Protein AF-A0A3L6PKH6-F1 (afdb_monomer)

Mean predicted aligned error: 17.04 Å

Sequence (997 aa):
MSFLQVVGNENDEAQIELLKDTGMQIIAKCDCLPLAIKVMGGLLRQKMTSQRDWENVLNDSTWSISQMPEELNNAIYLSYEDLSPSLKPCFLHYSLLPKSRVFFTDDIVGMWISEGFVHGTSRNLEEIGKDYFVKLIHRNLIEPDINYADQVVCNMHDVVRSFAQYLARNEALVAQNKQTDISDKMDSQKFFRLSLEIRASESDELEWYSLQAQTSLRTLLSVGPIKIKPGDSFLAFSNLRTLHVEDANFDALVESLNQLKHLRYLSIEGTNTSRLPENISKMKFLQYISLLGCNSLVNLPNSIVMLQHLRFLNIRDTGISSIPQGFHGLTNLRILYGFPVHMDGDWCSHEELGPLSQLTRLNISSLENVSSSSFARKARIDEKVRLSYLWLECTSRIGHDDGQLVNDEEGIPEKQQREIEEVFNELPRWMVSTTVVALGCLRILTMDDLACCTELPNGLCQLPCLELLQIIHAPAIKRVGPEFLQPNHHWHNHSQVGASFPRLSRLDFIGLVELEEWEWQEQVKAMPILEQLKLEKCNLRRVPPSLAFHARALEKLFIYDVKNISSLENFASVVHLDVFRNTDLERISNLTKLQKLVIVECPKMKVLEGLAALQRLNLEDYDMQTVPRYLQDVKPRLMLLDCSLPLLTSIAAGKHGPEWDKFSHIHQVKAYADDEGIPRKKYMLYTSDPFRFETNISFSAIARARNKRKCLAYMTTCTIEDEWPQKPKLTFMAVVLDVLASYVQNMLTEMVKEEVHMLLGVSGEIDEMCTKLGDLKNSLADADRRNTTDQSVQAWVRELKGAMYEASDILDLCHLKSMERQPVRIMTQGRETSHGDKKILIFAIVGVGGIGKTTLAQNIFNNNIIQQEFTKYGWALTKDLIRLSCYREPSLKLEGITKQLEIQIQRECVLKTPLVNVLARGSRVLVTTRDIRVARGMMAEEPYHHVKKLEPEFFPNLNSSTLGITMSYSIATISFLFFARNRKAGNIHNSLRANRN

Nearest PDB structures (foldseek):
  9cc9-assembly1_L  TM=5.906E-01  e=4.880E-14  Nicotiana benthamiana
  4u06-assembly1_A  TM=5.371E-01  e=6.522E-08  Leptospira interrogans serovar Copenhageni str. Fiocruz L1-130
  7sd1-assembly2_B  TM=4.324E-01  e=2.473E-08  Homo sapiens
  4tzh-assembly2_B  TM=6.177E-01  e=2.270E-04  Leptospira interrogans
  8ben-assembly1_A  TM=5.379E-01  e=2.172E-04  Mus musculus

Organism: Panicum miliaceum (NCBI:txid4540)

Secondary structure (DSSP, 8-state):
-HHHHHHS-TT-HHHHHHHHHHHHHHHHHTTT-HHHHHHHHHHHTTSTT-HHHHHHHHT-GGGG-TT--TT--HHHHHHHHTS-TTHHHHHHHHTTS-SSS---HHHHHHHHHHHT---S-TTSHHHHHHHHHHHHHHTTSSEE-TT-TT---EE--HHHHHHHHHHHTTTEEEEES-TTTTHHHHHH---SEEEEE----TT-PEEGGGGGG-TT-SEEEEES-EE--TT--SGGGTT--EEEEESS-GGGTGGGGGG-TT--EEEEET-------TTGGG-TT--EEE-TT-TT-----TTGGG-TT--EEE-TTS------TTGGG-TT--EEEEEE--EETTEEGGGGTTT-TT-SEEEEE-GGGS-HHHHHHHHT-TT-TT--EEEEE----B-TTTSPBPS-SSPPPHHHHHHHHHHHHHHHHHHS-SSS-TTTT--EEEEE--TT-SSPPTTGGG-TT--EEEEE--TT--EE-GGGTS--S----TT--PPBSTT--EEEEE--TT--EE---TTS-B-TT--EEEEES---S---HHHHHH-TT--EEEEES--S--EEE--TT-SEEEEES-TT--EEE--TT--EEEEES-TT--EEES-TT--EEEEEETT--S--GGGGT---SEEEEEE-HHHHHHHHTGGGSTTGGGTTTSSEEEEEEEETTEEEEEEEEEETTTTEEEE-S-GGGS-----------------------------HHHHHHHHHHHHHHHHHHHHHHTTHHHHHT-HHHHHHHHHHHHHHHHHHHHHTTS-TT-HHHHHHHHHHHHHHHHHHHHHHHHHHHHHHHHHHHHHHHPPPEEETTEEEEEEEEE--TTSSHHHHHHHHHT-HHHHHH-SEEEEEESS-TT-----S---HHHHHHHHHHHHHHHH-SS-SS-GGGTSPTTEEEEEEES-HHHHHHTTPPSSPEE-----GGG-S---S--------------EEEEEE--S--TTSSSSTTS---

Foldseek 3Di:
DVLLPLQDDPPPVVLSVVCVVLLVLCCVLQVVDPLLSLLVSLVCSVVSPDSVSSVCLSPPCLSVPPPDDPLDGSSLVSSLVPDDPLLNVLLLVVLQEDPVDWDFLQRSLLVSVLVPSQDDDLQCSSVSSVVSVVSCCSSVQWHFDPVDPVSRTIHGDPSSSSNSCVVQVLAEDRDEDDAPVPLVSLVVDAHQEYHYEYDDDPPHAAEPVSVLSRLNYAYYHYDDEYHYDQPDACQSPLLYAYDAYAPYQCQSHQQRVLSNQSYAYDHYELYCHQAHHLPPLSNLNHAEYHHHQNQNHQDHRLLPLLNLNHAYDADHNYNHQDDHPNVLSNLNHAEYHPAHWADDPPDIRLLSQQSNLNYQEDEYEQQLRDAAVPRLVSNVQLSNQNHAYYEYYHDDQADPPDRHGDPDPDDDPPSSLVSLQSNQQCVLVSQDPPDDGRNQNHAYYAYEQSQNHQEHRANPQVRQRHAEYHYYANQNHAEHECCNQDPDDPDDDPDDPDAGNNRHQEYEYENNQNHAYYEYDLVRQYDQQHQEYYYYNYAYLEDYPSCLVRPLNHAEYEAYNHENDAEAENNCNYQYYEYEQHQNHAYYEQNQNHAEYEYYNHVNHAEYYNPNNHAEYEYADADDQADHQNLLVDAYQEYEEEYHPNHQVLCLVEPPHPRNNSHVNHQKYKYFYDDPNRGRPWIWIFGNVVTDIDTPDDCPVVDDDDDDDDDDDDDDDDDDDDDDDDDDDDDPVLVVLVVVLVVLVVVLVVCVVVCLCVVQVCVVLSVVLVVLSVVLVVLSVVLVVDDPPDVSNSVSVSSSVSSVSSSVVSVSSSVVSCLLCVVLCCQQPNFFDDDDPATEAEAEAEADPPQCSVVSVVCSVVDPVQVVRFVAKWKDKPVDPPDTPGDDDPDVLVVVLVVVVVVQVVPDVANPDASVVSDHHQKYKYKYFHDVVNCVSNVHDPPHHYGSHDDPPPDPDDDDDDDDDDDDDDDTMMMMMMGDHDPPPVPDPPPVPPDDD

Structure (mmCIF, N/CA/C/O backbone):
data_AF-A0A3L6PKH6-F1
#
_entry.id   AF-A0A3L6PKH6-F1
#
loop_
_atom_site.group_PDB
_atom_site.id
_atom_site.type_symbol
_atom_site.label_atom_id
_atom_site.label_alt_id
_atom_site.label_comp_id
_atom_site.label_asym_id
_atom_site.label_entity_id
_atom_site.label_seq_id
_atom_site.pdbx_PDB_ins_code
_atom_site.Cartn_x
_atom_site.Cartn_y
_atom_site.Cartn_z
_atom_site.occupancy
_atom_site.B_iso_or_equiv
_atom_site.auth_seq_id
_atom_site.auth_comp_id
_atom_site.auth_asym_id
_atom_site.auth_atom_id
_atom_site.pdbx_PDB_model_num
ATOM 1 N N . MET A 1 1 ? -14.139 -10.299 -31.754 1.00 34.84 1 MET A N 1
ATOM 2 C CA . MET A 1 1 ? -12.925 -11.089 -31.451 1.00 34.84 1 MET A CA 1
ATOM 3 C C . MET A 1 1 ? -12.300 -10.620 -30.146 1.00 34.84 1 MET A C 1
ATOM 5 O O . MET A 1 1 ? -12.715 -11.136 -29.122 1.00 34.84 1 MET A O 1
ATOM 9 N N . SER A 1 2 ? -11.441 -9.595 -30.139 1.00 36.56 2 SER A N 1
ATOM 10 C CA . SER A 1 2 ? -10.708 -9.139 -28.940 1.00 36.56 2 SER A CA 1
ATOM 11 C C . SER A 1 2 ? -11.581 -8.869 -27.705 1.00 36.56 2 SER A C 1
ATOM 13 O O . SER A 1 2 ? -11.238 -9.325 -26.624 1.00 36.56 2 SER A O 1
ATOM 15 N N . PHE A 1 3 ? -12.740 -8.215 -27.846 1.00 45.72 3 PHE A N 1
ATOM 16 C CA . PHE A 1 3 ? -13.684 -8.029 -26.730 1.00 45.72 3 PHE A CA 1
ATOM 17 C C . PHE A 1 3 ? -14.149 -9.354 -26.099 1.00 45.72 3 PHE A C 1
ATOM 19 O O . PHE A 1 3 ? -14.180 -9.478 -24.883 1.00 45.72 3 PHE A O 1
ATOM 26 N N . LEU A 1 4 ? -14.463 -10.364 -26.914 1.00 46.62 4 LEU A N 1
ATOM 27 C CA . LEU A 1 4 ? -14.933 -11.664 -26.425 1.00 46.62 4 LEU A CA 1
ATOM 28 C C . LEU A 1 4 ? -13.791 -12.484 -25.799 1.00 46.62 4 LEU A C 1
ATOM 30 O O . LEU A 1 4 ? -14.023 -13.187 -24.822 1.00 46.62 4 LEU A O 1
ATOM 34 N N . GLN A 1 5 ? -12.558 -12.322 -26.294 1.00 45.44 5 GLN A N 1
ATOM 35 C CA . GLN A 1 5 ? -11.340 -12.884 -25.686 1.00 45.44 5 GLN A CA 1
ATOM 36 C C . GLN A 1 5 ? -10.948 -12.192 -24.367 1.00 45.44 5 GLN A C 1
ATOM 38 O O . GLN A 1 5 ? -10.345 -12.818 -23.509 1.00 45.44 5 GLN A O 1
ATOM 43 N N . VAL A 1 6 ? -11.295 -10.913 -24.176 1.00 46.28 6 VAL A N 1
ATOM 44 C CA . VAL A 1 6 ? -11.133 -10.208 -22.886 1.00 46.28 6 VAL A CA 1
ATOM 45 C C . VAL A 1 6 ? -12.173 -10.666 -21.859 1.00 46.28 6 VAL A C 1
ATOM 47 O O . VAL A 1 6 ? -11.940 -10.574 -20.653 1.00 46.28 6 VAL A O 1
ATOM 50 N N . VAL A 1 7 ? -13.326 -11.149 -22.325 1.00 46.75 7 VAL A N 1
ATOM 51 C CA . VAL A 1 7 ? -14.401 -11.620 -21.453 1.00 46.75 7 VAL A CA 1
ATOM 52 C C . VAL A 1 7 ? -14.178 -13.090 -21.059 1.00 46.75 7 VAL A C 1
ATOM 54 O O . VAL A 1 7 ? -14.206 -13.373 -19.864 1.00 46.75 7 VAL A O 1
ATOM 57 N N . GLY A 1 8 ? -13.894 -14.000 -22.003 1.00 43.47 8 GLY A N 1
ATOM 58 C CA . GLY A 1 8 ? -13.780 -15.450 -21.754 1.00 43.47 8 GLY A CA 1
ATOM 59 C C . GLY A 1 8 ? -12.371 -16.023 -21.561 1.00 43.47 8 GLY A C 1
ATOM 60 O O . GLY A 1 8 ? -11.385 -15.473 -22.038 1.00 43.47 8 GLY A O 1
ATOM 61 N N . ASN A 1 9 ? -12.292 -17.188 -20.906 1.00 46.34 9 ASN A N 1
ATOM 62 C CA . ASN A 1 9 ? -11.093 -18.036 -20.915 1.00 46.34 9 ASN A CA 1
ATOM 63 C C . ASN A 1 9 ? -10.941 -18.731 -22.286 1.00 46.34 9 ASN A C 1
ATOM 65 O O . ASN A 1 9 ? -11.938 -19.022 -22.945 1.00 46.34 9 ASN A O 1
ATOM 69 N N . GLU A 1 10 ? -9.712 -19.084 -22.675 1.00 47.88 10 GLU A N 1
ATOM 70 C CA . GLU A 1 10 ? -9.356 -19.597 -24.017 1.00 47.88 10 GLU A CA 1
ATOM 71 C C . GLU A 1 10 ? -10.018 -20.933 -24.444 1.00 47.88 10 GLU A C 1
ATOM 73 O O . GLU A 1 10 ? -9.840 -21.357 -25.580 1.00 47.88 10 GLU A O 1
ATOM 78 N N . ASN A 1 11 ? -10.799 -21.591 -23.578 1.00 46.44 11 ASN A N 1
ATOM 79 C CA . ASN A 1 11 ? -11.346 -22.940 -23.804 1.00 46.44 11 ASN A CA 1
ATOM 80 C C . ASN A 1 11 ? -12.842 -23.000 -24.202 1.00 46.44 11 ASN A C 1
ATOM 82 O O . ASN A 1 11 ? -13.362 -24.100 -24.370 1.00 46.44 11 ASN A O 1
ATOM 86 N N . ASP A 1 12 ? -13.544 -21.869 -24.348 1.00 57.19 12 ASP A N 1
ATOM 87 C CA . ASP A 1 12 ? -15.012 -21.820 -24.549 1.00 57.19 12 ASP A CA 1
ATOM 88 C C . ASP A 1 12 ? -15.442 -21.178 -25.894 1.00 57.19 12 ASP A C 1
ATOM 90 O O . ASP A 1 12 ? -16.390 -20.390 -25.963 1.00 57.19 12 ASP A O 1
ATOM 94 N N . GLU A 1 13 ? -14.770 -21.527 -27.002 1.00 60.31 13 GLU A N 1
ATOM 95 C CA . GLU A 1 13 ? -15.066 -20.991 -28.350 1.00 60.31 13 GLU A CA 1
ATOM 96 C C . GLU A 1 13 ? -16.557 -21.093 -28.736 1.00 60.31 13 GLU A C 1
ATOM 98 O O . GLU A 1 13 ? -17.130 -20.142 -29.268 1.00 60.31 13 GLU A O 1
ATOM 103 N N . ALA A 1 14 ? -17.220 -22.205 -28.399 1.00 62.88 14 ALA A N 1
ATOM 104 C CA . ALA A 1 14 ? -18.636 -22.419 -28.709 1.00 62.88 14 ALA A CA 1
ATOM 105 C C . ALA A 1 14 ? -19.589 -21.471 -27.948 1.00 62.88 14 ALA A C 1
ATOM 107 O O . ALA A 1 14 ? -20.621 -21.077 -28.492 1.00 62.88 14 ALA A O 1
ATOM 108 N N . GLN A 1 15 ? -19.253 -21.072 -26.714 1.00 63.31 15 GLN A N 1
ATOM 109 C CA . GLN A 1 15 ? -20.035 -20.076 -25.965 1.00 63.31 15 GLN A CA 1
ATOM 110 C C . GLN A 1 15 ? -19.744 -18.656 -26.464 1.00 63.31 15 GLN A C 1
ATOM 112 O O . GLN A 1 15 ? -20.650 -17.826 -26.557 1.00 63.31 15 GLN A O 1
ATOM 117 N N . ILE A 1 16 ? -18.487 -18.387 -26.832 1.00 65.19 16 ILE A N 1
ATOM 118 C CA . ILE A 1 16 ? -18.053 -17.115 -27.421 1.00 65.19 16 ILE A CA 1
ATOM 119 C C . ILE A 1 16 ? -18.793 -16.829 -28.736 1.00 65.19 16 ILE A C 1
ATOM 121 O O . ILE A 1 16 ? -19.219 -15.694 -28.951 1.00 65.19 16 ILE A O 1
ATOM 125 N N . GLU A 1 17 ? -18.986 -17.840 -29.588 1.00 69.44 17 GLU A N 1
ATOM 126 C CA . GLU A 1 17 ? -19.759 -17.716 -30.832 1.00 69.44 17 GLU A CA 1
ATOM 127 C C . GLU A 1 17 ? -21.243 -17.399 -30.550 1.00 69.44 17 GLU A C 1
ATOM 129 O O . GLU A 1 17 ? -21.820 -16.537 -31.208 1.00 69.44 17 GLU A O 1
ATOM 134 N N . LEU A 1 18 ? -21.841 -18.022 -29.524 1.00 73.06 18 LEU A N 1
ATOM 135 C CA . LEU A 1 18 ? -23.250 -17.833 -29.143 1.00 73.06 18 LEU A CA 1
ATOM 136 C C . LEU A 1 18 ? -23.544 -16.436 -28.556 1.00 73.06 18 LEU A C 1
ATOM 138 O O . LEU A 1 18 ? -24.614 -15.874 -28.780 1.00 73.06 18 LEU A O 1
ATOM 142 N N . LEU A 1 19 ? -22.598 -15.859 -27.807 1.00 77.06 19 LEU A N 1
ATOM 143 C CA . LEU A 1 19 ? -22.735 -14.539 -27.166 1.00 77.06 19 LEU A CA 1
ATOM 144 C C . LEU A 1 19 ? -22.309 -13.369 -28.073 1.00 77.06 19 LEU A C 1
ATOM 146 O O . LEU A 1 19 ? -22.457 -12.200 -27.704 1.00 77.06 19 LEU A O 1
ATOM 150 N N . LYS A 1 20 ? -21.778 -13.670 -29.261 1.00 81.06 20 LYS A N 1
ATOM 151 C CA . LYS A 1 20 ? -21.162 -12.723 -30.199 1.00 81.06 20 LYS A CA 1
ATOM 152 C C . LYS A 1 20 ? -22.109 -11.608 -30.636 1.00 81.06 20 LYS A C 1
ATOM 154 O O . LYS A 1 20 ? -21.747 -10.437 -30.528 1.00 81.06 20 LYS A O 1
ATOM 159 N N . ASP A 1 21 ? -23.320 -11.952 -31.067 1.00 83.38 21 ASP A N 1
ATOM 160 C CA . ASP A 1 21 ? -24.286 -10.986 -31.606 1.00 83.38 21 ASP A CA 1
ATOM 161 C C . ASP A 1 21 ? -24.847 -10.061 -30.516 1.00 83.38 21 ASP A C 1
ATOM 163 O O . ASP A 1 21 ? -24.955 -8.848 -30.715 1.00 83.38 21 ASP A O 1
ATOM 167 N N . THR A 1 22 ? -25.136 -10.601 -29.329 1.00 84.50 22 THR A N 1
ATOM 168 C CA . THR A 1 22 ? -25.535 -9.814 -28.149 1.00 84.50 22 THR A CA 1
ATOM 169 C C . THR A 1 22 ? -24.392 -8.905 -27.691 1.00 84.50 22 THR A C 1
ATOM 171 O O . THR A 1 22 ? -24.608 -7.727 -27.406 1.00 84.50 22 THR A O 1
ATOM 174 N N . GLY A 1 23 ? -23.151 -9.404 -27.698 1.00 84.06 23 GLY A N 1
ATOM 175 C CA . GLY A 1 23 ? -21.955 -8.619 -27.389 1.00 84.06 23 GLY A CA 1
ATOM 176 C C . GLY A 1 23 ? -21.730 -7.448 -28.345 1.00 84.06 23 GLY A C 1
ATOM 177 O O . GLY A 1 23 ? -21.455 -6.338 -27.893 1.00 84.06 23 GLY A O 1
ATOM 178 N N . MET A 1 24 ? -21.905 -7.655 -29.653 1.00 85.81 24 MET A N 1
ATOM 179 C CA . MET A 1 24 ? -21.798 -6.581 -30.649 1.00 85.81 24 MET A CA 1
ATOM 180 C C . MET A 1 24 ? -22.882 -5.506 -30.467 1.00 85.81 24 MET A C 1
ATOM 182 O O . MET A 1 24 ? -22.590 -4.322 -30.629 1.00 85.81 24 MET A O 1
ATOM 186 N N . GLN A 1 25 ? -24.099 -5.883 -30.062 1.00 87.56 25 GLN A N 1
ATOM 187 C CA . GLN A 1 25 ? -25.162 -4.923 -29.731 1.00 87.56 25 GLN A CA 1
ATOM 188 C C . GLN A 1 25 ? -24.850 -4.112 -28.461 1.00 87.56 25 GLN A C 1
ATOM 190 O O . GLN A 1 25 ? -25.095 -2.906 -28.434 1.00 87.56 25 GLN A O 1
ATOM 195 N N . ILE A 1 26 ? -24.249 -4.726 -27.435 1.00 86.88 26 ILE A N 1
ATOM 196 C CA . ILE A 1 26 ? -23.791 -4.003 -26.233 1.00 86.88 26 ILE A CA 1
ATOM 197 C C . ILE A 1 26 ? -22.643 -3.038 -26.578 1.00 86.88 26 ILE A C 1
ATOM 199 O O . ILE A 1 26 ? -22.650 -1.899 -26.113 1.00 86.88 26 ILE A O 1
ATOM 203 N N . ILE A 1 27 ? -21.693 -3.437 -27.436 1.00 86.12 27 ILE A N 1
ATOM 204 C CA . ILE A 1 27 ? -20.629 -2.543 -27.935 1.00 86.12 27 ILE A CA 1
ATOM 205 C C . ILE A 1 27 ? -21.224 -1.340 -28.681 1.00 86.12 27 ILE A C 1
ATOM 207 O O . ILE A 1 27 ? -20.764 -0.216 -28.477 1.00 86.12 27 ILE A O 1
ATOM 211 N N . ALA A 1 28 ? -22.257 -1.553 -29.504 1.00 85.44 28 ALA A N 1
ATOM 212 C CA . ALA A 1 28 ? -22.942 -0.470 -30.208 1.00 85.44 28 ALA A CA 1
ATOM 213 C C . ALA A 1 28 ? -23.608 0.523 -29.236 1.00 85.44 28 ALA A C 1
ATOM 215 O O . ALA A 1 28 ? -23.485 1.727 -29.434 1.00 85.44 28 ALA A O 1
ATOM 216 N N . LYS A 1 29 ? -24.220 0.043 -28.142 1.00 85.62 29 LYS A N 1
ATOM 217 C CA . LYS A 1 29 ? -24.751 0.900 -27.061 1.00 85.62 29 LYS A CA 1
ATOM 218 C C . LYS A 1 29 ? -23.682 1.645 -26.247 1.00 85.62 29 LYS A C 1
ATOM 220 O O . LYS A 1 29 ? -24.019 2.561 -25.505 1.00 85.62 29 LYS A O 1
ATOM 225 N N . CYS A 1 30 ? -22.409 1.268 -26.365 1.00 83.12 30 CYS A N 1
ATOM 226 C CA . CYS A 1 30 ? -21.285 1.964 -25.733 1.00 83.12 30 CYS A CA 1
ATOM 227 C C . CYS A 1 30 ? -20.689 3.081 -26.614 1.00 83.12 30 CYS A C 1
ATOM 229 O O . CYS A 1 30 ? -19.594 3.552 -26.304 1.00 83.12 30 CYS A O 1
ATOM 231 N N . ASP A 1 31 ? -21.329 3.444 -27.734 1.00 78.50 31 ASP A N 1
ATOM 232 C CA . ASP A 1 31 ? -20.843 4.418 -28.731 1.00 78.50 31 ASP A CA 1
ATOM 233 C C . ASP A 1 31 ? -19.407 4.140 -29.220 1.00 78.50 31 ASP A C 1
ATOM 235 O O . ASP A 1 31 ? -18.641 5.040 -29.566 1.00 78.50 31 ASP A O 1
ATOM 239 N N . CYS A 1 32 ? -19.009 2.863 -29.209 1.00 74.12 32 CYS A N 1
ATOM 240 C CA . CYS A 1 32 ? -17.641 2.402 -29.453 1.00 74.12 32 CYS A CA 1
ATOM 241 C C . CYS A 1 32 ? -16.552 3.014 -28.532 1.00 74.12 32 CYS A C 1
ATOM 243 O O . CYS A 1 32 ? -15.360 2.874 -2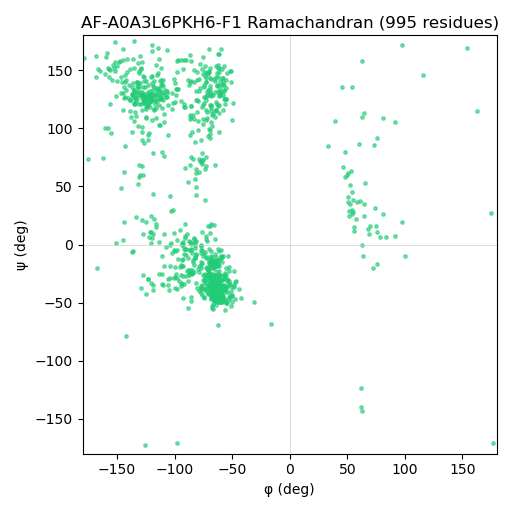8.819 1.00 74.12 32 CYS A O 1
ATOM 245 N N . LEU A 1 33 ? -16.917 3.650 -27.411 1.00 82.06 33 LEU A N 1
ATOM 246 C CA . LEU A 1 33 ? -15.978 4.261 -26.464 1.00 82.06 33 LEU A CA 1
ATOM 247 C C . LEU A 1 33 ? -15.144 3.179 -25.743 1.00 82.06 33 LEU A C 1
ATOM 249 O O . LEU A 1 33 ? -15.717 2.358 -25.020 1.00 82.06 33 LEU A O 1
ATOM 253 N N . PRO A 1 34 ? -13.796 3.176 -25.850 1.00 85.38 34 PRO A N 1
ATOM 254 C CA . PRO A 1 34 ? -12.963 2.094 -25.313 1.00 85.38 34 PRO A CA 1
ATOM 255 C C . PRO A 1 34 ? -13.140 1.837 -23.812 1.00 85.38 34 PRO A C 1
ATOM 257 O O . PRO A 1 34 ? -13.165 0.684 -23.387 1.00 85.38 34 PRO A O 1
ATOM 260 N N . LEU A 1 35 ? -13.310 2.896 -23.012 1.00 86.88 35 LEU A N 1
ATOM 261 C CA . LEU A 1 35 ? -13.548 2.788 -21.570 1.00 86.88 35 LEU A CA 1
ATOM 262 C C . LEU A 1 35 ? -14.910 2.153 -21.257 1.00 86.88 35 LEU A C 1
ATOM 264 O O . LEU A 1 35 ? -14.979 1.248 -20.431 1.00 86.88 35 LEU A O 1
ATOM 268 N N . ALA A 1 36 ? -15.978 2.585 -21.936 1.00 86.25 36 ALA A N 1
ATOM 269 C CA . ALA A 1 36 ? -17.319 2.029 -21.749 1.00 86.25 36 ALA A CA 1
ATOM 270 C C . ALA A 1 36 ? -17.351 0.540 -22.130 1.00 86.25 36 ALA A C 1
ATOM 272 O O . ALA A 1 36 ? -17.840 -0.283 -21.358 1.00 86.25 36 ALA A O 1
ATOM 273 N N . ILE A 1 37 ? -16.721 0.175 -23.254 1.00 88.25 37 ILE A N 1
ATOM 274 C CA . ILE A 1 37 ? -16.526 -1.226 -23.658 1.00 88.25 37 ILE A CA 1
ATOM 275 C C . ILE A 1 37 ? -15.758 -2.004 -22.577 1.00 88.25 37 ILE A C 1
ATOM 277 O O . ILE A 1 37 ? -16.167 -3.106 -22.215 1.00 88.25 37 ILE A O 1
ATOM 281 N N . LYS A 1 38 ? -14.662 -1.454 -22.037 1.00 88.19 38 LYS A N 1
ATOM 282 C CA . LYS A 1 38 ? -13.841 -2.122 -21.012 1.00 88.19 38 LYS A CA 1
ATOM 283 C C . LYS A 1 38 ? -14.623 -2.360 -19.713 1.00 88.19 38 LYS A C 1
ATOM 285 O O . LYS A 1 38 ? -14.578 -3.469 -19.174 1.00 88.19 38 LYS A O 1
ATOM 290 N N . VAL A 1 39 ? -15.382 -1.367 -19.249 1.00 89.44 39 VAL A N 1
ATOM 291 C CA . VAL A 1 39 ? -16.265 -1.478 -18.074 1.00 89.44 39 VAL A CA 1
ATOM 292 C C . VAL A 1 39 ? -17.371 -2.513 -18.317 1.00 89.44 39 VAL A C 1
ATOM 294 O O . VAL A 1 39 ? -17.536 -3.423 -17.505 1.00 89.44 39 VAL A O 1
ATOM 297 N N . MET A 1 40 ? -18.049 -2.488 -19.472 1.00 90.12 40 MET A N 1
ATOM 298 C CA . MET A 1 40 ? -19.045 -3.517 -19.814 1.00 90.12 40 MET A CA 1
ATOM 299 C C . MET A 1 40 ? -18.439 -4.918 -19.926 1.00 90.12 40 MET A C 1
ATOM 301 O O . MET A 1 40 ? -19.064 -5.882 -19.491 1.00 90.12 40 MET A O 1
ATOM 305 N N . GLY A 1 41 ? -17.214 -5.054 -20.440 1.00 87.19 41 GLY A N 1
ATOM 306 C CA . GLY A 1 41 ? -16.484 -6.323 -20.434 1.00 87.19 41 GLY A CA 1
ATOM 307 C C . GLY A 1 41 ? -16.256 -6.847 -19.011 1.00 87.19 41 GLY A C 1
ATOM 308 O O . GLY A 1 41 ? -16.518 -8.016 -18.734 1.00 87.19 41 GLY A O 1
ATOM 309 N N . GLY A 1 42 ? -15.867 -5.967 -18.082 1.00 88.19 42 GLY A N 1
ATOM 310 C CA . GLY A 1 42 ? -15.731 -6.289 -16.656 1.00 88.19 42 GLY A CA 1
ATOM 311 C C . GLY A 1 42 ? -17.063 -6.620 -15.967 1.00 88.19 42 GLY A C 1
ATOM 312 O O . GLY A 1 42 ? -17.107 -7.451 -15.054 1.00 88.19 42 GLY A O 1
ATOM 313 N N . LEU A 1 43 ? -18.175 -6.029 -16.416 1.00 88.50 43 LEU A N 1
ATOM 314 C CA . LEU A 1 43 ? -19.518 -6.418 -15.983 1.00 88.50 43 LEU A CA 1
ATOM 315 C C . LEU A 1 43 ? -19.875 -7.836 -16.462 1.00 88.50 43 LEU A C 1
ATOM 317 O O . LEU A 1 43 ? -20.180 -8.718 -15.650 1.00 88.50 43 LEU A O 1
ATOM 321 N N . LEU A 1 44 ? -19.784 -8.062 -17.773 1.00 87.12 44 LEU A N 1
ATOM 322 C CA . LEU A 1 44 ? -20.203 -9.292 -18.449 1.00 87.12 44 LEU A CA 1
ATOM 323 C C . LEU A 1 44 ? -19.323 -10.502 -18.107 1.00 87.12 44 LEU A C 1
ATOM 325 O O . LEU A 1 44 ? -19.832 -11.622 -18.074 1.00 87.12 44 LEU A O 1
ATOM 329 N N . ARG A 1 45 ? -18.048 -10.295 -17.745 1.00 83.50 45 ARG A N 1
ATOM 330 C CA . ARG A 1 45 ? -17.139 -11.349 -17.253 1.00 83.50 45 ARG A CA 1
ATOM 331 C C . ARG A 1 45 ? -17.663 -12.086 -16.013 1.00 83.50 45 ARG A C 1
ATOM 333 O O . ARG A 1 45 ? -17.340 -13.251 -15.821 1.00 83.50 45 ARG A O 1
ATOM 340 N N . GLN A 1 46 ? -18.509 -11.455 -15.194 1.00 76.94 46 GLN A N 1
ATOM 341 C CA . GLN A 1 46 ? -19.168 -12.130 -14.059 1.00 76.94 46 GLN A CA 1
ATOM 342 C C . GLN A 1 46 ? -20.542 -12.734 -14.415 1.00 76.94 46 GLN A C 1
ATOM 344 O O . GLN A 1 46 ? -21.148 -13.389 -13.575 1.00 76.94 46 GLN A O 1
ATOM 349 N N . LYS A 1 47 ? -21.030 -12.525 -15.646 1.00 75.75 47 LYS A N 1
ATOM 350 C CA . LYS A 1 47 ? -22.341 -12.971 -16.159 1.00 75.75 47 LYS A CA 1
ATOM 351 C C . LYS A 1 47 ? -22.218 -13.974 -17.318 1.00 75.75 47 LYS A C 1
ATOM 353 O O . LYS A 1 47 ? -23.169 -14.204 -18.057 1.00 75.75 47 LYS A O 1
ATOM 358 N N . MET A 1 48 ? -21.036 -14.560 -17.518 1.00 63.25 48 MET A N 1
ATOM 359 C CA . MET A 1 48 ? -20.738 -15.413 -18.680 1.00 63.25 48 MET A CA 1
ATOM 360 C C . MET A 1 48 ? -21.520 -16.726 -18.742 1.00 63.25 48 MET A C 1
ATOM 362 O O . MET A 1 48 ? -21.580 -17.343 -19.795 1.00 63.25 48 MET A O 1
ATOM 366 N N . THR A 1 49 ? -22.128 -17.159 -17.640 1.00 64.69 49 THR A N 1
ATOM 367 C CA . THR A 1 49 ? -22.806 -18.458 -17.538 1.00 64.69 49 THR A CA 1
ATOM 368 C C . THR A 1 49 ? -24.190 -18.505 -18.198 1.00 64.69 49 THR A C 1
ATOM 370 O O . THR A 1 49 ? -24.850 -19.540 -18.130 1.00 64.69 49 THR A O 1
ATOM 373 N N . SER A 1 50 ? -24.680 -17.404 -18.784 1.00 71.25 50 SER A N 1
ATOM 374 C CA . SER A 1 50 ? -26.064 -17.293 -19.263 1.00 71.25 50 SER A CA 1
ATOM 375 C C . SER A 1 50 ? -26.229 -16.246 -20.373 1.00 71.25 50 SER A C 1
ATOM 377 O O . SER A 1 50 ? -26.029 -15.052 -20.152 1.00 71.25 50 SER A O 1
ATOM 379 N N . GLN A 1 51 ? -26.708 -16.673 -21.549 1.00 80.50 51 GLN A N 1
ATOM 380 C CA . GLN A 1 51 ? -27.150 -15.766 -22.623 1.00 80.50 51 GLN A CA 1
ATOM 381 C C . GLN A 1 51 ? -28.231 -14.788 -22.132 1.00 80.50 51 GLN A C 1
ATOM 383 O O . GLN A 1 51 ? -28.194 -13.604 -22.464 1.00 80.50 51 GLN A O 1
ATOM 388 N N . ARG A 1 52 ? -29.149 -15.260 -21.276 1.00 83.19 52 ARG A N 1
ATOM 389 C CA . ARG A 1 52 ? -30.212 -14.431 -20.692 1.00 83.19 52 ARG A CA 1
ATOM 390 C C . ARG A 1 52 ? -29.648 -13.284 -19.852 1.00 83.19 52 ARG A C 1
ATOM 392 O O . ARG A 1 52 ? -30.247 -12.217 -19.815 1.00 83.19 52 ARG A O 1
ATOM 399 N N . ASP A 1 53 ? -28.496 -13.461 -19.210 1.00 83.94 53 ASP A N 1
ATOM 400 C CA . ASP A 1 53 ? -27.908 -12.407 -18.376 1.00 83.94 53 ASP A CA 1
ATOM 401 C C . ASP A 1 53 ? -27.283 -11.298 -19.235 1.00 83.94 53 ASP A C 1
ATOM 403 O O . ASP A 1 53 ? -27.323 -10.128 -18.852 1.00 83.94 53 ASP A O 1
ATOM 407 N N . TRP A 1 54 ? -26.787 -11.639 -20.430 1.00 88.06 54 TRP A N 1
ATOM 408 C CA . TRP A 1 54 ? -26.360 -10.667 -21.441 1.00 88.06 54 TRP A CA 1
ATOM 409 C C . TRP A 1 54 ? -27.555 -9.961 -22.089 1.00 88.06 54 TRP A C 1
ATOM 411 O O . TRP A 1 54 ? -27.511 -8.749 -22.282 1.00 88.06 54 TRP A O 1
ATOM 421 N N . GLU A 1 55 ? -28.641 -10.682 -22.376 1.00 87.62 55 GLU A N 1
ATOM 422 C CA . GLU A 1 55 ? -29.896 -10.097 -22.870 1.00 87.62 55 GLU A CA 1
ATOM 423 C C . GLU A 1 55 ? -30.531 -9.151 -21.842 1.00 87.62 55 GLU A C 1
ATOM 425 O O . GLU A 1 55 ? -31.007 -8.082 -22.215 1.00 87.62 55 GLU A O 1
ATOM 430 N N . ASN A 1 56 ? -30.490 -9.492 -20.550 1.00 86.94 56 ASN A N 1
ATOM 431 C CA . ASN A 1 56 ? -30.930 -8.612 -19.465 1.00 86.94 56 ASN A CA 1
ATOM 432 C C . ASN A 1 56 ? -30.106 -7.315 -19.438 1.00 86.94 56 ASN A C 1
ATOM 434 O O . ASN A 1 56 ? -30.676 -6.235 -19.346 1.00 86.94 56 ASN A O 1
ATOM 438 N N . VAL A 1 57 ? -28.777 -7.410 -19.575 1.00 88.00 57 VAL A N 1
ATOM 439 C CA . VAL A 1 57 ? -27.886 -6.237 -19.647 1.00 88.00 57 VAL A CA 1
ATOM 440 C C . VAL A 1 57 ? -28.136 -5.410 -20.907 1.00 88.00 57 VAL A C 1
ATOM 442 O O . VAL A 1 57 ? -28.146 -4.185 -20.834 1.00 88.00 57 VAL A O 1
ATOM 445 N N . LEU A 1 58 ? -28.356 -6.042 -22.063 1.00 87.81 58 LEU A N 1
ATOM 446 C CA . LEU A 1 58 ? -28.657 -5.345 -23.315 1.00 87.81 58 LEU A CA 1
ATOM 447 C C . LEU A 1 58 ? -30.000 -4.602 -23.248 1.00 87.81 58 LEU A C 1
ATOM 449 O O . LEU A 1 58 ? -30.102 -3.480 -23.747 1.00 87.81 58 LEU A O 1
ATOM 453 N N . ASN A 1 59 ? -31.013 -5.205 -22.627 1.00 88.00 59 ASN A N 1
ATOM 454 C CA . ASN A 1 59 ? -32.372 -4.665 -22.527 1.00 88.00 59 ASN A CA 1
ATOM 455 C C . ASN A 1 59 ? -32.611 -3.808 -21.270 1.00 88.00 59 ASN A C 1
ATOM 457 O O . ASN A 1 59 ? -33.746 -3.406 -21.019 1.00 88.00 59 ASN A O 1
ATOM 461 N N . ASP A 1 60 ? -31.566 -3.520 -20.490 1.00 87.00 60 ASP A N 1
ATOM 462 C CA . ASP A 1 60 ? -31.674 -2.725 -19.269 1.00 87.00 60 ASP A CA 1
ATOM 463 C C . ASP A 1 60 ? -32.174 -1.295 -19.563 1.00 87.00 60 ASP A C 1
ATOM 465 O O . ASP A 1 60 ? -31.744 -0.643 -20.522 1.00 87.00 60 ASP A O 1
ATOM 469 N N . SER A 1 61 ? -33.093 -0.792 -18.735 1.00 78.94 61 SER A N 1
ATOM 470 C CA . SER A 1 61 ? -33.691 0.536 -18.904 1.00 78.94 61 SER A CA 1
ATOM 471 C C . SER A 1 61 ? -32.705 1.685 -18.670 1.00 78.94 61 SER A C 1
ATOM 473 O O . SER A 1 61 ? -32.963 2.797 -19.134 1.00 78.94 61 SER A O 1
ATOM 475 N N . THR A 1 62 ? -31.564 1.435 -18.019 1.00 78.88 62 THR A N 1
ATOM 476 C CA . THR A 1 62 ? -30.484 2.421 -17.838 1.00 78.88 62 THR A CA 1
ATOM 477 C C . THR A 1 62 ? -29.924 2.947 -19.160 1.00 78.88 62 THR A C 1
ATOM 479 O O . THR A 1 62 ? -29.587 4.123 -19.248 1.00 78.88 62 THR A O 1
ATOM 482 N N . TRP A 1 63 ? -29.929 2.142 -20.229 1.00 79.06 63 TRP A N 1
ATOM 483 C CA . TRP A 1 63 ? -29.558 2.593 -21.580 1.00 79.06 63 TRP A CA 1
ATOM 484 C C . TRP A 1 63 ? -30.510 3.636 -22.182 1.00 79.06 63 TRP A C 1
ATOM 486 O O . TRP A 1 63 ? -30.190 4.231 -23.208 1.00 79.06 63 TRP A O 1
ATOM 496 N N . SER A 1 64 ? -31.693 3.817 -21.596 1.00 69.81 64 SER A N 1
ATOM 497 C CA . SER A 1 64 ? -32.755 4.701 -22.087 1.00 69.81 64 SER A CA 1
ATOM 498 C C . SER A 1 64 ? -33.061 5.853 -21.125 1.00 69.81 64 SER A C 1
ATOM 500 O O . SER A 1 64 ? -34.111 6.484 -21.246 1.00 69.81 64 SER A O 1
ATOM 502 N N . ILE A 1 65 ? -32.154 6.152 -20.187 1.00 67.62 65 ILE A N 1
ATOM 503 C CA . ILE A 1 65 ? -32.236 7.349 -19.341 1.00 67.62 65 ILE A CA 1
ATOM 504 C C . ILE A 1 65 ? -31.981 8.583 -20.218 1.00 67.62 65 ILE A C 1
ATOM 506 O O . ILE A 1 65 ? -30.844 8.934 -20.533 1.00 67.62 65 ILE A O 1
ATOM 510 N N . SER A 1 66 ? -33.061 9.243 -20.633 1.00 51.97 66 SER A N 1
ATOM 511 C CA . SER A 1 66 ? -32.995 10.554 -21.271 1.00 51.97 66 SER A CA 1
ATOM 512 C C . SER A 1 66 ? -32.562 11.617 -20.256 1.00 51.97 66 SER A C 1
ATOM 514 O O . SER A 1 66 ? -32.956 11.571 -19.093 1.00 51.97 66 SER A O 1
ATOM 516 N N . GLN A 1 67 ? -31.761 12.590 -20.706 1.00 56.41 67 GLN A N 1
ATOM 517 C CA . GLN A 1 67 ? -31.201 13.667 -19.868 1.00 56.41 67 GLN A CA 1
ATOM 518 C C . GLN A 1 67 ? -30.233 13.193 -18.764 1.00 56.41 67 GLN A C 1
ATOM 520 O O . GLN A 1 67 ? -30.153 13.795 -17.693 1.00 56.41 67 GLN A O 1
ATOM 525 N N . MET A 1 68 ? -29.454 12.141 -19.032 1.00 60.41 68 MET A N 1
ATOM 526 C CA . MET A 1 68 ? -28.254 11.859 -18.244 1.00 60.41 68 MET A CA 1
ATOM 527 C C . MET A 1 68 ? -27.265 13.052 -18.363 1.00 60.41 68 MET A C 1
ATOM 529 O O . MET A 1 68 ? -26.992 13.474 -19.488 1.00 60.41 68 MET A O 1
ATOM 533 N N . PRO A 1 69 ? -26.745 13.613 -17.251 1.00 65.88 69 PRO A N 1
ATOM 534 C CA . PRO A 1 69 ? -25.675 14.619 -17.252 1.00 65.88 69 PRO A CA 1
ATOM 535 C C . PRO A 1 69 ? -24.454 14.195 -18.078 1.00 65.88 69 PRO A C 1
ATOM 537 O O . PRO A 1 69 ? -24.134 13.009 -18.117 1.00 65.88 69 PRO A O 1
ATOM 540 N N . GLU A 1 70 ? -23.731 15.147 -18.679 1.00 64.12 70 GLU A N 1
ATOM 541 C CA . GLU A 1 70 ? -22.555 14.852 -19.522 1.00 64.12 70 GLU A CA 1
ATOM 542 C C . GLU A 1 70 ? -21.428 14.133 -18.754 1.00 64.12 70 GLU A C 1
ATOM 544 O O . GLU A 1 70 ? -20.656 13.370 -19.337 1.00 64.12 70 GLU A O 1
ATOM 549 N N . GLU A 1 71 ? -21.351 14.317 -17.432 1.00 58.59 71 GLU A N 1
ATOM 550 C CA . GLU A 1 71 ? -20.394 13.640 -16.549 1.00 58.59 71 GLU A CA 1
ATOM 551 C C . GLU A 1 71 ? -20.751 12.168 -16.265 1.00 58.59 71 GLU A C 1
ATOM 553 O O . GLU A 1 71 ? -19.957 11.438 -15.662 1.00 58.59 71 GLU A O 1
ATOM 558 N N . LEU A 1 72 ? -21.946 11.722 -16.665 1.00 71.00 72 LEU A N 1
ATOM 559 C CA . LEU A 1 72 ? -22.468 10.388 -16.405 1.00 71.00 72 LEU A CA 1
ATOM 560 C C . LEU A 1 72 ? -22.574 9.565 -17.698 1.00 71.00 72 LEU A C 1
ATOM 562 O O . LEU A 1 72 ? -23.244 9.928 -18.658 1.00 71.00 72 LEU A O 1
ATOM 566 N N . ASN A 1 73 ? -21.949 8.388 -17.702 1.00 81.19 73 ASN A N 1
ATOM 567 C CA . ASN A 1 73 ? -21.976 7.459 -18.830 1.00 81.19 73 ASN A CA 1
ATOM 568 C C . ASN A 1 73 ? -22.868 6.244 -18.521 1.00 81.19 73 ASN A C 1
ATOM 570 O O . ASN A 1 73 ? -22.709 5.625 -17.469 1.00 81.19 73 ASN A O 1
ATOM 574 N N . ASN A 1 74 ? -23.760 5.867 -19.446 1.00 82.94 74 ASN A N 1
ATOM 575 C CA . ASN A 1 74 ? -24.734 4.780 -19.246 1.00 82.94 74 ASN A CA 1
ATOM 576 C C . ASN A 1 74 ? -24.083 3.423 -18.920 1.00 82.94 74 ASN A C 1
ATOM 578 O O . ASN A 1 74 ? -24.565 2.721 -18.035 1.00 82.94 74 ASN A O 1
ATOM 582 N N . ALA A 1 75 ? -22.957 3.077 -19.555 1.00 87.38 75 ALA A N 1
ATOM 583 C CA . ALA A 1 75 ? -22.241 1.832 -19.267 1.00 87.38 75 ALA A CA 1
ATOM 584 C C . ALA A 1 75 ? -21.619 1.827 -17.859 1.00 87.38 75 ALA A C 1
ATOM 586 O O . ALA A 1 75 ? -21.683 0.823 -17.148 1.00 87.38 75 ALA A O 1
ATOM 587 N N . ILE A 1 76 ? -21.052 2.962 -17.430 1.00 88.00 76 ILE A N 1
ATOM 588 C CA . ILE A 1 76 ? -20.512 3.114 -16.070 1.00 88.00 76 ILE A CA 1
ATOM 589 C C . ILE A 1 76 ? -21.655 3.100 -15.044 1.00 88.00 76 ILE A C 1
ATOM 591 O O . ILE A 1 76 ? -21.521 2.460 -14.004 1.00 88.00 76 ILE A O 1
ATOM 595 N N . TYR A 1 77 ? -22.801 3.720 -15.352 1.00 86.88 77 TYR A N 1
ATOM 596 C CA . TYR A 1 77 ? -23.979 3.715 -14.482 1.00 86.88 77 TYR A CA 1
ATOM 597 C C . TYR A 1 77 ? -24.566 2.315 -14.293 1.00 86.88 77 TYR A C 1
ATOM 599 O O . TYR A 1 77 ? -24.738 1.882 -13.156 1.00 86.88 77 TYR A O 1
ATOM 607 N N . LEU A 1 78 ? -24.773 1.569 -15.381 1.00 86.88 78 LEU A N 1
ATOM 608 C CA . LEU A 1 78 ? -25.210 0.172 -15.335 1.00 86.88 78 LEU A CA 1
ATOM 609 C C . LEU A 1 78 ? -24.206 -0.679 -14.536 1.00 86.88 78 LEU A C 1
ATOM 611 O O . LEU A 1 78 ? -24.599 -1.429 -13.641 1.00 86.88 78 LEU A O 1
ATOM 615 N N . SER A 1 79 ? -22.900 -0.505 -14.776 1.00 89.75 79 SER A N 1
ATOM 616 C CA . SER A 1 79 ? -21.869 -1.220 -14.016 1.00 89.75 79 SER A CA 1
ATOM 617 C C . SER A 1 79 ? -21.791 -0.835 -12.542 1.00 89.75 79 SER A C 1
ATOM 619 O O . SER A 1 79 ? -21.369 -1.673 -11.745 1.00 89.75 79 SER A O 1
ATOM 621 N N . TYR A 1 80 ? -22.151 0.394 -12.174 1.00 87.50 80 TYR A N 1
ATOM 622 C CA . TYR A 1 80 ? -22.264 0.824 -10.784 1.00 87.50 80 TYR A CA 1
ATOM 623 C C . TYR A 1 80 ? -23.516 0.239 -10.130 1.00 87.50 80 TYR A C 1
ATOM 625 O O . TYR A 1 80 ? -23.423 -0.281 -9.020 1.00 87.50 80 TYR A O 1
ATOM 633 N N . GLU A 1 81 ? -24.675 0.278 -10.795 1.00 84.19 81 GLU A N 1
ATOM 634 C CA . GLU A 1 81 ? -25.924 -0.207 -10.204 1.00 84.19 81 GLU A CA 1
ATOM 635 C C . GLU A 1 81 ? -25.919 -1.718 -9.945 1.00 84.19 81 GLU A C 1
ATOM 637 O O . GLU A 1 81 ? -26.456 -2.154 -8.924 1.00 84.19 81 GLU A O 1
ATOM 642 N N . ASP A 1 82 ? -25.224 -2.482 -10.792 1.00 86.69 82 ASP A N 1
ATOM 643 C CA . ASP A 1 82 ? -24.966 -3.920 -10.648 1.00 86.69 82 ASP A CA 1
ATOM 644 C C . ASP A 1 82 ? -23.987 -4.278 -9.503 1.00 86.69 82 ASP A C 1
ATOM 646 O O . ASP A 1 82 ? -23.896 -5.443 -9.108 1.00 86.69 82 ASP A O 1
ATOM 650 N N . LEU A 1 83 ? -23.253 -3.309 -8.932 1.00 84.62 83 LEU A N 1
ATOM 651 C CA . LEU A 1 83 ? -22.404 -3.565 -7.762 1.00 84.62 83 LEU A CA 1
ATOM 652 C C . LEU A 1 83 ? -23.245 -3.968 -6.546 1.00 84.62 83 LEU A C 1
ATOM 654 O O . LEU A 1 83 ? -24.309 -3.408 -6.273 1.00 84.62 83 LEU A O 1
ATOM 658 N N . SER A 1 84 ? -22.708 -4.883 -5.735 1.00 80.62 84 SER A N 1
ATOM 659 C CA . SER A 1 84 ? -23.320 -5.216 -4.449 1.00 80.62 84 SER A CA 1
ATOM 660 C C . SER A 1 84 ? -23.419 -3.972 -3.544 1.00 80.62 84 SER A C 1
ATOM 662 O O . SER A 1 84 ? -22.557 -3.088 -3.617 1.00 80.62 84 SER A O 1
ATOM 664 N N . PRO A 1 85 ? -24.417 -3.893 -2.640 1.00 75.38 85 PRO A N 1
ATOM 665 C CA . PRO A 1 85 ? -24.594 -2.734 -1.761 1.00 75.38 85 PRO A CA 1
ATOM 666 C C . PRO A 1 85 ? -23.353 -2.358 -0.940 1.00 75.38 85 PRO A C 1
ATOM 668 O O . PRO A 1 85 ? -23.143 -1.179 -0.682 1.00 75.38 85 PRO A O 1
ATOM 671 N N . SER A 1 86 ? -22.509 -3.330 -0.576 1.00 79.88 86 SER A N 1
ATOM 672 C CA . SER A 1 86 ? -21.251 -3.099 0.153 1.00 79.88 86 SER A CA 1
ATOM 673 C C . SER A 1 86 ? -20.100 -2.600 -0.733 1.00 79.88 86 SER A C 1
ATOM 675 O O . SER A 1 86 ? -19.198 -1.937 -0.232 1.00 79.88 86 SER A O 1
ATOM 677 N N . LEU A 1 87 ? -20.126 -2.861 -2.047 1.00 84.94 87 LEU A N 1
ATOM 678 C CA . LEU A 1 87 ? -19.119 -2.362 -2.995 1.00 84.94 87 LEU A CA 1
ATOM 679 C C . LEU A 1 87 ? -19.373 -0.916 -3.434 1.00 84.94 87 LEU A C 1
ATOM 681 O O . LEU A 1 87 ? -18.411 -0.179 -3.652 1.00 84.94 87 LEU A O 1
ATOM 685 N N . LYS A 1 88 ? -20.642 -0.493 -3.534 1.00 86.31 88 LYS A N 1
ATOM 686 C CA . LYS A 1 88 ? -21.019 0.886 -3.899 1.00 86.31 88 LYS A CA 1
ATOM 687 C C . LYS A 1 88 ? -20.297 1.955 -3.047 1.00 86.31 88 LYS A C 1
ATOM 689 O O . LYS A 1 88 ? -19.637 2.802 -3.647 1.00 86.31 88 LYS A O 1
ATOM 694 N N . PRO A 1 89 ? -20.315 1.932 -1.696 1.00 85.88 89 PRO A N 1
ATOM 695 C CA . PRO A 1 89 ? -19.609 2.935 -0.894 1.00 85.88 89 PRO A CA 1
ATOM 696 C C . PRO A 1 89 ? -18.080 2.840 -1.009 1.00 85.88 89 PRO A C 1
ATOM 698 O O . PRO A 1 89 ? -17.424 3.878 -1.037 1.00 85.88 89 PRO A O 1
ATOM 701 N N . CYS A 1 90 ? -17.507 1.638 -1.149 1.00 93.50 90 CYS A N 1
ATOM 702 C CA . CYS A 1 90 ? -16.070 1.455 -1.385 1.00 93.50 90 CYS A CA 1
ATOM 703 C C . CYS A 1 90 ? -15.610 2.129 -2.689 1.00 93.50 90 CYS A C 1
ATOM 705 O O . CYS A 1 90 ? -14.622 2.865 -2.694 1.00 93.50 90 CYS A O 1
ATOM 707 N N . PHE A 1 91 ? -16.359 1.928 -3.778 1.00 95.06 91 PHE A N 1
ATOM 708 C CA . PHE A 1 91 ? -16.117 2.557 -5.078 1.00 95.06 91 PHE A CA 1
ATOM 709 C C . PHE A 1 91 ? -16.228 4.089 -5.014 1.00 95.06 91 PHE A C 1
ATOM 711 O O . PHE A 1 91 ? -15.325 4.791 -5.470 1.00 95.06 91 PHE A O 1
ATOM 718 N N . LEU A 1 92 ? -17.294 4.611 -4.393 1.00 92.9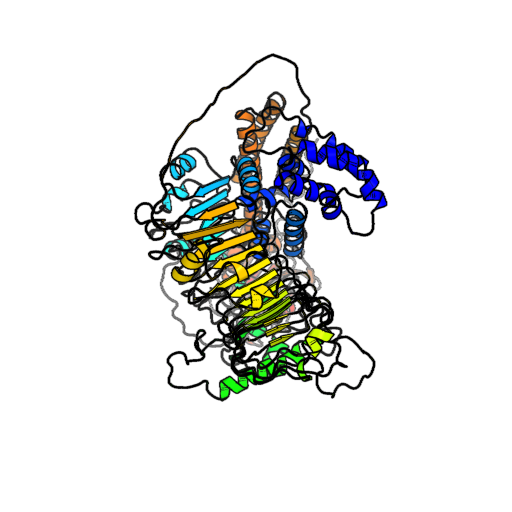4 92 LEU A N 1
ATOM 719 C CA . LEU A 1 92 ? -17.470 6.056 -4.217 1.00 92.94 92 LEU A CA 1
ATOM 720 C C . LEU A 1 92 ? -16.337 6.662 -3.376 1.00 92.94 92 LEU A C 1
ATOM 722 O O . LEU A 1 92 ? -15.785 7.690 -3.759 1.00 92.94 92 LEU A O 1
ATOM 726 N N . HIS A 1 93 ? -15.941 6.009 -2.281 1.00 95.00 93 HIS A N 1
ATOM 727 C CA . HIS A 1 93 ? -14.842 6.463 -1.426 1.00 95.00 93 HIS A CA 1
ATOM 728 C C . HIS A 1 93 ? -13.490 6.458 -2.155 1.00 95.00 93 HIS A C 1
ATOM 730 O O . HIS A 1 93 ? -12.737 7.417 -2.023 1.00 95.00 93 HIS A O 1
ATOM 736 N N . TYR A 1 94 ? -13.204 5.443 -2.983 1.00 96.19 94 TYR A N 1
ATOM 737 C CA . TYR A 1 94 ? -11.983 5.397 -3.802 1.00 96.19 94 TYR A CA 1
ATOM 738 C C . TYR A 1 94 ? -11.839 6.646 -4.683 1.00 96.19 94 TYR A C 1
ATOM 740 O O . TYR A 1 94 ? -10.751 7.203 -4.815 1.00 96.19 94 TYR A O 1
ATOM 748 N N . SER A 1 95 ? -12.944 7.130 -5.258 1.00 94.88 95 SER A N 1
ATOM 749 C CA . SER A 1 95 ? -12.927 8.318 -6.121 1.00 94.88 95 SER A CA 1
ATOM 750 C C . SER A 1 95 ? -12.495 9.607 -5.409 1.00 94.88 95 SER A C 1
ATOM 752 O O . SER A 1 95 ? -12.092 10.566 -6.074 1.00 94.88 95 SER A O 1
ATOM 754 N N . LEU A 1 96 ? -12.549 9.626 -4.072 1.00 95.31 96 LEU A N 1
ATOM 755 C CA . LEU A 1 96 ? -12.157 10.760 -3.240 1.00 95.31 96 LEU A CA 1
ATOM 756 C C . LEU A 1 96 ? -10.644 10.812 -2.976 1.00 95.31 96 LEU A C 1
ATOM 758 O O . LEU A 1 96 ? -10.163 11.865 -2.578 1.00 95.31 96 LEU A O 1
ATOM 762 N N . LEU A 1 97 ? -9.891 9.726 -3.184 1.00 94.50 97 LEU A N 1
ATOM 763 C CA . LEU A 1 97 ? -8.449 9.683 -2.897 1.00 94.50 97 LEU A CA 1
ATOM 764 C C . LEU A 1 97 ? -7.685 10.714 -3.762 1.00 94.50 97 LEU A C 1
ATOM 766 O O . LEU A 1 97 ? -7.866 10.690 -4.984 1.00 94.50 97 LEU A O 1
ATOM 770 N N . PRO A 1 98 ? -6.846 11.605 -3.195 1.00 90.81 98 PRO A N 1
ATOM 771 C CA . PRO A 1 98 ? -6.029 12.561 -3.958 1.00 90.81 98 PRO A CA 1
ATOM 772 C C . PRO A 1 98 ? -5.211 11.911 -5.085 1.00 90.81 98 PRO A C 1
ATOM 774 O O . PRO A 1 98 ? -4.823 10.749 -4.982 1.00 90.81 98 PRO A O 1
ATOM 777 N N . LYS A 1 99 ? -4.957 12.638 -6.184 1.00 87.19 99 LYS A N 1
ATOM 778 C CA . LYS A 1 99 ? -4.214 12.084 -7.340 1.00 87.19 99 LYS A CA 1
ATOM 779 C C . LYS A 1 99 ? -2.697 12.204 -7.213 1.00 87.19 99 LYS A C 1
ATOM 781 O O . LYS A 1 99 ? -1.985 11.462 -7.879 1.00 87.19 99 LYS A O 1
ATOM 786 N N . SER A 1 100 ? -2.212 13.153 -6.418 1.00 83.81 100 SER A N 1
ATOM 787 C CA . SER A 1 100 ? -0.782 13.411 -6.219 1.00 83.81 100 SER A CA 1
ATOM 788 C C . SER A 1 100 ? -0.070 12.353 -5.371 1.00 83.81 100 SER A C 1
ATOM 790 O O . SER A 1 100 ? 1.152 12.261 -5.444 1.00 83.81 100 SER A O 1
ATOM 792 N N . ARG A 1 101 ? -0.814 11.571 -4.579 1.00 86.38 101 ARG A N 1
ATOM 793 C CA . ARG A 1 101 ? -0.291 10.588 -3.621 1.00 86.38 101 ARG A CA 1
ATOM 794 C C . ARG A 1 101 ? -0.623 9.161 -4.052 1.00 86.38 101 ARG A C 1
ATOM 796 O O . ARG A 1 101 ? -1.730 8.872 -4.505 1.00 86.38 101 ARG A O 1
ATOM 803 N N . VAL A 1 102 ? 0.337 8.258 -3.862 1.00 89.19 102 VAL A N 1
ATOM 804 C CA . VAL A 1 102 ? 0.135 6.810 -3.980 1.00 89.19 102 VAL A CA 1
ATOM 805 C C . VAL A 1 102 ? -0.500 6.289 -2.691 1.00 89.19 102 VAL A C 1
ATOM 807 O O . VAL A 1 102 ? 0.059 6.466 -1.613 1.00 89.19 102 VAL A O 1
ATOM 810 N N . PHE A 1 103 ? -1.643 5.615 -2.816 1.00 91.25 103 PHE A N 1
ATOM 811 C CA . PHE A 1 103 ? -2.298 4.889 -1.725 1.00 91.25 103 PHE A CA 1
ATOM 812 C C . PHE A 1 103 ? -2.190 3.385 -1.981 1.00 91.25 103 PHE A C 1
ATOM 814 O O . PHE A 1 103 ? -2.529 2.915 -3.072 1.00 91.25 103 PHE A O 1
ATOM 821 N N . PHE A 1 104 ? -1.748 2.624 -0.982 1.00 91.75 104 PHE A N 1
ATOM 822 C CA . PHE A 1 104 ? -1.645 1.172 -1.076 1.00 91.75 104 PHE A CA 1
ATOM 823 C C . PHE A 1 104 ? -2.980 0.507 -0.709 1.00 91.75 104 PHE A C 1
ATOM 825 O O . PHE A 1 104 ? -3.810 1.058 0.020 1.00 91.75 104 PHE A O 1
ATOM 832 N N . THR A 1 105 ? -3.194 -0.728 -1.170 1.00 92.75 105 THR A N 1
ATOM 833 C CA . THR A 1 105 ? -4.411 -1.502 -0.869 1.00 92.75 105 THR A CA 1
ATOM 834 C C . THR A 1 105 ? -4.690 -1.609 0.633 1.00 92.75 105 THR A C 1
ATOM 836 O O . THR A 1 105 ? -5.855 -1.601 1.022 1.00 92.75 105 THR A O 1
ATOM 839 N N . ASP A 1 106 ? -3.660 -1.709 1.481 1.00 92.69 106 ASP A N 1
ATOM 840 C CA . ASP A 1 106 ? -3.841 -1.792 2.938 1.00 92.69 106 ASP A CA 1
ATOM 841 C C . ASP A 1 106 ? -4.414 -0.490 3.532 1.00 92.69 106 ASP A C 1
ATOM 843 O O . ASP A 1 106 ? -5.279 -0.566 4.407 1.00 92.69 106 ASP A O 1
ATOM 847 N N . ASP A 1 107 ? -4.015 0.677 3.012 1.00 94.31 107 ASP A N 1
ATOM 848 C CA . ASP A 1 107 ? -4.524 1.992 3.431 1.00 94.31 107 ASP A CA 1
ATOM 849 C C . ASP A 1 107 ? -6.003 2.125 3.052 1.00 94.31 107 ASP A C 1
ATOM 851 O O . ASP A 1 107 ? -6.864 2.393 3.891 1.00 94.31 107 ASP A O 1
ATOM 855 N N . ILE A 1 108 ? -6.313 1.836 1.784 1.00 96.31 108 ILE A N 1
ATOM 856 C CA . ILE A 1 108 ? -7.656 1.941 1.196 1.00 96.31 108 ILE A CA 1
ATOM 857 C C . ILE A 1 108 ? -8.632 0.988 1.901 1.00 96.31 108 ILE A C 1
ATOM 859 O O . ILE A 1 108 ? -9.739 1.379 2.280 1.00 96.31 108 ILE A O 1
ATOM 863 N N . VAL A 1 109 ? -8.210 -0.258 2.142 1.00 96.44 109 VAL A N 1
ATOM 864 C CA . VAL A 1 109 ? -8.990 -1.238 2.910 1.00 96.44 109 VAL A CA 1
ATOM 865 C C . VAL A 1 109 ? -9.136 -0.803 4.371 1.00 96.44 109 VAL A C 1
ATOM 867 O O . VAL A 1 109 ? -10.220 -0.958 4.938 1.00 96.44 109 VAL A O 1
ATOM 870 N N . GLY A 1 110 ? -8.103 -0.207 4.970 1.00 96.19 110 GLY A N 1
ATOM 871 C CA . GLY A 1 110 ? -8.161 0.360 6.316 1.00 96.19 110 GLY A CA 1
ATOM 872 C C . GLY A 1 110 ? -9.186 1.484 6.455 1.00 96.19 110 GLY A C 1
ATOM 873 O O . GLY A 1 110 ? -9.972 1.480 7.409 1.00 96.19 110 GLY A O 1
ATOM 874 N N . MET A 1 111 ? -9.256 2.392 5.477 1.00 97.38 111 MET A N 1
ATOM 875 C CA . MET A 1 111 ? -10.282 3.438 5.416 1.00 97.38 111 MET A CA 1
ATOM 876 C C . MET A 1 111 ? -11.686 2.835 5.246 1.00 97.38 111 MET A C 1
ATOM 878 O O . MET A 1 111 ? -12.595 3.180 6.001 1.00 97.38 111 MET A O 1
ATOM 882 N N . TRP A 1 112 ? -11.880 1.868 4.338 1.00 95.38 112 TRP A N 1
ATOM 883 C CA . TRP A 1 112 ? -13.184 1.209 4.145 1.00 95.38 112 TRP A CA 1
ATOM 884 C C . TRP A 1 112 ? -13.681 0.457 5.390 1.00 95.38 112 TRP A C 1
ATOM 886 O O . TRP A 1 112 ? -14.880 0.469 5.685 1.00 95.38 112 TRP A O 1
ATOM 896 N N . ILE A 1 113 ? -12.781 -0.191 6.134 1.00 94.00 113 ILE A N 1
ATOM 897 C CA . ILE A 1 113 ? -13.097 -0.852 7.411 1.00 94.00 113 ILE A CA 1
ATOM 898 C C . ILE A 1 113 ? -13.468 0.191 8.475 1.00 94.00 113 ILE A C 1
ATOM 900 O O . ILE A 1 113 ? -14.453 0.016 9.194 1.00 94.00 113 ILE A O 1
ATOM 904 N N . SER A 1 114 ? -12.729 1.298 8.527 1.00 94.44 114 SER A N 1
ATOM 905 C CA . SER A 1 114 ? -12.908 2.382 9.501 1.00 94.44 114 SER A CA 1
ATOM 906 C C . SER A 1 114 ? -14.219 3.151 9.307 1.00 94.44 114 SER A C 1
ATOM 908 O O . SER A 1 114 ? -14.946 3.396 10.276 1.00 94.44 114 SER A O 1
ATOM 910 N N . GLU A 1 115 ? -14.591 3.434 8.057 1.00 89.00 115 GLU A N 1
ATOM 911 C CA . GLU A 1 115 ? -15.907 3.973 7.691 1.00 89.00 115 GLU A CA 1
ATOM 912 C C . GLU A 1 115 ? -17.050 2.975 7.973 1.00 89.00 115 GLU A C 1
ATOM 914 O O . GLU A 1 115 ? -18.164 3.387 8.309 1.00 89.00 115 GLU A O 1
ATOM 919 N N . GLY A 1 116 ? -16.766 1.667 7.910 1.00 85.62 116 GLY A N 1
ATOM 920 C CA . GLY A 1 116 ? -17.720 0.578 8.161 1.00 85.62 116 GLY A CA 1
ATOM 921 C C . GLY A 1 116 ? -18.348 -0.032 6.902 1.00 85.62 116 GLY A C 1
ATOM 922 O O . GLY A 1 116 ? -19.394 -0.674 6.998 1.00 85.62 116 GLY A O 1
ATOM 923 N N . PHE A 1 117 ? -17.740 0.154 5.727 1.00 85.00 117 PHE A N 1
ATOM 924 C CA . PHE A 1 117 ? -18.233 -0.377 4.446 1.00 85.00 117 PHE A CA 1
ATOM 925 C C . PHE A 1 117 ? -17.987 -1.884 4.283 1.00 85.00 117 PHE A C 1
ATOM 927 O O . PHE A 1 117 ? -18.722 -2.569 3.572 1.00 85.00 117 PHE A O 1
ATOM 934 N N . VAL A 1 118 ? -16.962 -2.414 4.955 1.00 86.06 118 VAL A N 1
ATOM 935 C CA . VAL A 1 118 ? -16.644 -3.846 4.948 1.00 86.06 118 VAL A CA 1
ATOM 936 C C . VAL A 1 118 ? -17.467 -4.559 6.019 1.00 86.06 118 VAL A C 1
ATOM 938 O O . VAL A 1 118 ? -17.338 -4.275 7.210 1.00 86.06 118 VAL A O 1
ATOM 941 N N . HIS A 1 119 ? -18.305 -5.510 5.607 1.00 76.50 119 HIS A N 1
ATOM 942 C CA . HIS A 1 119 ? -19.136 -6.302 6.515 1.00 76.50 119 HIS A CA 1
ATOM 943 C C . HIS A 1 119 ? -18.597 -7.730 6.625 1.00 76.50 119 HIS A C 1
ATOM 945 O O . HIS A 1 119 ? -18.416 -8.418 5.622 1.00 76.50 119 HIS A O 1
ATOM 951 N N . GLY A 1 120 ? -18.361 -8.198 7.849 1.00 71.94 120 GLY A N 1
ATOM 952 C CA . GLY A 1 120 ? -17.815 -9.527 8.099 1.00 71.94 120 GLY A CA 1
ATOM 953 C C . GLY A 1 120 ? -17.560 -9.786 9.576 1.00 71.94 120 GLY A C 1
ATOM 954 O O . GLY A 1 120 ? -17.943 -8.995 10.439 1.00 71.94 120 GLY A O 1
ATOM 955 N N . THR A 1 121 ? -16.886 -10.894 9.884 1.00 69.31 121 THR A N 1
ATOM 956 C CA . THR A 1 121 ? -16.425 -11.130 11.257 1.00 69.31 121 THR A CA 1
ATOM 957 C C . THR A 1 121 ? -15.201 -10.266 11.542 1.00 69.31 121 THR A C 1
ATOM 959 O O . THR A 1 121 ? -14.382 -10.020 10.657 1.00 69.31 121 THR A O 1
ATOM 962 N N . SER A 1 122 ? -14.989 -9.880 12.800 1.00 68.56 122 SER A N 1
ATOM 963 C CA . SER A 1 122 ? -13.809 -9.096 13.199 1.00 68.56 122 SER A CA 1
ATOM 964 C C . SER A 1 122 ? -12.463 -9.779 12.908 1.00 68.56 122 SER A C 1
ATOM 966 O O . SER A 1 122 ? -11.417 -9.137 13.020 1.00 68.56 122 SER A O 1
ATOM 968 N N . ARG A 1 123 ? -12.446 -11.066 12.532 1.00 72.81 123 ARG A N 1
ATOM 969 C CA . ARG A 1 123 ? -11.218 -11.819 12.253 1.00 72.81 123 ARG A CA 1
ATOM 970 C C . ARG A 1 123 ? -10.682 -11.652 10.831 1.00 72.81 123 ARG A C 1
ATOM 972 O O . ARG A 1 123 ? -9.479 -11.838 10.677 1.00 72.81 123 ARG A O 1
ATOM 979 N N . ASN A 1 124 ? -11.527 -11.314 9.852 1.00 83.56 124 ASN A N 1
ATOM 980 C CA . ASN A 1 124 ? -11.208 -11.393 8.418 1.00 83.56 124 ASN A CA 1
ATOM 981 C C . ASN A 1 124 ? -11.596 -10.144 7.598 1.00 83.56 124 ASN A C 1
ATOM 983 O O . ASN A 1 124 ? -11.785 -10.237 6.388 1.00 83.56 124 ASN A O 1
ATOM 987 N N . LEU A 1 125 ? -11.722 -8.975 8.234 1.00 90.75 125 LEU A N 1
ATOM 988 C CA . LEU A 1 125 ? -12.128 -7.738 7.552 1.00 90.75 125 LEU A CA 1
ATOM 989 C C . LEU A 1 125 ? -11.142 -7.323 6.447 1.00 90.75 125 LEU A C 1
ATOM 991 O O . LEU A 1 125 ? -11.570 -6.915 5.375 1.00 90.75 125 LEU A O 1
ATOM 995 N N . GLU A 1 126 ? -9.837 -7.488 6.660 1.00 93.50 126 GLU A N 1
ATOM 996 C CA . GLU A 1 126 ? -8.797 -7.176 5.671 1.00 93.50 126 GLU A CA 1
ATOM 997 C C . GLU A 1 126 ? -8.880 -8.090 4.443 1.00 93.50 126 GLU A C 1
ATOM 999 O O . GLU A 1 126 ? -8.688 -7.636 3.321 1.00 93.50 126 GLU A O 1
ATOM 1004 N N . GLU A 1 127 ? -9.190 -9.373 4.648 1.00 91.19 127 GLU A N 1
ATOM 1005 C CA . GLU A 1 127 ? -9.358 -10.357 3.571 1.00 91.19 127 GLU A CA 1
ATOM 1006 C C . GLU A 1 127 ? -10.599 -10.021 2.724 1.00 91.19 127 GLU A C 1
ATOM 1008 O O . GLU A 1 127 ? -10.524 -10.012 1.497 1.00 91.19 127 GLU A O 1
ATOM 1013 N N . ILE A 1 128 ? -11.717 -9.657 3.369 1.00 91.12 128 ILE A N 1
ATOM 1014 C CA . ILE A 1 128 ? -12.953 -9.230 2.685 1.00 91.12 128 ILE A CA 1
ATOM 1015 C C . ILE A 1 128 ? -12.744 -7.891 1.960 1.00 91.12 128 ILE A C 1
ATOM 1017 O O . ILE A 1 128 ? -13.172 -7.736 0.819 1.00 91.12 128 ILE A O 1
ATOM 1021 N N . GLY A 1 129 ? -12.055 -6.929 2.580 1.00 94.25 129 GLY A N 1
ATOM 1022 C CA . GLY A 1 129 ? -11.728 -5.651 1.946 1.00 94.25 129 GLY A CA 1
ATOM 1023 C C . GLY A 1 129 ? -10.834 -5.816 0.713 1.00 94.25 129 GLY A C 1
ATOM 1024 O O . GLY A 1 129 ? -11.063 -5.161 -0.302 1.00 94.25 129 GLY A O 1
ATOM 1025 N N . LYS A 1 130 ? -9.871 -6.746 0.753 1.00 93.19 130 LYS A N 1
ATOM 1026 C CA . LYS A 1 130 ? -9.029 -7.092 -0.405 1.00 93.19 130 LYS A CA 1
ATOM 1027 C C . LYS A 1 130 ? -9.819 -7.793 -1.512 1.00 93.19 130 LYS A C 1
ATOM 1029 O O . LYS A 1 130 ? -9.644 -7.451 -2.677 1.00 93.19 130 LYS A O 1
ATOM 1034 N N . ASP A 1 131 ? -10.748 -8.687 -1.176 1.00 93.00 131 ASP A N 1
ATOM 1035 C CA . ASP A 1 131 ? -11.706 -9.246 -2.145 1.00 93.00 131 ASP A CA 1
ATOM 1036 C C . ASP A 1 131 ? -12.583 -8.150 -2.787 1.00 93.00 131 ASP A C 1
ATOM 1038 O O . ASP A 1 131 ? -12.799 -8.161 -4.000 1.00 93.00 131 ASP A O 1
ATOM 1042 N N . TYR A 1 132 ? -13.026 -7.151 -2.018 1.00 93.56 132 TYR A N 1
ATOM 1043 C CA . TYR A 1 132 ? -13.772 -6.010 -2.557 1.00 93.56 132 TYR A CA 1
ATOM 1044 C C . TYR A 1 132 ? -12.920 -5.171 -3.524 1.00 93.56 132 TYR A C 1
ATOM 1046 O O . TYR A 1 132 ? -13.394 -4.808 -4.601 1.00 93.56 132 TYR A O 1
ATOM 1054 N N . PHE A 1 133 ? -11.654 -4.921 -3.184 1.00 94.50 133 PHE A N 1
ATOM 1055 C CA . PHE A 1 133 ? -10.688 -4.224 -4.039 1.00 94.50 133 PHE A CA 1
ATOM 1056 C C . PHE A 1 133 ? -10.475 -4.970 -5.370 1.00 94.50 133 PHE A C 1
ATOM 1058 O O . PHE A 1 133 ? -10.649 -4.395 -6.446 1.00 94.50 133 PHE A O 1
ATOM 1065 N N . VAL A 1 134 ? -10.230 -6.284 -5.310 1.00 92.19 134 VAL A N 1
ATOM 1066 C CA . VAL A 1 134 ? -10.088 -7.152 -6.494 1.00 92.19 134 VAL A CA 1
ATOM 1067 C C . VAL A 1 134 ? -11.370 -7.197 -7.338 1.00 92.19 134 VAL A C 1
ATOM 1069 O O . VAL A 1 134 ? -11.301 -7.213 -8.566 1.00 92.19 134 VAL A O 1
ATOM 1072 N N . LYS A 1 135 ? -12.559 -7.137 -6.727 1.00 92.56 135 LYS A N 1
ATOM 1073 C CA . LYS A 1 135 ? -13.830 -7.050 -7.470 1.00 92.56 135 LYS A CA 1
ATOM 1074 C C . LYS A 1 135 ? -13.983 -5.745 -8.257 1.00 92.56 135 LYS A C 1
ATOM 1076 O O . LYS A 1 135 ? -14.549 -5.790 -9.351 1.00 92.56 135 LYS A O 1
ATOM 1081 N N . LEU A 1 136 ? -13.455 -4.620 -7.765 1.00 94.19 136 LEU A N 1
ATOM 1082 C CA . LEU A 1 136 ? -13.417 -3.362 -8.526 1.00 94.19 136 LEU A CA 1
ATOM 1083 C C . LEU A 1 136 ? -12.422 -3.432 -9.700 1.00 94.19 136 LEU A C 1
ATOM 1085 O O . LEU A 1 136 ? -12.750 -2.942 -10.784 1.00 94.19 136 LEU A O 1
ATOM 1089 N N . ILE A 1 137 ? -11.278 -4.110 -9.524 1.00 91.75 137 ILE A N 1
ATOM 1090 C CA . ILE A 1 137 ? -10.338 -4.426 -10.619 1.00 91.75 137 ILE A CA 1
ATOM 1091 C C . ILE A 1 137 ? -11.031 -5.287 -11.684 1.00 91.75 137 ILE A C 1
ATOM 1093 O O . ILE A 1 137 ? -11.022 -4.954 -12.865 1.00 91.75 137 ILE A O 1
ATOM 1097 N N . HIS A 1 138 ? -11.706 -6.368 -11.284 1.00 90.06 138 HIS A N 1
ATOM 1098 C CA . HIS A 1 138 ? -12.412 -7.262 -12.212 1.00 90.06 138 HIS A CA 1
ATOM 1099 C C . HIS A 1 138 ? -13.572 -6.589 -12.964 1.00 90.06 138 HIS A C 1
ATOM 1101 O O . HIS A 1 138 ? -13.938 -7.048 -14.045 1.00 90.06 138 HIS A O 1
ATOM 1107 N N . ARG A 1 139 ? -14.142 -5.509 -12.415 1.00 89.38 139 ARG A N 1
ATOM 1108 C CA . ARG A 1 139 ? -15.134 -4.648 -13.081 1.00 89.38 139 ARG A CA 1
ATOM 1109 C C . ARG A 1 139 ? -14.506 -3.592 -14.008 1.00 89.38 139 ARG A C 1
ATOM 1111 O O . ARG A 1 139 ? -15.249 -2.877 -14.670 1.00 89.38 139 ARG A O 1
ATOM 1118 N N . ASN A 1 140 ? -13.175 -3.498 -14.078 1.00 90.88 140 ASN A N 1
ATOM 1119 C CA . ASN A 1 140 ? -12.424 -2.439 -14.767 1.00 90.88 140 ASN A CA 1
ATOM 1120 C C . ASN A 1 140 ? -12.811 -1.013 -14.314 1.00 90.88 140 ASN A C 1
ATOM 1122 O O . ASN A 1 140 ? -12.734 -0.065 -15.092 1.00 90.88 140 ASN A O 1
ATOM 1126 N N . LEU A 1 141 ? -13.248 -0.863 -13.057 1.00 92.81 141 LEU A N 1
ATOM 1127 C CA . LEU A 1 141 ? -13.553 0.439 -12.446 1.00 92.81 141 LEU A CA 1
ATOM 1128 C C . LEU A 1 141 ? -12.306 1.078 -11.812 1.00 92.81 141 LEU A C 1
ATOM 1130 O O . LEU A 1 141 ? -12.222 2.300 -11.699 1.00 92.81 141 LEU A O 1
ATOM 1134 N N . ILE A 1 142 ? -11.337 0.244 -11.433 1.00 93.75 142 ILE A N 1
ATOM 1135 C CA . ILE A 1 142 ? -9.958 0.613 -11.098 1.00 93.75 142 ILE A CA 1
ATOM 1136 C C . ILE A 1 142 ? -9.012 -0.339 -11.840 1.00 93.75 142 ILE A C 1
ATOM 1138 O O . ILE A 1 142 ? -9.412 -1.444 -12.212 1.00 93.75 142 ILE A O 1
ATOM 1142 N N . GLU A 1 143 ? -7.774 0.082 -12.070 1.00 89.81 143 GLU A N 1
ATOM 1143 C CA . GLU A 1 143 ? -6.795 -0.650 -12.878 1.00 89.81 143 GLU A CA 1
ATOM 1144 C C . GLU A 1 143 ? -5.460 -0.777 -12.128 1.00 89.81 143 GLU A C 1
ATOM 1146 O O . GLU A 1 143 ? -4.972 0.244 -11.641 1.00 89.81 143 GLU A O 1
ATOM 1151 N N . PRO A 1 144 ? -4.846 -1.973 -12.037 1.00 87.44 144 PRO A N 1
ATOM 1152 C CA . PRO A 1 144 ? -3.534 -2.150 -11.418 1.00 87.44 144 PRO A CA 1
ATOM 1153 C C . PRO A 1 144 ? -2.468 -1.251 -12.035 1.00 87.44 144 PRO A C 1
ATOM 1155 O O . PRO A 1 144 ? -2.352 -1.152 -13.259 1.00 87.44 144 PRO A O 1
ATOM 1158 N N . ASP A 1 145 ? -1.664 -0.621 -11.184 1.00 80.94 145 ASP A N 1
ATOM 1159 C CA . ASP A 1 145 ? -0.505 0.131 -11.636 1.00 80.94 145 ASP A CA 1
ATOM 1160 C C . ASP A 1 145 ? 0.616 -0.839 -12.041 1.00 80.94 145 ASP A C 1
ATOM 1162 O O . ASP A 1 145 ? 1.101 -1.641 -11.243 1.00 80.94 145 ASP A O 1
ATOM 1166 N N . ILE A 1 146 ? 1.025 -0.767 -13.309 1.00 70.69 146 ILE A N 1
ATOM 1167 C CA . ILE A 1 146 ? 1.984 -1.697 -13.920 1.00 70.69 146 ILE A CA 1
ATOM 1168 C C . ILE A 1 146 ? 3.391 -1.642 -13.307 1.00 70.69 146 ILE A C 1
ATOM 1170 O O . ILE A 1 146 ? 4.190 -2.543 -13.570 1.00 70.69 146 ILE A O 1
ATOM 1174 N N . ASN A 1 147 ? 3.700 -0.620 -12.503 1.00 67.12 147 ASN A N 1
ATOM 1175 C CA . ASN A 1 147 ? 4.982 -0.491 -11.812 1.00 67.12 147 ASN A CA 1
ATOM 1176 C C . ASN A 1 147 ? 5.063 -1.385 -10.550 1.00 67.12 147 ASN A C 1
ATOM 1178 O O . ASN A 1 147 ? 6.162 -1.713 -10.097 1.00 67.12 147 ASN A O 1
ATOM 1182 N N . TYR A 1 148 ? 3.920 -1.843 -10.020 1.00 64.62 148 TYR A N 1
ATOM 1183 C CA . TYR A 1 148 ? 3.810 -2.632 -8.786 1.00 64.62 148 TYR A CA 1
ATOM 1184 C C . TYR A 1 148 ? 3.321 -4.057 -9.105 1.00 64.62 148 TYR A C 1
ATOM 1186 O O . TYR A 1 148 ? 2.141 -4.282 -9.369 1.00 64.62 148 TYR A O 1
ATOM 1194 N N . ALA A 1 149 ? 4.221 -5.050 -9.110 1.00 50.19 149 ALA A N 1
ATOM 1195 C CA . ALA A 1 149 ? 3.881 -6.399 -9.602 1.00 50.19 149 ALA A CA 1
ATOM 1196 C C . ALA A 1 149 ? 2.923 -7.192 -8.695 1.00 50.19 149 ALA A C 1
ATOM 1198 O O . ALA A 1 149 ? 2.222 -8.075 -9.181 1.00 50.19 149 ALA A O 1
ATOM 1199 N N . ASP A 1 150 ? 2.862 -6.867 -7.405 1.00 64.25 150 ASP A N 1
ATOM 1200 C CA . ASP A 1 150 ? 1.887 -7.404 -6.451 1.00 64.25 150 ASP A CA 1
ATOM 1201 C C . ASP A 1 150 ? 0.518 -6.692 -6.525 1.00 64.25 150 ASP A C 1
ATOM 1203 O O . ASP A 1 150 ? -0.393 -7.029 -5.769 1.00 64.25 150 ASP A O 1
ATOM 1207 N N . GLN A 1 151 ? 0.354 -5.740 -7.456 1.00 70.44 151 GLN A N 1
ATOM 1208 C CA . GLN A 1 151 ? -0.892 -5.020 -7.764 1.00 70.44 151 GLN A CA 1
ATOM 1209 C C . GLN A 1 151 ? -1.503 -4.271 -6.563 1.00 70.44 151 GLN A C 1
ATOM 1211 O O . GLN A 1 151 ? -2.693 -3.951 -6.559 1.00 70.44 151 GLN A O 1
ATOM 1216 N N . VAL A 1 152 ? -0.687 -3.950 -5.549 1.00 78.56 152 VAL A N 1
ATOM 1217 C CA . VAL A 1 152 ? -1.124 -3.232 -4.335 1.00 78.56 152 VAL A CA 1
ATOM 1218 C C . VAL A 1 152 ? -1.409 -1.745 -4.559 1.00 78.56 152 VAL A C 1
ATOM 1220 O O . VAL A 1 152 ? -1.901 -1.075 -3.655 1.00 78.56 152 VAL A O 1
ATOM 1223 N N . VAL A 1 153 ? -1.111 -1.225 -5.748 1.00 86.56 153 VAL A N 1
ATOM 1224 C CA . VAL A 1 153 ? -1.462 0.128 -6.189 1.00 86.56 153 VAL A CA 1
ATOM 1225 C C . VAL A 1 153 ? -2.367 0.009 -7.409 1.00 86.56 153 VAL A C 1
ATOM 1227 O O . VAL A 1 153 ? -2.124 -0.801 -8.306 1.00 86.56 153 VAL A O 1
ATOM 1230 N N . CYS A 1 154 ? -3.428 0.810 -7.443 1.00 89.06 154 CYS A N 1
ATOM 1231 C CA . CYS A 1 154 ? -4.357 0.888 -8.564 1.00 89.06 154 CYS A CA 1
ATOM 1232 C C . CYS A 1 154 ? -4.677 2.348 -8.901 1.00 89.06 154 CYS A C 1
ATOM 1234 O O . CYS A 1 154 ? -4.727 3.221 -8.033 1.00 89.06 154 CYS A O 1
ATOM 1236 N N . ASN A 1 155 ? -4.991 2.600 -10.165 1.00 89.88 155 ASN A N 1
ATOM 1237 C CA . ASN A 1 155 ? -5.426 3.891 -10.672 1.00 89.88 155 ASN A CA 1
ATOM 1238 C C . ASN A 1 155 ? -6.912 3.839 -11.056 1.00 89.88 155 ASN A C 1
ATOM 1240 O O . ASN A 1 155 ? -7.395 2.849 -11.600 1.00 89.88 155 ASN A O 1
ATOM 1244 N N . MET A 1 156 ? -7.650 4.919 -10.793 1.00 92.56 156 MET A N 1
ATOM 1245 C CA . MET A 1 156 ? -9.033 5.088 -11.258 1.00 92.56 156 MET A CA 1
ATOM 1246 C C . MET A 1 156 ? -9.056 6.096 -12.405 1.00 92.56 156 MET A C 1
ATOM 1248 O O . MET A 1 156 ? -8.670 7.250 -12.204 1.00 92.56 156 MET A O 1
ATOM 1252 N N . HIS A 1 157 ? -9.530 5.664 -13.577 1.00 90.88 157 HIS A N 1
ATOM 1253 C CA . HIS A 1 157 ? -9.624 6.497 -14.777 1.00 90.88 157 HIS A CA 1
ATOM 1254 C C . HIS A 1 157 ? -10.494 7.739 -14.530 1.00 90.88 157 HIS A C 1
ATOM 1256 O O . HIS A 1 157 ? -11.570 7.642 -13.943 1.00 90.88 157 HIS A O 1
ATOM 1262 N N . ASP A 1 158 ? -10.070 8.896 -15.039 1.00 88.50 158 ASP A N 1
ATOM 1263 C CA . ASP A 1 158 ? -10.665 10.203 -14.733 1.00 88.50 158 ASP A CA 1
ATOM 1264 C C . ASP A 1 158 ? -12.182 10.274 -14.949 1.00 88.50 158 ASP A C 1
ATOM 1266 O O . ASP A 1 158 ? -12.896 10.711 -14.058 1.00 88.50 158 ASP A O 1
ATOM 1270 N N . VAL A 1 159 ? -12.698 9.760 -16.068 1.00 88.12 159 VAL A N 1
ATOM 1271 C CA . VAL A 1 159 ? -14.153 9.675 -16.318 1.00 88.12 159 VAL A CA 1
ATOM 1272 C C . VAL A 1 159 ? -14.891 8.827 -15.265 1.00 88.12 159 VAL A C 1
ATOM 1274 O O . VAL A 1 159 ? -15.953 9.227 -14.799 1.00 88.12 159 VAL A O 1
ATOM 1277 N N . VAL A 1 160 ? -14.327 7.687 -14.838 1.00 91.38 160 VAL A N 1
ATOM 1278 C CA . VAL A 1 160 ? -14.915 6.833 -13.781 1.00 91.38 160 VAL A CA 1
ATOM 1279 C C . VAL A 1 160 ? -14.890 7.556 -12.431 1.00 91.38 160 VAL A C 1
ATOM 1281 O O . VAL A 1 160 ? -15.846 7.483 -11.658 1.00 91.38 160 VAL A O 1
ATOM 1284 N N . ARG A 1 161 ? -13.810 8.300 -12.168 1.00 91.62 161 ARG A N 1
ATOM 1285 C CA . ARG A 1 161 ? -13.643 9.113 -10.964 1.00 91.62 161 ARG A CA 1
ATOM 1286 C C . ARG A 1 161 ? -14.644 10.268 -10.918 1.00 91.62 161 ARG A C 1
ATOM 1288 O O . ARG A 1 161 ? -15.318 10.412 -9.906 1.00 91.62 161 ARG A O 1
ATOM 1295 N N . SER A 1 162 ? -14.794 11.038 -11.997 1.00 87.88 162 SER A N 1
ATOM 1296 C CA . SER A 1 162 ? -15.772 12.132 -12.091 1.00 87.88 162 SER A CA 1
ATOM 1297 C C . SER A 1 162 ? -17.207 11.623 -11.946 1.00 87.88 162 SER A C 1
ATOM 1299 O O . SER A 1 162 ? -17.985 12.209 -11.198 1.00 87.88 162 SER A O 1
ATOM 1301 N N . PHE A 1 163 ? -17.534 10.484 -12.567 1.00 87.75 163 PHE A N 1
ATOM 1302 C CA . PHE A 1 163 ? -18.807 9.785 -12.378 1.00 87.75 163 PHE A CA 1
ATOM 1303 C C . PHE A 1 163 ? -19.070 9.466 -10.890 1.00 87.75 163 PHE A C 1
ATOM 1305 O O . PHE A 1 163 ? -20.130 9.786 -10.348 1.00 87.75 163 PHE A O 1
ATOM 1312 N N . ALA A 1 164 ? -18.092 8.875 -10.198 1.00 89.00 164 ALA A N 1
ATOM 1313 C CA . ALA A 1 164 ? -18.220 8.506 -8.790 1.00 89.00 164 ALA A CA 1
ATOM 1314 C C . ALA A 1 164 ? -18.300 9.734 -7.863 1.00 89.00 164 ALA A C 1
ATOM 1316 O O . ALA A 1 164 ? -19.141 9.778 -6.963 1.00 89.00 164 ALA A O 1
ATOM 1317 N N . GLN A 1 165 ? -17.497 10.769 -8.121 1.00 89.25 165 GLN A N 1
ATOM 1318 C CA . GLN A 1 165 ? -17.550 12.043 -7.402 1.00 89.25 165 GLN A CA 1
ATOM 1319 C C . GLN A 1 165 ? -18.897 12.752 -7.610 1.00 89.25 165 GLN A C 1
ATOM 1321 O O . GLN A 1 165 ? -19.468 13.264 -6.646 1.00 89.25 165 GLN A O 1
ATOM 1326 N N . TYR A 1 166 ? -19.468 12.708 -8.820 1.00 83.75 166 TYR A N 1
ATOM 1327 C CA . TYR A 1 166 ? -20.813 13.218 -9.089 1.00 83.75 166 TYR A CA 1
ATOM 1328 C C . TYR A 1 166 ? -21.860 12.498 -8.232 1.00 83.75 166 TYR A C 1
ATOM 1330 O O . TYR A 1 166 ? -22.680 13.162 -7.595 1.00 83.75 166 TYR A O 1
ATOM 1338 N N . LEU A 1 167 ? -21.826 11.164 -8.147 1.00 81.25 167 LEU A N 1
ATOM 1339 C CA . LEU A 1 167 ? -22.728 10.405 -7.267 1.00 81.25 167 LEU A CA 1
ATOM 1340 C C . LEU A 1 167 ? -22.511 10.726 -5.774 1.00 81.25 167 LEU A C 1
ATOM 1342 O O . LEU A 1 167 ? -23.471 10.735 -5.004 1.00 81.25 167 LEU A O 1
ATOM 1346 N N . ALA A 1 168 ? -21.276 11.033 -5.367 1.00 84.31 168 ALA A N 1
ATOM 1347 C CA . ALA A 1 168 ? -20.921 11.355 -3.986 1.00 84.31 168 ALA A CA 1
ATOM 1348 C C . ALA A 1 168 ? -21.154 12.830 -3.581 1.00 84.31 168 ALA A C 1
ATOM 1350 O O . ALA A 1 168 ? -21.160 13.118 -2.384 1.00 84.31 168 ALA A O 1
ATOM 1351 N N . ARG A 1 169 ? -21.395 13.756 -4.525 1.00 82.88 169 ARG A N 1
ATOM 1352 C CA . ARG A 1 169 ? -21.419 15.230 -4.319 1.00 82.88 169 ARG A CA 1
ATOM 1353 C C . ARG A 1 169 ? -22.330 15.759 -3.201 1.00 82.88 169 ARG A C 1
ATOM 1355 O O . ARG A 1 169 ? -22.145 16.864 -2.702 1.00 82.88 169 ARG A O 1
ATOM 1362 N N . ASN A 1 170 ? -23.345 14.984 -2.818 1.00 76.94 170 ASN A N 1
ATOM 1363 C CA . ASN A 1 170 ? -24.277 15.332 -1.742 1.00 76.94 170 ASN A CA 1
ATOM 1364 C C . ASN A 1 170 ? -23.754 15.001 -0.336 1.00 76.94 170 ASN A C 1
ATOM 1366 O O . ASN A 1 170 ? -24.366 15.423 0.640 1.00 76.94 170 ASN A O 1
ATOM 1370 N N . GLU A 1 171 ? -22.656 14.252 -0.232 1.00 83.12 171 GLU A N 1
ATOM 1371 C CA . GLU A 1 171 ? -22.015 13.839 1.023 1.00 83.12 171 GLU A CA 1
ATOM 1372 C C . GLU A 1 171 ? -20.521 14.168 1.065 1.00 83.12 171 GLU A C 1
ATOM 1374 O O . GLU A 1 171 ? -19.963 14.298 2.155 1.00 83.12 171 GLU A O 1
ATOM 1379 N N . ALA A 1 172 ? -19.873 14.261 -0.098 1.00 90.62 172 ALA A N 1
ATOM 1380 C CA . ALA A 1 172 ? -18.437 14.417 -0.238 1.00 90.62 172 ALA A CA 1
ATOM 1381 C C . ALA A 1 172 ? -18.067 15.651 -1.070 1.00 90.62 172 ALA A C 1
ATOM 1383 O O . ALA A 1 172 ? -18.695 15.922 -2.095 1.00 90.62 172 ALA A O 1
ATOM 1384 N N . LEU A 1 173 ? -17.010 16.345 -0.651 1.00 91.38 173 LEU A N 1
ATOM 1385 C CA . LEU A 1 173 ? -16.341 17.391 -1.420 1.00 91.38 173 LEU A CA 1
ATOM 1386 C C . LEU A 1 173 ? -14.907 16.944 -1.723 1.00 91.38 173 LEU A C 1
ATOM 1388 O O . LEU A 1 173 ? -14.175 16.543 -0.818 1.00 91.38 173 LEU A O 1
ATOM 1392 N N . VAL A 1 174 ? -14.513 17.026 -2.993 1.00 90.12 174 VAL A N 1
ATOM 1393 C CA . VAL A 1 174 ? -13.120 16.885 -3.437 1.00 90.12 174 VAL A CA 1
ATOM 1394 C C . VAL A 1 174 ? -12.677 18.245 -3.963 1.00 90.12 174 VAL A C 1
ATOM 1396 O O . VAL A 1 174 ? -13.348 18.808 -4.830 1.00 90.12 174 VAL A O 1
ATOM 1399 N N . ALA A 1 175 ? -11.583 18.782 -3.430 1.00 84.88 175 ALA A N 1
ATOM 1400 C CA . ALA A 1 175 ? -11.084 20.109 -3.767 1.00 84.88 175 ALA A CA 1
ATOM 1401 C C . ALA A 1 175 ? -9.590 20.081 -4.122 1.00 84.88 175 ALA A C 1
ATOM 1403 O O . ALA A 1 175 ? -8.786 19.416 -3.473 1.00 84.88 175 ALA A O 1
ATOM 1404 N N . GLN A 1 176 ? -9.234 20.841 -5.157 1.00 79.31 176 GLN A N 1
ATOM 1405 C CA . GLN A 1 176 ? -7.870 21.044 -5.650 1.00 79.31 176 GLN A CA 1
ATOM 1406 C C . GLN A 1 176 ? -7.594 22.552 -5.723 1.00 79.31 176 GLN A C 1
ATOM 1408 O O . GLN A 1 176 ? -8.505 23.319 -6.039 1.00 79.31 176 GLN A O 1
ATOM 1413 N N . ASN A 1 177 ? -6.361 22.975 -5.419 1.00 66.00 177 ASN A N 1
ATOM 1414 C CA . ASN A 1 177 ? -5.993 24.387 -5.212 1.00 66.00 177 ASN A CA 1
ATOM 1415 C C . ASN A 1 177 ? -6.460 25.350 -6.340 1.00 66.00 177 ASN A C 1
ATOM 1417 O O . ASN A 1 177 ? -5.876 25.360 -7.427 1.00 66.00 177 ASN A O 1
ATOM 1421 N N . LYS A 1 178 ? -7.483 26.172 -6.026 1.00 55.66 178 LYS A N 1
ATOM 1422 C CA . LYS A 1 178 ? -7.854 27.482 -6.615 1.00 55.66 178 LYS A CA 1
ATOM 1423 C C . LYS A 1 178 ? -8.652 28.286 -5.563 1.00 55.66 178 LYS A C 1
ATOM 1425 O O . LYS A 1 178 ? -9.857 28.085 -5.415 1.00 55.66 178 LYS A O 1
ATOM 1430 N N . GLN A 1 179 ? -7.979 29.163 -4.817 1.00 55.78 179 GLN A N 1
ATOM 1431 C CA . GLN A 1 179 ? -8.360 29.637 -3.467 1.00 55.78 179 GLN A CA 1
ATOM 1432 C C . GLN A 1 179 ? -9.552 30.627 -3.325 1.00 55.78 179 GLN A C 1
ATOM 1434 O O . GLN A 1 179 ? -9.528 31.514 -2.478 1.00 55.78 179 GLN A O 1
ATOM 1439 N N . THR A 1 180 ? -10.630 30.481 -4.094 1.00 53.06 180 THR A N 1
ATOM 1440 C CA . THR A 1 180 ? -11.919 31.154 -3.792 1.00 53.06 180 THR A CA 1
ATOM 1441 C C . THR A 1 180 ? -13.066 30.154 -3.698 1.00 53.06 180 THR A C 1
ATOM 1443 O O . THR A 1 180 ? -13.846 30.164 -2.754 1.00 53.06 180 THR A O 1
ATOM 1446 N N . ASP A 1 181 ? -13.093 29.197 -4.621 1.00 61.38 181 ASP A N 1
ATOM 1447 C CA . ASP A 1 181 ? -14.213 28.279 -4.848 1.00 61.38 181 ASP A CA 1
ATOM 1448 C C . ASP A 1 181 ? -14.326 27.139 -3.802 1.00 61.38 181 ASP A C 1
ATOM 1450 O O . ASP A 1 181 ? -15.252 26.330 -3.859 1.00 61.38 181 ASP A O 1
ATOM 1454 N N . ILE A 1 182 ? -13.373 27.032 -2.863 1.00 73.06 182 ILE A N 1
ATOM 1455 C CA . ILE A 1 182 ? -13.340 25.996 -1.809 1.00 73.06 182 ILE A CA 1
ATOM 1456 C C . ILE A 1 182 ? -14.116 26.459 -0.570 1.00 73.06 182 ILE A C 1
ATOM 1458 O O . ILE A 1 182 ? -15.049 25.775 -0.144 1.00 73.06 182 ILE A O 1
ATOM 1462 N N . SER A 1 183 ? -13.763 27.626 -0.020 1.00 73.38 183 SER A N 1
ATOM 1463 C CA . SER A 1 183 ? -14.413 28.195 1.168 1.00 73.38 183 SER A CA 1
ATOM 1464 C C . SER A 1 183 ? -15.901 28.440 0.918 1.00 73.38 183 SER A C 1
ATOM 1466 O O . SER A 1 183 ? -16.726 27.961 1.689 1.00 73.38 183 SER A O 1
ATOM 1468 N N . ASP A 1 184 ? -16.258 29.031 -0.228 1.00 74.94 184 ASP A N 1
ATOM 1469 C CA . ASP A 1 184 ? -17.654 29.280 -0.619 1.00 74.94 184 ASP A CA 1
ATOM 1470 C C . ASP A 1 184 ? -18.500 27.983 -0.656 1.00 74.94 184 ASP A C 1
ATOM 1472 O O . ASP A 1 184 ? -19.666 27.953 -0.241 1.00 74.94 184 ASP A O 1
ATOM 1476 N N . LYS A 1 185 ? -17.914 26.860 -1.098 1.00 78.69 185 LYS A N 1
ATOM 1477 C CA . LYS A 1 185 ? -18.585 25.543 -1.095 1.00 78.69 185 LYS A CA 1
ATOM 1478 C C . LYS A 1 185 ? -18.719 24.958 0.308 1.00 78.69 185 LYS A C 1
ATOM 1480 O O . LYS A 1 185 ? -19.735 24.340 0.619 1.00 78.69 185 LYS A O 1
ATOM 1485 N N . MET A 1 186 ? -17.721 25.156 1.162 1.00 81.31 186 MET A N 1
ATOM 1486 C CA . MET A 1 186 ? -17.750 24.702 2.554 1.00 81.31 186 MET A CA 1
ATOM 1487 C C . MET A 1 186 ? -18.686 25.537 3.442 1.00 81.31 186 MET A C 1
ATOM 1489 O O . MET A 1 186 ? -19.286 24.999 4.377 1.00 81.31 186 MET A O 1
ATOM 1493 N N . ASP A 1 187 ? -18.860 26.820 3.144 1.00 79.25 187 ASP A N 1
ATOM 1494 C CA . ASP A 1 187 ? -19.813 27.680 3.846 1.00 79.25 187 ASP A CA 1
ATOM 1495 C C . ASP A 1 187 ? -21.254 27.411 3.389 1.00 79.25 187 ASP A C 1
ATOM 1497 O O . ASP A 1 187 ? -22.169 27.393 4.215 1.00 79.25 187 ASP A O 1
ATOM 1501 N N . SER A 1 188 ? -21.464 27.104 2.103 1.00 80.31 188 SER A N 1
ATOM 1502 C CA . SER A 1 188 ? -22.794 26.770 1.565 1.00 80.31 188 SER A CA 1
ATOM 1503 C C . SER A 1 188 ? -23.318 25.380 1.951 1.00 80.31 188 SER A C 1
ATOM 1505 O O . SER A 1 188 ? -24.536 25.188 1.987 1.00 80.31 188 SER A O 1
ATOM 1507 N N . GLN A 1 189 ? -22.453 24.402 2.251 1.00 83.44 189 GLN A N 1
ATOM 1508 C CA . GLN A 1 189 ? -22.876 23.027 2.541 1.00 83.44 189 GLN A CA 1
ATOM 1509 C C . GLN A 1 189 ? -21.986 22.311 3.573 1.00 83.44 189 GLN A C 1
ATOM 1511 O O . GLN A 1 189 ? -20.763 22.447 3.595 1.00 83.44 189 GLN A O 1
ATOM 1516 N N . LYS A 1 190 ? -22.613 21.469 4.411 1.00 85.94 190 LYS A N 1
ATOM 1517 C CA . LYS A 1 190 ? -21.912 20.495 5.262 1.00 85.94 190 LYS A CA 1
ATOM 1518 C C . LYS A 1 190 ? -21.686 19.174 4.529 1.00 85.94 190 LYS A C 1
ATOM 1520 O O . LYS A 1 190 ? -22.592 18.665 3.867 1.00 85.94 190 LYS A O 1
ATOM 1525 N N . PHE A 1 191 ? -20.490 18.619 4.681 1.00 89.94 191 PHE A N 1
ATOM 1526 C CA . PHE A 1 191 ? -20.059 17.368 4.068 1.00 89.94 191 PHE A CA 1
ATOM 1527 C C . PHE A 1 191 ? -19.686 16.342 5.141 1.00 89.94 191 PHE A C 1
ATOM 1529 O O . PHE A 1 191 ? -19.130 16.674 6.187 1.00 89.94 191 PHE A O 1
ATOM 1536 N N . PHE A 1 192 ? -19.967 15.071 4.861 1.00 90.75 192 PHE A N 1
ATOM 1537 C CA . PHE A 1 192 ? -19.515 13.947 5.682 1.00 90.75 192 PHE A CA 1
ATOM 1538 C C . PHE A 1 192 ? -18.101 13.504 5.297 1.00 90.75 192 PHE A C 1
ATOM 1540 O O . PHE A 1 192 ? -17.418 12.875 6.105 1.00 90.75 192 PHE A O 1
ATOM 1547 N N . ARG A 1 193 ? -17.644 13.816 4.077 1.00 93.94 193 ARG A N 1
ATOM 1548 C CA . ARG A 1 193 ? -16.301 13.475 3.588 1.00 93.94 193 ARG A CA 1
ATOM 1549 C C . ARG A 1 193 ? -15.673 14.667 2.877 1.00 93.94 193 ARG A C 1
ATOM 1551 O O . ARG A 1 193 ? -16.313 15.291 2.036 1.00 93.94 193 ARG A O 1
ATOM 1558 N N . LEU A 1 194 ? -14.424 14.962 3.197 1.00 94.19 194 LEU A N 1
ATOM 1559 C CA . LEU A 1 194 ? -13.662 16.043 2.592 1.00 94.19 194 LEU A CA 1
ATOM 1560 C C . LEU A 1 194 ? -12.319 15.483 2.135 1.00 94.19 194 LEU A C 1
ATOM 1562 O O . LEU A 1 194 ? -11.632 14.818 2.911 1.00 94.19 194 LEU A O 1
ATOM 1566 N N . SER A 1 195 ? -11.978 15.733 0.876 1.00 94.06 195 SER A N 1
ATOM 1567 C CA . SER A 1 195 ? -10.681 15.400 0.302 1.00 94.06 195 SER A CA 1
ATOM 1568 C C . SER A 1 195 ? -10.053 16.646 -0.303 1.00 94.06 195 SER A C 1
ATOM 1570 O O . SER A 1 195 ? -10.671 17.315 -1.135 1.00 94.06 195 SER A O 1
ATOM 1572 N N . LEU A 1 196 ? -8.849 16.969 0.155 1.00 90.06 196 LEU A N 1
ATOM 1573 C CA . LEU A 1 196 ? -8.115 18.182 -0.173 1.00 90.06 196 LEU A CA 1
ATOM 1574 C C . LEU A 1 196 ? -6.768 17.798 -0.788 1.00 90.06 196 LEU A C 1
ATOM 1576 O O . LEU A 1 196 ? -6.008 17.029 -0.203 1.00 90.06 196 LEU A O 1
ATOM 1580 N N . GLU A 1 197 ? -6.470 18.350 -1.959 1.00 88.00 197 GLU A N 1
ATOM 1581 C CA . GLU A 1 197 ? -5.177 18.213 -2.633 1.00 88.00 197 GLU A CA 1
ATOM 1582 C C . GLU A 1 197 ? -4.612 19.626 -2.867 1.00 88.00 197 GLU A C 1
ATOM 1584 O O . GLU A 1 197 ? -4.981 20.337 -3.814 1.00 88.00 197 GLU A O 1
ATOM 1589 N N . ILE A 1 198 ? -3.755 20.059 -1.940 1.00 79.81 198 ILE A N 1
ATOM 1590 C CA . ILE A 1 198 ? -3.184 21.407 -1.881 1.00 79.81 198 ILE A CA 1
ATOM 1591 C C . ILE A 1 198 ? -1.779 21.360 -2.479 1.00 79.81 198 ILE A C 1
ATOM 1593 O O . ILE A 1 198 ? -0.912 20.620 -2.029 1.00 79.81 198 ILE A O 1
ATOM 1597 N N . ARG A 1 199 ? -1.536 22.177 -3.505 1.00 75.44 199 ARG A N 1
ATOM 1598 C CA . ARG A 1 199 ? -0.205 22.327 -4.107 1.00 75.44 199 ARG A CA 1
ATOM 1599 C C . ARG A 1 199 ? 0.478 23.547 -3.518 1.00 75.44 199 ARG A C 1
ATOM 1601 O O . ARG A 1 199 ? -0.150 24.603 -3.469 1.00 75.44 199 ARG A O 1
ATOM 1608 N N . ALA A 1 200 ? 1.741 23.400 -3.127 1.00 61.97 200 ALA A N 1
ATOM 1609 C CA . ALA A 1 200 ? 2.556 24.498 -2.628 1.00 61.97 200 ALA A CA 1
ATOM 1610 C C . ALA A 1 200 ? 2.729 25.581 -3.710 1.00 61.97 200 ALA A C 1
ATOM 1612 O O . ALA A 1 200 ? 3.361 25.362 -4.743 1.00 61.97 200 ALA A O 1
AT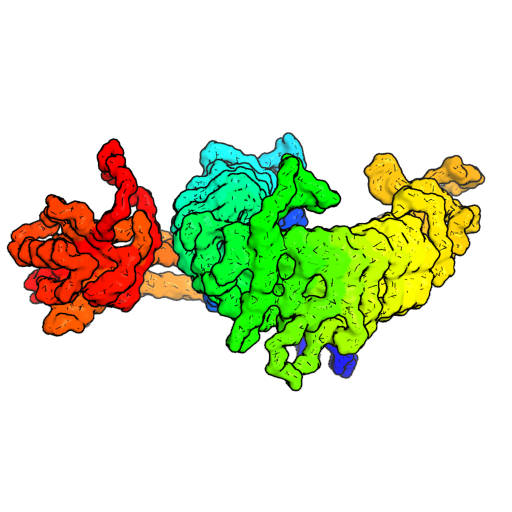OM 1613 N N . SER A 1 201 ? 2.143 26.750 -3.462 1.00 59.31 201 SER A N 1
ATOM 1614 C CA . SER A 1 201 ? 2.314 27.975 -4.245 1.00 59.31 201 SER A CA 1
ATOM 1615 C C . SER A 1 201 ? 2.232 29.163 -3.291 1.00 59.31 201 SER A C 1
ATOM 1617 O O . SER A 1 201 ? 1.291 29.238 -2.505 1.00 59.31 201 SER A O 1
ATOM 1619 N N . GLU A 1 202 ? 3.200 30.076 -3.369 1.00 51.88 202 GLU A N 1
ATOM 1620 C CA . GLU A 1 202 ? 3.604 31.005 -2.295 1.00 51.88 202 GLU A CA 1
ATOM 1621 C C . GLU A 1 202 ? 2.568 32.066 -1.841 1.00 51.88 202 GLU A C 1
ATOM 1623 O O . GLU A 1 202 ? 2.905 32.913 -1.015 1.00 51.88 202 GLU A O 1
ATOM 1628 N N . SER A 1 203 ? 1.329 32.062 -2.349 1.00 52.25 203 SER A N 1
ATOM 1629 C CA . SER A 1 203 ? 0.311 33.086 -2.048 1.00 52.25 203 SER A CA 1
ATOM 1630 C C . SER A 1 203 ? -0.913 32.619 -1.252 1.00 52.25 203 SER A C 1
ATOM 1632 O O . SER A 1 203 ? -1.518 33.449 -0.579 1.00 52.25 203 SER A O 1
ATOM 1634 N N . ASP A 1 204 ? -1.292 31.336 -1.303 1.00 57.69 204 ASP A N 1
ATOM 1635 C CA . ASP A 1 204 ? -2.655 30.899 -0.947 1.00 57.69 204 ASP A CA 1
ATOM 1636 C C . ASP A 1 204 ? -2.706 29.529 -0.231 1.00 57.69 204 ASP A C 1
ATOM 1638 O O . ASP A 1 204 ? -3.292 28.561 -0.714 1.00 57.69 204 ASP A O 1
ATOM 1642 N N . GLU A 1 205 ? -2.099 29.426 0.953 1.00 66.50 205 GLU A N 1
ATOM 1643 C CA . GLU A 1 205 ? -2.263 28.249 1.823 1.00 66.50 205 GLU A CA 1
ATOM 1644 C C . GLU A 1 205 ? -3.654 28.220 2.480 1.00 66.50 205 GLU A C 1
ATOM 1646 O O . GLU A 1 205 ? -4.170 29.246 2.933 1.00 66.50 205 GLU A O 1
ATOM 1651 N N . LEU A 1 206 ? -4.271 27.036 2.573 1.00 78.56 206 LEU A N 1
ATOM 1652 C CA . LEU A 1 206 ? -5.537 26.864 3.294 1.00 78.56 206 LEU A CA 1
ATOM 1653 C C . LEU A 1 206 ? -5.282 26.897 4.808 1.00 78.56 206 LEU A C 1
ATOM 1655 O O . LEU A 1 206 ? -4.455 26.142 5.318 1.00 78.56 206 LEU A O 1
ATOM 1659 N N . GLU A 1 207 ? -5.998 27.753 5.540 1.00 83.88 207 GLU A N 1
ATOM 1660 C CA . GLU A 1 207 ? -5.901 27.810 7.003 1.00 83.88 207 GLU A CA 1
ATOM 1661 C C . GLU A 1 207 ? -6.852 26.809 7.684 1.00 83.88 207 GLU A C 1
ATOM 1663 O O . GLU A 1 207 ? -8.006 26.649 7.280 1.00 83.88 207 GLU A O 1
ATOM 1668 N N . TRP A 1 208 ? -6.382 26.163 8.759 1.00 86.38 208 TRP A N 1
ATOM 1669 C CA . TRP A 1 208 ? -7.118 25.104 9.471 1.00 86.38 208 TRP A CA 1
ATOM 1670 C C . TRP A 1 208 ? -8.513 25.527 9.963 1.00 86.38 208 TRP A C 1
ATOM 1672 O O . TRP A 1 208 ? -9.452 24.729 9.921 1.00 86.38 208 TRP A O 1
ATOM 1682 N N . TYR A 1 209 ? -8.683 26.783 10.393 1.00 82.81 209 TYR A N 1
ATOM 1683 C CA . TYR A 1 209 ? -9.964 27.279 10.912 1.00 82.81 209 TYR A CA 1
ATOM 1684 C C . TYR A 1 209 ? -11.106 27.180 9.882 1.00 82.81 209 TYR A C 1
ATOM 1686 O O . TYR A 1 209 ? -12.248 26.933 10.267 1.00 82.81 209 TYR A O 1
ATOM 1694 N N . SER A 1 210 ? -10.809 27.288 8.581 1.00 82.56 210 SER A N 1
ATOM 1695 C CA . SER A 1 210 ? -11.791 27.139 7.496 1.00 82.56 210 SER A CA 1
ATOM 1696 C C . SER A 1 210 ? -12.430 25.746 7.489 1.00 82.56 210 SER A C 1
ATOM 1698 O O . SER A 1 210 ? -13.596 25.582 7.133 1.00 82.56 210 SER A O 1
ATOM 1700 N N . LEU A 1 211 ? -11.686 24.728 7.936 1.00 86.25 211 LEU A N 1
ATOM 1701 C CA . LEU A 1 211 ? -12.182 23.359 8.061 1.00 86.25 211 LEU A CA 1
ATOM 1702 C C . LEU A 1 211 ? -13.145 23.201 9.247 1.00 86.25 211 LEU A C 1
ATOM 1704 O O . LEU A 1 211 ? -14.063 22.387 9.173 1.00 86.25 211 LEU A O 1
ATOM 1708 N N . GLN A 1 212 ? -12.984 23.983 10.322 1.00 84.00 212 GLN A N 1
ATOM 1709 C CA . GLN A 1 212 ? -13.748 23.833 11.575 1.00 84.00 212 GLN A CA 1
ATOM 1710 C C . GLN A 1 212 ? -15.257 24.081 11.407 1.00 84.00 212 GLN A C 1
ATOM 1712 O O . GLN A 1 212 ? -16.053 23.650 12.238 1.00 84.00 212 GLN A O 1
ATOM 1717 N N . ALA A 1 213 ? -15.683 24.708 10.307 1.00 82.56 213 ALA A N 1
ATOM 1718 C CA . ALA A 1 213 ? -17.094 24.812 9.951 1.00 82.56 213 ALA A CA 1
ATOM 1719 C C . ALA A 1 213 ? -17.747 23.447 9.624 1.00 82.56 213 ALA A C 1
ATOM 1721 O O . ALA A 1 213 ? -18.978 23.346 9.638 1.00 82.56 213 ALA A O 1
ATOM 1722 N N . GLN A 1 214 ? -16.972 22.404 9.306 1.00 88.50 214 GLN A N 1
ATOM 1723 C CA . GLN A 1 214 ? -17.453 21.085 8.871 1.00 88.50 214 GLN A CA 1
ATOM 1724 C C . GLN A 1 214 ? -17.652 20.118 10.052 1.00 88.50 214 GLN A C 1
ATOM 1726 O O . GLN A 1 214 ? -16.987 19.094 10.171 1.00 88.50 214 GLN A O 1
ATOM 1731 N N . THR A 1 215 ? -18.602 20.419 10.939 1.00 88.38 215 THR A N 1
ATOM 1732 C CA . THR A 1 215 ? -18.840 19.631 12.168 1.00 88.38 215 THR A CA 1
ATOM 1733 C C . THR A 1 215 ? -19.440 18.234 11.938 1.00 88.38 215 THR A C 1
ATOM 1735 O O . THR A 1 215 ? -19.338 17.346 12.786 1.00 88.38 215 THR A O 1
ATOM 1738 N N . SER A 1 216 ? -20.043 17.999 10.770 1.00 87.31 216 SER A N 1
ATOM 1739 C CA . SER A 1 216 ? -20.582 16.692 10.358 1.00 87.31 216 SER A CA 1
ATOM 1740 C C . SER A 1 216 ? -19.523 15.739 9.781 1.00 87.31 216 SER A C 1
ATOM 1742 O O . SER A 1 216 ? -19.870 14.644 9.337 1.00 87.31 216 SER A O 1
ATOM 1744 N N . LEU A 1 217 ? -18.250 16.143 9.739 1.00 92.69 217 LEU A N 1
ATOM 1745 C CA . LEU A 1 217 ? -17.208 15.428 9.008 1.00 92.69 217 LEU A CA 1
ATOM 1746 C C . LEU A 1 217 ? -16.853 14.074 9.644 1.00 92.69 217 LEU A C 1
ATOM 1748 O O . LEU A 1 217 ? -16.685 13.956 10.857 1.00 92.69 217 LEU A O 1
ATOM 1752 N N . ARG A 1 218 ? -16.705 13.056 8.790 1.00 93.81 218 ARG A N 1
ATOM 1753 C CA . ARG A 1 218 ? -16.367 11.665 9.139 1.00 93.81 218 ARG A CA 1
ATOM 1754 C C . ARG A 1 218 ? -15.061 11.206 8.508 1.00 93.81 218 ARG A C 1
ATOM 1756 O O . ARG A 1 218 ? -14.272 10.543 9.176 1.00 93.81 218 ARG A O 1
ATOM 1763 N N . THR A 1 219 ? -14.822 11.611 7.262 1.00 96.56 219 THR A N 1
ATOM 1764 C CA . THR A 1 219 ? -13.554 11.417 6.550 1.00 96.56 219 THR A CA 1
ATOM 1765 C C . THR A 1 219 ? -12.916 12.775 6.263 1.00 96.56 219 THR A C 1
ATOM 1767 O O . THR A 1 219 ? -13.535 13.595 5.586 1.00 96.56 219 THR A O 1
ATOM 1770 N N . LEU A 1 220 ? -11.679 12.988 6.708 1.00 95.38 220 LEU A N 1
ATOM 1771 C CA . LEU A 1 220 ? -10.806 14.062 6.236 1.00 95.38 220 LEU A CA 1
ATOM 1772 C C . LEU A 1 220 ? -9.567 13.432 5.598 1.00 95.38 220 LEU A C 1
ATOM 1774 O O . LEU A 1 220 ? -8.796 12.765 6.288 1.00 95.38 220 LEU A O 1
ATOM 1778 N N . LEU A 1 221 ? -9.396 13.644 4.295 1.00 94.88 221 LEU A N 1
ATOM 1779 C CA . LEU A 1 221 ? -8.166 13.355 3.563 1.00 94.88 221 LEU A CA 1
ATOM 1780 C C . LEU A 1 221 ? -7.540 14.697 3.172 1.00 94.88 221 LEU A C 1
ATOM 1782 O O . LEU A 1 221 ? -8.201 15.511 2.528 1.00 94.88 221 LEU A O 1
ATOM 1786 N N . SER A 1 222 ? -6.290 14.937 3.548 1.00 91.38 222 SER A N 1
ATOM 1787 C CA . SER A 1 222 ? -5.537 16.115 3.122 1.00 91.38 222 SER A CA 1
ATOM 1788 C C . SER A 1 222 ? -4.146 15.719 2.672 1.00 91.38 222 SER A C 1
ATOM 1790 O O . SER A 1 222 ? -3.386 15.164 3.459 1.00 91.38 222 SER A O 1
ATOM 1792 N N . VAL A 1 223 ? -3.814 16.064 1.433 1.00 89.00 223 VAL A N 1
ATOM 1793 C CA . VAL A 1 223 ? -2.471 15.926 0.874 1.00 89.00 223 VAL A CA 1
ATOM 1794 C C . VAL A 1 223 ? -1.942 17.312 0.530 1.00 89.00 223 VAL A C 1
ATOM 1796 O O . VAL A 1 223 ? -2.573 18.049 -0.236 1.00 89.00 223 VAL A O 1
ATOM 1799 N N . GLY A 1 224 ? -0.790 17.651 1.107 1.00 81.94 224 GLY A N 1
ATOM 1800 C CA . GLY A 1 224 ? -0.143 18.952 0.975 1.00 81.94 224 GLY A CA 1
ATOM 1801 C C . GLY A 1 224 ? -0.418 19.907 2.147 1.00 81.94 224 GLY A C 1
ATOM 1802 O O . GLY A 1 224 ? -1.251 19.631 3.017 1.00 81.94 224 GLY A O 1
ATOM 1803 N N . PRO A 1 225 ? 0.284 21.054 2.175 1.00 77.81 225 PRO A N 1
ATOM 1804 C CA . PRO A 1 225 ? 0.405 21.883 3.367 1.00 77.81 225 PRO A CA 1
ATOM 1805 C C . PRO A 1 225 ? -0.915 22.560 3.758 1.00 77.81 225 PRO A C 1
ATOM 1807 O O . PRO A 1 225 ? -1.451 23.395 3.027 1.00 77.81 225 PRO A O 1
ATOM 1810 N N . ILE A 1 226 ? -1.397 22.254 4.967 1.00 81.12 226 ILE A N 1
ATOM 1811 C CA . ILE A 1 226 ? -2.390 23.072 5.678 1.00 81.12 226 ILE A CA 1
ATOM 1812 C C . ILE A 1 226 ? -1.666 23.944 6.700 1.00 81.12 226 ILE A C 1
ATOM 1814 O O . ILE A 1 226 ? -0.865 23.463 7.508 1.00 81.12 226 ILE A O 1
ATOM 1818 N N . LYS A 1 227 ? -2.022 25.228 6.728 1.00 84.44 227 LYS A N 1
ATOM 1819 C CA . LYS A 1 227 ? -1.510 26.181 7.705 1.00 84.44 227 LYS A CA 1
ATOM 1820 C C . LYS A 1 227 ? -2.239 26.025 9.039 1.00 84.44 227 LYS A C 1
ATOM 1822 O O . LYS A 1 227 ? -3.346 26.536 9.235 1.00 84.44 227 LYS A O 1
ATOM 1827 N N . ILE A 1 228 ? -1.588 25.306 9.947 1.00 85.56 228 ILE A N 1
ATOM 1828 C CA . ILE A 1 228 ? -2.029 25.040 11.321 1.00 85.56 228 ILE A CA 1
ATOM 1829 C C . ILE A 1 228 ? -1.323 26.021 12.272 1.00 85.56 228 ILE A C 1
ATOM 1831 O O . ILE A 1 228 ? -0.108 26.226 12.182 1.00 85.56 228 ILE A O 1
ATOM 1835 N N . LYS A 1 229 ? -2.073 26.630 13.193 1.00 86.44 229 LYS A N 1
ATOM 1836 C CA . LYS A 1 229 ? -1.592 27.609 14.179 1.00 86.44 229 LYS A CA 1
ATOM 1837 C C . LYS A 1 229 ? -1.648 27.038 15.606 1.00 86.44 229 LYS A C 1
ATOM 1839 O O . LYS A 1 229 ? -2.506 26.211 15.913 1.00 86.44 229 LYS A O 1
ATOM 1844 N N . PRO A 1 230 ? -0.781 27.493 16.530 1.00 82.25 230 PRO A N 1
ATOM 1845 C CA . PRO A 1 230 ? -0.899 27.136 17.942 1.00 82.25 230 PRO A CA 1
ATOM 1846 C C . PRO A 1 230 ? -2.273 27.530 18.504 1.00 82.25 230 PRO A C 1
ATOM 1848 O O . PRO A 1 230 ? -2.668 28.691 18.416 1.00 82.25 230 PRO A O 1
ATOM 1851 N N . GLY A 1 231 ? -2.983 26.565 19.092 1.00 80.88 231 GLY A N 1
ATOM 1852 C CA . GLY A 1 231 ? -4.355 26.737 19.587 1.00 80.88 231 GLY A CA 1
ATOM 1853 C C . GLY A 1 231 ? -5.443 26.186 18.659 1.00 80.88 231 GLY A C 1
ATOM 1854 O O . GLY A 1 231 ? -6.584 26.061 19.102 1.00 80.88 231 GLY A O 1
ATOM 1855 N N . ASP A 1 232 ? -5.105 25.798 17.423 1.00 89.06 232 ASP A N 1
ATOM 1856 C CA . ASP A 1 232 ? -6.001 25.000 16.586 1.00 89.06 232 ASP A CA 1
ATOM 1857 C C . ASP A 1 232 ? -6.316 23.643 17.232 1.00 89.06 232 ASP A C 1
ATOM 1859 O O . ASP A 1 232 ? -5.553 23.107 18.041 1.00 89.06 232 ASP A O 1
ATOM 1863 N N . SER A 1 233 ? -7.488 23.094 16.910 1.00 88.94 233 SER A N 1
ATOM 1864 C CA . SER A 1 233 ? -8.028 21.938 17.621 1.00 88.94 233 SER A CA 1
ATOM 1865 C C . SER A 1 233 ? -8.942 21.071 16.759 1.00 88.94 233 SER A C 1
ATOM 1867 O O . SER A 1 233 ? -9.554 21.545 15.797 1.00 88.94 233 SER A O 1
ATOM 1869 N N . PHE A 1 234 ? -9.077 19.806 17.159 1.00 89.00 234 PHE A N 1
ATOM 1870 C CA . PHE A 1 234 ? -10.039 18.846 16.620 1.00 89.00 234 PHE A CA 1
ATOM 1871 C C . PHE A 1 234 ? -11.461 18.952 17.207 1.00 89.00 234 PHE A C 1
ATOM 1873 O O . PHE A 1 234 ? -12.337 18.217 16.757 1.00 89.00 234 PHE A O 1
ATOM 1880 N N . LEU A 1 235 ? -11.728 19.868 18.152 1.00 84.12 235 LEU A N 1
ATOM 1881 C CA . LEU A 1 235 ? -13.035 20.024 18.825 1.00 84.12 235 LEU A CA 1
ATOM 1882 C C . LEU A 1 235 ? -14.252 20.067 17.881 1.00 84.12 235 LEU A C 1
ATOM 1884 O O . LEU A 1 235 ? -15.316 19.570 18.243 1.00 84.12 235 LEU A O 1
ATOM 1888 N N . ALA A 1 236 ? -14.105 20.649 16.687 1.00 85.62 236 ALA A N 1
ATOM 1889 C CA . ALA A 1 236 ? -15.176 20.730 15.694 1.00 85.62 236 ALA A CA 1
ATOM 1890 C C . ALA A 1 236 ? -15.548 19.370 15.070 1.00 85.62 236 ALA A C 1
ATOM 1892 O O . ALA A 1 236 ? -16.677 19.187 14.626 1.00 85.62 236 ALA A O 1
ATOM 1893 N N . PHE A 1 237 ? -14.621 18.412 15.040 1.00 90.12 237 PHE A N 1
ATOM 1894 C CA . PHE A 1 237 ? -14.720 17.170 14.270 1.00 90.12 237 PHE A CA 1
ATOM 1895 C C . PHE A 1 237 ? -15.057 15.960 15.152 1.00 90.12 237 PHE A C 1
ATOM 1897 O O . PHE A 1 237 ? -14.489 14.882 14.990 1.00 90.12 237 PHE A O 1
ATOM 1904 N N . SER A 1 238 ? -15.980 16.111 16.106 1.00 85.94 238 SER A N 1
ATOM 1905 C CA . SER A 1 238 ? -16.304 15.056 17.083 1.00 85.94 238 SER A CA 1
ATOM 1906 C C . SER A 1 238 ? -16.689 13.711 16.451 1.00 85.94 238 SER A C 1
ATOM 1908 O O . SER A 1 238 ? -16.418 12.669 17.043 1.00 85.94 238 SER A O 1
ATOM 1910 N N . ASN A 1 239 ? -17.275 13.734 15.249 1.00 88.06 239 ASN A N 1
ATOM 1911 C CA . ASN A 1 239 ? -17.775 12.565 14.514 1.00 88.06 239 ASN A CA 1
ATOM 1912 C C . ASN A 1 239 ? -16.735 11.926 13.565 1.00 88.06 239 ASN A C 1
ATOM 1914 O O . ASN A 1 239 ? -17.074 11.016 12.800 1.00 88.06 239 ASN A O 1
ATOM 1918 N N . LEU A 1 240 ? -15.480 12.394 13.583 1.00 94.81 240 LEU A N 1
ATOM 1919 C CA . LEU A 1 240 ? -14.443 11.940 12.656 1.00 94.81 240 LEU A CA 1
ATOM 1920 C C . LEU A 1 240 ? -14.049 10.479 12.921 1.00 94.81 240 LEU A C 1
ATOM 1922 O O . LEU A 1 240 ? -13.723 10.098 14.045 1.00 94.81 240 LEU A O 1
ATOM 1926 N N . ARG A 1 241 ? -14.048 9.670 11.858 1.00 95.56 241 ARG A N 1
ATOM 1927 C CA . ARG A 1 241 ? -13.668 8.246 11.856 1.00 95.56 241 ARG A CA 1
ATOM 1928 C C . ARG A 1 241 ? -12.364 7.999 11.113 1.00 95.56 241 ARG A C 1
ATOM 1930 O O . ARG A 1 241 ? -11.592 7.134 11.527 1.00 95.56 241 ARG A O 1
ATOM 1937 N N . THR A 1 242 ? -12.119 8.776 10.063 1.00 97.62 242 THR A N 1
ATOM 1938 C CA . THR A 1 242 ? -10.972 8.634 9.171 1.00 97.62 242 THR A CA 1
ATOM 1939 C C . THR A 1 242 ? -10.264 9.975 9.038 1.00 97.62 242 THR A C 1
ATOM 1941 O O . THR A 1 242 ? -10.838 10.927 8.512 1.00 97.62 242 THR A O 1
ATOM 1944 N N . LEU A 1 243 ? -9.021 10.041 9.513 1.00 96.81 243 LEU A N 1
ATOM 1945 C CA . LEU A 1 243 ? -8.131 11.189 9.374 1.00 96.81 243 LEU A CA 1
ATOM 1946 C C . LEU A 1 243 ? -6.859 10.748 8.646 1.00 96.81 243 LEU A C 1
ATOM 1948 O O . LEU A 1 243 ? -6.125 9.898 9.149 1.00 96.81 243 LEU A O 1
ATOM 1952 N N . HIS A 1 244 ? -6.603 11.339 7.485 1.00 95.12 244 HIS A N 1
ATOM 1953 C CA . HIS A 1 244 ? -5.340 11.245 6.761 1.00 95.12 244 HIS A CA 1
ATOM 1954 C C . HIS A 1 244 ? -4.849 12.662 6.467 1.00 95.12 244 HIS A C 1
ATOM 1956 O O . HIS A 1 244 ? -5.577 13.456 5.867 1.00 95.12 244 HIS A O 1
ATOM 1962 N N . VAL A 1 245 ? -3.638 12.973 6.915 1.00 91.44 245 VAL A N 1
ATOM 1963 C CA . VAL A 1 245 ? -2.953 14.243 6.672 1.00 91.44 245 VAL A CA 1
ATOM 1964 C C . VAL A 1 245 ? -1.528 13.931 6.231 1.00 91.44 245 VAL A C 1
ATOM 1966 O O . VAL A 1 245 ? -0.844 13.159 6.895 1.00 91.44 245 VAL A O 1
ATOM 1969 N N . GLU A 1 246 ? -1.091 14.543 5.139 1.00 88.50 246 GLU A N 1
ATOM 1970 C CA . GLU A 1 246 ? 0.274 14.461 4.617 1.00 88.50 246 GLU A CA 1
ATOM 1971 C C . GLU A 1 246 ? 0.899 15.866 4.552 1.00 88.50 246 GLU A C 1
ATOM 1973 O O . GLU A 1 246 ? 0.195 16.837 4.267 1.00 88.50 246 GLU A O 1
ATOM 1978 N N . ASP A 1 247 ? 2.203 15.978 4.825 1.00 73.50 247 ASP A N 1
ATOM 1979 C CA . ASP A 1 247 ? 3.011 17.204 4.674 1.00 73.50 247 ASP A CA 1
ATOM 1980 C C . ASP A 1 247 ? 2.488 18.454 5.425 1.00 73.50 247 ASP A C 1
ATOM 1982 O O . ASP A 1 247 ? 2.576 19.589 4.947 1.00 73.50 247 ASP A O 1
ATOM 1986 N N . ALA A 1 248 ? 1.959 18.269 6.639 1.00 73.69 248 ALA A N 1
ATOM 1987 C CA . ALA A 1 248 ? 1.469 19.355 7.497 1.00 73.69 248 ALA A CA 1
ATOM 1988 C C . ALA A 1 248 ? 2.255 19.496 8.815 1.00 73.69 248 ALA A C 1
ATOM 1990 O O . ALA A 1 248 ? 2.783 18.523 9.355 1.00 73.69 248 ALA A O 1
ATOM 1991 N N . ASN A 1 249 ? 2.257 20.709 9.389 1.00 76.38 249 ASN A N 1
ATOM 1992 C CA . ASN A 1 249 ? 2.818 20.983 10.720 1.00 76.38 249 ASN A CA 1
ATOM 1993 C C . ASN A 1 249 ? 1.877 20.486 11.834 1.00 76.38 249 ASN A C 1
ATOM 1995 O O . ASN A 1 249 ? 1.171 21.265 12.482 1.00 76.38 249 ASN A O 1
ATOM 1999 N N . PHE A 1 250 ? 1.811 19.168 12.004 1.00 83.31 250 PHE A N 1
ATOM 2000 C CA . PHE A 1 250 ? 0.758 18.508 12.776 1.00 83.31 250 PHE A CA 1
ATOM 2001 C C . PHE A 1 250 ? 0.941 18.626 14.305 1.00 83.31 250 PHE A C 1
ATOM 2003 O O . PHE A 1 250 ? -0.029 18.478 15.054 1.00 83.31 250 PHE A O 1
ATOM 2010 N N . ASP A 1 251 ? 2.136 18.990 14.787 1.00 84.06 251 ASP A N 1
ATOM 2011 C CA . ASP A 1 251 ? 2.482 19.068 16.219 1.00 84.06 251 ASP A CA 1
ATOM 2012 C C . ASP A 1 251 ? 1.540 19.952 17.059 1.00 84.06 251 ASP A C 1
ATOM 2014 O O . ASP A 1 251 ? 1.279 19.649 18.226 1.00 84.06 251 ASP A O 1
ATOM 2018 N N . ALA A 1 252 ? 0.963 21.004 16.469 1.00 85.75 252 ALA A N 1
ATOM 2019 C CA . ALA A 1 252 ? -0.009 21.865 17.147 1.00 85.75 252 ALA A CA 1
ATOM 2020 C C . ALA A 1 252 ? -1.358 21.169 17.439 1.00 85.75 252 ALA A C 1
ATOM 2022 O O . ALA A 1 252 ? -2.038 21.544 18.394 1.00 85.75 252 ALA A O 1
ATOM 2023 N N . LEU A 1 253 ? -1.733 20.141 16.666 1.00 88.75 253 LEU A N 1
ATOM 2024 C CA . LEU A 1 253 ? -2.994 19.405 16.822 1.00 88.75 253 LEU A CA 1
ATOM 2025 C C . LEU A 1 253 ? -2.870 18.145 17.693 1.00 88.75 253 LEU A C 1
ATOM 2027 O O . LEU A 1 253 ? -3.893 17.657 18.186 1.00 88.75 253 LEU A O 1
ATOM 2031 N N . VAL A 1 254 ? -1.651 17.632 17.908 1.00 88.31 254 VAL A N 1
ATOM 2032 C CA . VAL A 1 254 ? -1.344 16.352 18.586 1.00 88.31 254 VAL A CA 1
ATOM 2033 C C . VAL A 1 254 ? -2.095 16.169 19.906 1.00 88.31 254 VAL A C 1
ATOM 2035 O O . VAL A 1 254 ? -2.689 15.115 20.132 1.00 88.31 254 VAL A O 1
ATOM 2038 N N . GLU A 1 255 ? -2.119 17.182 20.775 1.00 85.69 255 GLU A N 1
ATOM 2039 C CA . GLU A 1 255 ? -2.804 17.076 22.074 1.00 85.69 255 GLU A CA 1
ATOM 2040 C C . GLU A 1 255 ? -4.332 17.025 21.935 1.00 85.69 255 GLU A C 1
ATOM 2042 O O . GLU A 1 255 ? -5.011 16.430 22.770 1.00 85.69 255 GLU A O 1
ATOM 2047 N N . SER A 1 256 ? -4.889 17.596 20.864 1.00 89.69 256 SER A N 1
ATOM 2048 C CA . SER A 1 256 ? -6.333 17.589 20.607 1.00 89.69 256 SER A CA 1
ATOM 2049 C C . SER A 1 256 ? -6.837 16.314 19.922 1.00 89.69 256 SER A C 1
ATOM 2051 O O . SER A 1 256 ? -8.030 16.032 20.007 1.00 89.69 256 SER A O 1
ATOM 2053 N N . LEU A 1 257 ? -5.959 15.474 19.347 1.00 90.00 257 LEU A N 1
ATOM 2054 C CA . LEU A 1 257 ? -6.336 14.163 18.781 1.00 90.00 257 LEU A CA 1
ATOM 2055 C C . LEU A 1 257 ? -7.167 13.319 19.756 1.00 90.00 257 LEU A C 1
ATOM 2057 O O . LEU A 1 257 ? -8.093 12.621 19.354 1.00 90.00 257 LEU A O 1
ATOM 2061 N N . ASN A 1 258 ? -6.862 13.399 21.055 1.00 83.88 258 ASN A N 1
ATOM 2062 C CA . ASN A 1 258 ? -7.529 12.604 22.085 1.00 83.88 258 ASN A CA 1
ATOM 2063 C C . ASN A 1 258 ? -9.038 12.917 22.252 1.00 83.88 258 ASN A C 1
ATOM 2065 O O . ASN A 1 258 ? -9.748 12.155 22.911 1.00 83.88 258 ASN A O 1
ATOM 2069 N N . GLN A 1 259 ? -9.526 13.997 21.631 1.00 86.12 259 GLN A N 1
ATOM 2070 C CA . GLN A 1 259 ? -10.932 14.403 21.595 1.00 86.12 259 GLN A CA 1
ATOM 2071 C C . GLN A 1 259 ? -11.752 13.607 20.562 1.00 86.12 259 GLN A C 1
ATOM 2073 O O . GLN A 1 259 ? -12.975 13.516 20.698 1.00 86.12 259 GLN A O 1
ATOM 2078 N N . LEU A 1 260 ? -11.100 13.005 19.559 1.00 91.69 260 LEU A N 1
ATOM 2079 C CA . LEU A 1 260 ? -11.730 12.282 18.450 1.00 91.69 260 LEU A CA 1
ATOM 2080 C C . LEU A 1 260 ? -12.186 10.875 18.878 1.00 91.69 260 LEU A C 1
ATOM 2082 O O . LEU A 1 260 ? -11.606 9.852 18.515 1.00 91.69 260 LEU A O 1
ATOM 2086 N N . LYS A 1 261 ? -13.247 10.814 19.688 1.00 85.31 261 LYS A N 1
ATOM 2087 C CA . LYS A 1 261 ? -13.736 9.571 20.318 1.00 85.31 261 LYS A CA 1
ATOM 2088 C C . LYS A 1 261 ? -14.162 8.488 19.322 1.00 85.31 261 LYS A C 1
ATOM 2090 O O . LYS A 1 261 ? -14.082 7.313 19.670 1.00 85.31 261 LYS A O 1
ATOM 2095 N N . HIS A 1 262 ? -14.571 8.875 18.113 1.00 90.12 262 HIS A N 1
ATOM 2096 C CA . HIS A 1 262 ? -15.007 7.974 17.040 1.00 90.12 262 HIS A CA 1
ATOM 2097 C C . HIS A 1 262 ? -13.890 7.573 16.063 1.00 90.12 262 HIS A C 1
ATOM 2099 O O . HIS A 1 262 ? -14.150 6.786 15.152 1.00 90.12 262 HIS A O 1
ATOM 2105 N N . LEU A 1 263 ? -12.655 8.060 16.250 1.00 95.56 263 LEU A N 1
ATOM 2106 C CA . LEU A 1 263 ? -11.568 7.829 15.300 1.00 95.56 263 LEU A CA 1
ATOM 2107 C C . LEU A 1 263 ? -11.189 6.346 15.221 1.00 95.56 263 LEU A C 1
ATOM 2109 O O . LEU A 1 263 ? -10.965 5.686 16.240 1.00 95.56 263 LEU A O 1
ATOM 2113 N N . ARG A 1 264 ? -11.094 5.840 13.989 1.00 96.38 264 ARG A N 1
ATOM 2114 C CA . ARG A 1 264 ? -10.741 4.451 13.663 1.00 96.38 264 ARG A CA 1
ATOM 2115 C C . ARG A 1 264 ? -9.517 4.357 12.753 1.00 96.38 264 ARG A C 1
ATOM 2117 O O . ARG A 1 264 ? -8.745 3.413 12.904 1.00 96.38 264 ARG A O 1
ATOM 2124 N N . TYR A 1 265 ? -9.292 5.358 11.904 1.00 98.31 265 TYR A N 1
ATOM 2125 C CA . TYR A 1 265 ? -8.113 5.491 11.049 1.00 98.31 265 TYR A CA 1
ATOM 2126 C C . TYR A 1 265 ? -7.403 6.820 11.314 1.00 98.31 265 TYR A C 1
ATOM 2128 O O . TYR A 1 265 ? -8.023 7.881 11.214 1.00 98.31 265 TYR A O 1
ATOM 2136 N N . LEU A 1 266 ? -6.109 6.749 11.625 1.00 97.25 266 LEU A N 1
ATOM 2137 C CA . LEU A 1 266 ? -5.203 7.885 11.776 1.00 97.25 266 LEU A CA 1
ATOM 2138 C C . LEU A 1 266 ? -3.980 7.676 10.876 1.00 97.25 266 LEU A C 1
ATOM 2140 O O . LEU A 1 266 ? -3.252 6.700 11.039 1.00 97.25 266 LEU A O 1
ATOM 2144 N N . SER A 1 267 ? -3.729 8.606 9.965 1.00 95.88 267 SER A N 1
ATOM 2145 C CA . SER A 1 267 ? -2.517 8.675 9.150 1.00 95.88 267 SER A CA 1
ATOM 2146 C C . SER A 1 267 ? -2.016 10.122 9.158 1.00 95.88 267 SER A C 1
ATOM 2148 O O . SER A 1 267 ? -2.800 11.038 8.906 1.00 95.88 267 SER A O 1
ATOM 2150 N N . ILE A 1 268 ? -0.752 10.325 9.535 1.00 93.00 268 ILE A N 1
ATOM 2151 C CA . ILE A 1 268 ? -0.102 11.647 9.647 1.00 93.00 268 ILE A CA 1
ATOM 2152 C C . ILE A 1 268 ? 1.264 11.637 8.939 1.00 93.00 268 ILE A C 1
ATOM 2154 O O . ILE A 1 268 ? 2.297 11.934 9.530 1.00 93.00 268 ILE A O 1
ATOM 2158 N N . GLU A 1 269 ? 1.277 11.206 7.683 1.00 89.56 269 GLU A N 1
ATOM 2159 C CA . GLU A 1 269 ? 2.484 10.810 6.946 1.00 89.56 269 GLU A CA 1
ATOM 2160 C C . GLU A 1 269 ? 3.330 12.005 6.487 1.00 89.56 269 GLU A C 1
ATOM 2162 O O . GLU A 1 269 ? 2.806 13.084 6.224 1.00 89.56 269 GLU A O 1
ATOM 2167 N N . GLY A 1 270 ? 4.656 11.844 6.447 1.00 82.44 270 GLY A N 1
ATOM 2168 C CA . GLY A 1 270 ? 5.598 12.919 6.086 1.00 82.44 270 GLY A CA 1
ATOM 2169 C C . GLY A 1 270 ? 5.601 14.130 7.035 1.00 82.44 270 GLY A C 1
ATOM 2170 O O . GLY A 1 270 ? 6.358 15.078 6.838 1.00 82.44 270 GLY A O 1
ATOM 2171 N N . THR A 1 271 ? 4.772 14.123 8.085 1.00 82.75 271 THR A N 1
ATOM 2172 C CA . THR A 1 271 ? 4.663 15.246 9.019 1.00 82.75 271 THR A CA 1
ATOM 2173 C C . THR A 1 271 ? 5.918 15.381 9.878 1.00 82.75 271 THR A C 1
ATOM 2175 O O . THR A 1 271 ? 6.543 14.401 10.289 1.00 82.75 271 THR A O 1
ATOM 2178 N N . ASN A 1 272 ? 6.242 16.620 10.243 1.00 77.94 272 ASN A N 1
ATOM 2179 C CA . ASN A 1 272 ? 7.324 16.959 11.173 1.00 77.94 272 ASN A CA 1
ATOM 2180 C C . ASN A 1 272 ? 7.025 16.573 12.639 1.00 77.94 272 ASN A C 1
ATOM 2182 O O . ASN A 1 272 ? 7.658 17.111 13.550 1.00 77.94 272 ASN A O 1
ATOM 2186 N N . THR A 1 273 ? 6.034 15.710 12.893 1.00 83.50 273 THR A N 1
ATOM 2187 C CA . THR A 1 273 ? 5.528 15.495 14.245 1.00 83.50 273 THR A CA 1
ATOM 2188 C C . THR A 1 273 ? 6.545 14.787 15.134 1.00 83.50 273 THR A C 1
ATOM 2190 O O . THR A 1 273 ? 7.080 13.728 14.807 1.00 83.50 273 THR A O 1
ATOM 2193 N N . SER A 1 274 ? 6.783 15.384 16.300 1.00 86.81 274 SER A N 1
ATOM 2194 C CA . SER A 1 274 ? 7.787 14.940 17.269 1.00 86.81 274 SER A CA 1
ATOM 2195 C C . SER A 1 274 ? 7.252 13.906 18.267 1.00 86.81 274 SER A C 1
ATOM 2197 O O . SER A 1 274 ? 8.022 13.158 18.876 1.00 86.81 274 SER A O 1
ATOM 2199 N N . ARG A 1 275 ? 5.926 13.858 18.467 1.00 89.69 275 ARG A N 1
ATOM 2200 C CA . ARG A 1 275 ? 5.266 13.012 19.476 1.00 89.69 275 ARG A CA 1
ATOM 2201 C C . ARG A 1 275 ? 3.797 12.728 19.159 1.00 89.69 275 ARG A C 1
ATOM 2203 O O . ARG A 1 275 ? 3.098 13.550 18.585 1.00 89.69 275 ARG A O 1
ATOM 2210 N N . LEU A 1 276 ? 3.300 11.590 19.635 1.00 92.12 276 LEU A N 1
ATOM 2211 C CA . LEU A 1 276 ? 1.865 11.286 19.726 1.00 92.12 276 LEU A CA 1
ATOM 2212 C C . LEU A 1 276 ? 1.324 11.645 21.126 1.00 92.12 276 LEU A C 1
ATOM 2214 O O . LEU A 1 276 ? 2.105 11.685 22.080 1.00 92.12 276 LEU A O 1
ATOM 2218 N N . PRO A 1 277 ? 0.003 11.857 21.309 1.00 89.81 277 PRO A N 1
ATOM 2219 C CA . PRO A 1 277 ? -0.549 12.170 22.626 1.00 89.81 277 PRO A CA 1
ATOM 2220 C C . PRO A 1 277 ? -0.321 11.016 23.617 1.00 89.81 277 PRO A C 1
ATOM 2222 O O . PRO A 1 277 ? -0.677 9.866 23.345 1.00 89.81 277 PRO A O 1
ATOM 2225 N N . GLU A 1 278 ? 0.173 11.315 24.825 1.00 84.12 278 GLU A N 1
ATOM 2226 C CA . GLU A 1 278 ? 0.422 10.306 25.877 1.00 84.12 278 GLU A CA 1
ATOM 2227 C C . GLU A 1 278 ? -0.827 9.482 26.240 1.00 84.12 278 GLU A C 1
ATOM 2229 O O . GLU A 1 278 ? -0.746 8.347 26.728 1.00 84.12 278 GLU A O 1
ATOM 2234 N N . ASN A 1 279 ? -2.003 10.063 25.999 1.00 79.62 279 ASN A N 1
ATOM 2235 C CA . ASN A 1 279 ? -3.311 9.466 26.216 1.00 79.62 279 ASN A CA 1
ATOM 2236 C C . ASN A 1 279 ? -3.959 8.947 24.920 1.00 79.62 279 ASN A C 1
ATOM 2238 O O . ASN A 1 279 ? -5.183 8.895 24.864 1.00 79.62 279 ASN A O 1
ATOM 2242 N N . ILE A 1 280 ? -3.195 8.503 23.908 1.00 87.94 280 ILE A N 1
ATOM 2243 C CA . ILE A 1 280 ? -3.749 7.879 22.683 1.00 87.94 280 ILE A CA 1
ATOM 2244 C C . ILE A 1 280 ? -4.817 6.807 22.990 1.00 87.94 280 ILE A C 1
ATOM 2246 O O . ILE A 1 280 ? -5.818 6.701 22.287 1.00 87.94 280 ILE A O 1
ATOM 2250 N N . SER A 1 281 ? -4.687 6.117 24.133 1.00 82.06 281 SER A N 1
ATOM 2251 C CA . SER A 1 281 ? -5.686 5.209 24.714 1.00 82.06 281 SER A CA 1
ATOM 2252 C C . SER A 1 281 ? -7.103 5.770 24.925 1.00 82.06 281 SER A C 1
ATOM 2254 O O . SER A 1 281 ? -7.975 4.988 25.303 1.00 82.06 281 SER A O 1
ATOM 2256 N N . LYS A 1 282 ? -7.348 7.080 24.772 1.00 82.88 282 LYS A N 1
ATOM 2257 C CA . LYS A 1 282 ? -8.696 7.683 24.776 1.00 82.88 282 LYS A CA 1
ATOM 2258 C C . LYS A 1 282 ? -9.534 7.188 23.594 1.00 82.88 282 LYS A C 1
ATOM 2260 O O . LYS A 1 282 ? -10.706 6.854 23.753 1.00 82.88 282 LYS A O 1
ATOM 2265 N N . MET A 1 283 ? -8.909 7.086 22.419 1.00 89.25 283 MET A N 1
ATOM 2266 C CA . MET A 1 283 ? -9.542 6.717 21.151 1.00 89.25 283 MET A CA 1
ATOM 2267 C C . MET A 1 283 ? -9.757 5.196 21.086 1.00 89.25 283 MET A C 1
ATOM 2269 O O . MET A 1 283 ? -9.029 4.473 20.409 1.00 89.25 283 MET A O 1
ATOM 2273 N N . LYS A 1 284 ? -10.730 4.669 21.848 1.00 83.19 284 LYS A N 1
ATOM 2274 C CA . LYS A 1 284 ? -10.916 3.209 22.013 1.00 83.19 284 LYS A CA 1
ATOM 2275 C C . LYS A 1 284 ? -11.200 2.472 20.699 1.00 83.19 284 LYS A C 1
ATOM 2277 O O . LYS A 1 284 ? -10.899 1.283 20.620 1.00 83.19 284 LYS A O 1
ATOM 2282 N N . PHE A 1 285 ? -11.770 3.148 19.699 1.00 89.56 285 PHE A N 1
ATOM 2283 C CA . PHE A 1 285 ? -12.108 2.561 18.398 1.00 89.56 285 PHE A CA 1
ATOM 2284 C C . PHE A 1 285 ? -10.977 2.607 17.365 1.00 89.56 285 PHE A C 1
ATOM 2286 O O . PHE A 1 285 ? -11.191 2.145 16.245 1.00 89.56 285 PHE A O 1
ATOM 2293 N N . LEU A 1 286 ? -9.789 3.104 17.727 1.00 95.19 286 LEU A N 1
ATOM 2294 C CA . LEU A 1 286 ? -8.658 3.218 16.810 1.00 95.19 286 LEU A CA 1
ATOM 2295 C C . LEU A 1 286 ? -8.198 1.825 16.335 1.00 95.19 286 LEU A C 1
ATOM 2297 O O . LEU A 1 286 ? -7.894 0.941 17.140 1.00 95.19 286 LEU A O 1
ATOM 2301 N N . GLN A 1 287 ? -8.202 1.633 15.015 1.00 95.81 287 GLN A N 1
ATOM 2302 C CA . GLN A 1 287 ? -7.955 0.369 14.312 1.00 95.81 287 GLN A CA 1
ATOM 2303 C C . GLN A 1 287 ? -6.732 0.449 13.390 1.00 95.81 287 GLN A C 1
ATOM 2305 O O . GLN A 1 287 ? -6.001 -0.534 13.274 1.00 95.81 287 GLN A O 1
ATOM 2310 N N . TYR A 1 288 ? -6.491 1.604 12.769 1.00 98.06 288 TYR A N 1
ATOM 2311 C CA . TYR A 1 288 ? -5.398 1.841 11.827 1.00 98.06 288 TYR A CA 1
ATOM 2312 C C . TYR A 1 288 ? -4.596 3.069 12.260 1.00 98.06 288 TYR A C 1
ATOM 2314 O O . TYR A 1 288 ? -5.175 4.133 12.491 1.00 98.06 288 TYR A O 1
ATOM 2322 N N . ILE A 1 289 ? -3.276 2.910 12.375 1.00 97.62 289 ILE A N 1
ATOM 2323 C CA . ILE A 1 289 ? -2.320 3.996 12.623 1.00 97.62 289 ILE A CA 1
ATOM 2324 C C . ILE A 1 289 ? -1.193 3.909 11.584 1.00 97.62 289 ILE A C 1
ATOM 2326 O O . ILE A 1 289 ? -0.491 2.898 11.536 1.00 97.62 289 ILE A O 1
ATOM 2330 N N . SER A 1 290 ? -0.997 4.964 10.793 1.00 96.50 290 SER A N 1
ATOM 2331 C CA . SER A 1 290 ? 0.149 5.130 9.889 1.00 96.50 290 SER A CA 1
ATOM 2332 C C . SER A 1 290 ? 0.933 6.393 10.242 1.00 96.50 290 SER A C 1
ATOM 2334 O O . SER A 1 290 ? 0.374 7.488 10.290 1.00 96.50 290 SER A O 1
ATOM 2336 N N . LEU A 1 291 ? 2.225 6.225 10.513 1.00 94.94 291 LEU A N 1
ATOM 2337 C CA . LEU A 1 291 ? 3.180 7.281 10.873 1.00 94.94 291 LEU A CA 1
ATOM 2338 C C . LEU A 1 291 ? 4.341 7.322 9.861 1.00 94.94 291 LEU A C 1
ATOM 2340 O O . LEU A 1 291 ? 5.450 7.711 10.209 1.00 94.94 291 LEU A O 1
ATOM 2344 N N . LEU A 1 292 ? 4.101 6.848 8.632 1.00 92.06 292 LEU A N 1
ATOM 2345 C CA . LEU A 1 292 ? 5.116 6.710 7.586 1.00 92.06 292 LEU A CA 1
ATOM 2346 C C . LEU A 1 292 ? 5.816 8.048 7.320 1.00 92.06 292 LEU A C 1
ATOM 2348 O O . LEU A 1 292 ? 5.157 9.043 7.015 1.00 92.06 292 LEU A O 1
ATOM 2352 N N . GLY A 1 293 ? 7.142 8.077 7.413 1.00 88.62 293 GLY A N 1
ATOM 2353 C CA . GLY A 1 293 ? 7.939 9.278 7.150 1.00 88.62 293 GLY A CA 1
ATOM 2354 C C . GLY A 1 293 ? 7.960 10.301 8.291 1.00 88.62 293 GLY A C 1
ATOM 2355 O O . GLY A 1 293 ? 8.517 11.385 8.111 1.00 88.62 293 GLY A O 1
ATOM 2356 N N . CYS A 1 294 ? 7.389 9.998 9.465 1.00 90.56 294 CYS A N 1
ATOM 2357 C CA . CYS A 1 294 ? 7.516 10.833 10.667 1.00 90.56 294 CYS A CA 1
ATOM 2358 C C . CYS A 1 294 ? 8.923 10.711 11.285 1.00 90.56 294 CYS A C 1
ATOM 2360 O O . CYS A 1 294 ? 9.092 10.233 12.410 1.00 90.56 294 CYS A O 1
ATOM 2362 N N . ASN A 1 295 ? 9.946 11.171 10.562 1.00 89.38 295 ASN A N 1
ATOM 2363 C CA . ASN A 1 295 ? 11.360 11.054 10.937 1.00 89.38 295 ASN A CA 1
ATOM 2364 C C . ASN A 1 295 ? 11.684 11.652 12.323 1.00 89.38 295 ASN A C 1
ATOM 2366 O O . ASN A 1 295 ? 12.590 11.185 13.007 1.00 89.38 295 ASN A O 1
ATOM 2370 N N . SER A 1 296 ? 10.936 12.670 12.765 1.00 89.81 296 SER A N 1
ATOM 2371 C CA . SER A 1 296 ? 11.112 13.316 14.077 1.00 89.81 296 SER A CA 1
ATOM 2372 C C . SER A 1 296 ? 10.453 12.574 15.250 1.00 89.81 296 SER A C 1
ATOM 2374 O O . SER A 1 296 ? 10.690 12.939 16.403 1.00 89.81 296 SER A O 1
ATOM 2376 N N . LEU A 1 297 ? 9.642 11.543 14.994 1.00 91.31 297 LEU A N 1
ATOM 2377 C CA . LEU A 1 297 ? 8.956 10.776 16.030 1.00 91.31 297 LEU A CA 1
ATOM 2378 C C . LEU A 1 297 ? 9.864 9.658 16.556 1.00 91.31 297 LEU A C 1
ATOM 2380 O O . LEU A 1 297 ? 10.104 8.675 15.866 1.00 91.31 297 LEU A O 1
ATOM 2384 N N . VAL A 1 298 ? 10.339 9.790 17.798 1.00 90.94 298 VAL A N 1
ATOM 2385 C CA . VAL A 1 298 ? 11.341 8.868 18.384 1.00 90.94 298 VAL A CA 1
ATOM 2386 C C . VAL A 1 298 ? 10.732 7.797 19.303 1.00 90.94 298 VAL A C 1
ATOM 2388 O O . VAL A 1 298 ? 11.357 6.778 19.581 1.00 90.94 298 VAL A O 1
ATOM 2391 N N . ASN A 1 299 ? 9.509 7.995 19.807 1.00 90.50 299 ASN A N 1
ATOM 2392 C CA . ASN A 1 299 ? 8.891 7.083 20.778 1.00 90.50 299 ASN A CA 1
ATOM 2393 C C . ASN A 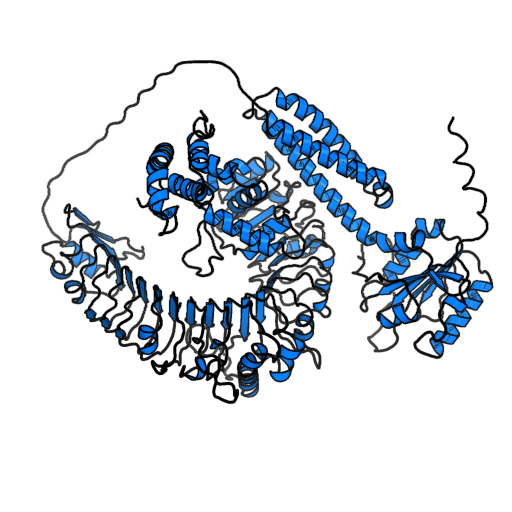1 299 ? 7.384 6.913 20.551 1.00 90.50 299 ASN A C 1
ATOM 2395 O O . ASN A 1 299 ? 6.660 7.890 20.347 1.00 90.50 299 ASN A O 1
ATOM 2399 N N . LEU A 1 300 ? 6.889 5.681 20.711 1.00 92.75 300 LEU A N 1
ATOM 2400 C CA . LEU A 1 300 ? 5.456 5.422 20.860 1.00 92.75 300 LEU A CA 1
ATOM 2401 C C . LEU A 1 300 ? 4.991 5.723 22.296 1.00 92.75 300 LEU A C 1
ATOM 2403 O O . LEU A 1 300 ? 5.685 5.392 23.259 1.00 92.75 300 LEU A O 1
ATOM 2407 N N . PRO A 1 301 ? 3.785 6.286 22.490 1.00 91.25 301 PRO A N 1
ATOM 2408 C CA . PRO A 1 301 ? 3.260 6.545 23.821 1.00 91.25 301 PRO A CA 1
ATOM 2409 C C . PRO A 1 301 ? 2.921 5.222 24.519 1.00 91.25 301 PRO A C 1
ATOM 2411 O O . PRO A 1 301 ? 2.213 4.380 23.967 1.00 91.25 301 PRO A O 1
ATOM 2414 N N . ASN A 1 302 ? 3.323 5.073 25.786 1.00 84.81 302 ASN A N 1
ATOM 2415 C CA . ASN A 1 302 ? 3.079 3.870 26.603 1.00 84.81 302 ASN A CA 1
ATOM 2416 C C . ASN A 1 302 ? 1.605 3.416 26.666 1.00 84.81 302 ASN A C 1
ATOM 2418 O O . ASN A 1 302 ? 1.323 2.274 27.017 1.00 84.81 302 ASN A O 1
ATOM 2422 N N . SER A 1 303 ? 0.644 4.290 26.347 1.00 84.50 303 SER A N 1
ATOM 2423 C CA . SER A 1 303 ? -0.777 3.935 26.306 1.00 84.50 303 SER A CA 1
ATOM 2424 C C . SER A 1 303 ? -1.253 3.324 24.973 1.00 84.50 303 SER A C 1
ATOM 2426 O O . SER A 1 303 ? -2.413 2.927 24.876 1.00 84.50 303 SER A O 1
ATOM 2428 N N . ILE A 1 304 ? -0.381 3.154 23.971 1.00 88.31 304 ILE A N 1
ATOM 2429 C CA . ILE A 1 304 ? -0.729 2.490 22.701 1.00 88.31 304 ILE A CA 1
ATOM 2430 C C . ILE A 1 304 ? -1.098 1.009 22.890 1.00 88.31 304 ILE A C 1
ATOM 2432 O O . ILE A 1 304 ? -2.035 0.528 22.259 1.00 88.31 304 ILE A O 1
ATOM 2436 N N . VAL A 1 305 ? -0.473 0.316 23.855 1.00 83.62 305 VAL A N 1
ATOM 2437 C CA . VAL A 1 305 ? -0.739 -1.102 24.207 1.00 83.62 305 VAL A CA 1
ATOM 2438 C C . VAL A 1 305 ? -2.177 -1.359 24.693 1.00 83.62 305 VAL A C 1
ATOM 2440 O O . VAL A 1 305 ? -2.591 -2.488 24.952 1.00 83.62 305 VAL A O 1
ATOM 2443 N N . MET A 1 306 ? -2.953 -0.289 24.848 1.00 80.62 306 MET A N 1
ATOM 2444 C CA . MET A 1 306 ? -4.327 -0.282 25.335 1.00 80.62 306 MET A CA 1
ATOM 2445 C C . MET A 1 306 ? -5.362 -0.252 24.206 1.00 80.62 306 MET A C 1
ATOM 2447 O O . MET A 1 306 ? -6.547 -0.483 24.466 1.00 80.62 306 MET A O 1
ATOM 2451 N N . LEU A 1 307 ? -4.927 0.020 22.972 1.00 86.94 307 LEU A N 1
ATOM 2452 C CA . LEU A 1 307 ? -5.755 0.080 21.770 1.00 86.94 307 LEU A CA 1
ATOM 2453 C C . LEU A 1 307 ? -6.100 -1.333 21.291 1.00 86.94 307 LEU A C 1
ATOM 2455 O O . LEU A 1 307 ? -5.617 -1.814 20.275 1.00 86.94 307 LEU A O 1
ATOM 2459 N N . GLN A 1 308 ? -6.952 -2.033 22.036 1.00 80.94 308 GLN A N 1
ATOM 2460 C CA . GLN A 1 308 ? -7.264 -3.439 21.753 1.00 80.94 308 GLN A CA 1
ATOM 2461 C C . GLN A 1 308 ? -7.956 -3.691 20.411 1.00 80.94 308 GLN A C 1
ATOM 2463 O O . GLN A 1 308 ? -8.036 -4.840 19.983 1.00 80.94 308 GLN A O 1
ATOM 2468 N N . HIS A 1 309 ? -8.474 -2.648 19.765 1.00 88.12 309 HIS A N 1
ATOM 2469 C CA . HIS A 1 309 ? -9.051 -2.732 18.431 1.00 88.12 309 HIS A CA 1
ATOM 2470 C C . HIS A 1 309 ? -8.026 -2.486 17.315 1.00 88.12 309 HIS A C 1
ATOM 2472 O O . HIS A 1 309 ? -8.391 -2.672 16.159 1.00 88.12 309 HIS A O 1
ATOM 2478 N N . LEU A 1 310 ? -6.767 -2.152 17.635 1.00 95.00 310 LEU A N 1
ATOM 2479 C CA . LEU A 1 310 ? -5.706 -1.914 16.657 1.00 95.00 310 LEU A CA 1
ATOM 2480 C C . LEU A 1 310 ? -5.451 -3.165 15.801 1.00 95.00 310 LEU A C 1
ATOM 2482 O O . LEU A 1 310 ? -5.275 -4.271 16.318 1.00 95.00 310 LEU A O 1
ATOM 2486 N N . ARG A 1 311 ? -5.456 -2.960 14.484 1.00 95.12 311 ARG A N 1
ATOM 2487 C CA . ARG A 1 311 ? -5.338 -3.964 13.414 1.00 95.12 311 ARG A CA 1
ATOM 2488 C C . ARG A 1 311 ? -4.120 -3.704 12.532 1.00 95.12 311 ARG A C 1
ATOM 2490 O O . ARG A 1 311 ? -3.489 -4.650 12.066 1.00 95.12 311 ARG A O 1
ATOM 2497 N N . PHE A 1 312 ? -3.779 -2.433 12.348 1.00 97.50 312 PHE A N 1
ATOM 2498 C CA . PHE A 1 312 ? -2.672 -1.966 11.525 1.00 97.50 312 PHE A CA 1
ATOM 2499 C C . PHE A 1 312 ? -1.851 -0.933 12.294 1.00 97.50 312 PHE A C 1
ATOM 2501 O O . PHE A 1 312 ? -2.411 0.018 12.849 1.00 97.50 312 PHE A O 1
ATOM 2508 N N . LEU A 1 313 ? -0.533 -1.112 12.288 1.00 97.44 313 LEU A N 1
ATOM 2509 C CA . LEU A 1 313 ? 0.434 -0.118 12.739 1.00 97.44 313 LEU A CA 1
ATOM 2510 C C . LEU A 1 313 ? 1.576 -0.045 11.721 1.00 97.44 313 LEU A C 1
ATOM 2512 O O . LEU A 1 313 ? 2.244 -1.050 11.486 1.00 97.44 313 LEU A O 1
ATOM 2516 N N . ASN A 1 314 ? 1.801 1.132 11.143 1.00 96.12 314 ASN A N 1
ATOM 2517 C CA . ASN A 1 314 ? 2.939 1.418 10.273 1.00 96.12 314 ASN A CA 1
ATOM 2518 C C . ASN A 1 314 ? 3.791 2.524 10.900 1.00 96.12 314 ASN A C 1
ATOM 2520 O O . ASN A 1 314 ? 3.309 3.641 11.091 1.00 96.12 314 ASN A O 1
ATOM 2524 N N . ILE A 1 315 ? 5.033 2.180 11.231 1.00 94.38 315 ILE A N 1
ATOM 2525 C CA . ILE A 1 315 ? 6.046 3.057 11.830 1.00 94.38 315 ILE A CA 1
ATOM 2526 C C . ILE A 1 315 ? 7.370 3.027 11.045 1.00 94.38 315 ILE A C 1
ATOM 2528 O O . ILE A 1 315 ? 8.418 3.369 11.588 1.00 94.38 315 ILE A O 1
ATOM 2532 N N . ARG A 1 316 ? 7.332 2.618 9.768 1.00 90.38 316 ARG A N 1
ATOM 2533 C CA . ARG A 1 316 ? 8.484 2.755 8.859 1.00 90.38 316 ARG A CA 1
ATOM 2534 C C . ARG A 1 316 ? 8.839 4.223 8.657 1.00 90.38 316 ARG A C 1
ATOM 2536 O O . ARG A 1 316 ? 7.960 5.083 8.733 1.00 90.38 316 ARG A O 1
ATOM 2543 N N . ASP A 1 317 ? 10.111 4.482 8.378 1.00 87.69 317 ASP A N 1
ATOM 2544 C CA . ASP A 1 317 ? 10.645 5.828 8.154 1.00 87.69 317 ASP A CA 1
ATOM 2545 C C . ASP A 1 317 ? 10.318 6.770 9.338 1.00 87.69 317 ASP A C 1
ATOM 2547 O O . ASP A 1 317 ? 9.830 7.889 9.180 1.00 87.69 317 ASP A O 1
ATOM 2551 N N . THR A 1 318 ? 10.528 6.268 10.562 1.00 90.81 318 THR A N 1
ATOM 2552 C CA . THR A 1 318 ? 10.419 7.030 11.816 1.00 90.81 318 THR A CA 1
ATOM 2553 C C . THR A 1 318 ? 11.663 6.831 12.676 1.00 90.81 318 THR A C 1
ATOM 2555 O O . THR A 1 318 ? 12.392 5.854 12.517 1.00 90.81 318 THR A O 1
ATOM 2558 N N . GLY A 1 319 ? 11.884 7.716 13.649 1.00 87.00 319 GLY A N 1
ATOM 2559 C CA . GLY A 1 319 ? 12.943 7.557 14.651 1.00 87.00 319 GLY A CA 1
ATOM 2560 C C . GLY A 1 319 ? 12.630 6.535 15.756 1.00 87.00 319 GLY A C 1
ATOM 2561 O O . GLY A 1 319 ? 13.327 6.523 16.773 1.00 87.00 319 GLY A O 1
ATOM 2562 N N . ILE A 1 320 ? 11.567 5.728 15.630 1.00 89.62 320 ILE A N 1
ATOM 2563 C CA . ILE A 1 320 ? 11.087 4.840 16.698 1.00 89.62 320 ILE A CA 1
ATOM 2564 C C . ILE A 1 320 ? 12.006 3.625 16.836 1.00 89.62 320 ILE A C 1
ATOM 2566 O O . ILE A 1 320 ? 11.924 2.663 16.080 1.00 89.62 320 ILE A O 1
ATOM 2570 N N . SER A 1 321 ? 12.842 3.647 17.872 1.00 84.75 321 SER A N 1
ATOM 2571 C CA . SER A 1 321 ? 13.822 2.594 18.169 1.00 84.75 321 SER A CA 1
ATOM 2572 C C . SER A 1 321 ? 13.370 1.585 19.230 1.00 84.75 321 SER A C 1
ATOM 2574 O O . SER A 1 321 ? 14.081 0.619 19.493 1.00 84.75 321 SER A O 1
ATOM 2576 N N . SER A 1 322 ? 12.203 1.770 19.859 1.00 86.00 322 SER A N 1
ATOM 2577 C CA . SER A 1 322 ? 11.694 0.853 20.889 1.00 86.00 322 SER A CA 1
ATOM 2578 C C . SER A 1 322 ? 10.164 0.753 20.918 1.00 86.00 322 SER A C 1
ATOM 2580 O O . SER A 1 322 ? 9.440 1.648 20.478 1.00 86.00 322 SER A O 1
ATOM 2582 N N . ILE A 1 323 ? 9.666 -0.366 21.455 1.00 88.81 323 ILE A N 1
ATOM 2583 C CA . ILE A 1 323 ? 8.238 -0.678 21.600 1.00 88.81 323 ILE A CA 1
ATOM 2584 C C . ILE A 1 323 ? 7.882 -0.756 23.094 1.00 88.81 323 ILE A C 1
ATOM 2586 O O . ILE A 1 323 ? 8.609 -1.401 23.850 1.00 88.81 323 ILE A O 1
ATOM 2590 N N . PRO A 1 324 ? 6.768 -0.150 23.550 1.00 85.69 324 PRO A N 1
ATOM 2591 C CA . PRO A 1 324 ? 6.384 -0.167 24.961 1.00 85.69 324 PRO A CA 1
ATOM 2592 C C . PRO A 1 324 ? 5.972 -1.562 25.460 1.00 85.69 324 PRO A C 1
ATOM 2594 O O . PRO A 1 324 ? 5.277 -2.309 24.770 1.00 85.69 324 PRO A O 1
ATOM 2597 N N . GLN A 1 325 ? 6.337 -1.882 26.705 1.00 81.50 325 GLN A N 1
ATOM 2598 C CA . GLN A 1 325 ? 6.028 -3.169 27.344 1.00 81.50 325 GLN A CA 1
ATOM 2599 C C . GLN A 1 325 ? 4.519 -3.471 27.384 1.00 81.50 325 GLN A C 1
ATOM 2601 O O . GLN A 1 325 ? 3.698 -2.621 27.748 1.00 81.50 325 GLN A O 1
ATOM 2606 N N . GLY A 1 326 ? 4.153 -4.720 27.085 1.00 78.69 326 GLY A N 1
ATOM 2607 C CA . GLY A 1 326 ? 2.761 -5.178 27.014 1.00 78.69 326 GLY A CA 1
ATOM 2608 C C . GLY A 1 326 ? 2.121 -5.071 25.625 1.00 78.69 326 GLY A C 1
ATOM 2609 O O . GLY A 1 326 ? 0.920 -5.324 25.490 1.00 78.69 326 GLY A O 1
ATOM 2610 N N . PHE A 1 327 ? 2.896 -4.722 24.596 1.00 85.94 327 PHE A N 1
ATOM 2611 C CA . PHE A 1 327 ? 2.470 -4.679 23.194 1.00 85.94 327 PHE A CA 1
ATOM 2612 C C . PHE A 1 327 ? 1.918 -6.027 22.682 1.00 85.94 327 PHE A C 1
ATOM 2614 O O . PHE A 1 327 ? 0.994 -6.033 21.867 1.00 85.94 327 PHE A O 1
ATOM 2621 N N . HIS A 1 328 ? 2.335 -7.165 23.255 1.00 82.25 328 HIS A N 1
ATOM 2622 C CA . HIS A 1 328 ? 1.726 -8.486 23.021 1.00 82.25 328 HIS A CA 1
ATOM 2623 C C . HIS A 1 328 ? 0.214 -8.545 23.296 1.00 82.25 328 HIS A C 1
ATOM 2625 O O . HIS A 1 328 ? -0.475 -9.448 22.818 1.00 82.25 328 HIS A O 1
ATOM 2631 N N . GLY A 1 329 ? -0.324 -7.601 24.077 1.00 81.00 329 GLY A N 1
ATOM 2632 C CA . GLY A 1 329 ? -1.757 -7.471 24.334 1.00 81.00 329 GLY A CA 1
ATOM 2633 C C . GLY A 1 329 ? -2.584 -7.079 23.101 1.00 81.00 329 GLY A C 1
ATOM 2634 O O . GLY A 1 329 ? -3.806 -7.254 23.117 1.00 81.00 329 GLY A O 1
ATOM 2635 N N . LEU A 1 330 ? -1.948 -6.592 22.029 1.00 87.50 330 LEU A N 1
ATOM 2636 C CA . LEU A 1 330 ? -2.578 -6.142 20.782 1.00 87.50 330 LEU A CA 1
ATOM 2637 C C . LEU A 1 330 ? -2.912 -7.314 19.837 1.00 87.50 330 LEU A C 1
ATOM 2639 O O . LEU A 1 330 ? -2.621 -7.297 18.647 1.00 87.50 330 LEU A O 1
ATOM 2643 N N . THR A 1 331 ? -3.572 -8.355 20.348 1.00 86.31 331 THR A N 1
ATOM 2644 C CA . THR A 1 331 ? -3.856 -9.614 19.619 1.00 86.31 331 THR A CA 1
ATOM 2645 C C . THR A 1 331 ? -4.790 -9.479 18.400 1.00 86.31 331 THR A C 1
ATOM 2647 O O . THR A 1 331 ? -4.947 -10.423 17.617 1.00 86.31 331 THR A O 1
ATOM 2650 N N . ASN A 1 332 ? -5.398 -8.306 18.197 1.00 88.50 332 ASN A N 1
ATOM 2651 C CA . ASN A 1 332 ? -6.159 -7.971 16.990 1.00 88.50 332 ASN A CA 1
ATOM 2652 C C . ASN A 1 332 ? -5.300 -7.416 15.842 1.00 88.50 332 ASN A C 1
ATOM 2654 O O . ASN A 1 332 ? -5.829 -7.268 14.741 1.00 88.50 332 ASN A O 1
ATOM 2658 N N . LEU A 1 333 ? -3.998 -7.202 16.052 1.00 94.06 333 LEU A N 1
ATOM 2659 C CA . LEU A 1 333 ? -3.075 -6.765 15.009 1.00 94.06 333 LEU A CA 1
ATOM 2660 C C . LEU A 1 333 ? -3.015 -7.801 13.867 1.00 94.06 333 LEU A C 1
ATOM 2662 O O . LEU A 1 333 ? -3.094 -9.017 14.083 1.00 94.06 333 LEU A O 1
ATOM 2666 N N . ARG A 1 334 ? -2.947 -7.303 12.634 1.00 94.38 334 ARG A N 1
ATOM 2667 C CA . ARG A 1 334 ? -2.915 -8.061 11.372 1.00 94.38 334 ARG A CA 1
ATOM 2668 C C . ARG A 1 334 ? -1.761 -7.611 10.492 1.00 94.38 334 ARG A C 1
ATOM 2670 O O . ARG A 1 334 ? -1.133 -8.449 9.854 1.00 94.38 334 ARG A O 1
ATOM 2677 N N . ILE A 1 335 ? -1.474 -6.315 10.486 1.00 95.62 335 ILE A N 1
ATOM 2678 C CA . ILE A 1 335 ? -0.396 -5.709 9.712 1.00 95.62 335 ILE A CA 1
ATOM 2679 C C . ILE A 1 335 ? 0.458 -4.882 10.671 1.00 95.62 335 ILE A C 1
ATOM 2681 O O . ILE A 1 335 ? -0.069 -4.090 11.455 1.00 95.62 335 ILE A O 1
ATOM 2685 N N . LEU A 1 336 ? 1.766 -5.104 10.625 1.00 96.31 336 LEU A N 1
ATOM 2686 C CA . LEU A 1 336 ? 2.745 -4.403 11.443 1.00 96.31 336 LEU A CA 1
ATOM 2687 C C . LEU A 1 336 ? 3.961 -4.085 10.577 1.00 96.31 336 LEU A C 1
ATOM 2689 O O . LEU A 1 336 ? 4.646 -5.001 10.127 1.00 96.31 336 LEU A O 1
ATOM 2693 N N . TYR A 1 337 ? 4.221 -2.804 10.343 1.00 94.56 337 TYR A N 1
ATOM 2694 C CA . TYR A 1 337 ? 5.375 -2.345 9.580 1.00 94.56 337 TYR A CA 1
ATOM 2695 C C . TYR A 1 337 ? 6.274 -1.451 10.438 1.00 94.56 337 TYR A C 1
ATOM 2697 O O . TYR A 1 337 ? 5.770 -0.614 11.185 1.00 94.56 337 TYR A O 1
ATOM 2705 N N . GLY A 1 338 ? 7.587 -1.631 10.310 1.00 91.06 338 GLY A N 1
ATOM 2706 C CA . GLY A 1 338 ? 8.646 -0.899 11.002 1.00 91.06 338 GLY A CA 1
ATOM 2707 C C . GLY A 1 338 ? 8.927 -1.386 12.422 1.00 91.06 338 GLY A C 1
ATOM 2708 O O . GLY A 1 338 ? 9.325 -0.574 13.244 1.00 91.06 338 GLY A O 1
ATOM 2709 N N . PHE A 1 339 ? 8.653 -2.652 12.771 1.00 91.81 339 PHE A N 1
ATOM 2710 C CA . PHE A 1 339 ? 8.830 -3.126 14.153 1.00 91.81 339 PHE A CA 1
ATOM 2711 C C . PHE A 1 339 ? 10.321 -3.162 14.543 1.00 91.81 339 PHE A C 1
ATOM 2713 O O . PHE A 1 339 ? 11.029 -4.039 14.038 1.00 91.81 339 PHE A O 1
ATOM 2720 N N . PRO A 1 340 ? 10.789 -2.295 15.465 1.00 87.00 340 PRO A N 1
ATOM 2721 C CA . PRO A 1 340 ? 12.201 -2.186 15.784 1.00 87.00 340 PRO A CA 1
ATOM 2722 C C . PRO A 1 340 ? 12.626 -3.277 16.768 1.00 87.00 340 PRO A C 1
ATOM 2724 O O . PRO A 1 340 ? 12.007 -3.519 17.820 1.00 87.00 340 PRO A O 1
ATOM 2727 N N . VAL A 1 341 ? 13.734 -3.927 16.446 1.00 79.94 341 VAL A N 1
ATOM 2728 C CA . VAL A 1 341 ? 14.381 -4.899 17.320 1.00 79.94 341 VAL A CA 1
ATOM 2729 C C . VAL A 1 341 ? 15.320 -4.165 18.281 1.00 79.94 341 VAL A C 1
ATOM 2731 O O . VAL A 1 341 ? 16.242 -3.467 17.869 1.00 79.94 341 VAL A O 1
ATOM 2734 N N . HIS A 1 342 ? 15.056 -4.297 19.585 1.00 79.06 342 HIS A N 1
ATOM 2735 C CA . HIS A 1 342 ? 15.730 -3.544 20.645 1.00 79.06 342 HIS A CA 1
ATOM 2736 C C . HIS A 1 342 ? 15.900 -4.375 21.924 1.00 79.06 342 HIS A C 1
ATOM 2738 O O . HIS A 1 342 ? 14.985 -5.097 22.332 1.00 79.06 342 HIS A O 1
ATOM 2744 N N . MET A 1 343 ? 17.061 -4.233 22.569 1.00 69.00 343 MET A N 1
ATOM 2745 C CA . MET A 1 343 ? 17.431 -4.856 23.845 1.00 69.00 343 MET A CA 1
ATOM 2746 C C . MET A 1 343 ? 17.494 -3.808 24.967 1.00 69.00 343 MET A C 1
ATOM 2748 O O . MET A 1 343 ? 18.228 -2.829 24.841 1.00 69.00 343 MET A O 1
ATOM 2752 N N . ASP A 1 344 ? 16.813 -4.068 26.086 1.00 66.50 344 ASP A N 1
ATOM 2753 C CA . ASP A 1 344 ? 16.950 -3.324 27.348 1.00 66.50 344 ASP A CA 1
ATOM 2754 C C . ASP A 1 344 ? 17.322 -4.309 28.472 1.00 66.50 344 ASP A C 1
ATOM 2756 O O . ASP A 1 344 ? 16.478 -5.009 29.043 1.00 66.50 344 ASP A O 1
ATOM 2760 N N . GLY A 1 345 ? 18.626 -4.435 28.731 1.00 66.75 345 GLY A N 1
ATOM 2761 C CA . GLY A 1 345 ? 19.175 -5.459 29.622 1.00 66.75 345 GLY A CA 1
ATOM 2762 C C . GLY A 1 345 ? 18.884 -6.878 29.117 1.00 66.75 345 GLY A C 1
ATOM 2763 O O . GLY A 1 345 ? 19.246 -7.227 27.998 1.00 66.75 345 GLY A O 1
ATOM 2764 N N . ASP A 1 346 ? 18.228 -7.693 29.949 1.00 60.84 346 ASP A N 1
ATOM 2765 C CA . ASP A 1 346 ? 17.791 -9.054 29.592 1.00 60.84 346 ASP A CA 1
ATOM 2766 C C . ASP A 1 346 ? 16.461 -9.084 28.803 1.00 60.84 346 ASP A C 1
ATOM 2768 O O . ASP A 1 346 ? 16.065 -10.139 28.292 1.00 60.84 346 ASP A O 1
ATOM 2772 N N . TRP A 1 347 ? 15.732 -7.961 28.734 1.00 64.62 347 TRP A N 1
ATOM 2773 C CA . TRP A 1 347 ? 14.453 -7.868 28.027 1.00 64.62 347 TRP A CA 1
ATOM 2774 C C . TRP A 1 347 ? 14.665 -7.490 26.562 1.00 64.62 347 TRP A C 1
ATOM 2776 O O . TRP A 1 347 ? 15.495 -6.642 26.237 1.00 64.62 347 TRP A O 1
ATOM 2786 N N . CYS A 1 348 ? 13.867 -8.080 25.672 1.00 64.94 348 CYS A N 1
ATOM 2787 C CA . CYS A 1 348 ? 13.886 -7.724 24.261 1.00 64.94 348 CYS A CA 1
ATOM 2788 C C . CYS A 1 348 ? 12.482 -7.517 23.702 1.00 64.94 348 CYS A C 1
ATOM 2790 O O . CYS A 1 348 ? 11.576 -8.318 23.959 1.00 64.94 348 CYS A O 1
ATOM 2792 N N . SER A 1 349 ? 12.340 -6.493 22.857 1.00 70.69 349 SER A N 1
ATOM 2793 C CA . SER A 1 349 ? 11.086 -6.133 22.193 1.00 70.69 349 SER A CA 1
ATOM 2794 C C . SER A 1 349 ? 10.426 -7.311 21.471 1.00 70.69 349 SER A C 1
ATOM 2796 O O . SER A 1 349 ? 9.204 -7.431 21.487 1.00 70.69 349 SER A O 1
ATOM 2798 N N . HIS A 1 350 ? 11.196 -8.243 20.899 1.00 68.88 350 HIS A N 1
ATOM 2799 C CA . HIS A 1 350 ? 10.641 -9.372 20.147 1.00 68.88 350 HIS A CA 1
ATOM 2800 C C . HIS A 1 350 ? 9.855 -10.391 21.003 1.00 68.88 350 HIS A C 1
ATOM 2802 O O . HIS A 1 350 ? 9.083 -11.173 20.445 1.00 68.88 350 HIS A O 1
ATOM 2808 N N . GLU A 1 351 ? 9.976 -10.384 22.339 1.00 74.81 351 GLU A N 1
ATOM 2809 C CA . GLU A 1 351 ? 9.084 -11.173 23.212 1.00 74.81 351 GLU A CA 1
ATOM 2810 C C . GLU A 1 351 ? 7.623 -10.708 23.099 1.00 74.81 351 GLU A C 1
ATOM 2812 O O . GLU A 1 351 ? 6.696 -11.512 23.225 1.00 74.81 351 GLU A O 1
ATOM 2817 N N . GLU A 1 352 ? 7.409 -9.431 22.767 1.00 83.62 352 GLU A N 1
ATOM 2818 C CA . GLU A 1 352 ? 6.085 -8.861 22.517 1.00 83.62 352 GLU A CA 1
ATOM 2819 C C . GLU A 1 352 ? 5.456 -9.383 21.207 1.00 83.62 352 GLU A C 1
ATOM 2821 O O . GLU A 1 352 ? 4.232 -9.419 21.067 1.00 83.62 352 GLU A O 1
ATOM 2826 N N . LEU A 1 353 ? 6.280 -9.827 20.249 1.00 88.12 353 LEU A N 1
ATOM 2827 C CA . LEU A 1 353 ? 5.860 -10.302 18.924 1.00 88.12 353 LEU A CA 1
ATOM 2828 C C . LEU A 1 353 ? 5.418 -11.780 18.927 1.00 88.12 353 LEU A C 1
ATOM 2830 O O . LEU A 1 353 ? 4.632 -12.204 18.069 1.00 88.12 353 LEU A O 1
ATOM 2834 N N . GLY A 1 354 ? 5.886 -12.569 19.898 1.00 85.06 354 GLY A N 1
ATOM 2835 C CA . GLY A 1 354 ? 5.573 -13.996 20.035 1.00 85.06 354 GLY A CA 1
ATOM 2836 C C . GLY A 1 354 ? 4.066 -14.303 20.088 1.00 85.06 354 GLY A C 1
ATOM 2837 O O . GLY A 1 354 ? 3.598 -15.146 19.321 1.00 85.06 354 GLY A O 1
ATOM 2838 N N . PRO A 1 355 ? 3.269 -13.629 20.942 1.00 86.25 355 PRO A N 1
ATOM 2839 C CA . PRO A 1 355 ? 1.822 -13.862 21.039 1.00 86.25 355 PRO A CA 1
ATOM 2840 C C . PRO A 1 355 ? 0.980 -13.350 19.855 1.00 86.25 355 PRO A C 1
ATOM 2842 O O . PRO A 1 355 ? -0.197 -13.704 19.754 1.00 86.25 355 PRO A O 1
ATOM 2845 N N . LEU A 1 356 ? 1.548 -12.550 18.943 1.00 90.50 356 LEU A N 1
ATOM 2846 C CA . LEU A 1 356 ? 0.838 -11.933 17.811 1.00 90.50 356 LEU A CA 1
ATOM 2847 C C . LEU A 1 356 ? 0.688 -12.902 16.616 1.00 90.50 356 LEU A C 1
ATOM 2849 O O . LEU A 1 356 ? 1.098 -12.624 15.490 1.00 90.50 356 LEU A O 1
ATOM 2853 N N . SER A 1 357 ? 0.078 -14.065 16.859 1.00 88.12 357 SER A N 1
ATOM 2854 C CA . SER A 1 357 ? -0.072 -15.170 15.889 1.00 88.12 357 SER A CA 1
ATOM 2855 C C . SER A 1 357 ? -0.999 -14.884 14.699 1.00 88.12 357 SER A C 1
ATOM 2857 O O . SER A 1 357 ? -1.066 -15.674 13.760 1.00 88.12 357 SER A O 1
ATOM 2859 N N . GLN A 1 358 ? -1.754 -13.784 14.742 1.00 89.12 358 GLN A N 1
ATOM 2860 C CA . GLN A 1 358 ? -2.728 -13.414 13.710 1.00 89.12 358 GLN A CA 1
ATOM 2861 C C . GLN A 1 358 ? -2.165 -12.464 12.638 1.00 89.12 358 GLN A C 1
ATOM 2863 O O . GLN A 1 358 ? -2.913 -12.056 11.749 1.00 89.12 358 GLN A O 1
ATOM 2868 N N . LEU A 1 359 ? -0.880 -12.104 12.720 1.00 93.06 359 LEU A N 1
ATOM 2869 C CA . LEU A 1 359 ? -0.223 -11.262 11.724 1.00 93.06 359 LEU A CA 1
ATOM 2870 C C . LEU A 1 359 ? -0.238 -11.923 10.336 1.00 93.06 359 LEU A C 1
ATOM 2872 O O . LEU A 1 359 ? 0.062 -13.107 10.183 1.00 93.06 359 LEU A O 1
ATOM 2876 N N . THR A 1 360 ? -0.592 -11.127 9.330 1.00 92.62 360 THR A N 1
ATOM 2877 C CA . THR A 1 360 ? -0.627 -11.489 7.907 1.00 92.62 360 THR A CA 1
ATOM 2878 C C . THR A 1 360 ? 0.455 -10.773 7.109 1.00 92.62 360 THR A C 1
ATOM 2880 O O . THR A 1 360 ? 0.895 -11.307 6.087 1.00 92.62 360 THR A O 1
ATOM 2883 N N . ARG A 1 361 ? 0.907 -9.603 7.582 1.00 93.62 361 ARG A N 1
ATOM 2884 C CA . ARG A 1 361 ? 2.044 -8.848 7.043 1.00 93.62 361 ARG A CA 1
ATOM 2885 C C . ARG A 1 361 ? 2.912 -8.305 8.180 1.00 93.62 361 ARG A C 1
ATOM 2887 O O . ARG A 1 361 ? 2.374 -7.791 9.162 1.00 93.62 361 ARG A O 1
ATOM 2894 N N . LEU A 1 362 ? 4.230 -8.435 8.042 1.00 94.00 362 LEU A N 1
ATOM 2895 C CA . LEU A 1 362 ? 5.212 -8.027 9.045 1.00 94.00 362 LEU A CA 1
ATOM 2896 C C . LEU A 1 362 ? 6.461 -7.439 8.370 1.00 94.00 362 LEU A C 1
ATOM 2898 O O . LEU A 1 362 ? 7.050 -8.103 7.524 1.00 94.00 362 LEU A O 1
ATOM 2902 N N . ASN A 1 363 ? 6.881 -6.236 8.757 1.00 92.94 363 ASN A N 1
ATOM 2903 C CA . ASN A 1 363 ? 8.224 -5.703 8.494 1.00 92.94 363 ASN A CA 1
ATOM 2904 C C . ASN A 1 363 ? 8.932 -5.504 9.841 1.00 92.94 363 ASN A C 1
ATOM 2906 O O . ASN A 1 363 ? 8.352 -4.929 10.768 1.00 92.94 363 ASN A O 1
ATOM 2910 N N . ILE A 1 364 ? 10.142 -6.052 9.943 1.00 88.44 364 ILE A N 1
ATOM 2911 C CA . ILE A 1 364 ? 10.997 -6.041 11.133 1.00 88.44 364 ILE A CA 1
ATOM 2912 C C . ILE A 1 364 ? 12.276 -5.296 10.775 1.00 88.44 364 ILE A C 1
ATOM 2914 O O . ILE A 1 364 ? 12.953 -5.707 9.833 1.00 88.44 364 ILE A O 1
ATOM 2918 N N . SER A 1 365 ? 12.600 -4.265 11.547 1.00 85.81 365 SER A N 1
ATOM 2919 C CA . SER A 1 365 ? 13.768 -3.407 11.360 1.00 85.81 365 SER A CA 1
ATOM 2920 C C . SER A 1 365 ? 14.783 -3.558 12.497 1.00 85.81 365 SER A C 1
ATOM 2922 O O . SER A 1 365 ? 14.464 -4.018 13.601 1.00 85.81 365 SER A O 1
ATOM 2924 N N . SER A 1 366 ? 16.023 -3.157 12.216 1.00 78.94 366 SER A N 1
ATOM 2925 C CA . SER A 1 366 ? 17.156 -3.173 13.152 1.00 78.94 366 SER A CA 1
ATOM 2926 C C . SER A 1 366 ? 17.537 -4.563 13.683 1.00 78.94 366 SER A C 1
ATOM 2928 O O . SER A 1 366 ? 17.880 -4.731 14.859 1.00 78.94 366 SER A O 1
ATOM 2930 N N . LEU A 1 367 ? 17.447 -5.585 12.826 1.00 77.75 367 LEU A N 1
ATOM 2931 C CA . LEU A 1 367 ? 17.708 -6.989 13.174 1.00 77.75 367 LEU A CA 1
ATOM 2932 C C . LEU A 1 367 ? 19.099 -7.239 13.793 1.00 77.75 367 LEU A C 1
ATOM 2934 O O . LEU A 1 367 ? 19.247 -8.159 14.599 1.00 77.75 367 LEU A O 1
ATOM 2938 N N . GLU A 1 368 ? 20.086 -6.397 13.486 1.00 73.00 368 GLU A N 1
ATOM 2939 C CA . GLU A 1 368 ? 21.452 -6.423 14.026 1.00 73.00 368 GLU A CA 1
ATOM 2940 C C . GLU A 1 368 ? 21.549 -6.204 15.549 1.00 73.00 368 GLU A C 1
ATOM 2942 O O . GLU A 1 368 ? 22.570 -6.522 16.156 1.00 73.00 368 GLU A O 1
ATOM 2947 N N . ASN A 1 369 ? 20.498 -5.686 16.194 1.00 72.94 369 ASN A N 1
ATOM 2948 C CA . ASN A 1 369 ? 20.510 -5.357 17.625 1.00 72.94 369 ASN A CA 1
ATOM 2949 C C . ASN A 1 369 ? 20.374 -6.573 18.569 1.00 72.94 369 ASN A C 1
ATOM 2951 O O . ASN A 1 369 ? 20.340 -6.394 19.791 1.00 72.94 369 ASN A O 1
ATOM 2955 N N . VAL A 1 370 ? 20.241 -7.803 18.052 1.00 64.31 370 VAL A N 1
ATOM 2956 C CA . VAL A 1 370 ? 19.976 -9.015 18.852 1.00 64.31 370 VAL A CA 1
ATOM 2957 C C . VAL A 1 370 ? 20.837 -10.193 18.406 1.00 64.31 370 VAL A C 1
ATOM 2959 O O . VAL A 1 370 ? 20.956 -10.485 17.222 1.00 64.31 370 VAL A O 1
ATOM 2962 N N . SER A 1 371 ? 21.346 -10.963 19.373 1.00 62.19 371 SER A N 1
ATOM 2963 C CA . SER A 1 371 ? 22.026 -12.227 19.093 1.00 62.19 371 SER A CA 1
ATOM 2964 C C . SER A 1 371 ? 21.058 -13.305 18.572 1.00 62.19 371 SER A C 1
ATOM 2966 O O . SER A 1 371 ? 20.144 -13.778 19.267 1.00 62.19 371 SER A O 1
ATOM 2968 N N . SER A 1 372 ? 21.314 -13.680 17.319 1.00 57.66 372 SER A N 1
ATOM 2969 C CA . SER A 1 372 ? 20.685 -14.702 16.470 1.00 57.66 372 SER A CA 1
ATOM 2970 C C . SER A 1 372 ? 19.806 -15.752 17.174 1.00 57.66 372 SER A C 1
ATOM 2972 O O . SER A 1 372 ? 18.578 -15.726 17.056 1.00 57.66 372 SER A O 1
ATOM 2974 N N . SER A 1 373 ? 20.421 -16.635 17.966 1.00 55.97 373 SER A N 1
ATOM 2975 C CA . SER A 1 373 ? 19.811 -17.833 18.571 1.00 55.97 373 SER A CA 1
ATOM 2976 C C . SER A 1 373 ? 18.651 -17.571 19.544 1.00 55.97 373 SER A C 1
ATOM 2978 O O . SER A 1 373 ? 17.925 -18.494 19.936 1.00 55.97 373 SER A O 1
ATOM 2980 N N . SER A 1 374 ? 18.460 -16.319 19.968 1.00 59.34 374 SER A N 1
ATOM 2981 C CA . SER A 1 374 ? 17.371 -15.929 20.867 1.00 59.34 374 SER A CA 1
ATOM 2982 C C . SER A 1 374 ? 16.130 -15.407 20.135 1.00 59.34 374 SER A C 1
ATOM 2984 O O . SER A 1 374 ? 15.013 -15.670 20.596 1.00 59.34 374 SER A O 1
ATOM 2986 N N . PHE A 1 375 ? 16.319 -14.735 18.992 1.00 65.19 375 PHE A N 1
ATOM 2987 C CA . PHE A 1 375 ? 15.312 -13.904 18.329 1.00 65.19 375 PHE A CA 1
ATOM 2988 C C . PHE A 1 375 ? 14.081 -14.701 17.890 1.00 65.19 375 PHE A C 1
ATOM 2990 O O . PHE A 1 375 ? 13.002 -14.565 18.471 1.00 65.19 375 PHE A O 1
ATOM 2997 N N . ALA A 1 376 ? 14.222 -15.576 16.892 1.00 62.94 376 ALA A N 1
ATOM 2998 C CA . ALA A 1 376 ? 13.065 -16.189 16.243 1.00 62.94 376 ALA A CA 1
ATOM 2999 C C . ALA A 1 376 ? 12.281 -17.134 17.152 1.00 62.94 376 ALA A C 1
ATOM 3001 O O . ALA A 1 376 ? 11.055 -17.193 17.066 1.00 62.94 376 ALA A O 1
ATOM 3002 N N . ARG A 1 377 ? 12.964 -17.821 18.075 1.00 68.44 377 ARG A N 1
ATOM 3003 C CA . ARG A 1 377 ? 12.321 -18.698 19.063 1.00 68.44 377 ARG A CA 1
ATOM 3004 C C . ARG A 1 377 ? 11.406 -17.921 20.015 1.00 68.44 377 ARG A C 1
ATOM 3006 O O . ARG A 1 377 ? 10.348 -18.424 20.383 1.00 68.44 377 ARG A O 1
ATOM 3013 N N . LYS A 1 378 ? 11.799 -16.708 20.419 1.00 73.25 378 LYS A N 1
ATOM 3014 C CA . LYS A 1 378 ? 10.971 -15.821 21.253 1.00 73.25 378 LYS A CA 1
ATOM 3015 C C . LYS A 1 378 ? 9.918 -15.077 20.412 1.00 73.25 378 LYS A C 1
ATOM 3017 O O . LYS A 1 378 ? 8.773 -14.953 20.844 1.00 73.25 378 LYS A O 1
ATOM 3022 N N . ALA A 1 379 ? 10.270 -14.667 19.192 1.00 78.38 379 ALA A N 1
ATOM 3023 C CA . ALA A 1 379 ? 9.378 -14.005 18.239 1.00 78.38 379 ALA A CA 1
ATOM 3024 C C . ALA A 1 379 ? 8.316 -14.934 17.620 1.00 78.38 379 ALA A C 1
ATOM 3026 O O . ALA A 1 379 ? 7.317 -14.430 17.104 1.00 78.38 379 ALA A O 1
ATOM 3027 N N . ARG A 1 380 ? 8.507 -16.263 17.662 1.00 81.81 380 ARG A N 1
ATOM 3028 C CA . ARG A 1 380 ? 7.584 -17.316 17.182 1.00 81.81 380 ARG A CA 1
ATOM 3029 C C . ARG A 1 380 ? 7.068 -17.012 15.772 1.00 81.81 380 ARG A C 1
ATOM 3031 O O . ARG A 1 380 ? 5.874 -16.774 15.565 1.00 81.81 380 ARG A O 1
ATOM 3038 N N . ILE A 1 381 ? 8.002 -16.869 14.829 1.00 82.88 381 ILE A N 1
ATOM 3039 C CA . ILE A 1 381 ? 7.710 -16.526 13.426 1.00 82.88 381 ILE A CA 1
ATOM 3040 C C . ILE A 1 381 ? 7.132 -17.735 12.678 1.00 82.88 381 ILE A C 1
ATOM 3042 O O . ILE A 1 381 ? 6.167 -17.585 11.934 1.00 82.88 381 ILE A O 1
ATOM 3046 N N . ASP A 1 382 ? 7.646 -18.932 12.954 1.00 76.62 382 ASP A N 1
ATOM 3047 C CA . ASP A 1 382 ? 7.151 -20.217 12.450 1.00 76.62 382 ASP A CA 1
ATOM 3048 C C . ASP A 1 382 ? 5.674 -20.473 12.802 1.00 76.62 382 ASP A C 1
ATOM 3050 O O . ASP A 1 382 ? 4.918 -21.002 11.986 1.00 76.62 382 ASP A O 1
ATOM 3054 N N . GLU A 1 383 ? 5.228 -20.015 13.975 1.00 83.00 383 GLU A N 1
ATOM 3055 C CA . GLU A 1 383 ? 3.829 -20.109 14.414 1.00 83.00 383 GLU A CA 1
ATOM 3056 C C . GLU A 1 383 ? 2.872 -19.087 13.764 1.00 83.00 383 GLU A C 1
ATOM 3058 O O . GLU A 1 383 ? 1.652 -19.171 13.955 1.00 83.00 383 GLU A O 1
ATOM 3063 N N . LYS A 1 384 ? 3.368 -18.116 12.983 1.00 87.50 384 LYS A N 1
ATOM 3064 C CA . LYS A 1 384 ? 2.528 -17.118 12.291 1.00 87.50 384 LYS A CA 1
ATOM 3065 C C . LYS A 1 384 ? 1.963 -17.703 10.996 1.00 87.50 384 LYS A C 1
ATOM 3067 O O . LYS A 1 384 ? 2.237 -17.233 9.898 1.00 87.50 384 LYS A O 1
ATOM 3072 N N . VAL A 1 385 ? 1.109 -18.719 11.132 1.00 84.88 385 VAL A N 1
ATOM 3073 C CA . VAL A 1 385 ? 0.554 -19.529 10.024 1.00 84.88 385 VAL A CA 1
ATOM 3074 C C . VAL A 1 385 ? -0.232 -18.749 8.958 1.00 84.88 385 VAL A C 1
ATOM 3076 O O . VAL A 1 385 ? -0.566 -19.314 7.925 1.00 84.88 385 VAL A O 1
ATOM 3079 N N . ARG A 1 386 ? -0.557 -17.470 9.194 1.00 88.06 386 ARG A N 1
ATOM 3080 C CA . ARG A 1 386 ? -1.244 -16.577 8.241 1.00 88.06 386 ARG A CA 1
ATOM 3081 C C . ARG A 1 386 ? -0.320 -15.551 7.577 1.00 88.06 386 ARG A C 1
ATOM 3083 O O . ARG A 1 386 ? -0.799 -14.740 6.784 1.00 88.06 386 ARG A O 1
ATOM 3090 N N . LEU A 1 387 ? 0.971 -15.555 7.908 1.00 91.31 387 LEU A N 1
ATOM 3091 C CA . LEU A 1 387 ? 1.936 -14.594 7.393 1.00 91.31 387 LEU A CA 1
ATOM 3092 C C . LEU A 1 387 ? 2.124 -14.812 5.888 1.00 91.31 387 LEU A C 1
ATOM 3094 O O . LEU A 1 387 ? 2.629 -15.845 5.461 1.00 91.31 387 LEU A O 1
ATOM 3098 N N . SER A 1 388 ? 1.680 -13.837 5.099 1.00 91.88 388 SER A N 1
ATOM 3099 C CA . SER A 1 388 ? 1.788 -13.820 3.633 1.00 91.88 388 SER A CA 1
ATOM 3100 C C . SER A 1 388 ? 2.879 -12.881 3.127 1.00 91.88 388 SER A C 1
ATOM 3102 O O . SER A 1 388 ? 3.336 -13.039 1.997 1.00 91.88 388 SER A O 1
ATOM 3104 N N . TYR A 1 389 ? 3.312 -11.944 3.969 1.00 92.44 389 TYR A N 1
ATOM 3105 C CA . TYR A 1 389 ? 4.321 -10.937 3.669 1.00 92.44 389 TYR A CA 1
ATOM 3106 C C . TYR A 1 389 ? 5.296 -10.808 4.841 1.00 92.44 389 TYR A C 1
ATOM 3108 O O . TYR A 1 389 ? 4.854 -10.573 5.972 1.00 92.44 389 TYR A O 1
ATOM 3116 N N . LEU A 1 390 ? 6.592 -10.921 4.563 1.00 92.31 390 LEU A N 1
ATOM 3117 C CA . LEU A 1 390 ? 7.666 -10.684 5.523 1.00 92.31 390 LEU A CA 1
ATOM 3118 C C . LEU A 1 390 ? 8.736 -9.783 4.891 1.00 92.31 390 LEU A C 1
ATOM 3120 O O . LEU A 1 390 ? 9.274 -10.117 3.840 1.00 92.31 390 LEU A O 1
ATOM 3124 N N . TRP A 1 391 ? 9.057 -8.673 5.551 1.00 91.50 391 TRP A N 1
ATOM 3125 C CA . TRP A 1 391 ? 10.230 -7.845 5.262 1.00 91.50 391 TRP A CA 1
ATOM 3126 C C . TRP A 1 391 ? 11.184 -7.932 6.455 1.00 91.50 391 TRP A C 1
ATOM 3128 O O . TRP A 1 391 ? 10.765 -7.732 7.599 1.00 91.50 391 TRP A O 1
ATOM 3138 N N . LEU A 1 392 ? 12.446 -8.243 6.184 1.00 87.75 392 LEU A N 1
ATOM 3139 C CA . LEU A 1 392 ? 13.544 -8.265 7.148 1.00 87.75 392 LEU A CA 1
ATOM 3140 C C . LEU A 1 392 ? 14.552 -7.178 6.767 1.00 87.75 392 LEU A C 1
ATOM 3142 O O . LEU A 1 392 ? 14.983 -7.140 5.620 1.00 87.75 392 LEU A O 1
ATOM 3146 N N . GLU A 1 393 ? 14.869 -6.285 7.696 1.00 84.94 393 GLU A N 1
ATOM 3147 C CA . GLU A 1 393 ? 15.620 -5.052 7.445 1.00 84.94 393 GLU A CA 1
ATOM 3148 C C . GLU A 1 393 ? 16.670 -4.836 8.546 1.00 84.94 393 GLU A C 1
ATOM 3150 O O . GLU A 1 393 ? 16.362 -4.891 9.745 1.00 84.94 393 GLU A O 1
ATOM 3155 N N . CYS A 1 394 ? 17.913 -4.592 8.137 1.00 78.38 394 CYS A N 1
ATOM 3156 C CA . CYS A 1 394 ? 18.986 -4.102 9.003 1.00 78.38 394 CYS A CA 1
ATOM 3157 C C . CYS A 1 394 ? 19.134 -2.576 8.885 1.00 78.38 394 CYS A C 1
ATOM 3159 O O . CYS A 1 394 ? 18.661 -1.978 7.919 1.00 78.38 394 CYS A O 1
ATOM 3161 N N . THR A 1 395 ? 19.741 -1.916 9.882 1.00 67.38 395 THR A N 1
ATOM 3162 C CA . THR A 1 395 ? 19.975 -0.461 9.781 1.00 67.38 395 THR A CA 1
ATOM 3163 C C . THR A 1 395 ? 21.197 -0.116 8.934 1.00 67.38 395 THR A C 1
ATOM 3165 O O . THR A 1 395 ? 22.342 -0.317 9.346 1.00 67.38 395 THR A O 1
ATOM 3168 N N . SER A 1 396 ? 20.924 0.524 7.796 1.00 60.06 396 SER A N 1
ATOM 3169 C CA . SER A 1 396 ? 21.934 1.058 6.883 1.00 60.06 396 SER A CA 1
ATOM 3170 C C . SER A 1 396 ? 22.879 2.039 7.579 1.00 60.06 396 SER A C 1
ATOM 3172 O O . SER A 1 396 ? 22.471 3.077 8.108 1.00 60.06 396 SER A O 1
ATOM 3174 N N . ARG A 1 397 ? 24.176 1.708 7.545 1.00 51.09 397 ARG A N 1
ATOM 3175 C CA . ARG A 1 397 ? 25.295 2.602 7.911 1.00 51.09 397 ARG A CA 1
ATOM 3176 C C . ARG A 1 397 ? 26.278 2.837 6.758 1.00 51.09 397 ARG A C 1
ATOM 3178 O O . ARG A 1 397 ? 27.307 3.481 6.940 1.00 51.09 397 ARG A O 1
ATOM 3185 N N . ILE A 1 398 ? 25.971 2.322 5.567 1.00 46.44 398 ILE A N 1
ATOM 3186 C CA . ILE A 1 398 ? 26.756 2.511 4.341 1.00 46.44 398 ILE A CA 1
ATOM 3187 C C . ILE A 1 398 ? 25.901 3.333 3.371 1.00 46.44 398 ILE A C 1
ATOM 3189 O O . ILE A 1 398 ? 24.708 3.085 3.224 1.00 46.44 398 ILE A O 1
ATOM 3193 N N . GLY A 1 399 ? 26.484 4.349 2.729 1.00 43.84 399 GLY A N 1
ATOM 3194 C CA . GLY A 1 399 ? 25.721 5.289 1.910 1.00 43.84 399 GLY A CA 1
ATOM 3195 C C . GLY A 1 399 ? 25.023 4.600 0.734 1.00 43.84 399 GLY A C 1
ATOM 3196 O O . GLY A 1 399 ? 25.662 3.886 -0.040 1.00 43.84 399 GLY A O 1
ATOM 3197 N N . HIS A 1 400 ? 23.722 4.859 0.565 1.00 43.75 400 HIS A N 1
ATOM 3198 C CA . HIS A 1 400 ? 22.880 4.214 -0.455 1.00 43.75 400 HIS A CA 1
ATOM 3199 C C . HIS A 1 400 ? 23.316 4.461 -1.915 1.00 43.75 400 HIS A C 1
ATOM 3201 O O . HIS A 1 400 ? 22.880 3.719 -2.800 1.00 43.75 400 HIS A O 1
ATOM 3207 N N . ASP A 1 401 ? 24.139 5.481 -2.186 1.00 41.84 401 ASP A N 1
ATOM 3208 C CA . ASP A 1 401 ? 24.397 5.932 -3.559 1.00 41.84 401 ASP A CA 1
ATOM 3209 C C . ASP A 1 401 ? 25.623 5.319 -4.256 1.00 41.84 401 ASP A C 1
ATOM 3211 O O . ASP A 1 401 ? 25.522 5.059 -5.451 1.00 41.84 401 ASP A O 1
ATOM 3215 N N . ASP A 1 402 ? 26.729 5.015 -3.561 1.00 39.88 402 ASP A N 1
ATOM 3216 C CA . ASP A 1 402 ? 27.984 4.599 -4.236 1.00 39.88 402 ASP A CA 1
ATOM 3217 C C . ASP A 1 402 ? 28.836 3.544 -3.495 1.00 39.88 402 ASP A C 1
ATOM 3219 O O . ASP A 1 402 ? 29.945 3.221 -3.925 1.00 39.88 402 ASP A O 1
ATOM 3223 N N . GLY A 1 403 ? 28.376 3.009 -2.357 1.00 42.88 403 GLY A N 1
ATOM 3224 C CA . GLY A 1 403 ? 29.210 2.138 -1.511 1.00 42.88 403 GLY A CA 1
ATOM 3225 C C . GLY A 1 403 ? 30.367 2.875 -0.817 1.00 42.88 403 GLY A C 1
ATOM 3226 O O . GLY A 1 403 ? 31.217 2.247 -0.187 1.00 42.88 403 GLY A O 1
ATOM 3227 N N . GLN A 1 404 ? 30.395 4.210 -0.894 1.00 40.25 404 GLN A N 1
ATOM 3228 C CA . GLN A 1 404 ? 31.156 5.024 0.045 1.00 40.25 404 GLN A CA 1
ATOM 3229 C C . GLN A 1 404 ? 30.450 5.019 1.404 1.00 40.25 404 GLN A C 1
ATOM 3231 O O . GLN A 1 404 ? 29.219 5.061 1.496 1.00 40.25 404 GLN A O 1
ATOM 3236 N N . LEU A 1 405 ? 31.252 4.945 2.463 1.00 40.72 405 LEU A N 1
ATOM 3237 C CA . LEU A 1 405 ? 30.789 5.025 3.843 1.00 40.72 405 LEU A CA 1
ATOM 3238 C C . LEU A 1 405 ? 29.984 6.320 4.045 1.00 40.72 405 LEU A C 1
ATOM 3240 O O . LEU A 1 405 ? 30.365 7.378 3.539 1.00 40.72 405 LEU A O 1
ATOM 3244 N N . VAL A 1 406 ? 28.905 6.255 4.833 1.00 40.88 406 VAL A N 1
ATOM 3245 C CA . VAL A 1 406 ? 28.437 7.465 5.530 1.00 40.88 406 VAL A CA 1
ATOM 3246 C C . VAL A 1 406 ? 29.614 7.955 6.384 1.00 40.88 406 VAL A C 1
ATOM 3248 O O . VAL A 1 406 ? 30.379 7.121 6.854 1.00 40.88 406 VAL A O 1
ATOM 3251 N N . ASN A 1 407 ? 29.804 9.273 6.523 1.00 36.91 407 ASN A N 1
ATOM 3252 C CA . ASN A 1 407 ? 31.013 9.894 7.094 1.00 36.91 407 ASN A CA 1
ATOM 3253 C C . ASN A 1 407 ? 31.262 9.589 8.593 1.00 36.91 407 ASN A C 1
ATOM 3255 O O . ASN A 1 407 ? 31.241 10.498 9.419 1.00 36.91 407 ASN A O 1
ATOM 3259 N N . ASP A 1 408 ? 31.577 8.337 8.905 1.00 37.16 408 ASP A N 1
ATOM 3260 C CA . ASP A 1 408 ? 32.218 7.863 10.122 1.00 37.16 408 ASP A CA 1
ATOM 3261 C C . ASP A 1 408 ? 33.514 7.154 9.687 1.00 37.16 408 ASP A C 1
ATOM 3263 O O . ASP A 1 408 ? 33.495 6.223 8.882 1.00 37.16 408 ASP A O 1
ATOM 3267 N N . GLU A 1 409 ? 34.668 7.600 10.194 1.00 40.00 409 GLU A N 1
ATOM 3268 C CA . GLU A 1 409 ? 35.990 7.047 9.830 1.00 40.00 409 GLU A CA 1
ATOM 3269 C C . GLU A 1 409 ? 36.242 5.630 10.405 1.00 40.00 409 GLU A C 1
ATOM 3271 O O . GLU A 1 409 ? 37.311 5.049 10.213 1.00 40.00 409 GLU A O 1
ATOM 3276 N N . GLU A 1 410 ? 35.249 5.054 11.089 1.00 43.44 410 GLU A N 1
ATOM 3277 C CA . GLU A 1 410 ? 35.248 3.697 11.630 1.00 43.44 410 GLU A CA 1
ATOM 3278 C C . GLU A 1 410 ? 34.275 2.813 10.831 1.00 43.44 410 GLU A C 1
ATOM 3280 O O . GLU A 1 410 ? 33.058 2.976 10.890 1.00 43.44 410 GLU A O 1
ATOM 3285 N N . GLY A 1 411 ? 34.811 1.837 10.088 1.00 49.84 411 GLY A N 1
ATOM 3286 C CA . GLY A 1 411 ? 33.991 0.809 9.437 1.00 49.84 411 GLY A CA 1
ATOM 3287 C C . GLY A 1 411 ? 33.210 -0.045 10.448 1.00 49.84 411 GLY A C 1
ATOM 3288 O O . GLY A 1 411 ? 33.532 -0.061 11.637 1.00 49.84 411 GLY A O 1
ATOM 3289 N N . ILE A 1 412 ? 32.197 -0.787 9.974 1.00 52.44 412 ILE A N 1
ATOM 3290 C CA . ILE A 1 412 ? 31.300 -1.587 10.833 1.00 52.44 412 ILE A CA 1
ATOM 3291 C C . ILE A 1 412 ? 32.123 -2.448 11.817 1.00 52.44 412 ILE A C 1
ATOM 3293 O O . ILE A 1 412 ? 32.912 -3.282 11.366 1.00 52.44 412 ILE A O 1
ATOM 3297 N N . PRO A 1 413 ? 31.934 -2.309 13.146 1.00 61.12 413 PRO A N 1
ATOM 3298 C CA . PRO A 1 413 ? 32.660 -3.110 14.125 1.00 61.12 413 PRO A CA 1
ATOM 3299 C C . PRO A 1 413 ? 32.443 -4.612 13.898 1.00 61.12 413 PRO A C 1
ATOM 3301 O O . PRO A 1 413 ? 31.295 -5.049 13.802 1.00 61.12 413 PRO A O 1
ATOM 3304 N N . GLU A 1 414 ? 33.516 -5.421 13.905 1.00 62.84 414 GLU A N 1
ATOM 3305 C CA . GLU A 1 414 ? 33.461 -6.879 13.633 1.00 62.84 414 GLU A CA 1
ATOM 3306 C C . GLU A 1 414 ? 32.357 -7.614 14.415 1.00 62.84 414 GLU A C 1
ATOM 3308 O O . GLU A 1 414 ? 31.790 -8.600 13.947 1.00 62.84 414 GLU A O 1
ATOM 3313 N N . LYS A 1 415 ? 32.051 -7.144 15.631 1.00 64.44 415 LYS A N 1
ATOM 3314 C CA . LYS A 1 415 ? 30.991 -7.702 16.472 1.00 64.44 415 LYS A CA 1
ATOM 3315 C C . LYS A 1 415 ? 29.606 -7.574 15.820 1.00 64.44 415 LYS A C 1
ATOM 3317 O O . LYS A 1 415 ? 28.881 -8.560 15.786 1.00 64.44 415 LYS A O 1
ATOM 3322 N N . GLN A 1 416 ? 29.268 -6.399 15.283 1.00 60.06 416 GLN A N 1
ATOM 3323 C CA . GLN A 1 416 ? 27.986 -6.159 14.609 1.00 60.06 416 GLN A CA 1
ATOM 3324 C C . GLN A 1 416 ? 27.907 -6.904 13.272 1.00 60.06 416 GLN A C 1
ATOM 3326 O O . GLN A 1 416 ? 26.851 -7.434 12.943 1.00 60.06 416 GLN A O 1
ATOM 3331 N N . GLN A 1 417 ? 29.030 -7.032 12.552 1.00 62.91 417 GLN A N 1
ATOM 3332 C CA . GLN A 1 417 ? 29.096 -7.851 11.334 1.00 62.91 417 GLN A CA 1
ATOM 3333 C C . GLN A 1 417 ? 28.715 -9.311 11.622 1.00 62.91 417 GLN A C 1
ATOM 3335 O O . GLN A 1 417 ? 27.842 -9.861 10.953 1.00 62.91 417 GLN A O 1
ATOM 3340 N N . ARG A 1 418 ? 29.292 -9.911 12.675 1.00 66.69 418 ARG A N 1
ATOM 3341 C CA . ARG A 1 418 ? 28.941 -11.276 13.107 1.00 66.69 418 ARG A CA 1
ATOM 3342 C C . ARG A 1 418 ? 27.496 -11.389 13.587 1.00 66.69 418 ARG A C 1
ATOM 3344 O O . ARG A 1 418 ? 26.847 -12.382 13.288 1.00 66.69 418 ARG A O 1
ATOM 3351 N N . GLU A 1 419 ? 26.981 -10.393 14.309 1.00 68.81 419 GLU A N 1
ATOM 3352 C CA . GLU A 1 419 ? 25.581 -10.385 14.761 1.00 68.81 419 GLU A CA 1
ATOM 3353 C C . GLU A 1 419 ? 24.610 -10.397 13.559 1.00 68.81 419 GLU A C 1
ATOM 3355 O O . GLU A 1 419 ? 23.673 -11.197 13.553 1.00 68.81 419 GLU A O 1
ATOM 3360 N N . ILE A 1 420 ? 24.893 -9.632 12.495 1.00 67.50 420 ILE A N 1
ATOM 3361 C CA . ILE A 1 420 ? 24.146 -9.660 11.221 1.00 67.50 420 ILE A CA 1
ATOM 3362 C C . ILE A 1 420 ? 24.279 -11.022 10.519 1.00 67.50 420 ILE A C 1
ATOM 3364 O O . ILE A 1 420 ? 23.270 -11.648 10.185 1.00 67.50 420 ILE A O 1
ATOM 3368 N N . GLU A 1 421 ? 25.508 -11.509 10.317 1.00 67.19 421 GLU A N 1
ATOM 3369 C CA . GLU A 1 421 ? 25.760 -12.804 9.669 1.00 67.19 421 GLU A CA 1
ATOM 3370 C C . GLU A 1 421 ? 25.034 -13.949 10.386 1.00 67.19 421 GLU A C 1
ATOM 3372 O O . GLU A 1 421 ? 24.390 -14.774 9.738 1.00 67.19 421 GLU A O 1
ATOM 3377 N N . GLU A 1 422 ? 25.104 -14.025 11.717 1.00 70.56 422 GLU A N 1
ATOM 3378 C CA . GLU A 1 422 ? 24.437 -15.078 12.483 1.00 70.56 422 GLU A CA 1
ATOM 3379 C C . GLU A 1 422 ? 22.905 -15.016 12.354 1.00 70.56 422 GLU A C 1
ATOM 3381 O O . GLU A 1 422 ? 22.258 -16.062 12.270 1.00 70.56 422 GLU A O 1
ATOM 3386 N N . VAL A 1 423 ? 22.316 -13.815 12.331 1.00 70.56 423 VAL A N 1
ATOM 3387 C CA . VAL A 1 423 ? 20.867 -13.616 12.175 1.00 70.56 423 VAL A CA 1
ATOM 3388 C C . VAL A 1 423 ? 20.379 -14.181 10.836 1.00 70.56 423 VAL A C 1
ATOM 3390 O O . VAL A 1 423 ? 19.443 -14.986 10.814 1.00 70.56 423 VAL A O 1
ATOM 3393 N N . PHE A 1 424 ? 21.047 -13.847 9.730 1.00 70.12 424 PHE A N 1
ATOM 3394 C CA . PHE A 1 424 ? 20.688 -14.361 8.403 1.00 70.12 424 PHE A CA 1
ATOM 3395 C C . PHE A 1 424 ? 21.079 -15.837 8.195 1.00 70.12 424 PHE A C 1
ATOM 3397 O O . PHE A 1 424 ? 20.374 -16.555 7.486 1.00 70.12 424 PHE A O 1
ATOM 3404 N N . ASN A 1 425 ? 22.124 -16.335 8.865 1.00 68.62 425 ASN A N 1
ATOM 3405 C CA . ASN A 1 425 ? 22.466 -17.765 8.889 1.00 68.62 425 ASN A CA 1
ATOM 3406 C C . ASN A 1 425 ? 21.462 -18.616 9.689 1.00 68.62 425 ASN A C 1
ATOM 3408 O O . ASN A 1 425 ? 21.306 -19.811 9.419 1.00 68.62 425 ASN A O 1
ATOM 3412 N N . GLU A 1 426 ? 20.770 -18.032 10.671 1.00 68.25 426 GLU A N 1
ATOM 3413 C CA . GLU A 1 426 ? 19.696 -18.700 11.410 1.00 68.25 426 GLU A CA 1
ATOM 3414 C C . GLU A 1 426 ? 18.323 -18.583 10.732 1.00 68.25 426 GLU A C 1
ATOM 3416 O O . GLU A 1 426 ? 17.492 -19.467 10.954 1.00 68.25 426 GLU A O 1
ATOM 3421 N N . LEU A 1 427 ? 18.093 -17.591 9.859 1.00 71.31 427 LEU A N 1
ATOM 3422 C CA . LEU A 1 427 ? 16.848 -17.424 9.089 1.00 71.31 427 LEU A CA 1
ATOM 3423 C C . LEU A 1 427 ? 16.285 -18.744 8.508 1.00 71.31 427 LEU A C 1
ATOM 3425 O O . LEU A 1 427 ? 15.102 -19.014 8.724 1.00 71.31 427 LEU A O 1
ATOM 3429 N N . PRO A 1 428 ? 17.076 -19.639 7.877 1.00 64.25 428 PRO A N 1
ATOM 3430 C CA . PRO A 1 428 ? 16.566 -20.909 7.351 1.00 64.25 428 PRO A CA 1
ATOM 3431 C C . PRO A 1 428 ? 15.960 -21.813 8.438 1.00 64.25 428 PRO A C 1
ATOM 3433 O O . PRO A 1 428 ? 14.971 -22.507 8.198 1.00 64.25 428 PRO A O 1
ATOM 3436 N N . ARG A 1 429 ? 16.498 -21.774 9.667 1.00 65.25 429 ARG A N 1
ATOM 3437 C CA . ARG A 1 429 ? 15.978 -22.527 10.825 1.00 65.25 429 ARG A CA 1
ATOM 3438 C C . ARG A 1 429 ? 14.633 -21.981 11.297 1.00 65.25 429 ARG A C 1
ATOM 3440 O O . ARG A 1 429 ? 13.796 -22.753 11.756 1.00 65.25 429 ARG A O 1
ATOM 3447 N N . TRP A 1 430 ? 14.407 -20.673 11.163 1.00 66.25 430 TRP A N 1
ATOM 3448 C CA . TRP A 1 430 ? 13.133 -20.033 11.511 1.00 66.25 430 TRP A CA 1
ATOM 3449 C C . TRP A 1 430 ? 12.017 -20.433 10.540 1.00 66.25 430 TRP A C 1
ATOM 3451 O O . TRP A 1 430 ? 10.847 -20.481 10.913 1.00 66.25 430 TRP A O 1
ATOM 3461 N N . MET A 1 431 ? 12.383 -20.703 9.285 1.00 63.22 431 MET A N 1
ATOM 3462 C CA . MET A 1 431 ? 11.455 -21.005 8.195 1.00 63.22 431 MET A CA 1
ATOM 3463 C C . MET A 1 431 ? 11.209 -22.511 8.015 1.00 63.22 431 MET A C 1
ATOM 3465 O O . MET A 1 431 ? 10.255 -22.891 7.342 1.00 63.22 431 MET A O 1
ATOM 3469 N N . VAL A 1 432 ? 12.030 -23.371 8.636 1.00 54.78 432 VAL A N 1
ATOM 3470 C CA . VAL A 1 432 ? 11.962 -24.841 8.529 1.00 54.78 432 VAL A CA 1
ATOM 3471 C C . VAL A 1 432 ? 11.980 -25.493 9.925 1.00 54.78 432 VAL A C 1
ATOM 3473 O O . VAL A 1 432 ? 12.853 -26.288 10.273 1.00 54.78 432 VAL A O 1
ATOM 3476 N N . SER A 1 433 ? 10.986 -25.147 10.749 1.00 52.53 433 SER A N 1
ATOM 3477 C CA . SER A 1 433 ? 10.722 -25.807 12.039 1.00 52.53 433 SER A CA 1
ATOM 3478 C C . SER A 1 433 ? 10.195 -27.241 11.835 1.00 52.53 433 SER A C 1
ATOM 3480 O O . SER A 1 433 ? 9.557 -27.548 10.825 1.00 52.53 433 SER A O 1
ATOM 3482 N N . THR A 1 434 ? 10.441 -28.151 12.785 1.00 45.44 434 THR A N 1
ATOM 3483 C CA . THR A 1 434 ? 10.243 -29.613 12.624 1.00 45.44 434 THR A CA 1
ATOM 3484 C C . THR A 1 434 ? 8.783 -30.094 12.603 1.00 45.44 434 THR A C 1
ATOM 3486 O O . THR A 1 434 ? 8.529 -31.300 12.567 1.00 45.44 434 THR A O 1
ATOM 3489 N N . THR A 1 435 ? 7.807 -29.184 12.578 1.00 47.78 435 THR A N 1
ATOM 3490 C CA . THR A 1 435 ? 6.373 -29.497 12.495 1.00 47.78 435 THR A CA 1
ATOM 3491 C C . THR A 1 435 ? 5.704 -28.802 11.310 1.00 47.78 435 THR A C 1
ATOM 3493 O O . THR A 1 435 ? 5.634 -27.581 11.277 1.00 47.78 435 THR A O 1
ATOM 3496 N N . VAL A 1 436 ? 5.168 -29.609 10.384 1.00 52.22 436 VAL A N 1
ATOM 3497 C CA . VAL A 1 436 ? 4.189 -29.276 9.322 1.00 52.22 436 VAL A CA 1
ATOM 3498 C C . VAL A 1 436 ? 4.306 -27.861 8.727 1.00 52.22 436 VAL A C 1
ATOM 3500 O O . VAL A 1 436 ? 3.547 -26.967 9.084 1.00 52.22 436 VAL A O 1
ATOM 3503 N N . VAL A 1 437 ? 5.194 -27.714 7.735 1.00 56.09 437 VAL A N 1
ATOM 3504 C CA . VAL A 1 437 ? 5.252 -26.586 6.778 1.00 56.09 437 VAL A CA 1
ATOM 3505 C C . VAL A 1 437 ? 5.131 -25.207 7.446 1.00 56.09 437 VAL A C 1
ATOM 3507 O O . VAL A 1 437 ? 4.164 -24.465 7.237 1.00 56.09 437 VAL A O 1
ATOM 3510 N N . ALA A 1 438 ? 6.146 -24.854 8.239 1.00 61.62 438 ALA A N 1
ATOM 3511 C CA . ALA A 1 438 ? 6.319 -23.489 8.723 1.00 61.62 438 ALA A CA 1
ATOM 3512 C C . ALA A 1 438 ? 6.252 -22.488 7.549 1.00 61.62 438 ALA A C 1
ATOM 3514 O O . ALA A 1 438 ? 6.725 -22.764 6.446 1.00 61.62 438 ALA A O 1
ATOM 3515 N N . LEU A 1 439 ? 5.593 -21.347 7.778 1.00 74.38 439 LEU A N 1
ATOM 3516 C CA . LEU A 1 439 ? 5.377 -20.291 6.776 1.00 74.38 439 LEU A CA 1
ATOM 3517 C C . LEU A 1 439 ? 4.703 -20.747 5.460 1.00 74.38 439 LEU A C 1
ATOM 3519 O O . LEU A 1 439 ? 4.851 -20.097 4.427 1.00 74.38 439 LEU A O 1
ATOM 3523 N N . GLY A 1 440 ? 3.873 -21.798 5.488 1.00 78.44 440 GLY A N 1
ATOM 3524 C CA . GLY A 1 440 ? 3.136 -22.303 4.315 1.00 78.44 440 GLY A CA 1
ATOM 3525 C C . GLY A 1 440 ? 2.166 -21.323 3.623 1.00 78.44 440 GLY A C 1
ATOM 3526 O O . GLY A 1 440 ? 1.601 -21.669 2.586 1.00 78.44 440 GLY A O 1
ATOM 3527 N N . CYS A 1 441 ? 1.969 -20.112 4.154 1.00 87.62 441 CYS A N 1
ATOM 3528 C CA . CYS A 1 441 ? 1.209 -19.028 3.518 1.00 87.62 441 CYS A CA 1
ATOM 3529 C C . CYS A 1 441 ? 2.076 -17.869 2.992 1.00 87.62 441 CYS A C 1
ATOM 3531 O O . CYS A 1 441 ? 1.513 -16.947 2.397 1.00 87.62 441 CYS A O 1
ATOM 3533 N N . LEU A 1 442 ? 3.400 -17.899 3.188 1.00 90.81 442 LEU A N 1
ATOM 3534 C CA . LEU A 1 442 ? 4.304 -16.815 2.804 1.00 90.81 442 LEU A CA 1
ATOM 3535 C C . LEU A 1 442 ? 4.413 -16.722 1.279 1.00 90.81 442 LEU A C 1
ATOM 3537 O O . LEU A 1 442 ? 4.827 -17.679 0.626 1.00 90.81 442 LEU A O 1
ATOM 3541 N N . ARG A 1 443 ? 4.037 -15.559 0.737 1.00 91.75 443 ARG A N 1
ATOM 3542 C CA . ARG A 1 443 ? 4.036 -15.242 -0.699 1.00 91.75 443 ARG A CA 1
ATOM 3543 C C . ARG A 1 443 ? 5.102 -14.228 -1.072 1.00 91.75 443 ARG A C 1
ATOM 3545 O O . ARG A 1 443 ? 5.658 -14.320 -2.157 1.00 91.75 443 ARG A O 1
ATOM 3552 N N . ILE A 1 444 ? 5.381 -13.274 -0.191 1.00 92.62 444 ILE A N 1
ATOM 3553 C CA . ILE A 1 444 ? 6.321 -12.184 -0.449 1.00 92.62 444 ILE A CA 1
ATOM 3554 C C . ILE A 1 444 ? 7.364 -12.174 0.665 1.00 92.62 444 ILE A C 1
ATOM 3556 O O . ILE A 1 444 ? 7.006 -12.076 1.843 1.00 92.62 444 ILE A O 1
ATOM 3560 N N . LEU A 1 445 ? 8.635 -12.282 0.279 1.00 92.50 445 LEU A N 1
ATOM 3561 C CA . LEU A 1 445 ? 9.786 -12.116 1.160 1.00 92.50 445 LEU A CA 1
ATOM 3562 C C . LEU A 1 445 ? 10.692 -11.018 0.602 1.00 92.50 445 LEU A C 1
ATOM 3564 O O . LEU A 1 445 ? 11.231 -11.157 -0.496 1.00 92.50 445 LEU A O 1
ATOM 3568 N N . THR A 1 446 ? 10.887 -9.971 1.392 1.00 92.06 446 THR A N 1
ATOM 3569 C CA . THR A 1 446 ? 11.872 -8.917 1.140 1.00 92.06 446 THR A CA 1
ATOM 3570 C C . THR A 1 446 ? 12.945 -9.008 2.220 1.00 92.06 446 THR A C 1
ATOM 3572 O O . THR A 1 446 ? 12.631 -9.102 3.408 1.00 92.06 446 THR A O 1
ATOM 3575 N N . MET A 1 447 ? 14.209 -9.013 1.818 1.00 89.69 447 MET A N 1
ATOM 3576 C CA . MET A 1 447 ? 15.345 -8.814 2.714 1.00 89.69 447 MET A CA 1
ATOM 3577 C C . MET A 1 447 ? 16.094 -7.576 2.233 1.00 89.69 447 MET A C 1
ATOM 3579 O O . MET A 1 447 ? 16.399 -7.477 1.043 1.00 89.69 447 MET A O 1
ATOM 3583 N N . ASP A 1 448 ? 16.329 -6.644 3.147 1.00 87.25 448 ASP A N 1
ATOM 3584 C CA . ASP A 1 448 ? 16.947 -5.348 2.888 1.00 87.25 448 ASP A CA 1
ATOM 3585 C C . ASP A 1 448 ? 18.131 -5.121 3.835 1.00 87.25 448 ASP A C 1
ATOM 3587 O O . ASP A 1 448 ? 18.119 -5.571 4.985 1.00 87.25 448 ASP A O 1
ATOM 3591 N N . ASP A 1 449 ? 19.149 -4.452 3.308 1.00 82.50 449 ASP A N 1
ATOM 3592 C CA . ASP A 1 449 ? 20.457 -4.208 3.913 1.00 82.50 449 ASP A CA 1
ATOM 3593 C C . ASP A 1 449 ? 21.171 -5.458 4.471 1.00 82.50 449 ASP A C 1
ATOM 3595 O O . ASP A 1 449 ? 21.518 -5.567 5.647 1.00 82.50 449 ASP A O 1
ATOM 3599 N N . LEU A 1 450 ? 21.468 -6.423 3.599 1.00 77.50 450 LEU A N 1
ATOM 3600 C CA . LEU A 1 450 ? 22.316 -7.572 3.937 1.00 77.50 450 LEU A CA 1
ATOM 3601 C C . LEU A 1 450 ? 23.816 -7.206 3.853 1.00 77.50 450 LEU A C 1
ATOM 3603 O O . LEU A 1 450 ? 24.614 -7.986 3.328 1.00 77.50 450 LEU A O 1
ATOM 3607 N N . ALA A 1 451 ? 24.216 -6.024 4.347 1.00 71.00 451 ALA A N 1
ATOM 3608 C CA . ALA A 1 451 ? 25.560 -5.446 4.186 1.00 71.00 451 ALA A CA 1
ATOM 3609 C C . ALA A 1 451 ? 26.721 -6.401 4.501 1.00 71.00 451 ALA A C 1
ATOM 3611 O O . ALA A 1 451 ? 27.753 -6.360 3.832 1.00 71.00 451 ALA A O 1
ATOM 3612 N N . CYS A 1 452 ? 26.555 -7.258 5.511 1.00 71.38 452 CYS A N 1
ATOM 3613 C CA . CYS A 1 452 ? 27.598 -8.169 5.989 1.00 71.38 452 CYS A CA 1
ATOM 3614 C C . CYS A 1 452 ? 27.450 -9.612 5.473 1.00 71.38 452 CYS A C 1
ATOM 3616 O O . CYS A 1 452 ? 28.308 -10.442 5.752 1.00 71.38 452 CYS A O 1
ATOM 3618 N N . CYS A 1 453 ? 26.387 -9.950 4.737 1.00 75.94 453 CYS A N 1
ATOM 3619 C CA . CYS A 1 453 ? 26.181 -11.320 4.270 1.00 75.94 453 CYS A CA 1
ATOM 3620 C C . CYS A 1 453 ? 27.045 -11.622 3.043 1.00 75.94 453 CYS A C 1
ATOM 3622 O O . CYS A 1 453 ? 26.931 -10.967 2.011 1.00 75.94 453 CYS A O 1
ATOM 3624 N N . THR A 1 454 ? 27.873 -12.661 3.138 1.00 81.62 454 THR A N 1
ATOM 3625 C CA . THR A 1 454 ? 28.727 -13.139 2.036 1.00 81.62 454 THR A CA 1
ATOM 3626 C C . THR A 1 454 ? 28.046 -14.185 1.145 1.00 81.62 454 THR A C 1
ATOM 3628 O O . THR A 1 454 ? 28.406 -14.326 -0.024 1.00 81.62 454 THR A O 1
ATOM 3631 N N . GLU A 1 455 ? 27.026 -14.874 1.666 1.00 82.25 455 GLU A N 1
ATOM 3632 C CA . GLU A 1 455 ? 26.185 -15.849 0.960 1.00 82.25 455 GLU A CA 1
ATOM 3633 C C . GLU A 1 455 ? 24.693 -15.527 1.183 1.00 82.25 455 GLU A C 1
ATOM 3635 O O . GLU A 1 455 ? 24.312 -14.970 2.216 1.00 82.25 455 GLU A O 1
ATOM 3640 N N . LEU A 1 456 ? 23.826 -15.892 0.229 1.00 85.38 456 LEU A N 1
ATOM 3641 C CA . LEU A 1 456 ? 22.371 -15.802 0.416 1.00 85.38 456 LEU A CA 1
ATOM 3642 C C . LEU A 1 456 ? 21.877 -16.894 1.385 1.00 85.38 456 LEU A C 1
ATOM 3644 O O . LEU A 1 456 ? 22.338 -18.035 1.282 1.00 85.38 456 LEU A O 1
ATOM 3648 N N . PRO A 1 457 ? 20.882 -16.616 2.255 1.00 76.69 457 PRO A N 1
ATOM 3649 C CA . PRO A 1 457 ? 20.331 -17.621 3.160 1.00 76.69 457 PRO A CA 1
ATOM 3650 C C . PRO A 1 457 ? 19.842 -18.866 2.407 1.00 76.69 457 PRO A C 1
ATOM 3652 O O . PRO A 1 457 ? 19.017 -18.792 1.491 1.00 76.69 457 PRO A O 1
ATOM 3655 N N . ASN A 1 458 ? 20.353 -20.034 2.800 1.00 72.31 458 ASN A N 1
ATOM 3656 C CA . ASN A 1 458 ? 19.942 -21.305 2.209 1.00 72.31 458 ASN A CA 1
ATOM 3657 C C . ASN A 1 458 ? 18.496 -21.675 2.611 1.00 72.31 458 ASN A C 1
ATOM 3659 O O . ASN A 1 458 ? 17.868 -21.046 3.454 1.00 72.31 458 ASN A O 1
ATOM 3663 N N . GLY A 1 459 ? 17.898 -22.671 1.959 1.00 74.94 459 GLY A N 1
ATOM 3664 C CA . GLY A 1 459 ? 16.559 -23.166 2.319 1.00 74.94 459 GLY A CA 1
ATOM 3665 C C . GLY A 1 459 ? 15.373 -22.289 1.888 1.00 74.94 459 GLY A C 1
ATOM 3666 O O . GLY A 1 459 ? 14.270 -22.819 1.772 1.00 74.94 459 GLY A O 1
ATOM 3667 N N . LEU A 1 460 ? 15.574 -21.012 1.533 1.00 83.81 460 LEU A N 1
ATOM 3668 C CA . LEU A 1 460 ? 14.528 -20.139 0.962 1.00 83.81 460 LEU A CA 1
ATOM 3669 C C . LEU A 1 460 ? 13.831 -20.772 -0.257 1.00 83.81 460 LEU A C 1
ATOM 3671 O O . LEU A 1 460 ? 12.622 -20.638 -0.444 1.00 83.81 460 LEU A O 1
ATOM 3675 N N . CYS A 1 461 ? 14.583 -21.543 -1.042 1.00 83.38 461 CYS A N 1
ATOM 3676 C CA . CYS A 1 461 ? 14.108 -22.315 -2.187 1.00 83.38 461 CYS A CA 1
ATOM 3677 C C . CYS A 1 461 ? 13.058 -23.395 -1.869 1.00 83.38 461 CYS A C 1
ATOM 3679 O O . CYS A 1 461 ? 12.427 -23.908 -2.797 1.00 83.38 461 CYS A O 1
ATOM 3681 N N . GLN A 1 462 ? 12.856 -23.741 -0.593 1.00 79.81 462 GLN A N 1
ATOM 3682 C CA . GLN A 1 462 ? 11.881 -24.737 -0.136 1.00 79.81 462 GLN A CA 1
ATOM 3683 C C . GLN A 1 462 ? 10.503 -24.136 0.184 1.00 79.81 462 GLN A C 1
ATOM 3685 O O . GLN A 1 462 ? 9.553 -24.888 0.406 1.00 79.81 462 GLN A O 1
ATOM 3690 N N . LEU A 1 463 ? 10.366 -22.804 0.198 1.00 84.50 463 LEU A N 1
ATOM 3691 C CA . LEU A 1 463 ? 9.107 -22.130 0.524 1.00 84.50 463 LEU A CA 1
ATOM 3692 C C . LEU A 1 463 ? 8.038 -22.441 -0.545 1.00 84.50 463 LEU A C 1
ATOM 3694 O O . LEU A 1 463 ? 8.185 -22.044 -1.704 1.00 84.50 463 LEU A O 1
ATOM 3698 N N . PRO A 1 464 ? 6.944 -23.147 -0.194 1.00 84.38 464 PRO A N 1
ATOM 3699 C CA . PRO A 1 464 ? 6.065 -23.772 -1.185 1.00 84.38 464 PRO A CA 1
ATOM 3700 C C . PRO A 1 464 ? 5.128 -22.788 -1.894 1.00 84.38 464 PRO A C 1
ATOM 3702 O O . PRO A 1 464 ? 4.577 -23.124 -2.941 1.00 84.38 464 PRO A O 1
ATOM 3705 N N . CYS A 1 465 ? 4.936 -21.600 -1.316 1.00 90.12 465 CYS A N 1
ATOM 3706 C CA . CYS A 1 465 ? 3.978 -20.583 -1.752 1.00 90.12 465 CYS A CA 1
ATOM 3707 C C . CYS A 1 465 ? 4.632 -19.233 -2.081 1.00 90.12 465 CYS A C 1
ATOM 3709 O O . CYS A 1 465 ? 3.905 -18.278 -2.337 1.00 90.12 465 CYS A O 1
ATOM 3711 N N . LEU A 1 466 ? 5.969 -19.145 -2.071 1.00 92.38 466 LEU A N 1
ATOM 3712 C CA . LEU A 1 466 ? 6.682 -17.896 -2.334 1.00 92.38 466 LEU A CA 1
ATOM 3713 C C . LEU A 1 466 ? 6.508 -17.495 -3.804 1.00 92.38 466 LEU A C 1
ATOM 3715 O O . LEU A 1 466 ? 6.938 -18.223 -4.693 1.00 92.38 466 LEU A O 1
ATOM 3719 N N . GLU A 1 467 ? 5.877 -16.347 -4.026 1.00 94.12 467 GLU A N 1
ATOM 3720 C CA . GLU A 1 467 ? 5.552 -15.738 -5.321 1.00 94.12 467 GLU A CA 1
ATOM 3721 C C . GLU A 1 467 ? 6.571 -14.641 -5.680 1.00 94.12 467 GLU A C 1
ATOM 3723 O O . GLU A 1 467 ? 6.990 -14.549 -6.832 1.00 94.12 467 GLU A O 1
ATOM 3728 N N . LEU A 1 468 ? 7.039 -13.866 -4.693 1.00 94.19 468 LEU A N 1
ATOM 3729 C CA . LEU A 1 468 ? 8.004 -12.777 -4.868 1.00 94.19 468 LEU A CA 1
ATOM 3730 C C . LEU A 1 468 ? 9.154 -12.883 -3.854 1.00 94.19 468 LEU A C 1
ATOM 3732 O O . LEU A 1 468 ? 8.914 -12.966 -2.646 1.00 94.19 468 LEU A O 1
ATOM 3736 N N . LEU A 1 469 ? 10.392 -12.832 -4.353 1.00 94.81 469 LEU A N 1
ATOM 3737 C CA . LEU A 1 469 ? 11.615 -12.701 -3.557 1.00 94.81 469 LEU A CA 1
ATOM 3738 C C . LEU A 1 469 ? 12.377 -11.435 -3.964 1.00 94.81 469 LEU A C 1
ATOM 3740 O O . LEU A 1 469 ? 12.701 -11.251 -5.139 1.00 94.81 469 LEU A O 1
ATOM 3744 N N . GLN A 1 470 ? 12.671 -10.585 -2.986 1.00 94.12 470 GLN A N 1
ATOM 3745 C CA . GLN A 1 470 ? 13.448 -9.357 -3.140 1.00 94.12 470 GLN A CA 1
ATOM 3746 C C . GLN A 1 470 ? 14.674 -9.397 -2.229 1.00 94.12 470 GLN A C 1
ATOM 3748 O O . GLN A 1 470 ? 14.528 -9.549 -1.016 1.00 94.12 470 GLN A O 1
ATOM 3753 N N . ILE A 1 471 ? 15.860 -9.236 -2.821 1.00 93.00 471 ILE A N 1
ATOM 3754 C CA . ILE A 1 471 ? 17.102 -8.931 -2.102 1.00 93.00 471 ILE A CA 1
ATOM 3755 C C . ILE A 1 471 ? 17.497 -7.504 -2.473 1.00 93.00 471 ILE A C 1
ATOM 3757 O O . ILE A 1 471 ? 17.748 -7.214 -3.647 1.00 93.00 471 ILE A O 1
ATOM 3761 N N . ILE A 1 472 ? 17.523 -6.627 -1.477 1.00 90.19 472 ILE A N 1
ATOM 3762 C CA . ILE A 1 472 ? 17.843 -5.208 -1.608 1.00 90.19 472 ILE A CA 1
ATOM 3763 C C . ILE A 1 472 ? 19.099 -4.939 -0.771 1.00 90.19 472 ILE A C 1
ATOM 3765 O O . ILE A 1 472 ? 19.230 -5.469 0.327 1.00 90.19 472 ILE A O 1
ATOM 3769 N N . HIS A 1 473 ? 20.040 -4.178 -1.333 1.00 86.62 473 HIS A N 1
ATOM 3770 C CA . HIS A 1 473 ? 21.309 -3.776 -0.719 1.00 86.62 473 HIS A CA 1
ATOM 3771 C C . HIS A 1 473 ? 22.065 -4.952 -0.065 1.00 86.62 473 HIS A C 1
ATOM 3773 O O . HIS A 1 473 ? 22.052 -5.136 1.146 1.00 86.62 473 HIS A O 1
ATOM 3779 N N . ALA A 1 474 ? 22.755 -5.764 -0.868 1.00 87.75 474 ALA A N 1
ATOM 3780 C CA . ALA A 1 474 ? 23.567 -6.878 -0.362 1.00 87.75 474 ALA A CA 1
ATOM 3781 C C . ALA A 1 474 ? 24.999 -6.822 -0.933 1.00 87.75 474 ALA A C 1
ATOM 3783 O O . ALA A 1 474 ? 25.375 -7.657 -1.761 1.00 87.75 474 ALA A O 1
ATOM 3784 N N . PRO A 1 475 ? 25.793 -5.801 -0.546 1.00 84.62 475 PRO A N 1
ATOM 3785 C CA . PRO A 1 475 ? 27.086 -5.494 -1.147 1.00 84.62 475 PRO A CA 1
ATOM 3786 C C . PRO A 1 475 ? 28.118 -6.617 -1.030 1.00 84.62 475 PRO A C 1
ATOM 3788 O O . PRO A 1 475 ? 28.820 -6.843 -2.005 1.00 84.62 475 PRO A O 1
ATOM 3791 N N . ALA A 1 476 ? 28.193 -7.344 0.092 1.00 85.25 476 ALA A N 1
ATOM 3792 C CA . ALA A 1 476 ? 29.228 -8.359 0.331 1.00 85.25 476 ALA A CA 1
ATOM 3793 C C . ALA A 1 476 ? 29.014 -9.708 -0.401 1.00 85.25 476 ALA A C 1
ATOM 3795 O O . ALA A 1 476 ? 29.878 -10.591 -0.335 1.00 85.25 476 ALA A O 1
ATOM 3796 N N . ILE A 1 477 ? 27.892 -9.893 -1.110 1.00 88.88 477 ILE A N 1
ATOM 3797 C CA . ILE A 1 477 ? 27.589 -11.141 -1.828 1.00 88.88 477 ILE A CA 1
ATOM 3798 C C . ILE A 1 477 ? 28.349 -11.179 -3.155 1.00 88.88 477 ILE A C 1
ATOM 3800 O O . ILE A 1 477 ? 27.964 -10.527 -4.122 1.00 88.88 477 ILE A O 1
ATOM 3804 N N . LYS A 1 478 ? 29.396 -12.010 -3.224 1.00 91.56 478 LYS A N 1
ATOM 3805 C CA . LYS A 1 478 ? 30.260 -12.148 -4.418 1.00 91.56 478 LYS A CA 1
ATOM 3806 C C . LYS A 1 478 ? 29.783 -13.184 -5.423 1.00 91.56 478 LYS A C 1
ATOM 3808 O O . LYS A 1 478 ? 30.013 -13.041 -6.626 1.00 91.56 478 LYS A O 1
ATOM 3813 N N . ARG A 1 479 ? 29.123 -14.234 -4.932 1.00 92.56 479 ARG A N 1
ATOM 3814 C CA . ARG A 1 479 ? 28.628 -15.345 -5.744 1.00 92.56 479 ARG A CA 1
ATOM 3815 C C . ARG A 1 479 ? 27.279 -15.834 -5.238 1.00 92.56 479 ARG A C 1
ATOM 3817 O O . ARG A 1 479 ? 27.081 -15.977 -4.037 1.00 92.56 479 ARG A O 1
ATOM 3824 N N . VAL A 1 480 ? 26.398 -16.192 -6.167 1.00 92.38 480 VAL A N 1
ATOM 3825 C CA . VAL A 1 480 ? 25.219 -17.023 -5.896 1.00 92.38 480 VAL A CA 1
ATOM 3826 C C . VAL A 1 480 ? 25.410 -18.369 -6.601 1.00 92.38 480 VAL A C 1
ATOM 3828 O O . VAL A 1 480 ? 25.296 -18.458 -7.825 1.00 92.38 480 VAL A O 1
ATOM 3831 N N . GLY A 1 481 ? 25.762 -19.409 -5.845 1.00 87.06 481 GLY A N 1
ATOM 3832 C CA . GLY A 1 481 ? 25.983 -20.759 -6.368 1.00 87.06 481 GLY A CA 1
ATOM 3833 C C . GLY A 1 481 ? 24.783 -21.706 -6.202 1.00 87.06 481 GLY A C 1
ATOM 3834 O O . GLY A 1 481 ? 23.686 -21.285 -5.808 1.00 87.06 481 GLY A O 1
ATOM 3835 N N . PRO A 1 482 ? 24.965 -23.012 -6.484 1.00 83.75 482 PRO A N 1
ATOM 3836 C CA . PRO A 1 482 ? 23.910 -24.021 -6.365 1.00 83.75 482 PRO A CA 1
ATOM 3837 C C . PRO A 1 482 ? 23.359 -24.175 -4.937 1.00 83.75 482 PRO A C 1
ATOM 3839 O O . PRO A 1 482 ? 22.210 -24.587 -4.791 1.00 83.75 482 PRO A O 1
ATOM 3842 N N . GLU A 1 483 ? 24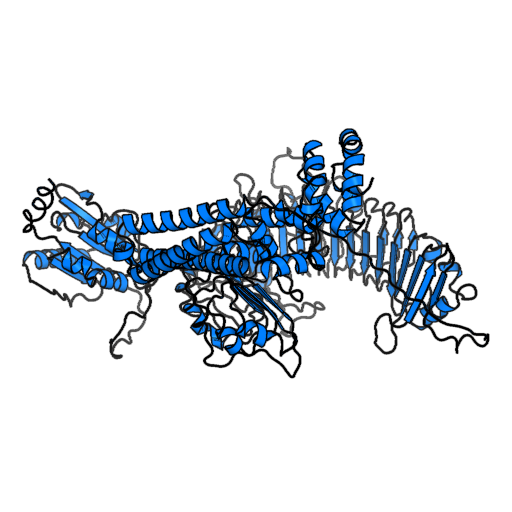.111 -23.794 -3.901 1.00 82.81 483 GLU A N 1
ATOM 3843 C CA . GLU A 1 483 ? 23.707 -23.772 -2.486 1.00 82.81 483 GLU A CA 1
ATOM 3844 C C . GLU A 1 483 ? 22.397 -23.002 -2.221 1.00 82.81 483 GLU A C 1
ATOM 3846 O O . GLU A 1 483 ? 21.604 -23.389 -1.357 1.00 82.81 483 GLU A O 1
ATOM 3851 N N . PHE A 1 484 ? 22.117 -21.966 -3.019 1.00 85.94 484 PHE A N 1
ATOM 3852 C CA . PHE A 1 484 ? 20.874 -21.192 -2.962 1.00 85.94 484 PHE A CA 1
ATOM 3853 C C . PHE A 1 484 ? 19.651 -21.999 -3.441 1.00 85.94 484 PHE A C 1
ATOM 3855 O O . PHE A 1 484 ? 18.530 -21.813 -2.964 1.00 85.94 484 PHE A O 1
ATOM 3862 N N . LEU A 1 485 ? 19.862 -22.939 -4.367 1.00 83.56 485 LEU A N 1
ATOM 3863 C CA . LEU A 1 485 ? 18.821 -23.783 -4.964 1.00 83.56 485 LEU A CA 1
ATOM 3864 C C . LEU A 1 485 ? 18.741 -25.173 -4.321 1.00 83.56 485 LEU A C 1
ATOM 3866 O O . LEU A 1 485 ? 17.685 -25.805 -4.368 1.00 83.56 485 LEU A O 1
ATOM 3870 N N . GLN A 1 486 ? 19.842 -25.646 -3.741 1.00 75.62 486 GLN A N 1
ATOM 3871 C CA . GLN A 1 486 ? 20.004 -26.958 -3.124 1.00 75.62 486 GLN A CA 1
ATOM 3872 C C . GLN A 1 486 ? 20.773 -26.806 -1.801 1.00 75.62 486 GLN A C 1
ATOM 3874 O O . GLN A 1 486 ? 22.004 -26.778 -1.806 1.00 75.62 486 GLN A O 1
ATOM 3879 N N . PRO A 1 487 ? 20.075 -26.733 -0.653 1.00 63.94 487 PRO A N 1
ATOM 3880 C CA . PRO A 1 487 ? 20.729 -26.666 0.650 1.00 63.94 487 PRO A CA 1
ATOM 3881 C C . PRO A 1 487 ? 21.585 -27.916 0.883 1.00 63.94 487 PRO A C 1
ATOM 3883 O O . PRO A 1 487 ? 21.115 -29.040 0.683 1.00 63.94 487 PRO A O 1
ATOM 3886 N N . ASN A 1 488 ? 22.840 -27.721 1.298 1.00 52.09 488 ASN A N 1
ATOM 3887 C CA . ASN A 1 488 ? 23.818 -28.803 1.407 1.00 52.09 488 ASN A CA 1
ATOM 3888 C C . ASN A 1 488 ? 23.358 -29.942 2.341 1.00 52.09 488 ASN A C 1
ATOM 3890 O O . ASN A 1 488 ? 22.748 -29.735 3.392 1.00 52.09 488 ASN A O 1
ATOM 3894 N N . HIS A 1 489 ? 23.656 -31.179 1.937 1.00 45.69 489 HIS A N 1
ATOM 3895 C CA . HIS A 1 489 ? 23.079 -32.390 2.520 1.00 45.69 489 HIS A CA 1
ATOM 3896 C C . HIS A 1 489 ? 23.499 -32.675 3.974 1.00 45.69 489 HIS A C 1
ATOM 3898 O O . HIS A 1 489 ? 24.513 -33.325 4.216 1.00 45.69 489 HIS A O 1
ATOM 3904 N N . HIS A 1 490 ? 22.609 -32.377 4.924 1.00 41.59 490 HIS A N 1
ATOM 3905 C CA . HIS A 1 490 ? 22.490 -33.137 6.183 1.00 41.59 490 HIS A CA 1
ATOM 3906 C C . HIS A 1 490 ? 21.061 -33.627 6.484 1.00 41.59 490 HIS A C 1
ATOM 3908 O O . HIS A 1 490 ? 20.801 -34.189 7.548 1.00 41.59 490 HIS A O 1
ATOM 3914 N N . TRP A 1 491 ? 20.131 -33.495 5.533 1.00 41.06 491 TRP A N 1
ATOM 3915 C CA . TRP A 1 491 ? 18.772 -34.030 5.648 1.00 41.06 491 TRP A CA 1
ATOM 3916 C C . TRP A 1 491 ? 18.598 -35.271 4.770 1.00 41.06 491 TRP A C 1
ATOM 3918 O O . TRP A 1 491 ? 18.301 -35.196 3.578 1.00 41.06 491 TRP A O 1
ATOM 3928 N N . HIS A 1 492 ? 18.792 -36.441 5.381 1.00 35.47 492 HIS A N 1
ATOM 3929 C CA . HIS A 1 492 ? 18.495 -37.725 4.755 1.00 35.47 492 HIS A CA 1
ATOM 3930 C C . HIS A 1 492 ? 16.980 -37.917 4.596 1.00 35.47 492 HIS A C 1
ATOM 3932 O O . HIS A 1 492 ? 16.314 -38.421 5.496 1.00 35.47 492 HIS A O 1
ATOM 3938 N N . ASN A 1 493 ? 16.452 -37.572 3.421 1.00 34.94 493 ASN A N 1
ATOM 3939 C CA . ASN A 1 493 ? 15.342 -38.302 2.808 1.00 34.94 493 ASN A CA 1
ATOM 3940 C C . ASN A 1 493 ? 15.314 -38.061 1.291 1.00 34.94 493 ASN A C 1
ATOM 3942 O O . ASN A 1 493 ? 14.823 -37.045 0.800 1.00 34.94 493 ASN A O 1
ATOM 3946 N N . HIS A 1 494 ? 15.827 -39.033 0.534 1.00 39.47 494 HIS A N 1
ATOM 3947 C CA . HIS A 1 494 ? 15.727 -39.068 -0.926 1.00 39.47 494 HIS A CA 1
ATOM 3948 C C . HIS A 1 494 ? 14.289 -39.416 -1.358 1.00 39.47 494 HIS A C 1
ATOM 3950 O O . HIS A 1 494 ? 14.023 -40.548 -1.759 1.00 39.47 494 HIS A O 1
ATOM 3956 N N . SER A 1 495 ? 13.344 -38.475 -1.252 1.00 42.19 495 SER A N 1
ATOM 3957 C CA . SER A 1 495 ? 11.949 -38.731 -1.663 1.00 42.19 495 SER A CA 1
ATOM 3958 C C . SER A 1 495 ? 11.123 -37.536 -2.159 1.00 42.19 495 SER A C 1
ATOM 3960 O O . SER A 1 495 ? 9.975 -37.746 -2.547 1.00 42.19 495 SER A O 1
ATOM 3962 N N . GLN A 1 496 ? 11.664 -36.312 -2.246 1.00 46.28 496 GLN A N 1
ATOM 3963 C CA . GLN A 1 496 ? 10.979 -35.202 -2.931 1.00 46.28 496 GLN A CA 1
ATOM 3964 C C . GLN A 1 496 ? 11.864 -34.516 -3.976 1.00 46.28 496 GLN A C 1
ATOM 3966 O O . GLN A 1 496 ? 12.634 -33.607 -3.688 1.00 46.28 496 GLN A O 1
ATOM 3971 N N . VAL A 1 497 ? 11.685 -34.941 -5.230 1.00 51.88 497 VAL A N 1
ATOM 3972 C CA . VAL A 1 497 ? 12.222 -34.289 -6.437 1.00 51.88 497 VAL A CA 1
ATOM 3973 C C . VAL A 1 497 ? 11.306 -33.113 -6.817 1.00 51.88 497 VAL A C 1
ATOM 3975 O O . VAL A 1 497 ? 10.649 -33.116 -7.858 1.00 51.88 497 VAL A O 1
ATOM 3978 N N . GLY A 1 498 ? 11.191 -32.139 -5.911 1.00 65.25 498 GLY A N 1
ATOM 3979 C CA . GLY A 1 498 ? 10.512 -30.867 -6.167 1.00 65.25 498 GLY A CA 1
ATOM 3980 C C . GLY A 1 498 ? 11.397 -29.918 -6.977 1.00 65.25 498 GLY A C 1
ATOM 3981 O O . GLY A 1 498 ? 12.620 -30.031 -6.942 1.00 65.25 498 GLY A O 1
ATOM 3982 N N . ALA A 1 499 ? 10.791 -28.980 -7.706 1.00 78.38 499 ALA A N 1
ATOM 3983 C CA . ALA A 1 499 ? 11.536 -27.857 -8.271 1.00 78.38 499 ALA A CA 1
ATOM 3984 C C . ALA A 1 499 ? 11.809 -26.820 -7.172 1.00 78.38 499 ALA A C 1
ATOM 3986 O O . ALA A 1 499 ? 10.895 -26.471 -6.422 1.00 78.38 499 ALA A O 1
ATOM 3987 N N . SER A 1 500 ? 13.039 -26.316 -7.102 1.00 87.19 500 SER A N 1
ATOM 3988 C CA . SER A 1 500 ? 13.421 -25.225 -6.200 1.00 87.19 500 SER A CA 1
ATOM 3989 C C . SER A 1 500 ? 12.647 -23.956 -6.570 1.00 87.19 500 SER A C 1
ATOM 3991 O O . SER A 1 500 ? 12.529 -23.644 -7.756 1.00 87.19 500 SER A O 1
ATOM 3993 N N . PHE A 1 501 ? 12.122 -23.224 -5.582 1.00 89.75 501 PHE A N 1
ATOM 3994 C CA . PHE A 1 501 ? 11.228 -22.074 -5.792 1.00 89.75 501 PHE A CA 1
ATOM 3995 C C . PHE A 1 501 ? 10.005 -22.410 -6.682 1.00 89.75 501 PHE A C 1
ATOM 3997 O O . PHE A 1 501 ? 9.851 -21.858 -7.773 1.00 89.75 501 PHE A O 1
ATOM 4004 N N . PRO A 1 502 ? 9.111 -23.323 -6.250 1.00 88.69 502 PRO A N 1
ATOM 4005 C CA . PRO A 1 502 ? 8.064 -23.895 -7.106 1.00 88.69 502 PRO A CA 1
ATOM 4006 C C . PRO A 1 502 ? 6.949 -22.913 -7.502 1.00 88.69 502 PRO A C 1
ATOM 4008 O O . PRO A 1 502 ? 6.186 -23.210 -8.422 1.00 88.69 502 PRO A O 1
ATOM 4011 N N . ARG A 1 503 ? 6.824 -21.776 -6.803 1.00 91.81 503 ARG A N 1
ATOM 4012 C CA . ARG A 1 503 ? 5.787 -20.752 -7.023 1.00 91.81 503 ARG A CA 1
ATOM 4013 C C . ARG A 1 503 ? 6.320 -19.360 -7.370 1.00 91.81 503 ARG A C 1
ATOM 4015 O O . ARG A 1 503 ? 5.513 -18.460 -7.574 1.00 91.81 503 ARG A O 1
ATOM 4022 N N . LEU A 1 504 ? 7.638 -19.192 -7.465 1.00 93.94 504 LEU A N 1
ATOM 4023 C CA . LEU A 1 504 ? 8.254 -17.876 -7.616 1.00 93.94 504 LEU A CA 1
ATOM 4024 C C . LEU A 1 504 ? 7.985 -17.321 -9.018 1.00 93.94 504 LEU A C 1
ATOM 4026 O O . LEU A 1 504 ? 8.473 -17.884 -9.998 1.00 93.94 504 LEU A O 1
ATOM 4030 N N . SER A 1 505 ? 7.223 -16.229 -9.093 1.00 93.81 505 SER A N 1
ATOM 4031 C CA . SER A 1 505 ? 6.895 -15.502 -10.323 1.00 93.81 505 SER A CA 1
ATOM 4032 C C . SER A 1 505 ? 7.747 -14.243 -10.501 1.00 93.81 505 SER A C 1
ATOM 4034 O O . SER A 1 505 ? 8.040 -13.883 -11.641 1.00 93.81 505 SER A O 1
ATOM 4036 N N . ARG A 1 506 ? 8.217 -13.610 -9.415 1.00 94.56 506 ARG A N 1
ATOM 4037 C CA . ARG A 1 506 ? 9.129 -12.454 -9.467 1.00 94.56 506 ARG A CA 1
ATOM 4038 C C . ARG A 1 506 ? 10.365 -12.639 -8.581 1.00 94.56 506 ARG A C 1
ATOM 4040 O O . ARG A 1 506 ? 10.250 -12.948 -7.396 1.00 94.56 506 ARG A O 1
ATOM 4047 N N . LEU A 1 507 ? 11.538 -12.384 -9.157 1.00 95.75 507 LEU A N 1
ATOM 4048 C CA . LEU A 1 507 ? 12.820 -12.304 -8.454 1.00 95.75 507 LEU A CA 1
ATOM 4049 C C . LEU A 1 507 ? 13.474 -10.950 -8.747 1.00 95.75 507 LEU A C 1
ATOM 4051 O O . LEU A 1 507 ? 13.688 -10.618 -9.914 1.00 95.75 507 LEU A O 1
ATOM 4055 N N . ASP A 1 508 ? 13.829 -10.208 -7.701 1.00 95.00 508 ASP A N 1
ATOM 4056 C CA . ASP A 1 508 ? 14.596 -8.968 -7.823 1.00 95.00 508 ASP A CA 1
ATOM 4057 C C . ASP A 1 508 ? 15.891 -9.051 -6.996 1.00 95.00 508 ASP A C 1
ATOM 4059 O O . ASP A 1 508 ? 15.843 -9.323 -5.793 1.00 95.00 508 ASP A O 1
ATOM 4063 N N . PHE A 1 509 ? 17.029 -8.745 -7.622 1.00 96.00 509 PHE A N 1
ATOM 4064 C CA . PHE A 1 509 ? 18.296 -8.434 -6.950 1.00 96.00 509 PHE A CA 1
ATOM 4065 C C . PHE A 1 509 ? 18.644 -6.966 -7.221 1.00 96.00 509 PHE A C 1
ATOM 4067 O O . PHE A 1 509 ? 18.770 -6.561 -8.379 1.00 96.00 509 PHE A O 1
ATOM 4074 N N . ILE A 1 510 ? 18.766 -6.163 -6.163 1.00 92.94 510 ILE A N 1
ATOM 4075 C CA . ILE A 1 510 ? 18.958 -4.709 -6.235 1.00 92.94 510 ILE A CA 1
ATOM 4076 C C . ILE A 1 510 ? 20.126 -4.321 -5.320 1.00 92.94 510 ILE A C 1
ATOM 4078 O O . ILE A 1 510 ? 20.067 -4.556 -4.118 1.00 92.94 510 ILE A O 1
ATOM 4082 N N . GLY A 1 511 ? 21.183 -3.712 -5.860 1.00 90.38 511 GLY A N 1
ATOM 4083 C CA . GLY A 1 511 ? 22.334 -3.263 -5.064 1.00 90.38 511 GLY A CA 1
ATOM 4084 C C . GLY A 1 511 ? 23.256 -4.392 -4.589 1.00 90.38 511 GLY A C 1
ATOM 4085 O O . GLY A 1 511 ? 23.848 -4.292 -3.515 1.00 90.38 511 GLY A O 1
ATOM 4086 N N . LEU A 1 512 ? 23.384 -5.475 -5.363 1.00 92.81 512 LEU A N 1
ATOM 4087 C CA . LEU A 1 512 ? 24.358 -6.548 -5.118 1.00 92.81 512 LEU A CA 1
ATOM 4088 C C . LEU A 1 512 ? 25.692 -6.178 -5.788 1.00 92.81 512 LEU A C 1
ATOM 4090 O O . LEU A 1 512 ? 26.091 -6.746 -6.809 1.00 92.81 512 LEU A O 1
ATOM 4094 N N . VAL A 1 513 ? 26.350 -5.149 -5.251 1.00 89.62 513 VAL A N 1
ATOM 4095 C CA . VAL A 1 513 ? 27.448 -4.457 -5.947 1.00 89.62 513 VAL A CA 1
ATOM 4096 C C . VAL A 1 513 ? 28.742 -5.265 -6.079 1.00 89.62 513 VAL A C 1
ATOM 4098 O O . VAL A 1 513 ? 29.492 -4.982 -7.005 1.00 89.62 513 VAL A O 1
ATOM 4101 N N . GLU A 1 514 ? 29.012 -6.288 -5.258 1.00 90.81 514 GLU A N 1
ATOM 4102 C CA . GLU A 1 514 ? 30.149 -7.206 -5.484 1.00 90.81 514 GLU A CA 1
ATOM 4103 C C . GLU A 1 514 ? 29.761 -8.524 -6.188 1.00 90.81 514 GLU A C 1
ATOM 4105 O O . GLU A 1 514 ? 30.628 -9.372 -6.385 1.00 90.81 514 GLU A O 1
ATOM 4110 N N . LEU A 1 515 ? 28.501 -8.716 -6.614 1.00 94.88 515 LEU A N 1
ATOM 4111 C CA . LEU A 1 515 ? 28.060 -9.969 -7.245 1.00 94.88 515 LEU A CA 1
ATOM 4112 C C . LEU A 1 515 ? 28.674 -10.141 -8.638 1.00 94.88 515 LEU A C 1
ATOM 4114 O O . LEU A 1 515 ? 28.164 -9.600 -9.617 1.00 94.88 515 LEU A O 1
ATOM 4118 N N . GLU A 1 516 ? 29.737 -10.937 -8.734 1.00 93.62 516 GLU A N 1
ATOM 4119 C CA . GLU A 1 516 ? 30.435 -11.231 -9.989 1.00 93.62 516 GLU A CA 1
ATOM 4120 C C . GLU A 1 516 ? 29.897 -12.488 -10.693 1.00 93.62 516 GLU A C 1
ATOM 4122 O O . GLU A 1 516 ? 29.871 -12.547 -11.929 1.00 93.62 516 GLU A O 1
ATOM 4127 N N . GLU A 1 517 ? 29.470 -13.493 -9.921 1.00 93.38 517 GLU A N 1
ATOM 4128 C CA . GLU A 1 517 ? 29.173 -14.849 -10.401 1.00 93.38 517 GLU A CA 1
ATOM 4129 C C . GLU A 1 517 ? 27.789 -15.351 -9.947 1.00 93.38 517 GLU A C 1
ATOM 4131 O O . GLU A 1 517 ? 27.466 -15.364 -8.761 1.00 93.38 517 GLU A O 1
ATOM 4136 N N . TRP A 1 518 ? 26.969 -15.839 -10.883 1.00 93.88 518 TRP A N 1
ATOM 4137 C CA . TRP A 1 518 ? 25.688 -16.489 -10.582 1.00 93.88 518 TRP A CA 1
ATOM 4138 C C . TRP A 1 518 ? 25.514 -17.723 -11.475 1.00 93.88 518 TRP A C 1
ATOM 4140 O O . TRP A 1 518 ? 25.363 -17.595 -12.693 1.00 93.88 518 TRP A O 1
ATOM 4150 N N . GLU A 1 519 ? 25.590 -18.929 -10.899 1.00 90.06 519 GLU A N 1
ATOM 4151 C CA . GLU A 1 519 ? 25.587 -20.179 -11.673 1.00 90.06 519 GLU A CA 1
ATOM 4152 C C . GLU A 1 519 ? 25.142 -21.436 -10.906 1.00 90.06 519 GLU A C 1
ATOM 4154 O O . GLU A 1 519 ? 25.310 -21.563 -9.697 1.00 90.06 519 GLU A O 1
ATOM 4159 N N . TRP A 1 520 ? 24.572 -22.392 -11.649 1.00 90.31 520 TRP A N 1
ATOM 4160 C CA . TRP A 1 520 ? 24.214 -23.742 -11.200 1.00 90.31 520 TRP A CA 1
ATOM 4161 C C . TRP A 1 520 ? 24.080 -24.687 -12.406 1.00 90.31 520 TRP A C 1
ATOM 4163 O O . TRP A 1 520 ? 23.973 -24.232 -13.547 1.00 90.31 520 TRP A O 1
ATOM 4173 N N . GLN A 1 521 ? 24.058 -26.003 -12.181 1.00 85.69 521 GLN A N 1
ATOM 4174 C CA . GLN A 1 521 ? 24.001 -27.002 -13.256 1.00 85.69 521 GLN A CA 1
ATOM 4175 C C . GLN A 1 521 ? 22.572 -27.206 -13.807 1.00 85.69 521 GLN A C 1
ATOM 4177 O O . GLN A 1 521 ? 21.615 -27.273 -13.039 1.00 85.69 521 GLN A O 1
ATOM 4182 N N . GLU A 1 522 ? 22.419 -27.399 -15.124 1.00 80.12 522 GLU A N 1
ATOM 4183 C CA . GLU A 1 522 ? 21.122 -27.569 -15.828 1.00 80.12 522 GLU A CA 1
ATOM 4184 C C . GLU A 1 522 ? 20.262 -28.769 -15.366 1.00 80.12 522 GLU A C 1
ATOM 4186 O O . GLU A 1 522 ? 19.105 -28.921 -15.761 1.00 80.12 522 GLU A O 1
ATOM 4191 N N . GLN A 1 523 ? 20.802 -29.668 -14.542 1.00 81.62 523 GLN A N 1
ATOM 4192 C CA . GLN A 1 523 ? 20.027 -30.744 -13.919 1.00 81.62 523 GLN A CA 1
ATOM 4193 C C . GLN A 1 523 ? 19.172 -30.235 -12.739 1.00 81.62 523 GLN A C 1
ATOM 4195 O O . GLN A 1 523 ? 18.194 -30.888 -12.363 1.00 81.62 523 GLN A O 1
ATOM 4200 N N . VAL A 1 524 ? 19.508 -29.073 -12.164 1.00 82.69 524 VAL A N 1
ATOM 4201 C CA . VAL A 1 524 ? 18.814 -28.466 -11.021 1.00 82.69 524 VAL A CA 1
ATOM 4202 C C . VAL A 1 524 ? 17.636 -27.621 -11.510 1.00 82.69 524 VAL A C 1
ATOM 4204 O O . VAL A 1 524 ? 17.766 -26.440 -11.834 1.00 82.69 524 VAL A O 1
ATOM 4207 N N . LYS A 1 525 ? 16.447 -28.234 -11.533 1.00 83.81 525 LYS A N 1
ATOM 4208 C CA . LYS A 1 525 ? 15.192 -27.545 -11.862 1.00 83.81 525 LYS A CA 1
ATOM 4209 C C . LYS A 1 525 ? 14.857 -26.493 -10.802 1.00 83.81 525 LYS A C 1
ATOM 4211 O O . LYS A 1 525 ? 14.426 -26.841 -9.704 1.00 83.81 525 LYS A O 1
ATOM 4216 N N . ALA A 1 526 ? 14.974 -25.224 -11.172 1.00 88.44 526 ALA A N 1
ATOM 4217 C CA . ALA A 1 526 ? 14.626 -24.087 -10.332 1.00 88.44 526 ALA A CA 1
ATOM 4218 C C . ALA A 1 526 ? 13.700 -23.106 -11.060 1.00 88.44 526 ALA A C 1
ATOM 4220 O O . ALA A 1 526 ? 13.771 -22.978 -12.282 1.00 88.44 526 ALA A O 1
ATOM 4221 N N . MET A 1 527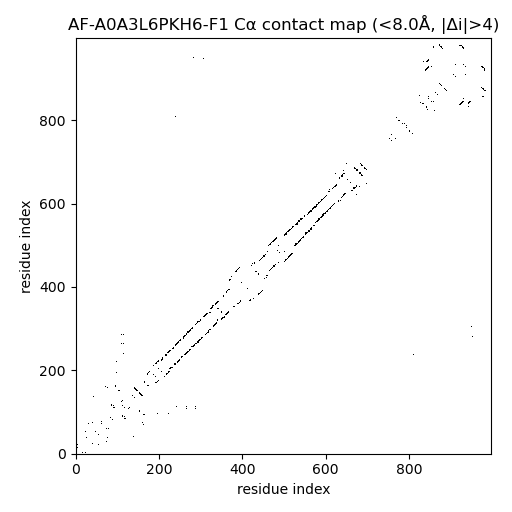 ? 12.865 -22.402 -10.289 1.00 91.38 527 MET A N 1
ATOM 4222 C CA . MET A 1 527 ? 12.077 -21.240 -10.720 1.00 91.38 527 MET A CA 1
ATOM 4223 C C . MET A 1 527 ? 11.234 -21.490 -11.997 1.00 91.38 527 MET A C 1
ATOM 4225 O O . MET A 1 527 ? 11.308 -20.720 -12.957 1.00 91.38 527 MET A O 1
ATOM 4229 N N . PRO A 1 528 ? 10.430 -22.576 -12.054 1.00 89.44 528 PRO A N 1
ATOM 4230 C CA . PRO A 1 528 ? 9.780 -23.029 -13.289 1.00 89.44 528 PRO A CA 1
ATOM 4231 C C . PRO A 1 528 ? 8.683 -22.088 -13.812 1.00 89.44 528 PRO A C 1
ATOM 4233 O O . PRO A 1 528 ? 8.332 -22.179 -14.987 1.00 89.44 528 PRO A O 1
ATOM 4236 N N . ILE A 1 529 ? 8.138 -21.217 -12.953 1.00 92.50 529 ILE A N 1
ATOM 4237 C CA . ILE A 1 529 ? 7.075 -20.255 -13.285 1.00 92.50 529 ILE A CA 1
ATOM 4238 C C . ILE A 1 529 ? 7.512 -18.793 -13.109 1.00 92.50 529 ILE A C 1
ATOM 4240 O O . ILE A 1 529 ? 6.670 -17.918 -12.952 1.00 92.50 529 ILE A O 1
ATOM 4244 N N . LEU A 1 530 ? 8.821 -18.521 -13.129 1.00 95.06 530 LEU A N 1
ATOM 4245 C CA . LEU A 1 530 ? 9.344 -17.158 -13.046 1.00 95.06 530 LEU A CA 1
ATOM 4246 C C . LEU A 1 530 ? 8.902 -16.356 -14.273 1.00 95.06 530 LEU A C 1
ATOM 4248 O O . LEU A 1 530 ? 9.309 -16.684 -15.382 1.00 95.06 530 LEU A O 1
ATOM 4252 N N . GLU A 1 531 ? 8.094 -15.320 -14.062 1.00 94.38 531 GLU A N 1
ATOM 4253 C CA . GLU A 1 531 ? 7.539 -14.418 -15.081 1.00 94.38 531 GLU A CA 1
ATOM 4254 C C . GLU A 1 531 ? 8.373 -13.136 -15.224 1.00 94.38 531 GLU A C 1
ATOM 4256 O O . GLU A 1 531 ? 8.477 -12.576 -16.320 1.00 94.38 531 GLU A O 1
ATOM 4261 N N . GLN A 1 532 ? 8.992 -12.682 -14.128 1.00 94.69 532 GLN A N 1
ATOM 4262 C CA . GLN A 1 532 ? 9.760 -11.442 -14.056 1.00 94.69 532 GLN A CA 1
ATOM 4263 C C . GLN A 1 532 ? 11.093 -11.619 -13.310 1.00 94.69 532 GLN A C 1
ATOM 4265 O O . GLN A 1 532 ? 11.124 -12.089 -12.173 1.00 94.69 532 GLN A O 1
ATOM 4270 N N . LEU A 1 533 ? 12.181 -11.145 -13.923 1.00 96.12 533 LEU A N 1
ATOM 4271 C CA . LEU A 1 533 ? 13.488 -10.972 -13.283 1.00 96.12 533 LEU A CA 1
ATOM 4272 C C . LEU A 1 533 ? 13.918 -9.503 -13.363 1.00 96.12 533 LEU A C 1
ATOM 4274 O O . LEU A 1 533 ? 13.896 -8.913 -14.448 1.00 96.12 533 LEU A O 1
ATOM 4278 N N . LYS A 1 534 ? 14.360 -8.942 -12.236 1.00 95.62 534 LYS A N 1
ATOM 4279 C CA . LYS A 1 534 ? 15.020 -7.634 -12.163 1.00 95.62 534 LYS A CA 1
ATOM 4280 C C . LYS A 1 534 ? 16.421 -7.772 -11.567 1.00 95.62 534 LYS A C 1
ATOM 4282 O O . LYS A 1 534 ? 16.570 -8.291 -10.465 1.00 95.62 534 LYS A O 1
ATOM 4287 N N . LEU A 1 535 ? 17.425 -7.270 -12.279 1.00 96.88 535 LEU A N 1
ATOM 4288 C CA . LEU A 1 535 ? 18.782 -7.057 -11.777 1.00 96.88 535 LEU A CA 1
ATOM 4289 C C . LEU A 1 535 ? 19.071 -5.555 -11.831 1.00 96.88 535 LEU A C 1
ATOM 4291 O O . LEU A 1 535 ? 18.986 -4.961 -12.905 1.00 96.88 535 LEU A O 1
ATOM 4295 N N . GLU A 1 536 ? 19.386 -4.941 -10.694 1.00 95.06 536 GLU A N 1
ATOM 4296 C CA . GLU A 1 536 ? 19.693 -3.510 -10.592 1.00 95.06 536 GLU A CA 1
ATOM 4297 C C . GLU A 1 536 ? 20.963 -3.272 -9.762 1.00 95.06 536 GLU A C 1
ATOM 4299 O O . GLU A 1 536 ? 21.122 -3.888 -8.708 1.00 95.06 536 GLU A O 1
ATOM 4304 N N . LYS A 1 537 ? 21.862 -2.382 -10.210 1.00 93.69 537 LYS A N 1
ATOM 4305 C CA . LYS A 1 537 ? 23.114 -2.016 -9.509 1.00 93.69 537 LYS A CA 1
ATOM 4306 C C . LYS A 1 537 ? 23.934 -3.255 -9.070 1.00 93.69 537 LYS A C 1
ATOM 4308 O O . LYS A 1 537 ? 24.156 -3.475 -7.880 1.00 93.69 537 LYS A O 1
ATOM 4313 N N . CYS A 1 538 ? 24.348 -4.088 -10.030 1.00 93.38 538 CYS A N 1
ATOM 4314 C CA . CYS A 1 538 ? 25.086 -5.349 -9.806 1.00 93.38 538 CYS A CA 1
ATOM 4315 C C . CYS A 1 538 ? 26.377 -5.420 -10.655 1.00 93.38 538 CYS A C 1
ATOM 4317 O O . CYS A 1 538 ? 26.432 -4.816 -11.722 1.00 93.38 538 CYS A O 1
ATOM 4319 N N . ASN A 1 539 ? 27.384 -6.215 -10.267 1.00 92.69 539 ASN A N 1
ATOM 4320 C CA . ASN A 1 539 ? 28.653 -6.370 -11.021 1.00 92.69 539 ASN A CA 1
ATOM 4321 C C . ASN A 1 539 ? 28.758 -7.683 -11.838 1.00 92.69 539 ASN A C 1
ATOM 4323 O O . ASN A 1 539 ? 29.852 -8.213 -12.072 1.00 92.69 539 ASN A O 1
ATOM 4327 N N . LEU A 1 540 ? 27.612 -8.214 -12.273 1.00 94.25 540 LEU A N 1
ATOM 4328 C CA . LEU A 1 540 ? 27.462 -9.587 -12.754 1.00 94.25 540 LEU A CA 1
ATOM 4329 C C . LEU A 1 540 ? 28.064 -9.815 -14.152 1.00 94.25 540 LEU A C 1
ATOM 4331 O O . LEU A 1 540 ? 27.607 -9.250 -15.143 1.00 94.25 540 LEU A O 1
ATOM 4335 N N . ARG A 1 541 ? 29.011 -10.756 -14.270 1.00 91.88 541 ARG A N 1
ATOM 4336 C CA . ARG A 1 541 ? 29.681 -11.083 -15.548 1.00 91.88 541 ARG A CA 1
ATOM 4337 C C . ARG A 1 541 ? 28.747 -11.722 -16.590 1.00 91.88 541 ARG A C 1
ATOM 4339 O O . ARG A 1 541 ? 28.922 -11.514 -17.791 1.00 91.88 541 ARG A O 1
ATOM 4346 N N . ARG A 1 542 ? 27.790 -12.545 -16.143 1.00 90.25 542 ARG A N 1
ATOM 4347 C CA . ARG A 1 542 ? 26.790 -13.239 -16.980 1.00 90.25 542 ARG A CA 1
ATOM 4348 C C . ARG A 1 542 ? 25.548 -13.612 -16.173 1.00 90.25 542 ARG A C 1
ATOM 4350 O O . ARG A 1 542 ? 25.674 -14.039 -15.030 1.00 90.25 542 ARG A O 1
ATOM 4357 N N . VAL A 1 543 ? 24.368 -13.553 -16.788 1.00 91.94 543 VAL A N 1
ATOM 4358 C CA . VAL A 1 543 ? 23.167 -14.206 -16.233 1.00 91.94 543 VAL A CA 1
ATOM 4359 C C . VAL A 1 543 ? 23.288 -15.726 -16.460 1.00 91.94 543 VAL A C 1
ATOM 4361 O O . VAL A 1 543 ? 23.708 -16.128 -17.550 1.00 91.94 543 VAL A O 1
ATOM 4364 N N . PRO A 1 544 ? 22.956 -16.588 -15.480 1.00 89.81 544 PRO A N 1
ATOM 4365 C CA . PRO A 1 544 ? 23.134 -18.036 -15.594 1.00 89.81 544 PRO A CA 1
ATOM 4366 C C . PRO A 1 544 ? 22.427 -18.642 -16.822 1.00 89.81 544 PRO A C 1
ATOM 4368 O O . PRO A 1 544 ? 21.204 -18.521 -16.936 1.00 89.81 544 PRO A O 1
ATOM 4371 N N . PRO A 1 545 ? 23.135 -19.381 -17.705 1.00 86.50 545 PRO A N 1
ATOM 4372 C CA . PRO A 1 545 ? 22.521 -20.054 -18.857 1.00 86.50 545 PRO A CA 1
ATOM 4373 C C . PRO A 1 545 ? 21.412 -21.040 -18.458 1.00 86.50 545 PRO A C 1
ATOM 4375 O O . PRO A 1 545 ? 20.373 -21.124 -19.113 1.00 86.50 545 PRO A O 1
ATOM 4378 N N . SER A 1 546 ? 21.587 -21.713 -17.319 1.00 88.44 546 SER A N 1
ATOM 4379 C CA . SER A 1 546 ? 20.594 -22.603 -16.711 1.00 88.44 546 SER A CA 1
ATOM 4380 C C . SER A 1 546 ? 19.267 -21.890 -16.414 1.00 88.44 546 SER A C 1
ATOM 4382 O O . SER A 1 546 ? 18.207 -22.510 -16.503 1.00 88.44 546 SER A O 1
ATOM 4384 N N . LEU A 1 547 ? 19.277 -20.577 -16.142 1.00 89.56 547 LEU A N 1
ATOM 4385 C CA . LEU A 1 547 ? 18.047 -19.798 -15.978 1.00 89.56 547 LEU A CA 1
ATOM 4386 C C . LEU A 1 547 ? 17.291 -19.661 -17.302 1.00 89.56 547 LEU A C 1
ATOM 4388 O O . LEU A 1 547 ? 16.097 -19.949 -17.343 1.00 89.56 547 LEU A O 1
ATOM 4392 N N . ALA A 1 548 ? 17.982 -19.311 -18.392 1.00 85.00 548 ALA A N 1
ATOM 4393 C CA . ALA A 1 548 ? 17.389 -19.260 -19.733 1.00 85.00 548 ALA A CA 1
ATOM 4394 C C . ALA A 1 548 ? 16.842 -20.634 -20.178 1.00 85.00 548 ALA A C 1
ATOM 4396 O O . ALA A 1 548 ? 15.856 -20.717 -20.916 1.00 85.00 548 ALA A O 1
ATOM 4397 N N . PHE A 1 549 ? 17.443 -21.727 -19.694 1.00 83.88 549 PHE A N 1
ATOM 4398 C CA . PHE A 1 549 ? 16.972 -23.084 -19.956 1.00 83.88 549 PHE A CA 1
ATOM 4399 C C . PHE A 1 549 ? 15.733 -23.492 -19.132 1.00 83.88 549 PHE A C 1
ATOM 4401 O O . PHE A 1 549 ? 14.884 -24.225 -19.655 1.00 83.88 549 PHE A O 1
ATOM 4408 N N . HIS A 1 550 ? 15.597 -23.040 -17.879 1.00 82.31 550 HIS A N 1
ATOM 4409 C CA . HIS A 1 550 ? 14.508 -23.451 -16.976 1.00 82.31 550 HIS A CA 1
ATOM 4410 C C . HIS A 1 550 ? 13.326 -22.477 -16.890 1.00 82.31 550 HIS A C 1
ATOM 4412 O O . HIS A 1 550 ? 12.184 -22.940 -16.843 1.00 82.31 550 HIS A O 1
ATOM 4418 N N . ALA A 1 551 ? 13.562 -21.163 -16.901 1.00 83.12 551 ALA A N 1
ATOM 4419 C CA . ALA A 1 551 ? 12.539 -20.132 -16.705 1.00 83.12 551 ALA A CA 1
ATOM 4420 C C . ALA A 1 551 ? 11.711 -19.898 -17.984 1.00 83.12 551 ALA A C 1
ATOM 4422 O O . ALA A 1 551 ? 11.716 -18.826 -18.582 1.00 83.12 551 ALA A O 1
ATOM 4423 N N . ARG A 1 552 ? 10.991 -20.933 -18.433 1.00 85.81 552 ARG A N 1
ATOM 4424 C CA . ARG A 1 552 ? 10.203 -20.923 -19.683 1.00 85.81 552 ARG A CA 1
ATOM 4425 C C . ARG A 1 552 ? 8.979 -20.004 -19.643 1.00 85.81 552 ARG A C 1
ATOM 4427 O O . ARG A 1 552 ? 8.406 -19.746 -20.700 1.00 85.81 552 ARG A O 1
ATOM 4434 N N . ALA A 1 553 ? 8.607 -19.529 -18.456 1.00 91.88 553 ALA A N 1
ATOM 4435 C CA . ALA A 1 553 ? 7.568 -18.531 -18.229 1.00 91.88 553 ALA A CA 1
ATOM 4436 C C . ALA A 1 553 ? 8.098 -17.082 -18.209 1.00 91.88 553 ALA A C 1
ATOM 4438 O O . ALA A 1 553 ? 7.290 -16.168 -18.114 1.00 91.88 553 ALA A O 1
ATOM 4439 N N . LEU A 1 554 ? 9.416 -16.848 -18.310 1.00 94.69 554 LEU A N 1
ATOM 4440 C CA . LEU A 1 554 ? 9.995 -15.514 -18.119 1.00 94.69 554 LEU A CA 1
ATOM 4441 C C . LEU A 1 554 ? 9.581 -14.585 -19.261 1.00 94.69 554 LEU A C 1
ATOM 4443 O O . LEU A 1 554 ? 10.109 -14.708 -20.367 1.00 94.69 554 LEU A O 1
ATOM 4447 N N . GLU A 1 555 ? 8.653 -13.670 -18.989 1.00 94.38 555 GLU A N 1
ATOM 4448 C CA . GLU A 1 555 ? 8.119 -12.703 -19.950 1.00 94.38 555 GLU A CA 1
ATOM 4449 C C . GLU A 1 555 ? 8.850 -11.360 -19.887 1.00 94.38 555 GLU A C 1
ATOM 4451 O O . GLU A 1 555 ? 9.013 -10.706 -20.921 1.00 94.38 555 GLU A O 1
ATOM 4456 N N . LYS A 1 556 ? 9.266 -10.940 -18.685 1.00 94.38 556 LYS A N 1
ATOM 4457 C CA . LYS A 1 556 ? 9.828 -9.612 -18.411 1.00 94.38 556 LYS A CA 1
ATOM 4458 C C . LYS A 1 556 ? 11.230 -9.719 -17.821 1.00 94.38 556 LYS A C 1
ATOM 4460 O O . LYS A 1 556 ? 11.435 -10.382 -16.804 1.00 94.38 556 LYS A O 1
ATOM 4465 N N . LEU A 1 557 ? 12.175 -9.017 -18.431 1.00 96.12 557 LEU A N 1
ATOM 4466 C CA . LEU A 1 557 ? 13.556 -8.941 -17.971 1.00 96.12 557 LEU A CA 1
ATOM 4467 C C . LEU A 1 557 ? 13.978 -7.471 -17.854 1.00 96.12 557 LEU A C 1
ATOM 4469 O O . LEU A 1 557 ? 13.840 -6.705 -18.806 1.00 96.12 557 LEU A O 1
ATOM 4473 N N . PHE A 1 558 ? 14.475 -7.085 -16.684 1.00 96.12 558 PHE A N 1
ATOM 4474 C CA . PHE A 1 558 ? 14.908 -5.722 -16.377 1.00 96.12 558 PHE A CA 1
ATOM 4475 C C . PHE A 1 558 ? 16.364 -5.766 -15.899 1.00 96.12 558 PHE A C 1
ATOM 4477 O O . PHE A 1 558 ? 16.654 -6.437 -14.909 1.00 96.12 558 PHE A O 1
ATOM 4484 N N . ILE A 1 559 ? 17.274 -5.099 -16.613 1.00 96.81 559 ILE A N 1
ATOM 4485 C CA . ILE A 1 559 ? 18.722 -5.114 -16.340 1.00 96.81 559 ILE A CA 1
ATOM 4486 C C . ILE A 1 559 ? 19.202 -3.661 -16.258 1.00 96.81 559 ILE A C 1
ATOM 4488 O O . ILE A 1 559 ? 19.354 -3.004 -17.290 1.00 96.81 559 ILE A O 1
ATOM 4492 N N . TYR A 1 560 ? 19.389 -3.137 -15.050 1.00 95.44 560 TYR A N 1
ATOM 4493 C CA . TYR A 1 560 ? 19.650 -1.716 -14.790 1.00 95.44 560 TYR A CA 1
ATOM 4494 C C . TYR A 1 560 ? 20.992 -1.522 -14.072 1.00 95.44 560 TYR A C 1
ATOM 4496 O O . TYR A 1 560 ? 21.245 -2.161 -13.053 1.00 95.44 560 TYR A O 1
ATOM 4504 N N . ASP A 1 561 ? 21.857 -0.645 -14.581 1.00 94.31 561 ASP A N 1
ATOM 4505 C CA . ASP A 1 561 ? 23.158 -0.319 -13.976 1.00 94.31 561 ASP A CA 1
ATOM 4506 C C . ASP A 1 561 ? 24.006 -1.574 -13.642 1.00 94.31 561 ASP A C 1
ATOM 4508 O O . ASP A 1 561 ? 24.694 -1.630 -12.617 1.00 94.31 561 ASP A O 1
ATOM 4512 N N . VAL A 1 562 ? 23.940 -2.615 -14.487 1.00 95.00 562 VAL A N 1
ATOM 4513 C CA . VAL A 1 562 ? 24.721 -3.850 -14.320 1.00 95.00 562 VAL A CA 1
ATOM 4514 C C . VAL A 1 562 ? 26.053 -3.721 -15.061 1.00 95.00 562 VAL A C 1
ATOM 4516 O O . VAL A 1 562 ? 26.102 -3.556 -16.282 1.00 95.00 562 VAL A O 1
ATOM 4519 N N . LYS A 1 563 ? 27.154 -3.797 -14.310 1.00 91.81 563 LYS A N 1
ATOM 4520 C CA . LYS A 1 563 ? 28.534 -3.703 -14.816 1.00 91.81 563 LYS A CA 1
ATOM 4521 C C . LYS A 1 563 ? 29.068 -5.092 -15.180 1.00 91.81 563 LYS A C 1
ATOM 4523 O O . LYS A 1 563 ? 28.568 -6.098 -14.683 1.00 91.81 563 LYS A O 1
ATOM 4528 N N . ASN A 1 564 ? 30.089 -5.157 -16.034 1.00 93.06 564 ASN A N 1
ATOM 4529 C CA . ASN A 1 564 ? 30.727 -6.379 -16.554 1.00 93.06 564 ASN A CA 1
ATOM 4530 C C . ASN A 1 564 ? 29.849 -7.314 -17.416 1.00 93.06 564 ASN A C 1
ATOM 4532 O O . ASN A 1 564 ? 30.394 -8.230 -18.041 1.00 93.06 564 ASN A O 1
ATOM 4536 N N . ILE A 1 565 ? 28.528 -7.112 -17.499 1.00 94.69 565 ILE A N 1
ATOM 4537 C CA . ILE A 1 565 ? 27.656 -7.933 -18.346 1.00 94.69 565 ILE A CA 1
ATOM 4538 C C . ILE A 1 565 ? 27.882 -7.614 -19.829 1.00 94.69 565 ILE A C 1
ATOM 4540 O O . ILE A 1 565 ? 27.506 -6.557 -20.324 1.00 94.69 565 ILE A O 1
ATOM 4544 N N . SER A 1 566 ? 28.503 -8.543 -20.557 1.00 94.50 566 SER A N 1
ATOM 4545 C CA . SER A 1 566 ? 28.866 -8.340 -21.972 1.00 94.50 566 SER A CA 1
ATOM 4546 C C . SER A 1 566 ? 27.784 -8.773 -22.967 1.00 94.50 566 SER A C 1
ATOM 4548 O O . SER A 1 566 ? 27.697 -8.216 -24.067 1.00 94.50 566 SER A O 1
ATOM 4550 N N . SER A 1 567 ? 26.936 -9.742 -22.603 1.00 95.12 567 SER A N 1
ATOM 4551 C CA . SER A 1 567 ? 25.852 -10.225 -23.460 1.00 95.12 567 SER A CA 1
ATOM 4552 C C . SER A 1 567 ? 24.629 -10.752 -22.701 1.00 95.12 567 SER A C 1
ATOM 4554 O O . SER A 1 567 ? 24.718 -11.221 -21.566 1.00 95.12 567 SER A O 1
ATOM 4556 N N . LEU A 1 568 ? 23.471 -10.687 -23.366 1.00 94.69 568 LEU A N 1
ATOM 4557 C CA . LEU A 1 568 ? 22.199 -11.280 -22.941 1.00 94.69 568 LEU A CA 1
ATOM 4558 C C . LEU A 1 568 ? 21.683 -12.198 -24.053 1.00 94.69 568 LEU A C 1
ATOM 4560 O O . LEU A 1 568 ? 21.268 -11.723 -25.112 1.00 94.69 568 LEU A O 1
ATOM 4564 N N . GLU A 1 569 ? 21.716 -13.513 -23.828 1.00 93.06 569 GLU A N 1
ATOM 4565 C CA . GLU A 1 569 ? 21.499 -14.498 -24.894 1.00 93.06 569 GLU A CA 1
ATOM 4566 C C . GLU A 1 569 ? 20.477 -15.584 -24.521 1.00 93.06 569 GLU A C 1
ATOM 4568 O O . GLU A 1 569 ? 20.402 -16.028 -23.378 1.00 93.06 569 GLU A O 1
ATOM 4573 N N . ASN A 1 570 ? 19.737 -16.074 -25.521 1.00 91.38 570 ASN A N 1
ATOM 4574 C CA . ASN A 1 570 ? 18.918 -17.301 -25.477 1.00 91.38 570 ASN A CA 1
ATOM 4575 C C . ASN A 1 570 ? 17.667 -17.293 -24.564 1.00 91.38 570 ASN A C 1
ATOM 4577 O O . ASN A 1 570 ? 17.044 -18.340 -24.369 1.00 91.38 570 ASN A O 1
ATOM 4581 N N . PHE A 1 571 ? 17.223 -16.132 -24.075 1.00 92.00 571 PHE A N 1
ATOM 4582 C CA . PHE A 1 571 ? 15.970 -15.982 -23.314 1.00 92.00 571 PHE A CA 1
ATOM 4583 C C . PHE A 1 571 ? 14.717 -16.026 -24.217 1.00 92.00 571 PHE A C 1
ATOM 4585 O O . PHE A 1 571 ? 14.014 -15.037 -24.415 1.00 92.00 571 PHE A O 1
ATOM 4592 N N . ALA A 1 572 ? 14.425 -17.199 -24.784 1.00 90.19 572 ALA A N 1
ATOM 4593 C CA . ALA A 1 572 ? 13.396 -17.388 -25.814 1.00 90.19 572 ALA A CA 1
ATOM 4594 C C . ALA A 1 572 ? 11.936 -17.136 -25.366 1.00 90.19 572 ALA A C 1
ATOM 4596 O O . ALA A 1 572 ? 11.049 -17.048 -26.216 1.00 90.19 572 ALA A O 1
ATOM 4597 N N . SER A 1 573 ? 11.654 -17.055 -24.062 1.00 93.12 573 SER A N 1
ATOM 4598 C CA . SER A 1 573 ? 10.323 -16.729 -23.526 1.00 93.12 573 SER A CA 1
ATOM 4599 C C . SER A 1 573 ? 10.060 -15.226 -23.407 1.00 93.12 573 SER A C 1
ATOM 4601 O O . SER A 1 573 ? 8.896 -14.833 -23.445 1.00 93.12 573 SER A O 1
ATOM 4603 N N . VAL A 1 574 ? 11.112 -14.403 -23.298 1.00 95.50 574 VAL A N 1
ATOM 4604 C CA . VAL A 1 574 ? 11.003 -12.981 -22.943 1.00 95.50 574 VAL A CA 1
ATOM 4605 C C . VAL A 1 574 ? 10.286 -12.202 -24.041 1.00 95.50 574 VAL A C 1
ATOM 4607 O O . VAL A 1 574 ? 10.646 -12.266 -25.216 1.00 95.50 574 VAL A O 1
ATOM 4610 N N . VAL A 1 575 ? 9.266 -11.451 -23.629 1.00 95.12 575 VAL A N 1
ATOM 4611 C CA . VAL A 1 575 ? 8.407 -10.597 -24.463 1.00 95.12 575 VAL A CA 1
ATOM 4612 C C . VAL A 1 575 ? 8.779 -9.121 -24.288 1.00 95.12 575 VAL A C 1
ATOM 4614 O O . VAL A 1 575 ? 8.627 -8.328 -25.223 1.00 95.12 575 VAL A O 1
ATOM 4617 N N . HIS A 1 576 ? 9.301 -8.760 -23.115 1.00 95.69 576 HIS A N 1
ATOM 4618 C CA . HIS A 1 576 ? 9.648 -7.401 -22.716 1.00 95.69 576 HIS A CA 1
ATOM 4619 C C . HIS A 1 576 ? 11.037 -7.362 -22.060 1.00 95.69 576 HIS A C 1
ATOM 4621 O O . HIS A 1 576 ? 11.251 -8.015 -21.039 1.00 95.69 576 HIS A O 1
ATOM 4627 N N . LEU A 1 577 ? 11.965 -6.592 -22.633 1.00 97.31 577 LEU A N 1
ATOM 4628 C CA . LEU A 1 577 ? 13.311 -6.366 -22.095 1.00 97.31 577 LEU A CA 1
ATOM 4629 C C . LEU A 1 577 ? 13.583 -4.864 -21.989 1.00 97.31 577 LEU A C 1
ATOM 4631 O O . LEU A 1 577 ? 13.566 -4.175 -23.009 1.00 97.31 577 LEU A O 1
ATOM 4635 N N . ASP A 1 578 ? 13.899 -4.388 -20.786 1.00 96.81 578 ASP A N 1
ATOM 4636 C CA . ASP A 1 578 ? 14.473 -3.057 -20.574 1.00 96.81 578 ASP A CA 1
ATOM 4637 C C . ASP A 1 578 ? 15.925 -3.200 -20.093 1.00 96.81 578 ASP A C 1
ATOM 4639 O O . ASP A 1 578 ? 16.198 -3.878 -19.097 1.00 96.81 578 ASP A O 1
ATOM 4643 N N . VAL A 1 579 ? 16.853 -2.548 -20.796 1.00 97.00 579 VAL A N 1
ATOM 4644 C CA . VAL A 1 579 ? 18.256 -2.404 -20.393 1.00 97.00 579 VAL A CA 1
ATOM 4645 C C . VAL A 1 579 ? 18.578 -0.920 -20.205 1.00 97.00 579 VAL A C 1
ATOM 4647 O O . VAL A 1 579 ? 18.306 -0.105 -21.085 1.00 97.00 579 VAL A O 1
ATOM 4650 N N . PHE A 1 580 ? 19.133 -0.561 -19.050 1.00 94.94 580 PHE A N 1
ATOM 4651 C CA . PHE A 1 580 ? 19.385 0.824 -18.640 1.00 94.94 580 PHE A CA 1
ATOM 4652 C C . PHE A 1 580 ? 20.807 0.933 -18.075 1.00 94.94 580 PHE A C 1
ATOM 4654 O O . PHE A 1 580 ? 21.163 0.144 -17.204 1.00 94.94 580 PHE A O 1
ATOM 4661 N N . ARG A 1 581 ? 21.632 1.860 -18.581 1.00 93.25 581 ARG A N 1
ATOM 4662 C CA . ARG A 1 581 ? 23.003 2.151 -18.095 1.00 93.25 581 ARG A CA 1
ATOM 4663 C C . ARG A 1 581 ? 23.979 0.968 -18.014 1.00 93.25 581 ARG A C 1
ATOM 4665 O O . ARG A 1 581 ? 24.948 0.993 -17.256 1.00 93.25 581 ARG A O 1
ATOM 4672 N N . ASN A 1 582 ? 23.787 -0.074 -18.821 1.00 94.44 582 ASN A N 1
ATOM 4673 C CA . ASN A 1 582 ? 24.714 -1.211 -18.860 1.00 94.44 582 ASN A CA 1
ATOM 4674 C C . ASN A 1 582 ? 25.907 -0.875 -19.761 1.00 94.44 582 ASN A C 1
ATOM 4676 O O . ASN A 1 582 ? 25.900 -1.127 -20.968 1.00 94.44 582 ASN A O 1
ATOM 4680 N N . THR A 1 583 ? 26.935 -0.271 -19.170 1.00 91.06 583 THR A N 1
ATOM 4681 C CA . THR A 1 583 ? 28.094 0.294 -19.883 1.00 91.06 583 THR A CA 1
ATOM 4682 C C . THR A 1 583 ? 28.975 -0.743 -20.585 1.00 91.06 583 THR A C 1
ATOM 4684 O O . THR A 1 583 ? 29.728 -0.379 -21.490 1.00 91.06 583 THR A O 1
ATOM 4687 N N . ASP A 1 584 ? 28.871 -2.021 -20.211 1.00 94.69 584 ASP A N 1
ATOM 4688 C CA . ASP A 1 584 ? 29.629 -3.138 -20.791 1.00 94.69 584 ASP A CA 1
ATOM 4689 C C . ASP A 1 584 ? 28.839 -3.999 -21.791 1.00 94.69 584 ASP A C 1
ATOM 4691 O O . ASP A 1 584 ? 29.434 -4.841 -22.466 1.00 94.69 584 ASP A O 1
ATOM 4695 N N . LEU A 1 585 ? 27.528 -3.773 -21.933 1.00 96.19 585 LEU A N 1
ATOM 4696 C CA . LEU A 1 585 ? 26.654 -4.618 -22.746 1.00 96.19 585 LEU A CA 1
ATOM 4697 C C . LEU A 1 585 ? 26.911 -4.408 -24.245 1.00 96.19 585 LEU A C 1
ATOM 4699 O O . LEU A 1 585 ? 26.654 -3.334 -24.787 1.00 96.19 585 LEU A O 1
ATOM 4703 N N . GLU A 1 586 ? 27.388 -5.453 -24.929 1.00 95.94 586 GLU A N 1
ATOM 4704 C CA . GLU A 1 586 ? 27.729 -5.397 -26.357 1.00 95.94 586 GLU A CA 1
ATOM 4705 C C . GLU A 1 586 ? 26.716 -6.120 -27.261 1.00 95.94 586 GLU A C 1
ATOM 4707 O O . GLU A 1 586 ? 26.556 -5.743 -28.429 1.00 95.94 586 GLU A O 1
ATOM 4712 N N . ARG A 1 587 ? 26.043 -7.166 -26.754 1.00 95.94 587 ARG A N 1
ATOM 4713 C CA . ARG A 1 587 ? 25.173 -8.059 -27.544 1.00 95.94 587 ARG A CA 1
ATOM 4714 C C . ARG A 1 587 ? 23.881 -8.448 -26.817 1.00 95.94 587 ARG A C 1
ATOM 4716 O O . ARG A 1 587 ? 23.908 -8.869 -25.666 1.00 95.94 587 ARG A O 1
ATOM 4723 N N . ILE A 1 588 ? 22.769 -8.434 -27.550 1.00 96.25 588 ILE A N 1
ATOM 4724 C CA . ILE A 1 588 ? 21.504 -9.082 -27.177 1.00 96.25 588 ILE A CA 1
ATOM 4725 C C . ILE A 1 588 ? 21.131 -10.018 -28.333 1.00 96.25 588 ILE A C 1
ATOM 4727 O O . ILE A 1 588 ? 21.002 -9.564 -29.474 1.00 96.25 588 ILE A O 1
ATOM 4731 N N . SER A 1 589 ? 20.988 -11.320 -28.068 1.00 94.94 589 SER A N 1
ATOM 4732 C CA . SER A 1 589 ? 20.771 -12.322 -29.123 1.00 94.94 589 SER A CA 1
ATOM 4733 C C . SER A 1 589 ? 19.785 -13.439 -28.752 1.00 94.94 589 SER A C 1
ATOM 4735 O O . SER A 1 589 ? 19.684 -13.873 -27.607 1.00 94.94 589 SER A O 1
ATOM 4737 N N . ASN A 1 590 ? 19.061 -13.956 -29.748 1.00 92.25 590 ASN A N 1
ATOM 4738 C CA . ASN A 1 590 ? 18.182 -15.135 -29.639 1.00 92.25 590 ASN A CA 1
ATOM 4739 C C . ASN A 1 590 ? 16.959 -14.995 -28.697 1.00 92.25 590 ASN A C 1
ATOM 4741 O O . ASN A 1 590 ? 16.408 -16.001 -28.243 1.00 92.25 590 ASN A O 1
ATOM 4745 N N . LEU A 1 591 ? 16.470 -13.775 -28.442 1.00 94.19 591 LEU A N 1
ATOM 4746 C CA . LEU A 1 591 ? 15.195 -13.542 -27.742 1.00 94.19 591 LEU A CA 1
ATOM 4747 C C . LEU A 1 591 ? 14.025 -13.581 -28.747 1.00 94.19 591 LEU A C 1
ATOM 4749 O O . LEU A 1 591 ? 13.478 -12.557 -29.154 1.00 94.19 591 LEU A O 1
ATOM 4753 N N . THR A 1 592 ? 13.655 -14.784 -29.192 1.00 92.06 592 THR A N 1
ATOM 4754 C CA . THR A 1 592 ? 12.763 -14.978 -30.356 1.00 92.06 592 THR A CA 1
ATOM 4755 C C . THR A 1 592 ? 11.328 -14.470 -30.177 1.00 92.06 592 THR A C 1
ATOM 4757 O O . THR A 1 592 ? 10.697 -14.119 -31.175 1.00 92.06 592 THR A O 1
ATOM 4760 N N . LYS A 1 593 ? 10.814 -14.399 -28.940 1.00 94.88 593 LYS A N 1
ATOM 4761 C CA . LYS A 1 593 ? 9.480 -13.860 -28.605 1.00 94.88 593 LYS A CA 1
ATOM 4762 C C . LYS A 1 593 ? 9.462 -12.370 -28.240 1.00 94.88 593 LYS A C 1
ATOM 4764 O O . LYS A 1 593 ? 8.379 -11.844 -27.983 1.00 94.88 593 LYS A O 1
ATOM 4769 N N . LEU A 1 594 ? 10.610 -11.688 -28.234 1.00 96.06 594 LEU A N 1
ATOM 4770 C CA . LEU A 1 594 ? 10.717 -10.304 -27.770 1.00 96.06 594 LEU A CA 1
ATOM 4771 C C . LEU A 1 594 ? 9.859 -9.370 -28.624 1.00 96.06 594 LEU A C 1
ATOM 4773 O O . LEU A 1 594 ? 10.082 -9.264 -29.824 1.00 96.06 594 LEU A O 1
ATOM 4777 N N . GLN A 1 595 ? 8.896 -8.679 -28.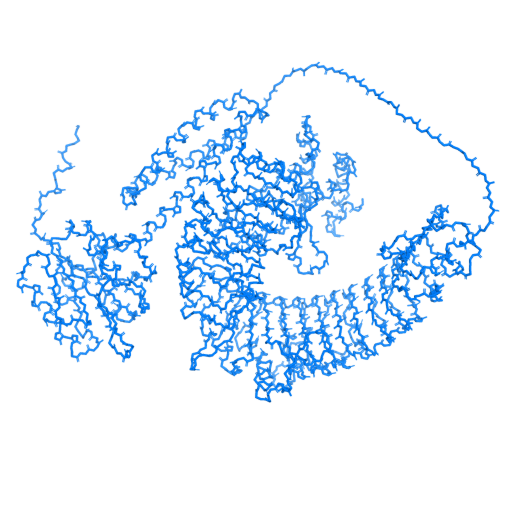012 1.00 94.69 595 GLN A N 1
ATOM 4778 C CA . GLN A 1 595 ? 8.000 -7.729 -28.685 1.00 94.69 595 GLN A CA 1
ATOM 4779 C C . GLN A 1 595 ? 8.352 -6.273 -28.370 1.00 94.69 595 GLN A C 1
ATOM 4781 O O . GLN A 1 595 ? 8.196 -5.418 -29.246 1.00 94.69 595 GLN A O 1
ATOM 4786 N N . LYS A 1 596 ? 8.819 -5.987 -27.147 1.00 95.44 596 LYS A N 1
ATOM 4787 C CA . LYS A 1 596 ? 9.271 -4.661 -26.708 1.00 95.44 596 LYS A CA 1
ATOM 4788 C C . LYS A 1 596 ? 10.704 -4.751 -26.181 1.00 95.44 596 LYS A C 1
ATOM 4790 O O . LYS A 1 596 ? 10.980 -5.547 -25.289 1.00 95.44 596 LYS A O 1
ATOM 4795 N N . LEU A 1 597 ? 11.574 -3.907 -26.723 1.00 96.94 597 LEU A N 1
ATOM 4796 C CA . LEU A 1 597 ? 12.941 -3.688 -26.256 1.00 96.94 597 LEU A CA 1
ATOM 4797 C C . LEU A 1 597 ? 13.120 -2.200 -25.938 1.00 96.94 597 LEU A C 1
ATOM 4799 O O . LEU A 1 597 ? 12.767 -1.357 -26.764 1.00 96.94 597 LEU A O 1
ATOM 4803 N N . VAL A 1 598 ? 13.660 -1.878 -24.768 1.00 95.94 598 VAL A N 1
ATOM 4804 C CA . VAL A 1 598 ? 14.106 -0.528 -24.403 1.00 95.94 598 VAL A CA 1
ATOM 4805 C C . VAL A 1 598 ? 15.594 -0.596 -24.085 1.00 95.94 598 VAL A C 1
ATOM 4807 O O . VAL A 1 598 ? 16.015 -1.451 -23.310 1.00 95.94 598 VAL A O 1
ATOM 4810 N N . ILE A 1 599 ? 16.379 0.286 -24.697 1.00 96.19 599 ILE A N 1
ATOM 4811 C CA . ILE A 1 599 ? 17.813 0.440 -24.449 1.00 96.19 599 ILE A CA 1
ATOM 4812 C C . ILE A 1 599 ? 18.055 1.898 -24.073 1.00 96.19 599 ILE A C 1
ATOM 4814 O O . ILE A 1 599 ? 17.831 2.782 -24.898 1.00 96.19 599 ILE A O 1
ATOM 4818 N N . VAL A 1 600 ? 18.519 2.141 -22.852 1.00 94.44 600 VAL A N 1
ATOM 4819 C CA . VAL A 1 600 ? 18.853 3.481 -22.354 1.00 94.44 600 VAL A CA 1
ATOM 4820 C C . VAL A 1 600 ? 20.316 3.515 -21.933 1.00 94.44 600 VAL A C 1
ATOM 4822 O O . VAL A 1 600 ? 20.754 2.632 -21.194 1.00 94.44 600 VAL A O 1
ATOM 4825 N N . GLU A 1 601 ? 21.075 4.508 -22.399 1.00 92.19 601 GLU A N 1
ATOM 4826 C CA . GLU A 1 601 ? 22.446 4.806 -21.943 1.00 92.19 601 GLU A CA 1
ATOM 4827 C C . GLU A 1 601 ? 23.393 3.574 -21.951 1.00 92.19 601 GLU A C 1
ATOM 4829 O O . GLU A 1 601 ? 24.182 3.357 -21.034 1.00 92.19 601 GLU A O 1
ATOM 4834 N N . CYS A 1 602 ? 23.318 2.729 -22.992 1.00 92.94 602 CYS A N 1
ATOM 4835 C CA . CYS A 1 602 ? 24.157 1.525 -23.161 1.00 92.94 602 CYS A CA 1
ATOM 4836 C C . CYS A 1 602 ? 25.193 1.708 -24.303 1.00 92.94 602 CYS A C 1
ATOM 4838 O O . CYS A 1 602 ? 25.007 1.167 -25.399 1.00 92.94 602 CYS A O 1
ATOM 4840 N N . PRO A 1 603 ? 26.294 2.460 -24.095 1.00 89.44 603 PRO A N 1
ATOM 4841 C CA . PRO A 1 603 ? 27.148 2.974 -25.176 1.00 89.44 603 PRO A CA 1
ATOM 4842 C C . PRO A 1 603 ? 27.988 1.924 -25.923 1.00 89.44 603 PRO A C 1
ATOM 4844 O O . PRO A 1 603 ? 28.414 2.174 -27.051 1.00 89.44 603 PRO A O 1
ATOM 4847 N N . LYS A 1 604 ? 28.249 0.746 -25.336 1.00 92.50 604 LYS A N 1
ATOM 4848 C CA . LYS A 1 604 ? 29.004 -0.337 -26.004 1.00 92.50 604 LYS A CA 1
ATOM 4849 C C . LYS A 1 604 ? 28.139 -1.263 -26.859 1.00 92.50 604 LYS A C 1
ATOM 4851 O O . LYS A 1 604 ? 28.677 -2.195 -27.459 1.00 92.50 604 LYS A O 1
ATOM 4856 N N . MET A 1 605 ? 26.837 -1.000 -26.956 1.00 93.38 605 MET A N 1
ATOM 4857 C CA . MET A 1 605 ? 25.897 -1.862 -27.6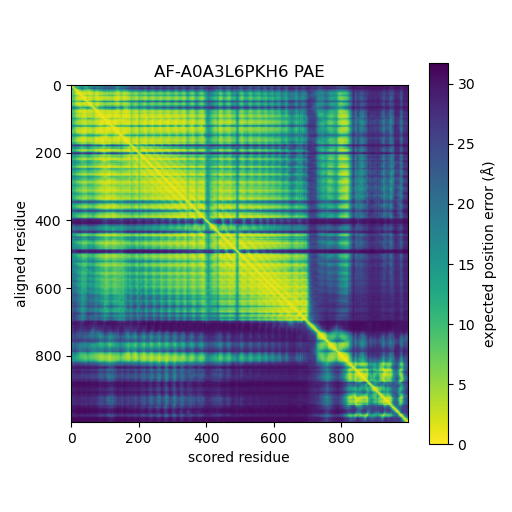59 1.00 93.38 605 MET A CA 1
ATOM 4858 C C . MET A 1 605 ? 26.216 -1.947 -29.161 1.00 93.38 605 MET A C 1
ATOM 4860 O O . MET A 1 605 ? 26.223 -0.938 -29.866 1.00 93.38 605 MET A O 1
ATOM 4864 N N . LYS A 1 606 ? 26.480 -3.159 -29.667 1.00 91.31 606 LYS A N 1
ATOM 4865 C CA . LYS A 1 606 ? 26.945 -3.403 -31.048 1.00 91.31 606 LYS A CA 1
ATOM 4866 C C . LYS A 1 606 ? 26.058 -4.353 -31.845 1.00 91.31 606 LYS A C 1
ATOM 4868 O O . LYS A 1 606 ? 26.028 -4.221 -33.066 1.00 91.31 606 LYS A O 1
ATOM 4873 N N . VAL A 1 607 ? 25.386 -5.309 -31.197 1.00 93.94 607 VAL A N 1
ATOM 4874 C CA . VAL A 1 607 ? 24.742 -6.447 -31.881 1.00 93.94 607 VAL A CA 1
ATOM 4875 C C . VAL A 1 607 ? 23.331 -6.719 -31.350 1.00 93.94 607 VAL A C 1
ATOM 4877 O O . VAL A 1 607 ? 23.164 -7.037 -30.173 1.00 93.94 607 VAL A O 1
ATOM 4880 N N . LEU A 1 608 ? 22.333 -6.668 -32.241 1.00 94.81 608 LEU A N 1
ATOM 4881 C CA . LEU A 1 608 ? 20.960 -7.133 -32.006 1.00 94.81 608 LEU A CA 1
ATOM 4882 C C . LEU A 1 608 ? 20.614 -8.238 -33.015 1.00 94.81 608 LEU A C 1
ATOM 4884 O O . LEU A 1 608 ? 20.389 -7.953 -34.188 1.00 94.81 608 LEU A O 1
ATOM 4888 N N . GLU A 1 609 ? 20.550 -9.494 -32.571 1.00 92.88 609 GLU A N 1
ATOM 4889 C CA . GLU A 1 609 ? 20.374 -10.659 -33.459 1.00 92.88 609 GLU A CA 1
ATOM 4890 C C . GLU A 1 609 ? 19.249 -11.600 -32.985 1.00 92.88 609 GLU A C 1
ATOM 4892 O O . GLU A 1 609 ? 18.968 -11.737 -31.796 1.00 92.88 609 GLU A O 1
ATOM 4897 N N . GLY A 1 610 ? 18.569 -12.281 -33.913 1.00 88.81 610 GLY A N 1
ATOM 4898 C CA . GLY A 1 610 ? 17.544 -13.284 -33.569 1.00 88.81 610 GLY A CA 1
ATOM 4899 C C . GLY A 1 610 ? 16.238 -12.737 -32.959 1.00 88.81 610 GLY A C 1
ATOM 4900 O O . GLY A 1 610 ? 15.451 -13.508 -32.410 1.00 88.81 610 GLY A O 1
ATOM 4901 N N . LEU A 1 611 ? 15.975 -11.429 -33.069 1.00 93.50 611 LEU A N 1
ATOM 4902 C CA . LEU A 1 611 ? 14.815 -10.736 -32.478 1.00 93.50 611 LEU A CA 1
ATOM 4903 C C . LEU A 1 611 ? 13.579 -10.729 -33.404 1.00 93.50 611 LEU A C 1
ATOM 4905 O O . LEU A 1 611 ? 13.027 -9.680 -33.735 1.00 93.50 611 LEU A O 1
ATOM 4909 N N . ALA A 1 612 ? 13.158 -11.907 -33.872 1.00 88.75 612 ALA A N 1
ATOM 4910 C CA . ALA A 1 612 ? 12.185 -12.044 -34.965 1.00 88.75 612 ALA A CA 1
ATOM 4911 C C . ALA A 1 612 ? 10.774 -11.476 -34.677 1.00 88.75 612 ALA A C 1
ATOM 4913 O O . ALA A 1 612 ? 10.069 -11.106 -35.615 1.00 88.75 612 ALA A O 1
ATOM 4914 N N . ALA A 1 613 ? 10.356 -11.404 -33.408 1.00 94.00 613 ALA A N 1
ATOM 4915 C CA . ALA A 1 613 ? 9.036 -10.909 -33.003 1.00 94.00 613 ALA A CA 1
ATOM 4916 C C . ALA A 1 613 ? 8.988 -9.402 -32.666 1.00 94.00 613 ALA A C 1
ATOM 4918 O O . ALA A 1 613 ? 7.923 -8.907 -32.280 1.00 94.00 613 ALA A O 1
ATOM 4919 N N . LEU A 1 614 ? 10.104 -8.671 -32.800 1.00 94.75 614 LEU A N 1
ATOM 4920 C CA . LEU A 1 614 ? 10.244 -7.310 -32.275 1.00 94.75 614 LEU A CA 1
ATOM 4921 C C . LEU A 1 614 ? 9.249 -6.337 -32.921 1.00 94.75 614 LEU A C 1
ATOM 4923 O O . LEU A 1 614 ? 9.277 -6.091 -34.125 1.00 94.75 614 LEU A O 1
ATOM 4927 N N . GLN A 1 615 ? 8.375 -5.743 -32.106 1.00 92.81 615 GLN A N 1
ATOM 4928 C CA . GLN A 1 615 ? 7.374 -4.774 -32.560 1.00 92.81 615 GLN A CA 1
ATOM 4929 C C . GLN A 1 615 ? 7.748 -3.341 -32.192 1.00 92.81 615 GLN A C 1
ATOM 4931 O O . GLN A 1 615 ? 7.515 -2.434 -32.993 1.00 92.81 615 GLN A O 1
ATOM 4936 N N . ARG A 1 616 ? 8.299 -3.131 -30.993 1.00 94.25 616 ARG A N 1
ATOM 4937 C CA . ARG A 1 616 ? 8.642 -1.819 -30.440 1.00 94.25 616 ARG A CA 1
ATOM 4938 C C . ARG A 1 616 ? 10.090 -1.811 -29.972 1.00 94.25 616 ARG A C 1
ATOM 4940 O O . ARG A 1 616 ? 10.477 -2.668 -29.181 1.00 94.25 616 ARG A O 1
ATOM 4947 N N . LEU A 1 617 ? 10.846 -0.826 -30.433 1.00 95.62 617 LEU A N 1
ATOM 4948 C CA . LEU A 1 617 ? 12.197 -0.542 -29.972 1.00 95.62 617 LEU A CA 1
ATOM 4949 C C . LEU A 1 617 ? 12.252 0.900 -29.471 1.00 95.62 617 LEU A C 1
ATOM 4951 O O . LEU A 1 617 ? 11.982 1.816 -30.243 1.00 95.62 617 LEU A O 1
ATOM 4955 N N . ASN A 1 618 ? 12.608 1.101 -28.209 1.00 95.31 618 ASN A N 1
ATOM 4956 C CA . ASN A 1 618 ? 12.929 2.418 -27.677 1.00 95.31 618 ASN A CA 1
ATOM 4957 C C . ASN A 1 618 ? 14.446 2.494 -27.474 1.00 95.31 618 ASN A C 1
ATOM 4959 O O . ASN A 1 618 ? 15.020 1.594 -26.862 1.00 95.31 618 ASN A O 1
ATOM 4963 N N . LEU A 1 619 ? 15.074 3.554 -27.968 1.00 94.50 619 LEU A N 1
ATOM 4964 C CA . LEU A 1 619 ? 16.477 3.883 -27.737 1.00 94.50 619 LEU A CA 1
ATOM 4965 C C . LEU A 1 619 ? 16.543 5.269 -27.088 1.00 94.50 619 LEU A C 1
ATOM 4967 O O . LEU A 1 619 ? 15.943 6.199 -27.619 1.00 94.50 619 LEU A O 1
ATOM 4971 N N . GLU A 1 620 ? 17.264 5.416 -25.984 1.00 93.25 620 GLU A N 1
ATOM 4972 C CA . GLU A 1 620 ? 17.468 6.703 -25.309 1.00 93.25 620 GLU A CA 1
ATOM 4973 C C . GLU A 1 620 ? 18.949 6.872 -24.956 1.00 93.25 620 GLU A C 1
ATOM 4975 O O . GLU A 1 620 ? 19.504 6.130 -24.148 1.00 93.25 620 GLU A O 1
ATOM 4980 N N . ASP A 1 621 ? 19.613 7.805 -25.631 1.00 89.31 621 ASP A N 1
ATOM 4981 C CA . ASP A 1 621 ? 21.024 8.142 -25.427 1.00 89.31 621 ASP A CA 1
ATOM 4982 C C . ASP A 1 621 ? 21.267 9.540 -26.018 1.00 89.31 621 ASP A C 1
ATOM 4984 O O . ASP A 1 621 ? 21.387 9.721 -27.235 1.00 89.31 621 ASP A O 1
ATOM 4988 N N . TYR A 1 622 ? 21.305 10.552 -25.150 1.00 86.25 622 TYR A N 1
ATOM 4989 C CA . TYR A 1 622 ? 21.472 11.953 -25.550 1.00 86.25 622 TYR A CA 1
ATOM 4990 C C . TYR A 1 622 ? 22.899 12.292 -26.016 1.00 86.25 622 TYR A C 1
ATOM 4992 O O . TYR A 1 622 ? 23.083 13.333 -26.651 1.00 86.25 622 TYR A O 1
ATOM 5000 N N . ASP A 1 623 ? 23.876 11.404 -25.798 1.00 85.06 623 ASP A N 1
ATOM 5001 C CA . ASP A 1 623 ? 25.230 11.504 -26.354 1.00 85.06 623 ASP A CA 1
ATOM 5002 C C . ASP A 1 623 ? 25.343 10.833 -27.738 1.00 85.06 623 ASP A C 1
ATOM 5004 O O . ASP A 1 623 ? 26.316 11.067 -28.465 1.00 85.06 623 ASP A O 1
ATOM 5008 N N . MET A 1 624 ? 24.337 10.058 -28.166 1.00 86.44 624 MET A N 1
ATOM 5009 C CA . MET A 1 624 ? 24.321 9.356 -29.452 1.00 86.44 624 MET A CA 1
ATOM 5010 C C . MET A 1 624 ? 24.476 10.323 -30.639 1.00 86.44 624 MET A C 1
ATOM 5012 O O . MET A 1 624 ? 23.604 11.150 -30.921 1.00 86.44 624 MET A O 1
ATOM 5016 N N . GLN A 1 625 ? 25.578 10.185 -31.387 1.00 84.12 625 GLN A N 1
ATOM 5017 C CA . GLN A 1 625 ? 25.905 11.041 -32.544 1.00 84.12 625 GLN A CA 1
ATOM 5018 C C . GLN A 1 625 ? 25.482 10.459 -33.904 1.00 84.12 625 GLN A C 1
ATOM 5020 O O . GLN A 1 625 ? 25.378 11.194 -34.884 1.00 84.12 625 GLN A O 1
ATOM 5025 N N . THR A 1 626 ? 25.248 9.146 -33.992 1.00 90.12 626 THR A N 1
ATOM 5026 C CA . THR A 1 626 ? 24.810 8.456 -35.221 1.00 90.12 626 THR A CA 1
ATOM 5027 C C . THR A 1 626 ? 23.830 7.340 -34.886 1.00 90.12 626 THR A C 1
ATOM 5029 O O . THR A 1 626 ? 24.044 6.642 -33.898 1.00 90.12 626 THR A O 1
ATOM 5032 N N . VAL A 1 627 ? 22.845 7.086 -35.749 1.00 90.12 627 VAL A N 1
ATOM 5033 C CA . VAL A 1 627 ? 21.953 5.925 -35.650 1.00 90.12 627 VAL A CA 1
ATOM 5034 C C . VAL A 1 627 ? 22.811 4.640 -35.673 1.00 90.12 627 VAL A C 1
ATOM 5036 O O . VAL A 1 627 ? 23.671 4.504 -36.560 1.00 90.12 627 VAL A O 1
ATOM 5039 N N . PRO A 1 628 ? 22.634 3.710 -34.713 1.00 90.69 628 PRO A N 1
ATOM 5040 C CA . PRO A 1 628 ? 23.430 2.489 -34.623 1.00 90.69 628 PRO A CA 1
ATOM 5041 C C . PRO A 1 628 ? 23.281 1.566 -35.837 1.00 90.69 628 PRO A C 1
ATOM 5043 O O . PRO A 1 628 ? 22.198 1.424 -36.400 1.00 90.69 628 PRO A O 1
ATOM 5046 N N . ARG A 1 629 ? 24.369 0.890 -36.234 1.00 89.25 629 ARG A N 1
ATOM 5047 C CA . ARG A 1 629 ? 24.368 0.018 -37.427 1.00 89.25 629 ARG A CA 1
ATOM 5048 C C . ARG A 1 629 ? 23.483 -1.220 -37.280 1.00 89.25 629 ARG A C 1
ATOM 5050 O O . ARG A 1 629 ? 22.829 -1.581 -38.250 1.00 89.25 629 ARG A O 1
ATOM 5057 N N . TYR A 1 630 ? 23.391 -1.794 -36.078 1.00 89.94 630 TYR A N 1
ATOM 5058 C CA . TYR A 1 630 ? 22.552 -2.968 -35.792 1.00 89.94 630 TYR A CA 1
ATOM 5059 C C . TYR A 1 630 ? 21.056 -2.753 -36.090 1.00 89.94 630 TYR A C 1
ATOM 5061 O O . TYR A 1 630 ? 20.294 -3.712 -36.179 1.00 89.94 630 TYR A O 1
ATOM 5069 N N . LEU A 1 631 ? 20.608 -1.501 -36.261 1.00 90.06 631 LEU A N 1
ATOM 5070 C CA . LEU A 1 631 ? 19.237 -1.193 -36.672 1.00 90.06 631 LEU A CA 1
ATOM 5071 C C . LEU A 1 631 ? 18.914 -1.646 -38.099 1.00 90.06 631 LEU A C 1
ATOM 5073 O O . LEU A 1 631 ? 17.741 -1.825 -38.409 1.00 90.06 631 LEU A O 1
ATOM 5077 N N . GLN A 1 632 ? 19.923 -1.889 -38.940 1.00 86.31 632 GLN A N 1
ATOM 5078 C CA . GLN A 1 632 ? 19.745 -2.488 -40.267 1.00 86.31 632 GLN A CA 1
ATOM 5079 C C . GLN A 1 632 ? 19.332 -3.968 -40.185 1.00 86.31 632 GLN A C 1
ATOM 5081 O O . GLN A 1 632 ? 18.599 -4.453 -41.050 1.00 86.31 632 GLN A O 1
ATOM 5086 N N . ASP A 1 633 ? 19.749 -4.663 -39.124 1.00 83.31 633 ASP A N 1
ATOM 5087 C CA . ASP A 1 633 ? 19.519 -6.097 -38.930 1.00 83.31 633 ASP A CA 1
ATOM 5088 C C . ASP A 1 633 ? 18.173 -6.392 -38.238 1.00 83.31 633 ASP A C 1
ATOM 5090 O O . ASP A 1 633 ? 17.561 -7.440 -38.471 1.00 83.31 633 ASP A O 1
ATOM 5094 N N . VAL A 1 634 ? 17.650 -5.445 -37.444 1.00 87.94 634 VAL A N 1
ATOM 5095 C CA . VAL A 1 634 ? 16.329 -5.540 -36.793 1.00 87.94 634 VAL A CA 1
ATOM 5096 C C . VAL A 1 634 ? 15.229 -4.805 -37.561 1.00 87.94 634 VAL A C 1
ATOM 5098 O O . VAL A 1 634 ? 15.449 -3.776 -38.195 1.00 87.94 634 VAL A O 1
ATOM 5101 N N . LYS A 1 635 ? 13.993 -5.318 -37.485 1.00 87.00 635 LYS A N 1
ATOM 5102 C CA . LYS A 1 635 ? 12.834 -4.786 -38.231 1.00 87.00 635 LYS A CA 1
ATOM 5103 C C . LYS A 1 635 ? 11.624 -4.486 -37.328 1.00 87.00 635 LYS A C 1
ATOM 5105 O O . LYS A 1 635 ? 10.566 -5.085 -37.527 1.00 87.00 635 LYS A O 1
ATOM 5110 N N . PRO A 1 636 ? 11.755 -3.590 -36.328 1.00 92.06 636 PRO A N 1
ATOM 5111 C CA . PRO A 1 636 ? 10.628 -3.193 -35.489 1.00 92.06 636 PRO A CA 1
ATOM 5112 C C . PRO A 1 636 ? 9.527 -2.503 -36.309 1.00 92.06 636 PRO A C 1
ATOM 5114 O O . PRO A 1 636 ? 9.781 -1.885 -37.344 1.00 92.06 636 PRO A O 1
ATOM 5117 N N . ARG A 1 637 ? 8.281 -2.560 -35.823 1.00 91.00 637 ARG A N 1
ATOM 5118 C CA . ARG A 1 637 ? 7.165 -1.784 -36.397 1.00 91.00 637 ARG A CA 1
ATOM 5119 C C . ARG A 1 637 ? 7.217 -0.320 -35.966 1.00 91.00 637 ARG A C 1
ATOM 5121 O O . ARG A 1 637 ? 6.904 0.558 -36.763 1.00 91.00 637 ARG A O 1
ATOM 5128 N N . LEU A 1 638 ? 7.598 -0.075 -34.716 1.00 92.06 638 LEU A N 1
ATOM 5129 C CA . LEU A 1 638 ? 7.740 1.246 -34.118 1.00 92.06 638 LEU A CA 1
ATOM 5130 C C . LEU A 1 638 ? 9.133 1.380 -33.498 1.00 92.06 638 LEU A C 1
ATOM 5132 O O . LEU A 1 638 ? 9.492 0.581 -32.634 1.00 92.06 638 LEU A O 1
ATOM 5136 N N . MET A 1 639 ? 9.868 2.417 -33.890 1.00 94.88 639 MET A N 1
ATOM 5137 C CA . MET A 1 639 ? 11.050 2.888 -33.170 1.00 94.88 639 MET A CA 1
ATOM 5138 C C . MET A 1 639 ? 10.749 4.221 -32.481 1.00 94.88 639 MET A C 1
ATOM 5140 O O . MET A 1 639 ? 10.202 5.137 -33.101 1.00 94.88 639 MET A O 1
ATOM 5144 N N . LEU A 1 640 ? 11.120 4.332 -31.212 1.00 93.81 640 LEU A N 1
ATOM 5145 C CA . LEU A 1 640 ? 11.206 5.584 -30.472 1.00 93.81 640 LEU A CA 1
ATOM 5146 C C . LEU A 1 640 ? 12.688 5.860 -30.184 1.00 93.81 640 LEU A C 1
ATOM 5148 O O . LEU A 1 640 ? 13.400 4.943 -29.787 1.00 93.81 640 LEU A O 1
ATOM 5152 N N . LEU A 1 641 ? 13.155 7.077 -30.448 1.00 94.25 641 LEU A N 1
ATOM 5153 C CA . LEU A 1 641 ? 14.559 7.465 -30.312 1.00 94.25 641 LEU A CA 1
ATOM 5154 C C . LEU A 1 641 ? 14.666 8.815 -29.599 1.00 94.25 641 LEU A C 1
ATOM 5156 O O . LEU A 1 641 ? 14.288 9.834 -30.167 1.00 94.25 641 LEU A O 1
ATOM 5160 N N . ASP A 1 642 ? 15.224 8.834 -28.401 1.00 91.50 642 ASP A N 1
ATOM 5161 C CA . ASP A 1 642 ? 15.630 10.051 -27.703 1.00 91.50 642 ASP A CA 1
ATOM 5162 C C . ASP A 1 642 ? 17.147 10.197 -27.852 1.00 91.50 642 ASP A C 1
ATOM 5164 O O . ASP A 1 642 ? 17.899 9.263 -27.564 1.00 91.50 642 ASP A O 1
ATOM 5168 N N . CYS A 1 643 ? 17.598 11.312 -28.430 1.00 92.50 643 CYS A N 1
ATOM 5169 C CA . CYS A 1 643 ? 18.974 11.435 -28.912 1.00 92.50 643 CYS A CA 1
ATOM 5170 C C . CYS A 1 643 ? 19.515 12.867 -28.907 1.00 92.50 643 CYS A C 1
ATOM 5172 O O . CYS A 1 643 ? 18.791 13.834 -28.661 1.00 92.50 643 CYS A O 1
ATOM 5174 N N . SER A 1 644 ? 20.806 13.006 -29.225 1.00 91.75 644 SER A N 1
ATOM 5175 C CA . SER A 1 644 ? 21.453 14.309 -29.367 1.00 91.75 644 SER A CA 1
ATOM 5176 C C . SER A 1 644 ? 20.778 15.183 -30.441 1.00 91.75 644 SER A C 1
ATOM 5178 O O . SER A 1 644 ? 20.368 14.712 -31.508 1.00 91.75 644 SER A O 1
ATOM 5180 N N . LEU A 1 645 ? 20.709 16.497 -30.204 1.00 88.88 645 LEU A N 1
ATOM 5181 C CA . LEU A 1 645 ? 20.174 17.454 -31.181 1.00 88.88 645 LEU A CA 1
ATOM 5182 C C . LEU A 1 645 ? 20.899 17.418 -32.553 1.00 88.88 645 LEU A C 1
ATOM 5184 O O . LEU A 1 645 ? 20.214 17.524 -33.580 1.00 88.88 645 LEU A O 1
ATOM 5188 N N . PRO A 1 646 ? 22.237 17.231 -32.635 1.00 89.62 646 PRO A N 1
ATOM 5189 C CA . PRO A 1 646 ? 22.929 16.988 -33.903 1.00 89.62 646 PRO A CA 1
ATOM 5190 C C . PRO A 1 646 ? 22.431 15.737 -34.638 1.00 89.62 646 PRO A C 1
ATOM 5192 O O . PRO A 1 646 ? 22.153 15.816 -35.840 1.00 89.62 646 PRO A O 1
ATOM 5195 N N . LEU A 1 647 ? 22.249 14.609 -33.938 1.00 92.06 647 LEU A N 1
ATOM 5196 C CA . LEU A 1 647 ? 21.736 13.381 -34.546 1.00 92.06 647 LEU A CA 1
ATOM 5197 C C . LEU A 1 647 ? 20.296 13.561 -35.034 1.00 92.06 647 LEU A C 1
ATOM 5199 O O . LEU A 1 647 ? 20.004 13.257 -36.193 1.00 92.06 647 LEU A O 1
ATOM 5203 N N . LEU A 1 648 ? 19.414 14.140 -34.216 1.00 91.88 648 LEU A N 1
ATOM 5204 C CA . LEU A 1 648 ? 18.041 14.422 -34.636 1.00 91.88 648 LEU A CA 1
ATOM 5205 C C . LEU A 1 648 ? 18.002 15.330 -35.878 1.00 91.88 648 LEU A C 1
ATOM 5207 O O . LEU A 1 648 ? 17.195 15.106 -36.779 1.00 91.88 648 LEU A O 1
ATOM 5211 N N . THR A 1 649 ? 18.906 16.311 -35.971 1.00 88.94 649 THR A N 1
ATOM 5212 C CA . THR A 1 649 ? 19.043 17.182 -37.152 1.00 88.94 649 THR A CA 1
ATOM 5213 C C . THR A 1 649 ? 19.508 16.405 -38.391 1.00 88.94 649 THR A C 1
ATOM 5215 O O . THR A 1 649 ? 18.992 16.633 -39.485 1.00 88.94 649 THR A O 1
ATOM 5218 N N . SER A 1 650 ? 20.427 15.447 -38.229 1.00 88.62 650 SER A N 1
ATOM 5219 C CA . SER A 1 650 ? 20.879 14.548 -39.303 1.00 88.62 650 SER A CA 1
ATOM 5220 C C . SER A 1 650 ? 19.754 13.631 -39.808 1.00 88.62 650 SER A C 1
ATOM 5222 O O . SER A 1 650 ? 19.564 13.467 -41.015 1.00 88.62 650 SER A O 1
ATOM 5224 N N . ILE A 1 651 ? 18.936 13.101 -38.893 1.00 90.25 651 ILE A N 1
ATOM 5225 C CA . ILE A 1 651 ? 17.743 12.295 -39.202 1.00 90.25 651 ILE A CA 1
ATOM 5226 C C . ILE A 1 651 ? 16.656 13.153 -39.880 1.00 90.25 651 ILE A C 1
ATOM 5228 O O . ILE A 1 651 ? 16.002 12.704 -40.825 1.00 90.25 651 ILE A O 1
ATOM 5232 N N . ALA A 1 652 ? 16.487 14.410 -39.455 1.00 88.81 652 ALA A N 1
ATOM 5233 C CA . ALA A 1 652 ? 15.513 15.352 -40.014 1.00 88.81 652 ALA A CA 1
ATOM 5234 C C . ALA A 1 652 ? 15.771 15.725 -41.490 1.00 88.81 652 ALA A C 1
ATOM 5236 O O . ALA A 1 652 ? 14.855 16.203 -42.161 1.00 88.81 652 ALA A O 1
ATOM 5237 N N . ALA A 1 653 ? 16.966 15.450 -42.030 1.00 85.00 653 ALA A N 1
ATOM 5238 C CA . ALA A 1 653 ? 17.259 15.572 -43.462 1.00 85.00 653 ALA A CA 1
ATOM 5239 C C . ALA A 1 653 ? 16.525 14.527 -44.341 1.00 85.00 653 ALA A C 1
ATOM 5241 O O . ALA A 1 653 ? 16.516 14.646 -45.572 1.00 85.00 653 ALA A O 1
ATOM 5242 N N . GLY A 1 654 ? 15.875 13.522 -43.738 1.00 83.75 654 GLY A N 1
ATOM 5243 C CA . GLY A 1 654 ? 15.005 12.569 -44.431 1.00 83.75 654 GLY A CA 1
ATOM 5244 C C . GLY A 1 654 ? 15.749 11.735 -45.479 1.00 83.75 654 GLY A C 1
ATOM 5245 O O . GLY A 1 654 ? 16.891 11.345 -45.264 1.00 83.75 654 GLY A O 1
ATOM 5246 N N . LYS A 1 655 ? 15.120 11.490 -46.639 1.00 83.56 655 LYS A N 1
ATOM 5247 C CA . LYS A 1 655 ? 15.635 10.630 -47.735 1.00 83.56 655 LYS A CA 1
ATOM 5248 C C . LYS A 1 655 ? 17.000 11.026 -48.322 1.00 83.56 655 LYS A C 1
ATOM 5250 O O . LYS A 1 655 ? 17.536 10.285 -49.139 1.00 83.56 655 LYS A O 1
ATOM 5255 N N . HIS A 1 656 ? 17.531 12.194 -47.964 1.00 79.75 656 HIS A N 1
ATOM 5256 C CA . HIS A 1 656 ? 18.843 12.678 -48.401 1.00 79.75 656 HIS A CA 1
ATOM 5257 C C . HIS A 1 656 ? 19.855 12.784 -47.244 1.00 79.75 656 HIS A C 1
ATOM 5259 O O . HIS A 1 656 ? 20.979 13.233 -47.460 1.00 79.75 656 HIS A O 1
ATOM 5265 N N . GLY A 1 657 ? 19.464 12.401 -46.023 1.00 82.81 657 GLY A N 1
ATOM 5266 C CA . GLY A 1 657 ? 20.324 12.384 -44.842 1.00 82.81 657 GLY A CA 1
ATOM 5267 C C . GLY A 1 657 ? 21.182 11.115 -44.752 1.00 82.81 657 GLY A C 1
ATOM 5268 O O . GLY A 1 657 ? 20.735 10.046 -45.171 1.00 82.81 657 GLY A O 1
ATOM 5269 N N . PRO A 1 658 ? 22.386 11.190 -44.153 1.00 85.94 658 PRO A N 1
ATOM 5270 C CA . PRO A 1 658 ? 23.323 10.061 -44.068 1.00 85.94 658 PRO A CA 1
ATOM 5271 C C . PRO A 1 658 ? 22.840 8.923 -43.150 1.00 85.94 658 PRO A C 1
ATOM 5273 O O . PRO A 1 658 ? 23.384 7.822 -43.179 1.00 85.94 658 PRO A O 1
ATOM 5276 N N . GLU A 1 659 ? 21.812 9.178 -42.339 1.00 91.25 659 GLU A N 1
ATOM 5277 C CA . GLU A 1 659 ? 21.237 8.214 -41.399 1.00 91.25 659 GLU A CA 1
ATOM 5278 C C . GLU A 1 659 ? 20.061 7.413 -41.990 1.00 91.25 659 GLU A C 1
ATOM 5280 O O . GLU A 1 659 ? 19.647 6.416 -41.403 1.00 91.25 659 GLU A O 1
ATOM 5285 N N . TRP A 1 660 ? 19.518 7.822 -43.145 1.00 88.81 660 TRP A N 1
ATOM 5286 C CA . TRP A 1 660 ? 18.254 7.305 -43.689 1.00 88.81 660 TRP A CA 1
ATOM 5287 C C . TRP A 1 660 ? 18.258 5.789 -43.934 1.00 88.81 660 TRP A C 1
ATOM 5289 O O . TRP A 1 660 ? 17.337 5.075 -43.526 1.00 88.81 660 TRP A O 1
ATOM 5299 N N . ASP A 1 661 ? 19.328 5.270 -44.535 1.00 90.12 661 ASP A N 1
ATOM 5300 C CA . ASP A 1 661 ? 19.469 3.849 -44.887 1.00 90.12 661 ASP A CA 1
ATOM 5301 C C . ASP A 1 661 ? 19.596 2.922 -43.662 1.00 90.12 661 ASP A C 1
ATOM 5303 O O . ASP A 1 661 ? 19.629 1.700 -43.801 1.00 90.12 661 ASP A O 1
ATOM 5307 N N . LYS A 1 662 ? 19.677 3.479 -42.447 1.00 91.81 662 LYS A N 1
ATOM 5308 C CA . LYS A 1 662 ? 19.759 2.716 -41.195 1.00 91.81 662 LYS A CA 1
ATOM 5309 C C . LYS A 1 662 ? 18.399 2.453 -40.546 1.00 91.81 662 LYS A C 1
ATOM 5311 O O . LYS A 1 662 ? 18.311 1.569 -39.702 1.00 91.81 662 LYS A O 1
ATOM 5316 N N . PHE A 1 663 ? 17.359 3.212 -40.908 1.00 91.69 663 PHE A N 1
ATOM 5317 C CA . PHE A 1 663 ? 16.022 3.099 -40.300 1.00 91.69 663 PHE A CA 1
ATOM 5318 C C . PHE A 1 663 ? 14.853 3.146 -41.298 1.00 91.69 663 PHE A C 1
ATOM 5320 O O . PHE A 1 663 ? 13.709 2.950 -40.893 1.00 91.69 663 PHE A O 1
ATOM 5327 N N . SER A 1 664 ? 15.088 3.409 -42.587 1.00 90.06 664 SER A N 1
ATOM 5328 C CA . SER A 1 664 ? 14.018 3.593 -43.587 1.00 90.06 664 SER A CA 1
ATOM 5329 C C . SER A 1 664 ? 13.108 2.376 -43.815 1.00 90.06 664 SER A C 1
ATOM 5331 O O . SER A 1 664 ? 12.023 2.518 -44.376 1.00 90.06 664 SER A O 1
ATOM 5333 N N . HIS A 1 665 ? 13.515 1.185 -43.372 1.00 90.62 665 HIS A N 1
ATOM 5334 C CA . HIS A 1 665 ? 12.707 -0.039 -43.377 1.00 90.62 665 HIS A CA 1
ATOM 5335 C C . HIS A 1 665 ? 11.744 -0.164 -42.185 1.00 90.62 665 HIS A C 1
ATOM 5337 O O . HIS A 1 665 ? 10.893 -1.055 -42.186 1.00 90.62 665 HIS A O 1
ATOM 5343 N N . ILE A 1 666 ? 11.878 0.685 -41.162 1.00 92.00 666 ILE A N 1
ATOM 5344 C CA . ILE A 1 666 ? 11.041 0.682 -39.956 1.00 92.00 666 ILE A CA 1
ATOM 5345 C C . ILE A 1 666 ? 9.708 1.365 -40.271 1.00 92.00 666 ILE A C 1
ATOM 5347 O O . ILE A 1 666 ? 9.675 2.454 -40.843 1.00 92.00 666 ILE A O 1
ATOM 5351 N N . HIS A 1 667 ? 8.586 0.743 -39.891 1.00 89.50 667 HIS A N 1
ATOM 5352 C CA . HIS A 1 667 ? 7.280 1.223 -40.352 1.00 89.50 667 HIS A CA 1
ATOM 5353 C C . HIS A 1 667 ? 6.900 2.604 -39.790 1.00 89.50 667 HIS A C 1
ATOM 5355 O O . HIS A 1 667 ? 6.373 3.432 -40.538 1.00 89.50 667 HIS A O 1
ATOM 5361 N N . GLN A 1 668 ? 7.181 2.853 -38.508 1.00 93.12 668 GLN A N 1
ATOM 5362 C CA . GLN A 1 668 ? 6.985 4.131 -37.827 1.00 93.12 668 GLN A CA 1
ATOM 5363 C C . GLN A 1 668 ? 8.215 4.483 -36.980 1.00 93.12 668 GLN A C 1
ATOM 5365 O O . GLN A 1 668 ? 8.681 3.663 -36.192 1.00 93.12 668 GLN A O 1
ATOM 5370 N N . VAL A 1 669 ? 8.699 5.721 -37.077 1.00 93.25 669 VAL A N 1
ATOM 5371 C CA . VAL A 1 669 ? 9.773 6.253 -36.225 1.00 93.25 669 VAL A CA 1
ATOM 5372 C C . VAL A 1 669 ? 9.309 7.543 -35.556 1.00 93.25 669 VAL A C 1
ATOM 5374 O O . VAL A 1 669 ? 8.715 8.410 -36.201 1.00 93.25 669 VAL A O 1
ATOM 5377 N N . LYS A 1 670 ? 9.593 7.679 -34.262 1.00 94.06 670 LYS A N 1
ATOM 5378 C CA . LYS A 1 670 ? 9.441 8.919 -33.498 1.00 94.06 670 LYS A CA 1
ATOM 5379 C C . LYS A 1 670 ? 10.780 9.243 -32.855 1.00 94.06 670 LYS A C 1
ATOM 5381 O O . LYS A 1 670 ? 11.205 8.515 -31.966 1.00 94.06 670 LYS A O 1
ATOM 5386 N N . ALA A 1 671 ? 11.443 10.288 -33.323 1.00 93.94 671 ALA A N 1
ATOM 5387 C CA . ALA A 1 671 ? 12.712 10.733 -32.775 1.00 93.94 671 ALA A CA 1
ATOM 5388 C C . ALA A 1 671 ? 12.543 12.090 -32.081 1.00 93.94 671 ALA A C 1
ATOM 5390 O O . ALA A 1 671 ? 11.809 12.947 -32.581 1.00 93.94 671 ALA A O 1
ATOM 5391 N N . TYR A 1 672 ? 13.223 12.282 -30.957 1.00 92.69 672 TYR A N 1
ATOM 5392 C CA . TYR A 1 672 ? 13.177 13.483 -30.134 1.00 92.69 672 TYR A CA 1
ATOM 5393 C C . TYR A 1 672 ? 14.581 13.895 -29.681 1.00 92.69 672 TYR A C 1
ATOM 5395 O O . TYR A 1 672 ? 15.519 13.096 -29.701 1.00 92.69 672 TYR A O 1
ATOM 5403 N N . ALA A 1 673 ? 14.707 15.163 -29.300 1.00 90.50 673 ALA A N 1
ATOM 5404 C CA . ALA A 1 673 ? 15.893 15.723 -28.674 1.00 90.50 673 ALA A CA 1
ATOM 5405 C C . ALA A 1 673 ? 15.509 16.913 -27.792 1.00 90.50 673 ALA A C 1
ATOM 5407 O O . ALA A 1 673 ? 14.536 17.636 -28.063 1.00 90.50 673 ALA A O 1
ATOM 5408 N N . ASP A 1 674 ? 16.326 17.130 -26.774 1.00 87.31 674 ASP A N 1
ATOM 5409 C CA . ASP A 1 674 ? 16.201 18.239 -25.843 1.00 87.31 674 ASP A CA 1
ATOM 5410 C C . ASP A 1 674 ? 16.784 19.523 -26.445 1.00 87.31 674 ASP A C 1
ATOM 5412 O O . ASP A 1 674 ? 17.707 19.502 -27.263 1.00 87.31 674 ASP A O 1
ATOM 5416 N N . ASP A 1 675 ? 16.209 20.667 -26.072 1.00 81.25 675 ASP A N 1
ATOM 5417 C CA . ASP A 1 675 ? 16.635 21.981 -26.561 1.00 81.25 675 ASP A CA 1
ATOM 5418 C C . ASP A 1 675 ? 16.340 23.054 -25.503 1.00 81.25 675 ASP A C 1
ATOM 5420 O O . ASP A 1 675 ? 15.219 23.161 -25.007 1.00 81.25 675 ASP A O 1
ATOM 5424 N N . GLU A 1 676 ? 17.344 23.859 -25.150 1.00 78.69 676 GLU A N 1
ATOM 5425 C CA . GLU A 1 676 ? 17.264 24.889 -24.093 1.00 78.69 676 GLU A CA 1
ATOM 5426 C C . GLU A 1 676 ? 16.734 24.356 -22.737 1.00 78.69 676 GLU A C 1
ATOM 5428 O O . GLU A 1 676 ? 16.012 25.053 -22.029 1.00 78.69 676 GLU A O 1
ATOM 5433 N N . GLY A 1 677 ? 17.067 23.108 -22.378 1.00 73.12 677 GLY A N 1
ATOM 5434 C CA . GLY A 1 677 ? 16.659 22.481 -21.110 1.00 73.12 677 GLY A CA 1
ATOM 5435 C C . GLY A 1 677 ? 15.196 22.024 -21.043 1.00 73.12 677 GLY A C 1
ATOM 5436 O O . GLY A 1 677 ? 14.715 21.689 -19.965 1.00 73.12 677 GLY A O 1
ATOM 5437 N N . ILE A 1 678 ? 14.477 22.012 -22.172 1.00 71.56 678 ILE A N 1
ATOM 5438 C CA . ILE A 1 678 ? 13.098 21.514 -22.258 1.00 71.56 678 ILE A CA 1
ATOM 5439 C C . ILE A 1 678 ? 13.107 20.108 -22.889 1.00 71.56 678 ILE A C 1
ATOM 5441 O O . ILE A 1 678 ? 13.463 19.996 -24.073 1.00 71.56 678 ILE A O 1
ATOM 5445 N N . PRO A 1 679 ? 12.674 19.060 -22.155 1.00 74.12 679 PRO A N 1
ATOM 5446 C CA . PRO A 1 679 ? 12.670 17.687 -22.651 1.00 74.12 679 PRO A CA 1
ATOM 5447 C C . PRO A 1 679 ? 11.837 17.486 -23.919 1.00 74.12 679 PRO A C 1
ATOM 5449 O O . PRO A 1 679 ? 10.722 18.009 -24.029 1.00 74.12 679 PRO A O 1
ATOM 5452 N N . ARG A 1 680 ? 12.362 16.715 -24.879 1.00 83.56 680 ARG A N 1
ATOM 5453 C CA . ARG A 1 680 ? 11.714 16.360 -26.162 1.00 83.56 680 ARG A CA 1
ATOM 5454 C C . ARG A 1 680 ? 11.163 17.549 -26.974 1.00 83.56 680 ARG A C 1
ATOM 5456 O O . ARG A 1 680 ? 10.257 17.384 -27.797 1.00 83.56 680 ARG A O 1
ATOM 5463 N N . LYS A 1 681 ? 11.695 18.763 -26.778 1.00 84.94 681 LYS A N 1
ATOM 5464 C CA . LYS A 1 681 ? 11.233 19.986 -27.467 1.00 84.94 681 LYS A CA 1
ATOM 5465 C C . LYS A 1 681 ? 11.398 19.915 -28.985 1.00 84.94 681 LYS A C 1
ATOM 5467 O O . LYS A 1 681 ? 10.597 20.513 -29.711 1.00 84.94 681 LYS A O 1
ATOM 5472 N N . LYS A 1 682 ? 12.415 19.212 -29.487 1.00 88.75 682 LYS A N 1
ATOM 5473 C CA . LYS A 1 682 ? 12.601 18.951 -30.922 1.00 88.75 682 LYS A CA 1
ATOM 5474 C C . LYS A 1 682 ? 12.132 17.546 -31.249 1.00 88.75 682 LYS A C 1
ATOM 5476 O O . LYS A 1 682 ? 12.357 16.625 -30.471 1.00 88.75 682 LYS A O 1
ATOM 5481 N N . TYR A 1 683 ? 11.512 17.381 -32.414 1.00 90.38 683 TYR A N 1
ATOM 5482 C CA . TYR A 1 683 ? 11.036 16.080 -32.867 1.00 90.38 683 TYR A CA 1
ATOM 5483 C C . TYR A 1 683 ? 11.138 15.875 -34.379 1.00 90.38 683 TYR A C 1
ATOM 5485 O O . TYR A 1 683 ? 11.146 16.819 -35.178 1.00 90.38 683 TYR A O 1
ATOM 5493 N N . MET A 1 684 ? 11.134 14.602 -34.761 1.00 93.25 684 MET A N 1
ATOM 5494 C CA . MET A 1 684 ? 10.923 14.092 -36.109 1.00 93.25 684 MET A CA 1
ATOM 5495 C C . MET A 1 684 ? 9.990 12.876 -36.016 1.00 93.25 684 MET A C 1
ATOM 5497 O O . MET A 1 684 ? 10.213 11.965 -35.222 1.00 93.25 684 MET A O 1
ATOM 5501 N N . LEU A 1 685 ? 8.925 12.866 -36.811 1.00 90.56 685 LEU A N 1
ATOM 5502 C CA . LEU A 1 685 ? 7.955 11.780 -36.911 1.00 90.56 685 LEU A CA 1
ATOM 5503 C C . LEU A 1 685 ? 7.937 11.269 -38.352 1.00 90.56 685 LEU A C 1
ATOM 5505 O O . LEU A 1 685 ? 7.761 12.048 -39.289 1.00 90.56 685 LEU A O 1
ATOM 5509 N N . TYR A 1 686 ? 8.067 9.958 -38.518 1.00 88.50 686 TYR A N 1
ATOM 5510 C CA . TYR A 1 686 ? 8.074 9.278 -39.809 1.00 88.50 686 TYR A CA 1
ATOM 5511 C C . TYR A 1 686 ? 7.106 8.089 -39.794 1.00 88.50 686 TYR A C 1
ATOM 5513 O O . TYR A 1 686 ? 7.081 7.308 -38.842 1.00 88.50 686 TYR A O 1
ATOM 5521 N N . THR A 1 687 ? 6.321 7.936 -40.862 1.00 88.19 687 THR A N 1
ATOM 5522 C CA . THR A 1 687 ? 5.636 6.685 -41.218 1.00 88.19 687 THR A CA 1
ATOM 5523 C C . THR A 1 687 ? 5.966 6.310 -42.655 1.00 88.19 687 THR A C 1
ATOM 5525 O O . THR A 1 687 ? 6.043 7.173 -43.531 1.00 88.19 687 THR A O 1
ATOM 5528 N N . SER A 1 688 ? 6.154 5.017 -42.898 1.00 85.50 688 SER A N 1
ATOM 5529 C CA . SER A 1 688 ? 6.464 4.452 -44.216 1.00 85.50 688 SER A CA 1
ATOM 5530 C C . SER A 1 688 ? 5.240 4.351 -45.132 1.00 85.50 688 SER A C 1
ATOM 5532 O O . SER A 1 688 ? 5.348 4.691 -46.310 1.00 85.50 688 SER A O 1
ATOM 5534 N N . ASP A 1 689 ? 4.088 3.934 -44.593 1.00 79.25 689 ASP A N 1
ATOM 5535 C CA . ASP A 1 689 ? 2.855 3.683 -45.345 1.00 79.25 689 ASP A CA 1
ATOM 5536 C C . ASP A 1 689 ? 1.592 4.072 -44.535 1.00 79.25 689 ASP A C 1
ATOM 5538 O O . ASP A 1 689 ? 1.350 3.482 -43.480 1.00 79.25 689 ASP A O 1
ATOM 5542 N N . PRO A 1 690 ? 0.801 5.074 -44.971 1.00 79.75 690 PRO A N 1
ATOM 5543 C CA . PRO A 1 690 ? 1.157 6.041 -46.005 1.00 79.75 690 PRO A CA 1
ATOM 5544 C C . PRO A 1 690 ? 2.388 6.857 -45.581 1.00 79.75 690 PRO A C 1
ATOM 5546 O O . PRO A 1 690 ? 2.602 7.126 -44.393 1.00 79.75 690 PRO A O 1
ATOM 5549 N N . PHE A 1 691 ? 3.200 7.275 -46.556 1.00 85.38 691 PHE A N 1
ATOM 5550 C CA . PHE A 1 691 ? 4.411 8.043 -46.271 1.00 85.38 691 PHE A CA 1
ATOM 5551 C C . PHE A 1 691 ? 4.070 9.407 -45.648 1.00 85.38 691 PHE A C 1
ATOM 5553 O O . PHE A 1 691 ? 3.489 10.272 -46.310 1.00 85.38 691 PHE A O 1
ATOM 5560 N N . ARG A 1 692 ? 4.480 9.628 -44.395 1.00 87.31 692 ARG A N 1
ATOM 5561 C CA . ARG A 1 692 ? 4.394 10.920 -43.694 1.00 87.31 692 ARG A CA 1
ATOM 5562 C C . ARG A 1 692 ? 5.740 11.220 -43.051 1.00 87.31 692 ARG A C 1
ATOM 5564 O O . ARG A 1 692 ? 6.373 10.332 -42.490 1.00 87.31 692 ARG A O 1
ATOM 5571 N N . PHE A 1 693 ? 6.163 12.476 -43.127 1.00 89.38 693 PHE A N 1
ATOM 5572 C CA . PHE A 1 693 ? 7.373 12.970 -42.479 1.00 89.38 693 PHE A CA 1
ATOM 5573 C C . PHE A 1 693 ? 7.090 14.364 -41.918 1.00 89.38 693 PHE A C 1
ATOM 5575 O O . PHE A 1 693 ? 6.609 15.234 -42.647 1.00 89.38 693 PHE A O 1
ATOM 5582 N N . GLU A 1 694 ? 7.338 14.567 -40.630 1.00 88.38 694 GLU A N 1
ATOM 5583 C CA . GLU A 1 694 ? 6.943 15.770 -39.894 1.00 88.38 694 GLU A CA 1
ATOM 5584 C C . GLU A 1 694 ? 8.012 16.121 -38.855 1.00 88.38 694 GLU A C 1
ATOM 5586 O O . GLU A 1 694 ? 8.449 15.264 -38.097 1.00 88.38 694 GLU A O 1
ATOM 5591 N N . THR A 1 695 ? 8.466 17.372 -38.817 1.00 89.38 695 THR A N 1
ATOM 5592 C CA . THR A 1 695 ? 9.498 17.827 -37.875 1.00 89.38 695 THR A CA 1
ATOM 5593 C C . THR A 1 695 ? 9.331 19.312 -37.570 1.00 89.38 695 THR A C 1
ATOM 5595 O O . THR A 1 695 ? 8.881 20.078 -38.424 1.00 89.38 695 THR A O 1
ATOM 5598 N N . ASN A 1 696 ? 9.706 19.722 -36.356 1.00 87.25 696 ASN A N 1
ATOM 5599 C CA . ASN A 1 696 ? 9.742 21.124 -35.932 1.00 87.25 696 ASN A CA 1
ATOM 5600 C C . ASN A 1 696 ? 11.159 21.741 -35.950 1.00 87.25 696 ASN A C 1
ATOM 5602 O O . ASN A 1 696 ? 11.354 22.855 -35.455 1.00 87.25 696 ASN A O 1
ATOM 5606 N N . ILE A 1 697 ? 12.149 21.046 -36.521 1.00 81.31 697 ILE A N 1
ATOM 5607 C CA . ILE A 1 697 ? 13.512 21.564 -36.708 1.00 81.31 697 ILE A CA 1
ATOM 5608 C C . ILE A 1 697 ? 13.519 22.593 -37.852 1.00 81.31 697 ILE A C 1
ATOM 5610 O O . ILE A 1 697 ? 12.887 22.407 -38.893 1.00 81.31 697 ILE A O 1
ATOM 5614 N N . SER A 1 698 ? 14.191 23.732 -37.654 1.00 64.19 698 SER A N 1
ATOM 5615 C CA . SER A 1 698 ? 14.054 24.892 -38.539 1.00 64.19 698 SER A CA 1
ATOM 5616 C C . SER A 1 698 ? 14.909 24.800 -39.813 1.00 64.19 698 SER A C 1
ATOM 5618 O O . SER A 1 698 ? 16.136 24.726 -39.797 1.00 64.19 698 SER A O 1
ATOM 5620 N N . PHE A 1 699 ? 14.243 24.921 -40.965 1.00 52.03 699 PHE A N 1
ATOM 5621 C CA . PHE A 1 699 ? 14.835 24.802 -42.307 1.00 52.03 699 PHE A CA 1
ATOM 5622 C C . PHE A 1 699 ? 15.798 25.939 -42.726 1.00 52.03 699 PHE A C 1
ATOM 5624 O O . PHE A 1 699 ? 16.225 25.992 -43.879 1.00 52.03 699 PHE A O 1
ATOM 5631 N N . SER A 1 700 ? 16.204 26.844 -41.828 1.00 48.97 700 SER A N 1
ATOM 5632 C CA . SER A 1 700 ? 17.293 27.798 -42.111 1.00 48.97 700 SER A CA 1
ATOM 5633 C C . SER A 1 700 ? 18.653 27.112 -42.298 1.00 48.97 700 SER A C 1
ATOM 5635 O O . SER A 1 700 ? 19.511 27.673 -42.974 1.00 48.97 700 SER A O 1
ATOM 5637 N N . ALA A 1 701 ? 18.820 25.889 -41.779 1.00 42.47 701 ALA A N 1
ATOM 5638 C CA . ALA A 1 701 ? 19.978 25.028 -42.034 1.00 42.47 701 ALA A CA 1
ATOM 5639 C C . ALA A 1 701 ? 19.867 24.185 -43.331 1.00 42.47 701 ALA A C 1
ATOM 5641 O O . ALA A 1 701 ? 20.836 23.545 -43.725 1.00 42.47 701 ALA A O 1
ATOM 5642 N N . ILE A 1 702 ? 18.710 24.182 -44.012 1.00 46.28 702 ILE A N 1
ATOM 5643 C CA . ILE A 1 702 ? 18.406 23.325 -45.179 1.00 46.28 702 ILE A CA 1
ATOM 5644 C C . ILE A 1 702 ? 17.831 24.216 -46.301 1.00 46.28 702 ILE A C 1
ATOM 5646 O O . ILE A 1 702 ? 16.634 24.245 -46.583 1.00 46.28 702 ILE A O 1
ATOM 5650 N N . ALA A 1 703 ? 18.689 25.074 -46.856 1.00 31.36 703 ALA A N 1
ATOM 5651 C CA . ALA A 1 703 ? 18.278 26.330 -47.485 1.00 31.36 703 ALA A CA 1
ATOM 5652 C C . ALA A 1 703 ? 17.406 26.232 -48.765 1.00 31.36 703 ALA A C 1
ATOM 5654 O O . ALA A 1 703 ? 17.709 25.518 -49.713 1.00 31.36 703 ALA A O 1
ATOM 5655 N N . ARG A 1 704 ? 16.424 27.150 -48.840 1.00 30.50 704 ARG A N 1
ATOM 5656 C CA . ARG A 1 704 ? 15.704 27.644 -50.041 1.00 30.50 704 ARG A CA 1
ATOM 5657 C C . ARG A 1 704 ? 14.902 26.636 -50.894 1.00 30.50 704 ARG A C 1
ATOM 5659 O O . ARG A 1 704 ? 15.265 26.340 -52.027 1.00 30.50 704 ARG A O 1
ATOM 5666 N N . ALA A 1 705 ? 13.647 26.420 -50.496 1.00 27.97 705 ALA A N 1
ATOM 5667 C CA . ALA A 1 705 ? 12.518 26.433 -51.437 1.00 27.97 705 ALA A CA 1
ATOM 5668 C C . ALA A 1 705 ? 11.262 27.034 -50.772 1.00 27.97 705 ALA A C 1
ATOM 5670 O O . ALA A 1 705 ? 10.841 26.599 -49.704 1.00 27.97 705 ALA A O 1
ATOM 5671 N N . ARG A 1 706 ? 10.654 28.059 -51.386 1.00 26.56 706 ARG A N 1
ATOM 5672 C CA . ARG A 1 706 ? 9.355 28.631 -50.979 1.00 26.56 706 ARG A CA 1
ATOM 5673 C C . ARG A 1 706 ? 8.341 28.393 -52.096 1.00 26.56 706 ARG A C 1
ATOM 5675 O O . ARG A 1 706 ? 8.588 28.854 -53.205 1.00 26.56 706 ARG A O 1
ATOM 5682 N N . ASN A 1 707 ? 7.142 27.913 -51.759 1.00 26.92 707 ASN A N 1
ATOM 5683 C CA . ASN A 1 707 ? 5.955 28.766 -51.901 1.00 26.92 707 ASN A CA 1
ATOM 5684 C C . ASN A 1 707 ? 4.755 28.306 -51.051 1.00 26.92 707 ASN A C 1
ATOM 5686 O O . ASN A 1 707 ? 4.748 27.211 -50.502 1.00 26.92 707 ASN A O 1
ATOM 5690 N N . LYS A 1 708 ? 3.802 29.225 -50.841 1.00 28.62 708 LYS A N 1
ATOM 5691 C CA . LYS A 1 708 ? 2.773 29.212 -49.776 1.00 28.62 708 LYS A CA 1
ATOM 5692 C C . LYS A 1 708 ? 1.333 29.072 -50.312 1.00 28.62 708 LYS A C 1
ATOM 5694 O O . LYS A 1 708 ? 1.101 29.468 -51.450 1.00 28.62 708 LYS A O 1
ATOM 5699 N N . ARG A 1 709 ? 0.395 28.833 -49.363 1.00 27.53 709 ARG A N 1
ATOM 5700 C CA . ARG A 1 709 ? -1.017 29.333 -49.221 1.00 27.53 709 ARG A CA 1
ATOM 5701 C C . ARG A 1 709 ? -2.093 28.223 -49.308 1.00 27.53 709 ARG A C 1
ATOM 5703 O O . ARG A 1 709 ? -1.908 27.314 -50.095 1.00 27.53 709 ARG A O 1
ATOM 5710 N N . LYS A 1 710 ? -3.246 28.262 -48.602 1.00 26.92 710 LYS A N 1
ATOM 5711 C CA . LYS A 1 710 ? -3.729 29.034 -47.415 1.00 26.92 710 LYS A CA 1
ATOM 5712 C C . LYS A 1 710 ? -5.068 28.431 -46.882 1.00 26.92 710 LYS A C 1
ATOM 5714 O O . LYS A 1 710 ? -5.926 28.136 -47.693 1.00 26.92 710 LYS A O 1
ATOM 5719 N N . CYS A 1 711 ? -5.252 28.435 -45.553 1.00 23.05 711 CYS A N 1
ATOM 5720 C CA . CYS A 1 711 ? -6.453 28.816 -44.758 1.00 23.05 711 CYS A CA 1
ATOM 5721 C C . CYS A 1 711 ? -7.897 28.243 -44.947 1.00 23.05 711 CYS A C 1
ATOM 5723 O O . CYS A 1 711 ? -8.501 28.404 -45.997 1.00 23.05 711 CYS A O 1
ATOM 5725 N N . LEU A 1 712 ? -8.489 27.928 -43.771 1.00 22.52 712 LEU A N 1
ATOM 5726 C CA . LEU A 1 712 ? -9.834 28.290 -43.232 1.00 22.52 712 LEU A CA 1
ATOM 5727 C C . LEU A 1 712 ? -11.097 27.404 -43.441 1.00 22.52 712 LEU A C 1
ATOM 5729 O O . LEU A 1 712 ? -11.749 27.455 -44.472 1.00 22.52 712 LEU A O 1
ATOM 5733 N N . ALA A 1 713 ? -11.463 26.720 -42.340 1.00 23.78 713 ALA A N 1
ATOM 5734 C CA . ALA A 1 713 ? -12.737 26.728 -41.582 1.00 23.78 713 ALA A CA 1
ATOM 5735 C C . ALA A 1 713 ? -14.128 26.656 -42.260 1.00 23.78 713 ALA A C 1
ATOM 5737 O O . ALA A 1 713 ? -14.454 27.486 -43.097 1.00 23.78 713 ALA A O 1
ATOM 5738 N N . TYR A 1 714 ? -15.007 25.813 -41.685 1.00 22.94 714 TYR A N 1
ATOM 5739 C CA . TYR A 1 714 ? -16.459 26.048 -41.552 1.00 22.94 714 TYR A CA 1
ATOM 5740 C C . TYR A 1 714 ? -17.034 25.364 -40.290 1.00 22.94 714 TYR A C 1
ATOM 5742 O O . TYR A 1 714 ? -16.672 24.234 -39.975 1.00 22.94 714 TYR A O 1
ATOM 5750 N N . MET A 1 715 ? -17.957 26.048 -39.603 1.00 22.31 715 MET A N 1
ATOM 5751 C CA . MET A 1 715 ? -18.956 25.489 -38.672 1.00 22.31 715 MET A CA 1
ATOM 5752 C C . MET A 1 715 ? -20.341 25.737 -39.281 1.00 22.31 715 MET A C 1
ATOM 5754 O O . MET A 1 715 ? -20.516 26.829 -39.814 1.00 22.31 715 MET A O 1
ATOM 5758 N N . THR A 1 716 ? -21.320 24.836 -39.096 1.00 22.78 716 THR A N 1
ATOM 5759 C CA . THR A 1 716 ? -22.693 25.234 -38.690 1.00 22.78 716 THR A CA 1
ATOM 5760 C C . THR A 1 716 ? -23.577 24.071 -38.213 1.00 22.78 716 THR A C 1
ATOM 5762 O O . THR A 1 716 ? -23.439 22.930 -38.639 1.00 22.78 716 THR A O 1
ATOM 5765 N N . THR A 1 717 ? -24.488 24.451 -37.320 1.00 23.17 717 THR A N 1
ATOM 5766 C CA . THR A 1 717 ? -25.570 23.771 -36.583 1.00 23.17 717 THR A CA 1
ATOM 5767 C C . THR A 1 717 ? -26.711 23.138 -37.395 1.00 23.17 717 THR A C 1
ATOM 5769 O O . THR A 1 717 ? -27.001 23.615 -38.488 1.00 23.17 717 THR A O 1
ATOM 5772 N N . CYS A 1 718 ? -27.497 22.256 -36.751 1.00 20.05 718 CYS A N 1
ATOM 5773 C CA . CYS A 1 718 ? -28.972 22.253 -36.849 1.00 20.05 718 CYS A CA 1
ATOM 5774 C C . CYS A 1 718 ? -29.647 21.584 -35.625 1.00 20.05 718 CYS A C 1
ATOM 5776 O O . CYS A 1 718 ? -29.074 20.682 -35.021 1.00 20.05 718 CYS A O 1
ATOM 5778 N N . THR A 1 719 ? -30.860 22.033 -35.286 1.00 22.64 719 THR A N 1
ATOM 5779 C CA . THR A 1 719 ? -31.768 21.545 -34.219 1.00 22.64 719 THR A CA 1
ATOM 5780 C C . THR A 1 719 ? -33.105 21.073 -34.816 1.00 22.64 719 THR A C 1
ATOM 5782 O O . THR A 1 719 ? -33.375 21.401 -35.969 1.00 22.64 719 THR A O 1
ATOM 5785 N N . ILE A 1 720 ? -33.939 20.354 -34.041 1.00 22.19 720 ILE A N 1
ATOM 5786 C CA . ILE A 1 720 ? -35.422 20.267 -34.134 1.00 22.19 720 ILE A CA 1
ATOM 5787 C C . ILE A 1 720 ? -35.976 19.633 -32.831 1.00 22.19 720 ILE A C 1
ATOM 5789 O O . ILE A 1 720 ? -35.276 18.852 -32.188 1.00 22.19 720 ILE A O 1
ATOM 5793 N N . GLU A 1 721 ? -37.198 20.011 -32.439 1.00 20.89 721 GLU A N 1
ATOM 5794 C CA . GLU A 1 721 ? -37.931 19.640 -31.204 1.00 20.89 721 GLU A CA 1
ATOM 5795 C C . GLU A 1 721 ? -39.087 18.644 -31.482 1.00 20.89 721 GLU A C 1
ATOM 5797 O O . GLU A 1 721 ? -39.449 18.485 -32.644 1.00 20.89 721 GLU A O 1
ATOM 5802 N N . ASP A 1 722 ? -39.675 18.020 -30.439 1.00 19.94 722 ASP A N 1
ATOM 5803 C CA . ASP A 1 722 ? -41.124 17.675 -30.322 1.00 19.94 722 ASP A CA 1
ATOM 5804 C C . ASP A 1 722 ? -41.479 16.985 -28.966 1.00 19.94 722 ASP A C 1
ATOM 5806 O O . ASP A 1 722 ? -40.602 16.430 -28.299 1.00 19.94 722 ASP A O 1
ATOM 5810 N N . GLU A 1 723 ? -42.764 16.981 -28.551 1.00 20.66 723 GLU A N 1
ATOM 5811 C CA . GLU A 1 723 ? -43.252 16.499 -27.225 1.00 20.66 723 GLU A CA 1
ATOM 5812 C C . GLU A 1 723 ? -44.538 15.595 -27.274 1.00 20.66 723 GLU A C 1
ATOM 5814 O O . GLU A 1 723 ? -45.138 15.433 -28.331 1.00 20.66 723 GLU A O 1
ATOM 5819 N N . TRP A 1 724 ? -45.095 14.979 -26.200 1.00 21.08 724 TRP A N 1
ATOM 5820 C CA . TRP A 1 724 ? -44.669 14.898 -24.782 1.00 21.08 724 TRP A CA 1
ATOM 5821 C C . TRP A 1 724 ? -44.903 13.529 -24.054 1.00 21.08 724 TRP A C 1
ATOM 5823 O O . TRP A 1 724 ? -43.910 12.851 -23.789 1.00 21.08 724 TRP A O 1
ATOM 5833 N N . PRO A 1 725 ? -46.109 13.121 -23.564 1.00 30.58 725 PRO A N 1
ATOM 5834 C CA . PRO A 1 725 ? -46.177 12.719 -22.142 1.00 30.58 725 PRO A CA 1
ATOM 5835 C C . PRO A 1 725 ? -46.888 11.392 -21.764 1.00 30.58 725 PRO A C 1
ATOM 5837 O O . PRO A 1 725 ? -48.008 11.136 -22.196 1.00 30.58 725 PRO A O 1
ATOM 5840 N N . GLN A 1 726 ? -46.314 10.638 -20.803 1.00 22.19 726 GLN A N 1
ATOM 5841 C CA . GLN A 1 726 ? -46.872 10.375 -19.443 1.00 22.19 726 GLN A CA 1
ATOM 5842 C C . GLN A 1 726 ? -46.258 9.164 -18.674 1.00 22.19 726 GLN A C 1
ATOM 5844 O O . GLN A 1 726 ? -46.548 8.014 -18.978 1.00 22.19 726 GLN A O 1
ATOM 5849 N N . LYS A 1 727 ? -45.588 9.487 -17.548 1.00 24.64 727 LYS A N 1
ATOM 5850 C CA . LYS A 1 727 ? -45.630 8.860 -16.192 1.00 24.64 727 LYS A CA 1
ATOM 5851 C C . LYS A 1 727 ? -45.190 7.383 -15.923 1.00 24.64 727 LYS A C 1
ATOM 5853 O O . LYS A 1 727 ? -45.073 6.579 -16.837 1.00 24.64 727 LYS A O 1
ATOM 5858 N N . PRO A 1 728 ? -44.823 7.044 -14.653 1.00 38.53 728 PRO A N 1
ATOM 5859 C CA . PRO A 1 728 ? -43.650 6.195 -14.382 1.00 38.53 728 PRO A CA 1
ATOM 5860 C C . PRO A 1 728 ? -43.932 4.948 -13.512 1.00 38.53 728 PRO A C 1
ATOM 5862 O O . PRO A 1 728 ? -45.064 4.698 -13.098 1.00 38.53 728 PRO A O 1
ATOM 5865 N N . LYS A 1 729 ? -42.864 4.238 -13.109 1.00 27.81 729 LYS A N 1
ATOM 5866 C CA . LYS A 1 729 ? -42.853 3.395 -11.898 1.00 27.81 729 LYS A CA 1
ATOM 5867 C C . LYS A 1 729 ? -41.622 3.643 -11.015 1.00 27.81 729 LYS A C 1
ATOM 5869 O O . LYS A 1 729 ? -40.555 3.091 -11.255 1.00 27.81 729 LYS A O 1
ATOM 5874 N N . LEU A 1 730 ? -41.822 4.404 -9.934 1.00 39.81 730 LEU A N 1
ATOM 5875 C CA . LEU A 1 730 ? -41.100 4.184 -8.674 1.00 39.81 730 LEU A CA 1
ATOM 5876 C C . LEU A 1 730 ? -41.473 2.792 -8.138 1.00 39.81 730 LEU A C 1
ATOM 5878 O O . LEU A 1 730 ? -42.615 2.364 -8.312 1.00 39.81 730 LEU A O 1
ATOM 5882 N N . THR A 1 731 ? -40.553 2.110 -7.446 1.00 39.84 731 THR A N 1
ATOM 5883 C CA . THR A 1 731 ? -40.914 1.071 -6.448 1.00 39.84 731 THR A CA 1
ATOM 5884 C C . THR A 1 731 ? -39.759 0.607 -5.550 1.00 39.84 731 THR A C 1
ATOM 5886 O O . THR A 1 731 ? -40.045 0.069 -4.488 1.00 39.84 731 THR A O 1
ATOM 5889 N N . PHE A 1 732 ? -38.477 0.794 -5.907 1.00 39.00 732 PHE A N 1
ATOM 5890 C CA . PHE A 1 732 ? -37.375 0.203 -5.116 1.00 39.00 732 PHE A CA 1
ATOM 5891 C C . PHE A 1 732 ? -36.790 1.109 -4.014 1.00 39.00 732 PHE A C 1
ATOM 5893 O O . PHE A 1 732 ? -36.633 0.650 -2.886 1.00 39.00 732 PHE A O 1
ATOM 5900 N N . MET A 1 733 ? -36.505 2.394 -4.286 1.00 38.25 733 MET A N 1
ATOM 5901 C CA . MET A 1 733 ? -35.933 3.295 -3.263 1.00 38.25 733 MET A CA 1
ATOM 5902 C C . MET A 1 733 ? -36.852 3.458 -2.044 1.00 38.25 733 MET A C 1
ATOM 5904 O O . MET A 1 733 ? -36.375 3.317 -0.926 1.00 38.25 733 MET A O 1
ATOM 5908 N N . ALA A 1 734 ? -38.157 3.656 -2.252 1.00 38.28 734 ALA A N 1
ATOM 5909 C CA . ALA A 1 734 ? -39.166 3.737 -1.190 1.00 38.28 734 ALA A CA 1
ATOM 5910 C C . ALA A 1 734 ? -39.086 2.559 -0.200 1.00 38.28 734 ALA A C 1
ATOM 5912 O O . ALA A 1 734 ? -38.987 2.744 1.011 1.00 38.28 734 ALA A O 1
ATOM 5913 N N . VAL A 1 735 ? -39.035 1.333 -0.736 1.00 40.59 735 VAL A N 1
ATOM 5914 C CA . VAL A 1 735 ? -38.968 0.092 0.049 1.00 40.59 735 VAL A CA 1
ATOM 5915 C C . VAL A 1 735 ? -37.649 -0.016 0.815 1.00 40.59 735 VAL A C 1
ATOM 5917 O O . VAL A 1 735 ? -37.652 -0.406 1.979 1.00 40.59 735 VAL A O 1
ATOM 5920 N N . VAL A 1 736 ? -36.520 0.364 0.208 1.00 41.41 736 VAL A N 1
ATOM 5921 C CA . VAL A 1 736 ? -35.222 0.383 0.907 1.00 41.41 736 VAL A CA 1
ATOM 5922 C C . VAL A 1 736 ? -35.226 1.410 2.047 1.00 41.41 736 VAL A C 1
ATOM 5924 O O . VAL A 1 736 ? -34.727 1.113 3.130 1.00 41.41 736 VAL A O 1
ATOM 5927 N N . LEU A 1 737 ? -35.813 2.589 1.837 1.00 45.47 737 LEU A N 1
ATOM 5928 C CA . LEU A 1 737 ? -35.856 3.666 2.829 1.00 45.47 737 LEU A CA 1
ATOM 5929 C C . LEU A 1 737 ? -36.771 3.322 4.021 1.00 45.47 737 LEU A C 1
ATOM 5931 O O . LEU A 1 737 ? -36.367 3.542 5.161 1.00 45.47 737 LEU A O 1
ATOM 5935 N N . ASP A 1 738 ? -37.940 2.715 3.792 1.00 44.28 738 ASP A N 1
ATOM 5936 C CA . ASP A 1 738 ? -38.855 2.296 4.871 1.00 44.28 738 ASP A CA 1
ATOM 5937 C C . ASP A 1 738 ? -38.317 1.085 5.664 1.00 44.28 738 ASP A C 1
ATOM 5939 O O . ASP A 1 738 ? -38.431 1.032 6.893 1.00 44.28 738 ASP A O 1
ATOM 5943 N N . VAL A 1 739 ? -37.618 0.153 4.997 1.00 45.53 739 VAL A N 1
ATOM 5944 C CA . VAL A 1 739 ? -36.880 -0.939 5.664 1.00 45.53 739 VAL A CA 1
ATOM 5945 C C . VAL A 1 739 ? -35.734 -0.393 6.524 1.00 45.53 739 VAL A C 1
ATOM 5947 O O . VAL A 1 739 ? -35.551 -0.855 7.652 1.00 45.53 739 VAL A O 1
ATOM 5950 N N . LEU A 1 740 ? -34.985 0.607 6.044 1.00 50.31 740 LEU A N 1
ATOM 5951 C CA . LEU A 1 740 ? -33.909 1.250 6.810 1.00 50.31 740 LEU A CA 1
ATOM 5952 C C . LEU A 1 740 ? -34.445 2.054 8.003 1.00 50.31 740 LEU A C 1
ATOM 5954 O O . LEU A 1 740 ? -33.925 1.907 9.111 1.00 50.31 740 LEU A O 1
ATOM 5958 N N . ALA A 1 741 ? -35.508 2.840 7.815 1.00 49.38 741 ALA A N 1
ATOM 5959 C CA . ALA A 1 741 ? -36.168 3.562 8.902 1.00 49.38 741 ALA A CA 1
ATOM 5960 C C . ALA A 1 741 ? -36.693 2.590 9.973 1.00 49.38 741 ALA A C 1
ATOM 5962 O O . ALA A 1 741 ? -36.442 2.778 11.165 1.00 49.38 741 ALA A O 1
ATOM 5963 N N . SER A 1 742 ? -37.328 1.492 9.551 1.00 52.06 742 SER A N 1
ATOM 5964 C CA . SER A 1 742 ? -37.795 0.423 10.443 1.00 52.06 742 SER A CA 1
ATOM 5965 C C . SER A 1 742 ? -36.651 -0.297 11.167 1.00 52.06 742 SER A C 1
ATOM 5967 O O . SER A 1 742 ? -36.802 -0.668 12.330 1.00 52.06 742 SER A O 1
ATOM 5969 N N . TYR A 1 743 ? -35.491 -0.477 10.527 1.00 49.66 743 TYR A N 1
ATOM 5970 C CA . TYR A 1 743 ? -34.304 -1.066 11.155 1.00 49.66 743 TYR A CA 1
ATOM 5971 C C . TYR A 1 743 ? -33.742 -0.175 12.274 1.00 49.66 743 TYR A C 1
ATOM 5973 O O . TYR A 1 743 ? -33.528 -0.658 13.388 1.00 49.66 743 TYR A O 1
ATOM 5981 N N . VAL A 1 744 ? -33.576 1.129 12.020 1.00 51.16 744 VAL A N 1
ATOM 5982 C CA . VAL A 1 744 ? -33.122 2.091 13.044 1.00 51.16 744 VAL A CA 1
ATOM 5983 C C . VAL A 1 744 ? -34.162 2.223 14.166 1.00 51.16 744 VAL A C 1
ATOM 5985 O O . VAL A 1 744 ? -33.804 2.212 15.344 1.00 51.16 744 VAL A O 1
ATOM 5988 N N . GLN A 1 745 ? -35.457 2.248 13.835 1.00 54.25 745 GLN A N 1
ATOM 5989 C CA . GLN A 1 745 ? -36.533 2.305 14.828 1.00 54.25 745 GLN A CA 1
ATOM 5990 C C . GLN A 1 745 ? -36.583 1.043 15.713 1.00 54.25 745 GLN A C 1
ATOM 5992 O O . GLN A 1 745 ? -36.761 1.152 16.929 1.00 54.25 745 GLN A O 1
ATOM 5997 N N . ASN A 1 746 ? -36.366 -0.150 15.146 1.00 54.38 746 ASN A N 1
ATOM 5998 C CA . ASN A 1 746 ? -36.261 -1.395 15.915 1.00 54.38 746 ASN A CA 1
ATOM 5999 C C . ASN A 1 746 ? -35.025 -1.407 16.826 1.00 54.38 746 ASN A C 1
ATOM 6001 O O . ASN A 1 746 ? -35.139 -1.781 17.990 1.00 54.38 746 ASN A O 1
ATOM 6005 N N . MET A 1 747 ? -33.873 -0.946 16.332 1.00 53.06 747 MET A N 1
ATOM 6006 C CA . MET A 1 747 ? -32.638 -0.819 17.113 1.00 53.06 747 MET A CA 1
ATOM 6007 C C . MET A 1 747 ? -32.826 0.097 18.333 1.00 53.06 747 MET A C 1
ATOM 6009 O O . MET A 1 747 ? -32.490 -0.288 19.453 1.00 53.06 747 MET A O 1
ATOM 6013 N N . LEU A 1 748 ? -33.439 1.269 18.143 1.00 53.28 748 LEU A N 1
ATOM 6014 C CA . LEU A 1 748 ? -33.780 2.181 19.239 1.00 53.28 748 LEU A CA 1
ATOM 6015 C C . LEU A 1 748 ? -34.778 1.548 20.217 1.00 53.28 748 LEU A C 1
ATOM 6017 O O . LEU A 1 748 ? -34.619 1.661 21.431 1.00 53.28 748 LEU A O 1
ATOM 6021 N N . THR A 1 749 ? -35.764 0.812 19.703 1.00 54.34 749 THR A N 1
ATOM 6022 C CA . THR A 1 749 ? -36.747 0.102 20.533 1.00 54.34 749 THR A CA 1
ATOM 6023 C C . THR A 1 749 ? -36.093 -0.983 21.403 1.00 54.34 749 THR A C 1
ATOM 6025 O O . THR A 1 749 ? -36.469 -1.133 22.564 1.00 54.34 749 THR A O 1
ATOM 6028 N N . GLU A 1 750 ? -35.094 -1.713 20.898 1.00 52.59 750 GLU A N 1
ATOM 6029 C CA . GLU A 1 750 ? -34.288 -2.660 21.690 1.00 52.59 750 GLU A CA 1
ATOM 6030 C C . GLU A 1 750 ? -33.492 -1.934 22.794 1.00 52.59 750 GLU A C 1
ATOM 6032 O O . GLU A 1 750 ? -33.577 -2.311 23.964 1.00 52.59 750 GLU A O 1
ATOM 6037 N N . MET A 1 751 ? -32.812 -0.826 22.467 1.00 49.00 751 MET A N 1
ATOM 6038 C CA . MET A 1 751 ? -32.062 -0.009 23.441 1.00 49.00 751 MET A CA 1
ATOM 6039 C C . MET A 1 751 ? -32.948 0.597 24.549 1.00 49.00 751 MET A C 1
ATOM 6041 O O . MET A 1 751 ? -32.499 0.790 25.688 1.00 49.00 751 MET A O 1
ATOM 6045 N N . VAL A 1 752 ? -34.214 0.887 24.236 1.00 50.41 752 VAL A N 1
ATOM 6046 C CA . VAL A 1 752 ? -35.222 1.328 25.212 1.00 50.41 752 VAL A CA 1
ATOM 6047 C C . VAL A 1 752 ? -35.701 0.158 26.082 1.00 50.41 752 VAL A C 1
ATOM 6049 O O . VAL A 1 752 ? -35.726 0.300 27.306 1.00 50.41 752 VAL A O 1
ATOM 6052 N N . LYS A 1 753 ? -36.010 -1.007 25.489 1.00 45.94 753 LYS A N 1
ATOM 6053 C CA . LYS A 1 753 ? -36.482 -2.213 26.207 1.00 45.94 753 LYS A CA 1
ATOM 6054 C C . LYS A 1 753 ? -35.507 -2.725 27.272 1.00 45.94 753 LYS A C 1
ATOM 6056 O O . LYS A 1 753 ? -35.964 -3.241 28.287 1.00 45.94 753 LYS A O 1
ATOM 6061 N N . GLU A 1 754 ? -34.196 -2.619 27.055 1.00 48.53 754 GLU A N 1
ATOM 6062 C CA . GLU A 1 754 ? -33.185 -3.140 27.994 1.00 48.53 754 GLU A CA 1
ATOM 6063 C C . GLU A 1 754 ? -32.851 -2.195 29.177 1.00 48.53 754 GLU A C 1
ATOM 6065 O O . GLU A 1 754 ? -31.903 -2.456 29.922 1.00 48.53 754 GLU A O 1
ATOM 6070 N N . GLU A 1 755 ? -33.557 -1.065 29.339 1.00 47.69 755 GLU A N 1
ATOM 6071 C CA . GLU A 1 755 ? -33.237 0.016 30.306 1.00 47.69 755 GLU A CA 1
ATOM 6072 C C . GLU A 1 755 ? -31.808 0.605 30.157 1.00 47.69 755 GLU A C 1
ATOM 6074 O O . GLU A 1 755 ? -31.326 1.377 30.994 1.00 47.69 755 GLU A O 1
ATOM 6079 N N . VAL A 1 756 ? -31.112 0.276 29.062 1.00 47.78 756 VAL A N 1
ATOM 6080 C CA . VAL A 1 756 ? -29.703 0.626 28.817 1.00 47.78 756 VAL A CA 1
ATOM 6081 C C . VAL A 1 756 ? -29.502 2.140 28.724 1.00 47.78 756 VAL A C 1
ATOM 6083 O O . VAL A 1 756 ? -28.523 2.653 29.261 1.00 47.78 756 VAL A O 1
ATOM 6086 N N . HIS A 1 757 ? -30.448 2.872 28.133 1.00 48.75 757 HIS A N 1
ATOM 6087 C CA . HIS A 1 757 ? -30.400 4.333 28.010 1.00 48.75 757 HIS A CA 1
ATOM 6088 C C . HIS A 1 757 ? -30.312 5.055 29.375 1.00 48.75 757 HIS A C 1
ATOM 6090 O O . HIS A 1 757 ? -29.437 5.908 29.558 1.00 48.75 757 HIS A O 1
ATOM 6096 N N . MET A 1 758 ? -31.123 4.656 30.368 1.00 50.44 758 MET A N 1
ATOM 6097 C CA . MET A 1 758 ? -31.049 5.179 31.745 1.00 50.44 758 MET A CA 1
ATOM 6098 C C . MET A 1 758 ? -29.728 4.798 32.431 1.00 50.44 758 MET A C 1
ATOM 6100 O O . MET A 1 758 ? -29.124 5.603 33.142 1.00 50.44 758 MET A O 1
ATOM 6104 N N . LEU A 1 759 ? -29.244 3.575 32.193 1.00 41.81 759 LEU A N 1
ATOM 6105 C CA . LEU A 1 759 ? -28.012 3.054 32.793 1.00 41.81 759 LEU A CA 1
ATOM 6106 C C . LEU A 1 759 ? -26.721 3.582 32.158 1.00 41.81 759 LEU A C 1
ATOM 6108 O O . LEU A 1 759 ? -25.660 3.440 32.774 1.00 41.81 759 LEU A O 1
ATOM 6112 N N . LEU A 1 760 ? -26.782 4.195 30.974 1.00 50.66 760 LEU A N 1
ATOM 6113 C CA . LEU A 1 760 ? -25.633 4.795 30.289 1.00 50.66 760 LEU A CA 1
ATOM 6114 C C . LEU A 1 760 ? -25.673 6.331 30.259 1.00 50.66 760 LEU A C 1
ATOM 6116 O O . LEU A 1 760 ? -24.619 6.938 30.101 1.00 50.66 760 LEU A O 1
ATOM 6120 N N . GLY A 1 761 ? -26.821 6.977 30.482 1.00 58.72 761 GLY A N 1
ATOM 6121 C CA . GLY A 1 761 ? -26.916 8.443 30.449 1.00 58.72 761 GLY A CA 1
ATOM 6122 C C . GLY A 1 761 ? -26.637 8.994 29.050 1.00 58.72 761 GLY A C 1
ATOM 6123 O O . GLY A 1 761 ? -25.724 9.799 28.874 1.00 58.72 761 GLY A O 1
ATOM 6124 N N . VAL A 1 762 ? -27.371 8.460 28.072 1.00 58.69 762 VAL A N 1
ATOM 6125 C CA . VAL A 1 762 ? -27.426 8.861 26.646 1.00 58.69 762 VAL A CA 1
ATOM 6126 C C . VAL A 1 762 ? -28.872 9.178 26.228 1.00 58.69 762 VAL A C 1
ATOM 6128 O O . VAL A 1 762 ? -29.242 9.056 25.065 1.00 58.69 762 VAL A O 1
ATOM 6131 N N . SER A 1 763 ? -29.750 9.448 27.200 1.00 60.16 763 SER A N 1
ATOM 6132 C CA . SER A 1 763 ? -31.189 9.566 26.947 1.00 60.16 763 SER A CA 1
ATOM 6133 C C . SER A 1 763 ? -31.518 10.772 26.073 1.00 60.16 763 SER A C 1
ATOM 6135 O O . SER A 1 763 ? -32.305 10.627 25.151 1.00 60.16 763 SER A O 1
ATOM 6137 N N . GLY A 1 764 ? -30.864 11.920 26.292 1.00 64.75 764 GLY A N 1
ATOM 6138 C CA . GLY A 1 764 ? -31.110 13.125 25.495 1.00 64.75 764 GLY A CA 1
ATOM 6139 C C . GLY A 1 764 ? -30.734 12.943 24.023 1.00 64.75 764 GLY A C 1
ATOM 6140 O O . GLY A 1 764 ? -31.511 13.301 23.144 1.00 64.75 764 GLY A O 1
ATOM 6141 N N . GLU A 1 765 ? -29.589 12.311 23.757 1.00 67.62 765 GLU A N 1
ATOM 6142 C CA . GLU A 1 765 ? -29.117 12.007 22.402 1.00 67.62 765 GLU A CA 1
ATOM 6143 C C . GLU A 1 765 ? -30.053 11.013 21.678 1.00 67.62 765 GLU A C 1
ATOM 6145 O O . GLU A 1 765 ? -30.304 11.134 20.479 1.00 67.62 765 GLU A O 1
ATOM 6150 N N . ILE A 1 766 ? -30.614 10.044 22.414 1.00 63.03 766 ILE A N 1
ATOM 6151 C CA . ILE A 1 766 ? -31.603 9.085 21.897 1.00 63.03 766 ILE A CA 1
ATOM 6152 C C . ILE A 1 766 ? -32.954 9.765 21.626 1.00 63.03 766 ILE A C 1
ATOM 6154 O O . ILE A 1 766 ? -33.556 9.504 20.584 1.00 63.03 766 ILE A O 1
ATOM 6158 N N . ASP A 1 767 ? -33.426 10.636 22.521 1.00 67.50 767 ASP A N 1
ATOM 6159 C CA . ASP A 1 767 ? -34.704 11.349 22.387 1.00 67.50 767 ASP A CA 1
ATOM 6160 C C . ASP A 1 767 ? -34.672 12.351 21.211 1.00 67.50 767 ASP A C 1
ATOM 6162 O O . ASP A 1 767 ? -35.625 12.429 20.424 1.00 67.50 767 ASP A O 1
ATOM 6166 N N . GLU A 1 768 ? -33.553 13.063 21.027 1.00 73.81 768 GLU A N 1
ATOM 6167 C CA . GLU A 1 768 ? -33.322 13.941 19.870 1.00 73.81 768 GLU A CA 1
ATOM 6168 C C . GLU A 1 768 ? -33.393 13.149 18.557 1.00 73.81 768 GLU A C 1
ATOM 6170 O O . GLU A 1 768 ? -34.113 13.527 17.629 1.00 73.81 768 GLU A O 1
ATOM 6175 N N . MET A 1 769 ? -32.711 12.003 18.485 1.00 69.25 769 MET A N 1
ATOM 6176 C CA . MET A 1 769 ? -32.702 11.187 17.273 1.00 69.25 769 MET A CA 1
ATOM 6177 C C . MET A 1 769 ? -34.051 10.504 17.000 1.00 69.25 769 MET A C 1
ATOM 6179 O O . MET A 1 769 ? -34.459 10.408 15.842 1.00 69.25 769 MET A O 1
ATOM 6183 N N . CYS A 1 770 ? -34.789 10.091 18.037 1.00 63.78 770 CYS A N 1
ATOM 6184 C CA . CYS A 1 770 ? -36.174 9.629 17.888 1.00 63.78 770 CYS A CA 1
ATOM 6185 C C . CYS A 1 770 ? -37.067 10.712 17.261 1.00 63.78 770 CYS A C 1
ATOM 6187 O O . CYS A 1 770 ? -37.914 10.394 16.424 1.00 63.78 770 CYS A O 1
ATOM 6189 N N . THR A 1 771 ? -36.846 11.979 17.624 1.00 71.25 771 THR A N 1
ATOM 6190 C CA . THR A 1 771 ? -37.567 13.129 17.059 1.00 71.25 771 THR A CA 1
ATOM 6191 C C . THR A 1 771 ? -37.205 13.327 15.582 1.00 71.25 771 THR A C 1
ATOM 6193 O O . THR A 1 771 ? -38.094 13.261 14.732 1.00 71.25 771 THR A O 1
ATOM 6196 N N . LYS A 1 772 ? -35.906 13.418 15.249 1.00 71.12 772 LYS A N 1
ATOM 6197 C CA . LYS A 1 772 ? -35.417 13.539 13.856 1.00 71.12 772 LYS A CA 1
ATOM 6198 C C . LYS A 1 772 ? -35.928 12.419 12.940 1.00 71.12 772 LYS A C 1
ATOM 6200 O O . LYS A 1 772 ? -36.296 12.671 11.795 1.00 71.12 772 LYS A O 1
ATOM 6205 N N . LEU A 1 773 ? -35.972 11.177 13.430 1.00 62.88 773 LEU A N 1
ATOM 6206 C CA . LEU A 1 773 ? -36.494 10.031 12.673 1.00 62.88 773 LEU A CA 1
ATOM 6207 C C . LEU A 1 773 ? -38.014 10.105 12.459 1.00 62.88 773 LEU A C 1
ATOM 6209 O O . LEU A 1 773 ? -38.503 9.650 11.423 1.00 62.88 773 LEU A O 1
ATOM 6213 N N . GLY A 1 774 ? -38.756 10.689 13.404 1.00 64.88 774 GLY A N 1
ATOM 6214 C CA . GLY A 1 774 ? -40.178 10.996 13.240 1.00 64.88 774 GLY A CA 1
ATOM 6215 C C . GLY A 1 774 ? -40.422 11.993 12.106 1.00 64.88 774 GLY A C 1
ATOM 6216 O O . GLY A 1 774 ? -41.258 11.739 11.238 1.00 64.88 774 GLY A O 1
ATOM 6217 N N . ASP A 1 775 ? -39.639 13.071 12.062 1.00 68.44 775 ASP A N 1
ATOM 6218 C CA . ASP A 1 775 ? -39.723 14.091 11.010 1.00 68.44 775 ASP A CA 1
ATOM 6219 C C . ASP A 1 775 ? -39.321 13.528 9.637 1.00 68.44 775 ASP A C 1
ATOM 6221 O O . ASP A 1 775 ? -40.061 13.672 8.660 1.00 68.44 775 ASP A O 1
ATOM 6225 N N . LEU A 1 776 ? -38.215 12.777 9.572 1.00 64.38 776 LEU A N 1
ATOM 6226 C CA . LEU A 1 776 ? -37.771 12.079 8.359 1.00 64.38 776 LEU A CA 1
ATOM 6227 C C . LEU A 1 776 ? -38.828 11.124 7.799 1.00 64.38 776 LEU A C 1
ATOM 6229 O O . LEU A 1 776 ? -39.003 11.050 6.583 1.00 64.38 776 LEU A O 1
ATOM 6233 N N . LYS A 1 777 ? -39.563 10.410 8.661 1.00 59.47 777 LYS A N 1
ATOM 6234 C CA . LYS A 1 777 ? -40.646 9.510 8.238 1.00 59.47 777 LYS A CA 1
ATOM 6235 C C . LYS A 1 777 ? -41.800 10.263 7.570 1.00 59.47 777 LYS A C 1
ATOM 6237 O O . LYS A 1 777 ? -42.374 9.761 6.604 1.00 59.47 777 LYS A O 1
ATOM 6242 N N . ASN A 1 778 ? -42.107 11.470 8.043 1.00 64.69 778 ASN A N 1
ATOM 6243 C CA . ASN A 1 778 ? -43.116 12.332 7.427 1.00 64.69 778 ASN A CA 1
ATOM 6244 C C . ASN A 1 778 ? -42.643 12.851 6.056 1.00 64.69 778 ASN A C 1
ATOM 6246 O O . ASN A 1 778 ? -43.415 12.820 5.098 1.00 64.69 778 ASN A O 1
ATOM 6250 N N . SER A 1 779 ? -41.369 13.243 5.935 1.00 59.97 779 SER A N 1
ATOM 6251 C CA . SER A 1 779 ? -40.752 13.654 4.662 1.00 59.97 779 SER A CA 1
ATOM 6252 C C . SER A 1 779 ? -40.683 12.514 3.637 1.00 59.97 779 SER A C 1
ATOM 6254 O O . SER A 1 779 ? -41.007 12.709 2.466 1.00 59.97 779 SER A O 1
ATOM 6256 N N . LEU A 1 780 ? -40.338 11.295 4.069 1.00 56.44 780 LEU A N 1
ATOM 6257 C CA . LEU A 1 780 ? -40.308 10.093 3.223 1.00 56.44 780 LEU A CA 1
ATOM 6258 C C . LEU A 1 780 ? -41.682 9.770 2.614 1.00 56.44 780 LEU A C 1
ATOM 6260 O O . LEU A 1 780 ? -41.770 9.459 1.428 1.00 56.44 780 LEU A O 1
ATOM 6264 N N . ALA A 1 781 ? -42.762 9.925 3.387 1.00 56.66 781 ALA A N 1
ATOM 6265 C CA . ALA A 1 781 ? -44.129 9.727 2.901 1.00 56.66 781 ALA A CA 1
ATOM 6266 C C . ALA A 1 781 ? -44.581 10.771 1.852 1.00 56.66 781 ALA A C 1
ATOM 6268 O O . ALA A 1 781 ? -45.552 10.530 1.125 1.00 56.66 781 ALA A O 1
ATOM 6269 N N . ASP A 1 782 ? -43.897 11.919 1.759 1.00 57.50 782 ASP A N 1
ATOM 6270 C CA . ASP A 1 782 ? -44.109 12.916 0.702 1.00 57.50 782 ASP A CA 1
ATOM 6271 C C . ASP A 1 782 ? -43.142 12.730 -0.486 1.00 57.50 782 ASP A C 1
ATOM 6273 O O . ASP A 1 782 ? -43.496 13.044 -1.623 1.00 57.50 782 ASP A O 1
ATOM 6277 N N . ALA A 1 783 ? -41.963 12.136 -0.264 1.00 53.91 783 ALA A N 1
ATOM 6278 C CA . ALA A 1 783 ? -40.993 11.795 -1.310 1.00 53.91 783 ALA A CA 1
ATOM 6279 C C . ALA A 1 783 ? -41.538 10.799 -2.344 1.00 53.91 783 ALA A C 1
ATOM 6281 O O . ALA A 1 783 ? -41.343 11.003 -3.543 1.00 53.91 783 ALA A O 1
ATOM 6282 N N . ASP A 1 784 ? -42.316 9.804 -1.908 1.00 47.41 784 ASP A N 1
ATOM 6283 C CA . ASP A 1 784 ? -43.002 8.840 -2.789 1.00 47.41 784 ASP A CA 1
ATOM 6284 C C . ASP A 1 784 ? -43.994 9.490 -3.776 1.00 47.41 784 ASP A C 1
ATOM 6286 O O . ASP A 1 784 ? -44.470 8.845 -4.715 1.00 47.41 784 ASP A O 1
ATOM 6290 N N . ARG A 1 785 ? -44.314 10.777 -3.587 1.00 51.81 785 ARG A N 1
ATOM 6291 C CA . ARG A 1 785 ? -45.221 11.559 -4.440 1.00 51.81 785 ARG A CA 1
ATOM 6292 C C . ARG A 1 785 ? -44.487 12.456 -5.445 1.00 51.81 785 ARG A C 1
ATOM 6294 O O . ARG A 1 785 ? -45.151 13.081 -6.276 1.00 51.81 785 ARG A O 1
ATOM 6301 N N . ARG A 1 786 ? -43.151 12.538 -5.384 1.00 55.22 786 ARG A N 1
ATOM 6302 C CA . ARG A 1 786 ? -42.305 13.462 -6.169 1.00 55.22 786 ARG A CA 1
ATOM 6303 C C . ARG A 1 786 ? -41.311 12.714 -7.071 1.00 55.22 786 ARG A C 1
ATOM 6305 O O . ARG A 1 786 ? -41.210 11.492 -7.032 1.00 55.22 786 ARG A O 1
ATOM 6312 N N . ASN A 1 787 ? -40.618 13.445 -7.948 1.00 50.75 787 ASN A N 1
ATOM 6313 C CA . ASN A 1 787 ? -39.668 12.868 -8.909 1.00 50.75 787 ASN A CA 1
ATOM 6314 C C . ASN A 1 787 ? -38.231 12.852 -8.350 1.00 50.75 787 ASN A C 1
ATOM 6316 O O . ASN A 1 787 ? -37.855 13.733 -7.583 1.00 50.75 787 ASN A O 1
ATOM 6320 N N . THR A 1 788 ? -37.397 11.896 -8.764 1.00 48.22 788 THR A N 1
ATOM 6321 C CA . THR A 1 788 ? -36.044 11.679 -8.197 1.00 48.22 788 THR A CA 1
ATOM 6322 C C . THR A 1 788 ? -35.017 12.768 -8.536 1.00 48.22 788 THR A C 1
ATOM 6324 O O . THR A 1 788 ? -33.969 12.850 -7.889 1.00 48.22 788 THR A O 1
ATOM 6327 N N . THR A 1 789 ? -35.317 13.618 -9.521 1.00 48.44 789 THR A N 1
ATOM 6328 C CA . THR A 1 789 ? -34.526 14.800 -9.900 1.00 48.44 789 THR A CA 1
ATOM 6329 C C . THR A 1 789 ? -34.865 16.058 -9.088 1.00 48.44 789 THR A C 1
ATOM 6331 O O . THR A 1 789 ? -34.199 17.078 -9.248 1.00 48.44 789 THR A O 1
ATOM 6334 N N . ASP A 1 790 ? -35.868 16.005 -8.204 1.00 57.41 790 ASP A N 1
ATOM 6335 C CA . ASP A 1 790 ? -36.233 17.108 -7.307 1.00 57.41 790 ASP A CA 1
ATOM 6336 C C . ASP A 1 790 ? -35.134 17.331 -6.248 1.00 57.41 790 ASP A C 1
ATOM 6338 O O . ASP A 1 790 ? -34.726 16.404 -5.538 1.00 57.41 790 ASP A O 1
ATOM 6342 N N . GLN A 1 791 ? -34.665 18.576 -6.113 1.00 61.44 791 GLN A N 1
ATOM 6343 C CA . GLN A 1 791 ? -33.677 18.968 -5.099 1.00 61.44 791 GLN A CA 1
ATOM 6344 C C . GLN A 1 791 ? -34.158 18.658 -3.670 1.00 61.44 791 GLN A C 1
ATOM 6346 O O . GLN A 1 791 ? -33.341 18.314 -2.816 1.00 61.44 791 GLN A O 1
ATOM 6351 N N . SER A 1 792 ? -35.474 18.688 -3.429 1.00 64.31 792 SER A N 1
ATOM 6352 C CA . SER A 1 792 ? -36.101 18.316 -2.153 1.00 64.31 792 SER A CA 1
ATOM 6353 C C . SER A 1 792 ? -35.820 16.854 -1.789 1.00 64.31 792 SER A C 1
ATOM 6355 O O . SER A 1 792 ? -35.465 16.549 -0.654 1.00 64.31 792 SER A O 1
ATOM 6357 N N . VAL A 1 793 ? -35.906 15.944 -2.767 1.00 63.44 793 VAL A N 1
ATOM 6358 C CA . VAL A 1 793 ? -35.656 14.507 -2.556 1.00 63.44 793 VAL A CA 1
ATOM 6359 C C . VAL A 1 793 ? -34.176 14.254 -2.264 1.00 63.44 793 VAL A C 1
ATOM 6361 O O . VAL A 1 793 ? -33.844 13.456 -1.388 1.00 63.44 793 VAL A O 1
ATOM 6364 N N . GLN A 1 794 ? -33.277 14.979 -2.933 1.00 63.66 794 GLN A N 1
ATOM 6365 C CA . GLN A 1 794 ? -31.838 14.909 -2.658 1.00 63.66 794 GLN A CA 1
ATOM 6366 C C . GLN A 1 794 ? -31.483 15.448 -1.259 1.00 63.66 794 GLN A C 1
ATOM 6368 O O . GLN A 1 794 ? -30.614 14.878 -0.594 1.00 63.66 794 GLN A O 1
ATOM 6373 N N . ALA A 1 795 ? -32.177 16.490 -0.786 1.00 68.75 795 ALA A N 1
ATOM 6374 C CA . ALA A 1 795 ? -32.034 17.000 0.577 1.00 68.75 795 ALA A CA 1
ATOM 6375 C C . ALA A 1 795 ? -32.481 15.961 1.625 1.00 68.75 795 ALA A C 1
ATOM 6377 O O . ALA A 1 795 ? -31.702 15.636 2.519 1.00 68.75 795 ALA A O 1
ATOM 6378 N N . TRP A 1 796 ? -33.655 15.342 1.465 1.00 69.56 796 TRP A N 1
ATOM 6379 C CA . TRP A 1 796 ? -34.136 14.305 2.393 1.00 69.56 796 TRP A CA 1
ATOM 6380 C C . TRP A 1 796 ? -33.242 13.058 2.436 1.00 69.56 796 TRP A C 1
ATOM 6382 O O . TRP A 1 796 ? -32.991 12.508 3.508 1.00 69.56 796 TRP A O 1
ATOM 6392 N N . VAL A 1 797 ? -32.699 12.620 1.293 1.00 64.69 797 VAL A N 1
ATOM 6393 C CA . VAL A 1 797 ? -31.725 11.511 1.259 1.00 64.69 797 VAL A CA 1
ATOM 6394 C C . VAL A 1 797 ? -30.448 11.870 2.030 1.00 64.69 797 VAL A C 1
ATOM 6396 O O . VAL A 1 797 ? -29.871 11.003 2.691 1.00 64.69 797 VAL A O 1
ATOM 6399 N N . ARG A 1 798 ? -30.013 13.137 1.990 1.00 70.81 798 ARG A N 1
ATOM 6400 C CA . ARG A 1 798 ? -28.876 13.636 2.780 1.00 70.81 798 ARG A CA 1
ATOM 6401 C C . ARG A 1 798 ? -29.196 13.656 4.278 1.00 70.81 798 ARG A C 1
ATOM 6403 O O . ARG A 1 798 ? -28.383 13.168 5.059 1.00 70.81 798 ARG A O 1
ATOM 6410 N N . GLU A 1 799 ? -30.368 14.154 4.671 1.00 73.25 799 GLU A N 1
ATOM 6411 C CA . GLU A 1 799 ? -30.825 14.174 6.070 1.00 73.25 799 GLU A CA 1
ATOM 6412 C C . GLU A 1 799 ? -30.937 12.759 6.659 1.00 73.25 799 GLU A C 1
ATOM 6414 O O . GLU A 1 799 ? -30.415 12.504 7.744 1.00 73.25 799 GLU A O 1
ATOM 6419 N N . LEU A 1 800 ? -31.530 11.805 5.926 1.00 68.25 800 LEU A N 1
ATOM 6420 C CA . LEU A 1 800 ? -31.651 10.418 6.386 1.00 68.25 800 LEU A CA 1
ATOM 6421 C C . LEU A 1 800 ? -30.282 9.761 6.586 1.00 68.25 800 LEU A C 1
ATOM 6423 O O . LEU A 1 800 ? -30.065 9.080 7.588 1.00 68.25 800 LEU A O 1
ATOM 6427 N N . LYS A 1 801 ? -29.341 9.974 5.658 1.00 67.62 801 LYS A N 1
ATOM 6428 C CA . LYS A 1 801 ? -27.965 9.487 5.824 1.00 67.62 801 LYS A CA 1
ATOM 6429 C C . LYS A 1 801 ? -27.277 10.155 7.014 1.00 67.62 801 LYS A C 1
ATOM 6431 O O . LYS A 1 801 ? -26.595 9.460 7.759 1.00 67.62 801 LYS A O 1
ATOM 6436 N N . GLY A 1 802 ? -27.530 11.444 7.249 1.00 74.25 802 GLY A N 1
ATOM 6437 C CA . GLY A 1 802 ? -27.141 12.145 8.475 1.00 74.25 802 GLY A CA 1
ATOM 6438 C C . GLY A 1 802 ? -27.654 11.449 9.738 1.00 74.25 802 GLY A C 1
ATOM 6439 O O . GLY A 1 802 ? -26.855 11.117 10.607 1.00 74.25 802 GLY A O 1
ATOM 6440 N N . ALA A 1 803 ? -28.944 11.114 9.806 1.00 70.75 803 ALA A N 1
ATOM 6441 C CA . ALA A 1 803 ? -29.522 10.391 10.943 1.00 70.75 803 ALA A CA 1
ATOM 6442 C C . ALA A 1 803 ? -28.966 8.958 11.101 1.00 70.75 803 ALA A C 1
ATOM 6444 O O . ALA A 1 803 ? -28.695 8.519 12.216 1.00 70.75 803 ALA A O 1
ATOM 6445 N N . MET A 1 804 ? -28.726 8.225 10.004 1.00 68.62 804 MET A N 1
ATOM 6446 C CA . MET A 1 804 ? -28.042 6.918 10.050 1.00 68.62 804 MET A CA 1
ATOM 6447 C C . MET A 1 804 ? -26.608 7.036 10.584 1.00 68.62 804 MET A C 1
ATOM 6449 O O . MET A 1 804 ? -26.111 6.148 11.283 1.00 68.62 804 MET A O 1
ATOM 6453 N N . TYR A 1 805 ? -25.930 8.124 10.227 1.00 75.56 805 TYR A N 1
ATOM 6454 C CA . TYR A 1 805 ? -24.599 8.443 10.704 1.00 75.56 805 TYR A CA 1
ATOM 6455 C C . TYR A 1 805 ? -24.633 8.769 12.208 1.00 75.56 805 TYR A C 1
ATOM 6457 O O . TYR A 1 805 ? -23.978 8.039 12.959 1.00 75.56 805 TYR A O 1
ATOM 6465 N N . GLU A 1 806 ? -25.460 9.720 12.656 1.00 74.12 806 GLU A N 1
ATOM 6466 C CA . GLU A 1 806 ? -25.688 10.034 14.080 1.00 74.12 806 GLU A CA 1
ATOM 6467 C C . GLU A 1 806 ? -26.013 8.774 14.904 1.00 74.12 806 GLU A C 1
ATOM 6469 O O . GLU A 1 806 ? -25.408 8.546 15.953 1.00 74.12 806 GLU A O 1
ATOM 6474 N N . ALA A 1 807 ? -26.872 7.883 14.392 1.00 65.88 807 ALA A N 1
ATOM 6475 C CA . ALA A 1 807 ? -27.217 6.630 15.066 1.00 65.88 807 ALA A CA 1
ATOM 6476 C C . ALA A 1 807 ? -26.000 5.734 15.311 1.00 65.88 807 ALA A C 1
ATOM 6478 O O . ALA A 1 807 ? -25.845 5.157 16.390 1.00 65.88 807 ALA A O 1
ATOM 6479 N N . SER A 1 808 ? -25.103 5.636 14.329 1.00 69.94 808 SER A N 1
ATOM 6480 C CA . SER A 1 808 ? -23.876 4.857 14.476 1.00 69.94 808 SER A CA 1
ATOM 6481 C C . SER A 1 808 ? -22.874 5.498 15.444 1.00 69.94 808 SER A C 1
ATOM 6483 O O . SER A 1 808 ? -22.107 4.755 16.053 1.00 69.94 808 SER A O 1
ATOM 6485 N N . ASP A 1 809 ? -22.875 6.823 15.612 1.00 76.75 809 ASP A N 1
ATOM 6486 C CA . ASP A 1 809 ? -22.037 7.494 16.618 1.00 76.75 809 ASP A CA 1
ATOM 6487 C C . ASP A 1 809 ? -22.636 7.331 18.027 1.00 76.75 809 ASP A C 1
ATOM 6489 O O . ASP A 1 809 ? -21.918 7.019 18.976 1.00 76.75 809 ASP A O 1
ATOM 6493 N N . ILE A 1 810 ? -23.964 7.386 18.173 1.00 69.94 810 ILE A N 1
ATOM 6494 C CA . ILE A 1 810 ? -24.648 7.080 19.442 1.00 69.94 810 ILE A CA 1
ATOM 6495 C C . ILE A 1 810 ? -24.391 5.628 19.883 1.00 69.94 810 ILE A C 1
ATOM 6497 O O . ILE A 1 810 ? -24.139 5.396 21.069 1.00 69.94 810 ILE A O 1
ATOM 6501 N N . LEU A 1 811 ? -24.375 4.653 18.964 1.00 66.62 811 LEU A N 1
ATOM 6502 C CA . LEU A 1 811 ? -23.981 3.269 19.275 1.00 66.62 811 LEU A CA 1
ATOM 6503 C C . LEU A 1 811 ? -22.544 3.175 19.809 1.00 66.62 811 LEU A C 1
ATOM 6505 O O . LEU A 1 811 ? -22.305 2.515 20.821 1.00 66.62 811 LEU A O 1
ATOM 6509 N N . ASP A 1 812 ? -21.598 3.858 19.165 1.00 70.81 812 ASP A N 1
ATOM 6510 C CA . ASP A 1 812 ? -20.204 3.923 19.610 1.00 70.81 812 ASP A CA 1
ATOM 6511 C C . ASP A 1 812 ? -20.099 4.566 21.012 1.00 70.81 812 ASP A C 1
ATOM 6513 O O . ASP A 1 812 ? -19.437 4.019 21.898 1.00 70.81 812 ASP A O 1
ATOM 6517 N N . LEU A 1 813 ? -20.819 5.663 21.281 1.00 70.12 813 LEU A N 1
ATOM 6518 C CA . LEU A 1 813 ? -20.895 6.269 22.621 1.00 70.12 813 LEU A CA 1
ATOM 6519 C C . LEU A 1 813 ? -21.503 5.310 23.660 1.00 70.12 813 LEU A C 1
ATOM 6521 O O . LEU A 1 813 ? -21.020 5.240 24.795 1.00 70.12 813 LEU A O 1
ATOM 6525 N N . CYS A 1 814 ? -22.524 4.535 23.285 1.00 64.06 814 CYS A N 1
ATOM 6526 C CA . CYS A 1 814 ? -23.102 3.501 24.145 1.00 64.06 814 CYS A CA 1
ATOM 6527 C C . CYS A 1 814 ? -22.090 2.389 24.448 1.00 64.06 814 CYS A C 1
ATOM 6529 O O . CYS A 1 814 ? -21.970 1.967 25.600 1.00 64.06 814 CYS A O 1
ATOM 6531 N N . HIS A 1 815 ? -21.322 1.943 23.451 1.00 62.62 815 HIS A N 1
ATOM 6532 C CA . HIS A 1 815 ? -20.251 0.967 23.638 1.00 62.62 815 HIS A CA 1
ATOM 6533 C C . HIS A 1 815 ? -19.162 1.494 24.587 1.00 62.62 815 HIS A C 1
ATOM 6535 O O . HIS A 1 815 ? -18.820 0.790 25.540 1.00 62.62 815 HIS A O 1
ATOM 6541 N N . LEU A 1 816 ? -18.698 2.740 24.419 1.00 64.75 816 LEU A N 1
ATOM 6542 C CA . LEU A 1 816 ? -17.737 3.381 25.331 1.00 64.75 816 LEU A CA 1
ATOM 6543 C C . LEU A 1 816 ? -18.248 3.391 26.781 1.00 64.75 816 LEU A C 1
ATOM 6545 O O . LEU A 1 816 ? -17.611 2.822 27.672 1.00 64.75 816 LEU A O 1
ATOM 6549 N N . LYS A 1 817 ? -19.441 3.957 27.017 1.00 64.00 817 LYS A N 1
ATOM 6550 C CA . LYS A 1 817 ? -20.032 4.052 28.366 1.00 64.00 817 LYS A CA 1
ATOM 6551 C C . LYS A 1 817 ? -20.345 2.664 28.963 1.00 64.00 817 LYS A C 1
ATOM 6553 O O . LYS A 1 817 ? -20.288 2.488 30.182 1.00 64.00 817 LYS A O 1
ATOM 6558 N N . SER A 1 818 ? -20.633 1.658 28.132 1.00 57.84 818 SER A N 1
ATOM 6559 C CA . SER A 1 818 ? -20.823 0.261 28.554 1.00 57.84 818 SER A CA 1
ATOM 6560 C C . SER A 1 818 ? -19.516 -0.381 29.042 1.00 57.84 818 SER A C 1
ATOM 6562 O O . SER A 1 818 ? -19.495 -0.990 30.118 1.00 57.84 818 SER A O 1
ATOM 6564 N N . MET A 1 819 ? -18.406 -0.178 28.318 1.00 57.03 819 MET A N 1
ATOM 6565 C CA . MET A 1 819 ? -17.073 -0.667 28.707 1.00 57.03 819 MET A CA 1
ATOM 6566 C C . MET A 1 819 ? -16.614 -0.091 30.058 1.00 57.03 819 MET A C 1
ATOM 6568 O O . MET A 1 819 ? -15.992 -0.803 30.847 1.00 57.03 819 MET A O 1
ATOM 6572 N N . GLU A 1 820 ? -16.969 1.160 30.360 1.00 59.84 820 GLU A N 1
ATOM 6573 C CA . GLU A 1 820 ? -16.673 1.815 31.643 1.00 59.84 820 GLU A CA 1
ATOM 6574 C C . GLU A 1 820 ? -17.538 1.299 32.808 1.00 59.84 820 GLU A C 1
ATOM 6576 O O . GLU A 1 820 ? -17.052 1.153 33.933 1.00 59.84 820 GLU A O 1
ATOM 6581 N N . ARG A 1 821 ? -18.826 1.010 32.565 1.00 60.34 821 ARG A N 1
ATOM 6582 C CA . ARG A 1 821 ? -19.800 0.648 33.620 1.00 60.34 821 ARG A CA 1
ATOM 6583 C C . ARG A 1 821 ? -19.914 -0.857 33.895 1.00 60.34 821 ARG A C 1
ATOM 6585 O O . ARG A 1 821 ? -20.532 -1.240 34.894 1.00 60.34 821 ARG A O 1
ATOM 6592 N N . GLN A 1 822 ? -19.291 -1.715 33.082 1.00 58.75 822 GLN A N 1
ATOM 6593 C CA . GLN A 1 822 ? -19.311 -3.177 33.249 1.00 58.75 822 GLN A CA 1
ATOM 6594 C C . GLN A 1 822 ? -18.959 -3.660 34.681 1.00 58.75 822 GLN A C 1
ATOM 6596 O O . GLN A 1 822 ? -19.699 -4.501 35.203 1.00 58.75 822 GLN A O 1
ATOM 6601 N N . PRO A 1 823 ? -17.927 -3.129 35.379 1.00 58.66 823 PRO A N 1
ATOM 6602 C CA . PRO A 1 823 ? -17.611 -3.550 36.748 1.00 58.66 823 PRO A CA 1
ATOM 6603 C C . PRO A 1 823 ? -18.725 -3.256 37.760 1.00 58.66 823 PRO A C 1
ATOM 6605 O O . PRO A 1 823 ? -18.980 -4.062 38.652 1.00 58.66 823 PRO A O 1
ATOM 6608 N N . VAL A 1 824 ? -19.411 -2.117 37.613 1.00 59.56 824 VAL A N 1
ATOM 6609 C CA . VAL A 1 824 ? -20.503 -1.702 38.508 1.00 59.56 824 VAL A CA 1
ATOM 6610 C C . VAL A 1 824 ? -21.700 -2.641 38.349 1.00 59.56 824 VAL A C 1
ATOM 6612 O O . VAL A 1 824 ? -22.231 -3.117 39.352 1.00 59.56 824 VAL A O 1
ATOM 6615 N N . ARG A 1 825 ? -22.067 -2.982 37.102 1.00 57.62 825 ARG A N 1
ATOM 6616 C CA . ARG A 1 825 ? -23.116 -3.975 36.794 1.00 57.62 825 ARG A CA 1
ATOM 6617 C C . ARG A 1 825 ? -22.813 -5.348 37.404 1.00 57.62 825 ARG A C 1
ATOM 6619 O O . ARG A 1 825 ? -23.695 -5.951 38.008 1.00 57.62 825 ARG A O 1
ATOM 6626 N N . ILE A 1 826 ? -21.573 -5.833 37.305 1.00 60.84 826 ILE A N 1
ATOM 6627 C CA . ILE A 1 826 ? -21.186 -7.122 37.908 1.00 60.84 826 ILE A CA 1
ATOM 6628 C C . ILE A 1 826 ? -21.286 -7.052 39.438 1.00 60.84 826 ILE A C 1
ATOM 6630 O O . ILE A 1 826 ? -21.866 -7.944 40.062 1.00 60.84 826 ILE A O 1
ATOM 6634 N N . MET A 1 827 ? -20.828 -5.959 40.053 1.00 62.50 827 MET A N 1
ATOM 6635 C CA . MET A 1 827 ? -20.918 -5.793 41.504 1.00 62.50 827 MET A CA 1
ATOM 6636 C C . MET A 1 827 ? -22.364 -5.711 42.022 1.00 62.50 827 MET A C 1
ATOM 6638 O O . MET A 1 827 ? -22.626 -6.272 43.083 1.00 62.50 827 MET A O 1
ATOM 6642 N N . THR A 1 828 ? -23.331 -5.139 41.296 1.00 60.12 828 THR A N 1
ATOM 6643 C CA . THR A 1 828 ? -24.746 -5.099 41.735 1.00 60.12 828 THR A CA 1
ATOM 6644 C C . THR A 1 828 ? -25.549 -6.355 41.361 1.00 60.12 828 THR A C 1
ATOM 6646 O O . THR A 1 828 ? -26.262 -6.908 42.206 1.00 60.12 828 THR A O 1
ATOM 6649 N N . GLN A 1 829 ? -25.412 -6.839 40.121 1.00 58.59 829 GLN A N 1
ATOM 6650 C CA . GLN A 1 829 ? -26.288 -7.853 39.509 1.00 58.59 829 GLN A CA 1
ATOM 6651 C C . GLN A 1 829 ? -25.621 -9.220 39.266 1.00 58.59 829 GLN A C 1
ATOM 6653 O O . GLN A 1 829 ? -26.324 -10.190 38.985 1.00 58.59 829 GLN A O 1
ATOM 6658 N N . GLY A 1 830 ? -24.294 -9.338 39.415 1.00 57.81 830 GLY A N 1
ATOM 6659 C CA . GLY A 1 830 ? -23.565 -10.605 39.245 1.00 57.81 830 GLY A CA 1
ATOM 6660 C C . GLY A 1 830 ? -24.121 -11.739 40.117 1.00 57.81 830 GLY A C 1
ATOM 6661 O O . GLY A 1 830 ? -24.641 -11.490 41.214 1.00 57.81 830 GLY A O 1
ATOM 6662 N N . ARG A 1 831 ? -24.045 -12.982 39.627 1.00 56.44 831 ARG A N 1
ATOM 6663 C CA . ARG A 1 831 ? -24.543 -14.164 40.348 1.00 56.44 831 ARG A CA 1
ATOM 6664 C C . ARG A 1 831 ? -23.625 -14.478 41.531 1.00 56.44 831 ARG A C 1
ATOM 6666 O O . ARG A 1 831 ? -22.433 -14.235 41.486 1.00 56.44 831 ARG A O 1
ATOM 6673 N N . GLU A 1 832 ? -24.191 -14.999 42.615 1.00 61.44 832 GLU A N 1
ATOM 6674 C CA . GLU A 1 832 ? -23.397 -15.418 43.775 1.00 61.44 832 GLU A CA 1
ATOM 6675 C C . GLU A 1 832 ? -23.035 -16.901 43.642 1.00 61.44 832 GLU A C 1
ATOM 6677 O O . GLU A 1 832 ? -23.923 -17.762 43.577 1.00 61.44 832 GLU A O 1
ATOM 6682 N N . THR A 1 833 ? -21.738 -17.200 43.636 1.00 55.69 833 THR A N 1
ATOM 6683 C CA . THR A 1 833 ? -21.201 -18.560 43.637 1.00 55.69 833 THR A CA 1
ATOM 6684 C C . THR A 1 833 ? -21.366 -19.193 45.019 1.00 55.69 833 THR A C 1
ATOM 6686 O O . THR A 1 833 ? -21.370 -18.520 46.052 1.00 55.69 833 THR A O 1
ATOM 6689 N N . SER A 1 834 ? -21.558 -20.515 45.052 1.00 57.47 834 SER A N 1
ATOM 6690 C CA . SER A 1 834 ? -21.687 -21.261 46.311 1.00 57.47 834 SER A CA 1
ATOM 6691 C C . SER A 1 834 ? -20.313 -21.767 46.740 1.00 57.47 834 SER A C 1
ATOM 6693 O O . SER A 1 834 ? -19.672 -22.529 46.017 1.00 57.47 834 SER A O 1
ATOM 6695 N N . HIS A 1 835 ? -19.851 -21.326 47.906 1.00 57.41 835 HIS A N 1
ATOM 6696 C CA . HIS A 1 835 ? -18.559 -21.682 48.482 1.00 57.41 835 HIS A CA 1
ATOM 6697 C C . HIS A 1 835 ? -18.803 -22.165 49.922 1.00 57.41 835 HIS A C 1
ATOM 6699 O O . HIS A 1 835 ? -18.879 -21.376 50.868 1.00 57.41 835 HIS A O 1
ATOM 6705 N N . GLY A 1 836 ? -19.033 -23.475 50.065 1.00 61.81 836 GLY A N 1
ATOM 6706 C CA . GLY A 1 836 ? -19.651 -24.054 51.265 1.00 61.81 836 GLY A CA 1
ATOM 6707 C C . GLY A 1 836 ? -21.082 -23.534 51.467 1.00 61.81 836 GLY A C 1
ATOM 6708 O O . GLY A 1 836 ? -21.791 -23.254 50.501 1.00 61.81 836 GLY A O 1
ATOM 6709 N N . ASP A 1 837 ? -21.489 -23.321 52.722 1.00 54.41 837 ASP A N 1
ATOM 6710 C CA . ASP A 1 837 ? -22.818 -22.784 53.082 1.00 54.41 837 ASP A CA 1
ATOM 6711 C C . ASP A 1 837 ? -23.030 -21.298 52.716 1.00 54.41 837 ASP A C 1
ATOM 6713 O O . ASP A 1 837 ? -24.110 -20.721 52.927 1.00 54.41 837 ASP A O 1
ATOM 6717 N N . LYS A 1 838 ? -21.992 -20.639 52.191 1.00 57.41 838 LYS A N 1
ATOM 6718 C CA . LYS A 1 838 ? -22.000 -19.216 51.859 1.00 57.41 838 LYS A CA 1
ATOM 6719 C C . LYS A 1 838 ? -22.163 -19.024 50.355 1.00 57.41 838 LYS A C 1
ATOM 6721 O O . LYS A 1 838 ? -21.428 -19.586 49.552 1.00 57.41 838 LYS A O 1
ATOM 6726 N N . LYS A 1 839 ? -23.111 -18.162 49.993 1.00 63.97 839 LYS A N 1
ATOM 6727 C CA . LYS A 1 839 ? -23.196 -17.550 48.666 1.00 63.97 839 LYS A CA 1
ATOM 6728 C C . LYS A 1 839 ? -22.496 -16.200 48.721 1.00 63.97 839 LYS A C 1
ATOM 6730 O O . LYS A 1 839 ? -22.854 -15.407 49.593 1.00 63.97 839 LYS A O 1
ATOM 6735 N N . ILE A 1 840 ? -21.501 -15.972 47.872 1.00 67.31 840 ILE A N 1
ATOM 6736 C CA . ILE A 1 840 ? -20.767 -14.701 47.762 1.00 67.31 840 ILE A CA 1
ATOM 6737 C C . ILE A 1 840 ? -20.385 -14.444 46.301 1.00 67.31 840 ILE A C 1
ATOM 6739 O O . ILE A 1 840 ? -20.497 -15.337 45.470 1.00 67.31 840 ILE A O 1
ATOM 6743 N N . LEU A 1 841 ? -19.934 -13.231 45.990 1.00 66.25 841 LEU A N 1
ATOM 6744 C CA . LEU A 1 841 ? -19.305 -12.903 44.708 1.00 66.25 841 LEU A CA 1
ATOM 6745 C C . LEU A 1 841 ? -17.926 -12.300 44.979 1.00 66.25 841 LEU A C 1
ATOM 6747 O O . LEU A 1 841 ? -17.817 -11.343 45.745 1.00 66.25 841 LEU A O 1
ATOM 6751 N N . ILE A 1 842 ? -16.880 -12.836 44.358 1.00 70.50 842 ILE A N 1
ATOM 6752 C CA . ILE A 1 842 ? -15.538 -12.249 44.387 1.00 70.50 842 ILE A CA 1
ATOM 6753 C C . ILE A 1 842 ? -15.198 -11.860 42.951 1.00 70.50 842 ILE A C 1
ATOM 6755 O O . ILE A 1 842 ? -15.138 -12.718 42.077 1.00 70.50 842 ILE A O 1
ATOM 6759 N N . PHE A 1 843 ? -14.994 -10.571 42.703 1.00 71.06 843 PHE A N 1
ATOM 6760 C CA . PHE A 1 843 ? -14.670 -10.034 41.386 1.00 71.06 843 PHE A CA 1
ATOM 6761 C C . PHE A 1 843 ? -13.257 -9.451 41.396 1.00 71.06 843 PHE A C 1
ATOM 6763 O O . PHE A 1 843 ? -12.884 -8.715 42.314 1.00 71.06 843 PHE A O 1
ATOM 6770 N N . ALA A 1 844 ? -12.456 -9.786 40.384 1.00 69.69 844 ALA A N 1
ATOM 6771 C CA . ALA A 1 844 ? -11.069 -9.346 40.296 1.00 69.69 844 ALA A CA 1
ATOM 6772 C C . ALA A 1 844 ? -10.853 -8.320 39.181 1.00 69.69 844 ALA A C 1
ATOM 6774 O O . ALA A 1 844 ? -11.305 -8.481 38.049 1.00 69.69 844 ALA A O 1
ATOM 6775 N N . ILE A 1 845 ? -10.093 -7.290 39.531 1.00 67.75 845 ILE A N 1
ATOM 6776 C CA . ILE A 1 845 ? -9.624 -6.193 38.696 1.00 67.75 845 ILE A CA 1
ATOM 6777 C C . ILE A 1 845 ? -8.113 -6.399 38.490 1.00 67.75 845 ILE A C 1
ATOM 6779 O O . ILE A 1 845 ? -7.319 -6.192 39.411 1.00 67.75 845 ILE A O 1
ATOM 6783 N N . VAL A 1 846 ? -7.701 -6.838 37.299 1.00 63.22 846 VAL A N 1
ATOM 6784 C CA . VAL A 1 846 ? -6.332 -7.319 37.010 1.00 63.22 846 VAL A CA 1
ATOM 6785 C C . VAL A 1 846 ? -5.611 -6.387 36.021 1.00 63.22 846 VAL A C 1
ATOM 6787 O O . VAL A 1 846 ? -6.245 -5.784 35.160 1.00 63.22 846 VAL A O 1
ATOM 6790 N N . GLY A 1 847 ? -4.286 -6.232 36.135 1.00 58.84 847 GLY A N 1
ATOM 6791 C CA . GLY A 1 847 ? -3.474 -5.453 35.180 1.00 58.84 847 GLY A CA 1
ATOM 6792 C C . GLY A 1 847 ? -2.179 -4.868 35.761 1.00 58.84 847 GLY A C 1
ATOM 6793 O O . GLY A 1 847 ? -1.987 -4.849 36.980 1.00 58.84 847 GLY A O 1
ATOM 6794 N N . VAL A 1 848 ? -1.303 -4.345 34.899 1.00 51.72 848 VAL A N 1
ATOM 6795 C CA . VAL A 1 848 ? 0.057 -3.858 35.232 1.00 51.72 848 VAL A CA 1
ATOM 6796 C C . VAL A 1 848 ? 0.102 -2.720 36.271 1.00 51.72 848 VAL A C 1
ATOM 6798 O O . VAL A 1 848 ? -0.924 -2.167 36.676 1.00 51.72 848 VAL A O 1
ATOM 6801 N N . GLY A 1 849 ? 1.289 -2.391 36.792 1.00 50.34 849 GLY A N 1
ATOM 6802 C CA . GLY A 1 849 ? 1.476 -1.256 37.710 1.00 50.34 849 GLY A CA 1
ATOM 6803 C C . GLY A 1 849 ? 1.017 0.078 37.098 1.00 50.34 849 GLY A C 1
ATOM 6804 O O . GLY A 1 849 ? 0.969 0.212 35.886 1.00 50.34 849 GLY A O 1
ATOM 6805 N N . GLY A 1 850 ? 0.615 1.052 37.921 1.00 45.31 850 GLY A N 1
ATOM 6806 C CA . GLY A 1 850 ? 0.253 2.405 37.452 1.00 45.31 850 GLY A CA 1
ATOM 6807 C C . GLY A 1 850 ? -1.074 2.557 36.684 1.00 45.31 850 GLY A C 1
ATOM 6808 O O . GLY A 1 850 ? -1.640 3.641 36.697 1.00 45.31 850 GLY A O 1
ATOM 6809 N N . ILE A 1 851 ? -1.643 1.490 36.107 1.00 51.44 851 ILE A N 1
ATOM 6810 C CA . ILE A 1 851 ? -2.797 1.525 35.170 1.00 51.44 851 ILE A CA 1
ATOM 6811 C C . ILE A 1 851 ? -4.170 1.950 35.761 1.00 51.44 851 ILE A C 1
ATOM 6813 O O . ILE A 1 851 ? -5.218 1.667 35.186 1.00 51.44 851 ILE A O 1
ATOM 6817 N N . GLY A 1 852 ? -4.212 2.585 36.935 1.00 51.75 852 GLY A N 1
ATOM 6818 C CA . GLY A 1 852 ? -5.453 3.111 37.523 1.00 51.75 852 GLY A CA 1
ATOM 6819 C C . GLY A 1 852 ? -6.410 2.069 38.123 1.00 51.75 852 GLY A C 1
ATOM 6820 O O . GLY A 1 852 ? -7.561 2.396 38.391 1.00 51.75 852 GLY A O 1
ATOM 6821 N N . LYS A 1 853 ? -5.974 0.823 38.380 1.00 63.09 853 LYS A N 1
ATOM 6822 C CA . LYS A 1 853 ? -6.829 -0.222 39.001 1.00 63.09 853 LYS A CA 1
ATOM 6823 C C . LYS A 1 853 ? -7.464 0.220 40.315 1.00 63.09 853 LYS A C 1
ATOM 6825 O O . LYS A 1 853 ? -8.653 0.017 40.525 1.00 63.09 853 LYS A O 1
ATOM 6830 N N . THR A 1 854 ? -6.651 0.799 41.197 1.00 62.09 854 THR A N 1
ATOM 6831 C CA . THR A 1 854 ? -7.088 1.316 42.496 1.00 62.09 854 THR A CA 1
ATOM 6832 C C . THR A 1 854 ? -8.076 2.463 42.311 1.00 62.09 854 THR A C 1
ATOM 6834 O O . THR A 1 854 ? -9.097 2.489 42.980 1.00 62.09 854 THR A O 1
ATOM 6837 N N . THR A 1 855 ? -7.843 3.340 41.334 1.00 56.06 855 THR A N 1
ATOM 6838 C CA . THR A 1 855 ? -8.766 4.416 40.949 1.00 56.06 855 THR A CA 1
ATOM 6839 C C . THR A 1 855 ? -10.105 3.869 40.444 1.00 56.06 855 THR A C 1
ATOM 6841 O O . THR A 1 855 ? -11.152 4.356 40.849 1.00 56.06 855 THR A O 1
ATOM 6844 N N . LEU A 1 856 ? -10.105 2.807 39.628 1.00 56.28 856 LEU A N 1
ATOM 6845 C CA . LEU A 1 856 ? -11.339 2.180 39.132 1.00 56.28 856 LEU A CA 1
ATOM 6846 C C . LEU A 1 856 ? -12.131 1.527 40.256 1.00 56.28 856 LEU A C 1
ATOM 6848 O O . LEU A 1 856 ? -13.331 1.750 40.383 1.00 56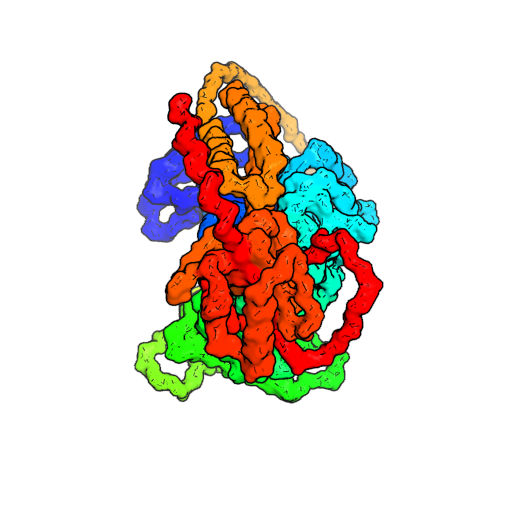.28 856 LEU A O 1
ATOM 6852 N N . ALA A 1 857 ? -11.441 0.771 41.100 1.00 65.19 857 ALA A N 1
ATOM 6853 C CA . ALA A 1 857 ? -11.991 0.260 42.339 1.00 65.19 857 ALA A CA 1
ATOM 6854 C C . ALA A 1 857 ? -12.613 1.395 43.182 1.00 65.19 857 ALA A C 1
ATOM 6856 O O . ALA A 1 857 ? -13.751 1.267 43.630 1.00 65.19 857 ALA A O 1
ATOM 6857 N N . GLN A 1 858 ? -11.928 2.529 43.344 1.00 59.09 858 GLN A N 1
ATOM 6858 C CA . GLN A 1 858 ? -12.404 3.664 44.143 1.00 59.09 858 GLN A CA 1
ATOM 6859 C C . GLN A 1 858 ? -13.612 4.367 43.501 1.00 59.09 858 GLN A C 1
ATOM 6861 O O . GLN A 1 858 ? -14.545 4.746 44.206 1.00 59.09 858 GLN A O 1
ATOM 6866 N N . ASN A 1 859 ? -13.666 4.447 42.171 1.00 58.28 859 ASN A N 1
ATOM 6867 C CA . ASN A 1 859 ? -14.832 4.942 41.438 1.00 58.28 859 ASN A CA 1
ATOM 6868 C C . ASN A 1 859 ? -16.041 4.000 41.568 1.00 58.28 859 ASN A C 1
ATOM 6870 O O . ASN A 1 859 ? -17.173 4.471 41.640 1.00 58.28 859 ASN A O 1
ATOM 6874 N N . ILE A 1 860 ? -15.824 2.682 41.662 1.00 65.12 860 ILE A N 1
ATOM 6875 C CA . ILE A 1 860 ? -16.884 1.705 41.964 1.00 65.12 860 ILE A CA 1
ATOM 6876 C C . ILE A 1 860 ? -17.368 1.871 43.415 1.00 65.12 860 ILE A C 1
ATOM 6878 O O . ILE A 1 860 ? -18.572 1.883 43.650 1.00 65.12 860 ILE A O 1
ATOM 6882 N N . PHE A 1 861 ? -16.464 2.068 44.382 1.00 63.97 861 PHE A N 1
ATOM 6883 C CA . PHE A 1 861 ? -16.805 2.351 45.789 1.00 63.97 861 PHE A CA 1
ATOM 6884 C C . PHE A 1 861 ? -17.624 3.642 45.962 1.00 63.97 861 PHE A C 1
ATOM 6886 O O . PHE A 1 861 ? -18.574 3.696 46.744 1.00 63.97 861 PHE A O 1
ATOM 6893 N N . ASN A 1 862 ? -17.272 4.677 45.199 1.00 60.88 862 ASN A N 1
ATOM 6894 C CA . ASN A 1 862 ? -17.932 5.981 45.212 1.00 60.88 862 ASN A CA 1
ATOM 6895 C C . ASN A 1 862 ? -19.178 6.051 44.308 1.00 60.88 862 ASN A C 1
ATOM 6897 O O . ASN A 1 862 ? -19.800 7.105 44.210 1.00 60.88 862 ASN A O 1
ATOM 6901 N N . ASN A 1 863 ? -19.556 4.962 43.631 1.00 59.41 863 ASN A N 1
ATOM 6902 C CA . ASN A 1 863 ? -20.693 4.971 42.721 1.00 59.41 863 ASN A CA 1
ATOM 6903 C C . ASN A 1 863 ? -22.023 5.017 43.496 1.00 59.41 863 ASN A C 1
ATOM 6905 O O . ASN A 1 863 ? -22.294 4.149 44.327 1.00 59.41 863 ASN A O 1
ATOM 6909 N N . ASN A 1 864 ? -22.892 5.981 43.176 1.00 59.94 864 ASN A N 1
ATOM 6910 C CA . ASN A 1 864 ? -24.182 6.161 43.853 1.00 59.94 864 ASN A CA 1
ATOM 6911 C C . ASN A 1 864 ? -25.061 4.896 43.851 1.00 59.94 864 ASN A C 1
ATOM 6913 O O . ASN A 1 864 ? -25.714 4.618 44.853 1.00 59.94 864 ASN A O 1
ATOM 6917 N N . ILE A 1 865 ? -25.045 4.098 42.775 1.00 63.22 865 ILE A N 1
ATOM 6918 C CA . ILE A 1 865 ? -25.817 2.846 42.687 1.00 63.22 865 ILE A CA 1
ATOM 6919 C C . ILE A 1 865 ? -25.273 1.825 43.695 1.00 63.22 865 ILE A C 1
ATOM 6921 O O . ILE A 1 865 ? -26.035 1.181 44.407 1.00 63.22 865 ILE A O 1
ATOM 6925 N N . ILE A 1 866 ? -23.947 1.718 43.816 1.00 66.12 866 ILE A N 1
ATOM 6926 C CA . ILE A 1 866 ? -23.280 0.833 44.781 1.00 66.12 866 ILE A CA 1
ATOM 6927 C C . ILE A 1 866 ? -23.584 1.267 46.225 1.00 66.12 866 ILE A C 1
ATOM 6929 O O . ILE A 1 866 ? -23.872 0.422 47.072 1.00 66.12 866 ILE A O 1
ATOM 6933 N N . GLN A 1 867 ? -23.584 2.571 46.507 1.00 65.12 867 GLN A N 1
ATOM 6934 C CA . GLN A 1 867 ? -23.893 3.102 47.842 1.00 65.12 867 GLN A CA 1
ATOM 6935 C C . GLN A 1 867 ? -25.379 2.983 48.225 1.00 65.12 867 GLN A C 1
ATOM 6937 O O . GLN A 1 867 ? -25.697 2.907 49.411 1.00 65.12 867 GLN A O 1
ATOM 6942 N N . GLN A 1 868 ? -26.286 2.942 47.244 1.00 63.31 868 GLN A N 1
ATOM 6943 C CA . GLN A 1 868 ? -27.711 2.658 47.457 1.00 63.31 868 GLN A CA 1
ATOM 6944 C C . GLN A 1 868 ? -27.977 1.153 47.638 1.00 63.31 868 GLN A C 1
ATOM 6946 O O . GLN A 1 868 ? -28.756 0.765 48.507 1.00 63.31 868 GLN A O 1
ATOM 6951 N N . GLU A 1 869 ? -27.304 0.304 46.857 1.00 62.31 869 GLU A N 1
ATOM 6952 C CA . GLU A 1 869 ? -27.482 -1.154 46.853 1.00 62.31 869 GLU A CA 1
ATOM 6953 C C . GLU A 1 869 ? -26.880 -1.841 48.097 1.00 62.31 869 GLU A C 1
ATOM 6955 O O . GLU A 1 869 ? -27.410 -2.842 48.594 1.00 62.31 869 GLU A O 1
ATOM 6960 N N . PHE A 1 870 ? -25.774 -1.312 48.630 1.00 65.69 870 PHE A N 1
ATOM 6961 C CA . PHE A 1 870 ? -25.054 -1.908 49.756 1.00 65.69 870 PHE A CA 1
ATOM 6962 C C . PHE A 1 870 ? -25.069 -0.999 50.984 1.00 65.69 870 PHE A C 1
ATOM 6964 O O . PHE A 1 870 ? -24.362 -0.006 51.075 1.00 65.69 870 PHE A O 1
ATOM 6971 N N . THR A 1 871 ? -25.818 -1.407 52.007 1.00 56.22 871 THR A N 1
ATOM 6972 C CA . THR A 1 871 ? -25.924 -0.683 53.288 1.00 56.22 871 THR A CA 1
ATOM 6973 C C . THR A 1 871 ? -24.661 -0.712 54.152 1.00 56.22 871 THR A C 1
ATOM 6975 O O . THR A 1 871 ? -24.586 0.010 55.141 1.00 56.22 871 THR A O 1
ATOM 6978 N N . LYS A 1 872 ? -23.719 -1.615 53.856 1.00 59.91 872 LYS A N 1
ATOM 6979 C CA . LYS A 1 872 ? -22.442 -1.752 54.563 1.00 59.91 872 LYS A CA 1
ATOM 6980 C C . LYS A 1 872 ? -21.345 -2.009 53.549 1.00 59.91 872 LYS A C 1
ATOM 6982 O O . LYS A 1 872 ? -21.426 -2.984 52.800 1.00 59.91 872 LYS A O 1
ATOM 6987 N N . TYR A 1 873 ? -20.321 -1.170 53.559 1.00 61.19 873 TYR A N 1
ATOM 6988 C CA . TYR A 1 873 ? -19.168 -1.309 52.686 1.00 61.19 873 TYR A CA 1
ATOM 6989 C C . TYR A 1 873 ? -17.891 -0.817 53.363 1.00 61.19 873 TYR A C 1
ATOM 6991 O O . TYR A 1 873 ? -17.938 -0.055 54.325 1.00 61.19 873 TYR A O 1
ATOM 6999 N N . GLY A 1 874 ? -16.743 -1.285 52.881 1.00 59.34 874 GLY A N 1
ATOM 7000 C CA . GLY A 1 874 ? -15.435 -0.926 53.423 1.00 59.34 874 GLY A CA 1
ATOM 7001 C C . GLY A 1 874 ? -14.338 -1.038 52.372 1.00 59.34 874 GLY A C 1
ATOM 7002 O O . GLY A 1 874 ? -14.473 -1.798 51.414 1.00 59.34 874 GLY A O 1
ATOM 7003 N N . TRP A 1 875 ? -13.268 -0.273 52.569 1.00 57.22 875 TRP A N 1
ATOM 7004 C CA . TRP A 1 875 ? -12.132 -0.141 51.661 1.00 57.22 875 TRP A CA 1
ATOM 7005 C C . TRP A 1 875 ? -10.821 -0.402 52.412 1.00 57.22 875 TRP A C 1
ATOM 7007 O O . TRP A 1 875 ? -10.631 0.127 53.507 1.00 57.22 875 TRP A O 1
ATOM 7017 N N . ALA A 1 876 ? -9.909 -1.175 51.821 1.00 57.12 876 ALA A N 1
ATOM 7018 C CA . ALA A 1 876 ? -8.574 -1.433 52.363 1.00 57.12 876 ALA A CA 1
ATOM 7019 C C . ALA A 1 876 ? -7.488 -1.420 51.269 1.00 57.12 876 ALA A C 1
ATOM 7021 O O . ALA A 1 876 ? -7.744 -1.747 50.104 1.00 57.12 876 ALA A O 1
ATOM 7022 N N . LEU A 1 877 ? -6.261 -1.057 51.658 1.00 52.09 877 LEU A N 1
ATOM 7023 C CA . LEU A 1 877 ? -5.069 -0.943 50.808 1.00 52.09 877 LEU A CA 1
ATOM 7024 C C . LEU A 1 877 ? -3.861 -1.573 51.509 1.00 52.09 877 LEU A C 1
ATOM 7026 O O . LEU A 1 877 ? -3.581 -1.239 52.654 1.00 52.09 877 LEU A O 1
ATOM 7030 N N . THR A 1 878 ? -3.107 -2.441 50.828 1.00 54.25 878 THR A N 1
ATOM 7031 C CA . THR A 1 878 ? -1.978 -3.159 51.461 1.00 54.25 878 THR A CA 1
ATOM 7032 C C . THR A 1 878 ? -0.665 -2.379 51.558 1.00 54.25 878 THR A C 1
ATOM 7034 O O . THR A 1 878 ? 0.257 -2.873 52.199 1.00 54.25 878 THR A O 1
ATOM 7037 N N . LYS A 1 879 ? -0.536 -1.193 50.937 1.00 41.56 879 LYS A N 1
ATOM 7038 C CA . LYS A 1 879 ? 0.683 -0.364 51.078 1.00 41.56 879 LYS A CA 1
ATOM 7039 C C . LYS A 1 879 ? 0.686 0.540 52.315 1.00 41.56 879 LYS A C 1
ATOM 7041 O O . LYS A 1 879 ? 1.767 0.833 52.808 1.00 41.56 879 LYS A O 1
ATOM 7046 N N . ASP A 1 880 ? -0.485 0.912 52.833 1.00 40.12 880 ASP A N 1
ATOM 7047 C CA . ASP A 1 880 ? -0.633 1.815 53.979 1.00 40.12 880 ASP A CA 1
ATOM 7048 C C . ASP A 1 880 ? -1.442 1.134 55.090 1.00 40.12 880 ASP A C 1
ATOM 7050 O O . ASP A 1 880 ? -2.665 1.253 55.159 1.00 40.12 880 ASP A O 1
ATOM 7054 N N . LEU A 1 881 ? -0.749 0.443 55.997 1.00 36.91 881 LEU A N 1
ATOM 7055 C CA . LEU A 1 881 ? -1.320 -0.325 57.120 1.00 36.91 881 LEU A CA 1
ATOM 7056 C C . LEU A 1 881 ? -2.041 0.526 58.205 1.00 36.91 881 LEU A C 1
ATOM 7058 O O . LEU A 1 881 ? -2.204 0.065 59.328 1.00 36.91 881 LEU A O 1
ATOM 7062 N N . ILE A 1 882 ? -2.412 1.790 57.931 1.00 35.12 882 ILE A N 1
ATOM 7063 C CA . ILE A 1 882 ? -2.795 2.775 58.972 1.00 35.12 882 ILE A CA 1
ATOM 7064 C C . ILE A 1 882 ? -4.056 3.626 58.652 1.00 35.12 882 ILE A C 1
ATOM 7066 O O . ILE A 1 882 ? -4.532 4.344 59.532 1.00 35.12 882 ILE A O 1
ATOM 7070 N N . ARG A 1 883 ? -4.689 3.558 57.464 1.00 33.44 883 ARG A N 1
ATOM 7071 C CA . ARG A 1 883 ? -5.920 4.354 57.182 1.00 33.44 883 ARG A CA 1
ATOM 7072 C C . ARG A 1 883 ? -7.124 3.554 56.671 1.00 33.44 883 ARG A C 1
ATOM 7074 O O . ARG A 1 883 ? -7.402 3.495 55.478 1.00 33.44 883 ARG A O 1
ATOM 7081 N N . LEU A 1 884 ? -7.910 3.046 57.623 1.00 36.06 884 LEU A N 1
ATOM 7082 C CA . LEU A 1 884 ? -9.285 2.575 57.421 1.00 36.06 884 LEU A CA 1
ATOM 7083 C C . LEU A 1 884 ? -10.282 3.742 57.525 1.00 36.06 884 LEU A C 1
ATOM 7085 O O . LEU A 1 884 ? -10.709 4.115 58.617 1.00 36.06 884 LEU A O 1
ATOM 7089 N N . SER A 1 885 ? -10.693 4.310 56.391 1.00 38.25 885 SER A N 1
ATOM 7090 C CA . SER A 1 885 ? -11.780 5.297 56.323 1.00 38.25 885 SER A CA 1
ATOM 7091 C C . SER A 1 885 ? -13.158 4.617 56.265 1.00 38.25 885 SER A C 1
ATOM 7093 O O . SER A 1 885 ? -13.829 4.586 55.234 1.00 38.25 885 SER A O 1
ATOM 7095 N N . CYS A 1 886 ? -13.604 4.074 57.401 1.00 37.75 886 CYS A N 1
ATOM 7096 C CA . CYS A 1 886 ? -14.953 3.521 57.557 1.00 37.75 886 CYS A CA 1
ATOM 7097 C C . CYS A 1 886 ? -16.023 4.630 57.542 1.00 37.75 886 CYS A C 1
ATOM 7099 O O . CYS A 1 886 ? -16.387 5.164 58.591 1.00 37.75 886 CYS A O 1
ATOM 7101 N N . TYR A 1 887 ? -16.569 4.959 56.370 1.00 41.28 887 TYR A N 1
ATOM 7102 C CA . TYR A 1 887 ? -17.725 5.853 56.271 1.00 41.28 887 TYR A CA 1
ATOM 7103 C C . TYR A 1 887 ? -19.047 5.077 56.409 1.00 41.28 887 TYR A C 1
ATOM 7105 O O . TYR A 1 887 ? -19.445 4.342 55.511 1.00 41.28 887 TYR A O 1
ATOM 7113 N N . ARG A 1 888 ? -19.730 5.342 57.537 1.00 39.16 888 ARG A N 1
ATOM 7114 C CA . ARG A 1 888 ? -20.993 4.769 58.067 1.00 39.16 888 ARG A CA 1
ATOM 7115 C C . ARG A 1 888 ? -20.884 3.410 58.795 1.00 39.16 888 ARG A C 1
ATOM 7117 O O . ARG A 1 888 ? -20.751 2.352 58.199 1.00 39.16 888 ARG A O 1
ATOM 7124 N N . GLU A 1 889 ? -21.066 3.512 60.118 1.00 36.00 889 GLU A N 1
ATOM 7125 C CA . GLU A 1 889 ? -21.155 2.480 61.171 1.00 36.00 889 GLU A CA 1
ATOM 7126 C C . GLU A 1 889 ? -19.929 1.572 61.440 1.00 36.00 889 GLU A C 1
ATOM 7128 O O . GLU A 1 889 ? -19.686 0.606 60.709 1.00 36.00 889 GLU A O 1
ATOM 7133 N N . PRO A 1 890 ? -19.240 1.740 62.593 1.00 36.34 890 PRO A N 1
ATOM 7134 C CA . PRO A 1 890 ? -18.265 0.771 63.088 1.00 36.34 890 PRO A CA 1
ATOM 7135 C C . PRO A 1 890 ? -18.981 -0.449 63.689 1.00 36.34 890 PRO A C 1
ATOM 7137 O O . PRO A 1 890 ? -19.121 -0.597 64.903 1.00 36.34 890 PRO A O 1
ATOM 7140 N N . SER A 1 891 ? -19.462 -1.363 62.843 1.00 42.50 891 SER A N 1
ATOM 7141 C CA . SER A 1 891 ? -19.942 -2.653 63.347 1.00 42.50 891 SER A CA 1
ATOM 7142 C C . SER A 1 891 ? -18.751 -3.553 63.696 1.00 42.50 891 SER A C 1
ATOM 7144 O O . SER A 1 891 ? -18.003 -3.928 62.793 1.00 42.50 891 SER A O 1
ATOM 7146 N N . LEU A 1 892 ? -18.617 -3.949 64.973 1.00 38.41 892 LEU A N 1
ATOM 7147 C CA . LEU A 1 892 ? -17.495 -4.744 65.523 1.00 38.41 892 LEU A CA 1
ATOM 7148 C C . LEU A 1 892 ? -17.111 -5.999 64.711 1.00 38.41 892 LEU A C 1
ATOM 7150 O O . LEU A 1 892 ? -15.988 -6.488 64.806 1.00 38.41 892 LEU A O 1
ATOM 7154 N N . LYS A 1 893 ? -18.027 -6.538 63.895 1.00 44.31 893 LYS A N 1
ATOM 7155 C CA . LYS A 1 893 ? -17.733 -7.663 62.997 1.00 44.31 893 LYS A CA 1
ATOM 7156 C C . LYS A 1 893 ? -16.802 -7.297 61.840 1.00 44.31 893 LYS A C 1
ATOM 7158 O O . LYS A 1 893 ? -16.010 -8.146 61.459 1.00 44.31 893 LYS A O 1
ATOM 7163 N N . LEU A 1 894 ? -16.872 -6.084 61.285 1.00 43.38 894 LEU A N 1
ATOM 7164 C CA . LEU A 1 894 ? -15.995 -5.691 60.173 1.00 43.38 894 LEU A CA 1
ATOM 7165 C C . LEU A 1 894 ? -14.543 -5.563 60.644 1.00 43.38 894 LEU A C 1
ATOM 7167 O O . LEU A 1 894 ? -13.640 -6.083 60.009 1.00 43.38 894 LEU A O 1
ATOM 7171 N N . GLU A 1 895 ? -14.337 -4.943 61.801 1.00 46.03 895 GLU A N 1
ATOM 7172 C CA . GLU A 1 895 ? -13.015 -4.710 62.388 1.00 46.03 895 GLU A CA 1
ATOM 7173 C C . GLU A 1 895 ? -12.275 -6.021 62.722 1.00 46.03 895 GLU A C 1
ATOM 7175 O O . GLU A 1 895 ? -11.068 -6.132 62.507 1.00 46.03 895 GLU A O 1
ATOM 7180 N N . GLY A 1 896 ? -13.010 -7.054 63.159 1.00 48.97 896 GLY A N 1
ATOM 7181 C CA . GLY A 1 896 ? -12.474 -8.408 63.340 1.00 48.97 896 GLY A CA 1
ATOM 7182 C C . GLY A 1 896 ? -12.077 -9.096 62.026 1.00 48.97 896 GLY A C 1
ATOM 7183 O O . GLY A 1 896 ? -11.034 -9.745 61.975 1.00 48.97 896 GLY A O 1
ATOM 7184 N N . ILE A 1 897 ? -12.864 -8.911 60.957 1.00 50.50 897 ILE A N 1
ATOM 7185 C CA . ILE A 1 897 ? -12.540 -9.390 59.600 1.00 50.50 897 ILE A CA 1
ATOM 7186 C C . ILE A 1 897 ? -11.263 -8.710 59.092 1.00 50.50 897 ILE A C 1
ATOM 7188 O O . ILE A 1 897 ? -10.361 -9.389 58.600 1.00 50.50 897 ILE A O 1
ATOM 7192 N N . THR A 1 898 ? -11.162 -7.388 59.256 1.00 47.91 898 THR A N 1
ATOM 7193 C CA . THR A 1 898 ? -9.992 -6.616 58.831 1.00 47.91 898 THR A CA 1
ATOM 7194 C C . THR A 1 898 ? -8.736 -7.074 59.565 1.00 47.91 898 THR A C 1
ATOM 7196 O O . THR A 1 898 ? -7.774 -7.441 58.900 1.00 47.91 898 THR A O 1
ATOM 7199 N N . LYS A 1 899 ? -8.767 -7.186 60.904 1.00 50.84 899 LYS A N 1
ATOM 7200 C CA . LYS A 1 899 ? -7.635 -7.709 61.695 1.00 50.84 899 LYS A CA 1
ATOM 7201 C C . LYS A 1 899 ? -7.237 -9.138 61.309 1.00 50.84 899 LYS A C 1
ATOM 7203 O O . LYS A 1 899 ? -6.052 -9.458 61.300 1.00 50.84 899 LYS A O 1
ATOM 7208 N N . GLN A 1 900 ? -8.190 -10.009 60.962 1.00 50.44 900 GLN A N 1
ATOM 7209 C CA . GLN A 1 900 ? -7.864 -11.355 60.472 1.00 50.44 900 GLN A CA 1
ATOM 7210 C C . GLN A 1 900 ? -7.134 -11.328 59.123 1.00 50.44 900 GLN A C 1
ATOM 7212 O O . GLN A 1 900 ? -6.149 -12.047 58.959 1.00 50.44 900 GLN A O 1
ATOM 7217 N N . LEU A 1 901 ? -7.581 -10.496 58.180 1.00 49.09 901 LEU A N 1
ATOM 7218 C CA . LEU A 1 901 ? -6.914 -10.322 56.885 1.00 49.09 901 LEU A CA 1
ATOM 7219 C C . LEU A 1 901 ? -5.526 -9.683 57.050 1.00 49.09 901 LEU A C 1
ATOM 7221 O O . LEU A 1 901 ? -4.573 -10.123 56.417 1.00 49.09 901 LEU A O 1
ATOM 7225 N N . GLU A 1 902 ? -5.399 -8.712 57.949 1.00 46.53 902 GLU A N 1
ATOM 7226 C CA . GLU A 1 902 ? -4.154 -8.027 58.314 1.00 46.53 902 GLU A CA 1
ATOM 7227 C C . GLU A 1 902 ? -3.096 -9.014 58.845 1.00 46.53 902 GLU A C 1
ATOM 7229 O O . GLU A 1 902 ? -1.978 -9.065 58.328 1.00 46.53 902 GLU A O 1
ATOM 7234 N N . ILE A 1 903 ? -3.480 -9.893 59.782 1.00 46.81 903 ILE A N 1
ATOM 7235 C CA . ILE A 1 903 ? -2.621 -10.961 60.327 1.00 46.81 903 ILE A CA 1
ATOM 7236 C C . ILE A 1 903 ? -2.214 -11.984 59.252 1.00 46.81 903 ILE A C 1
ATOM 7238 O O . ILE A 1 903 ? -1.104 -12.517 59.306 1.00 46.81 903 ILE A O 1
ATOM 7242 N N . GLN A 1 904 ? -3.089 -12.287 58.287 1.00 45.16 904 GLN A N 1
ATOM 7243 C CA . GLN A 1 904 ? -2.777 -13.240 57.215 1.00 45.16 904 GLN A CA 1
ATOM 7244 C C . GLN A 1 904 ? -1.847 -12.641 56.153 1.00 45.16 904 GLN A C 1
ATOM 7246 O O . GLN A 1 904 ? -0.873 -13.288 55.777 1.00 45.16 904 GLN A O 1
ATOM 7251 N N . ILE A 1 905 ? -2.093 -11.398 55.729 1.00 48.12 905 ILE A N 1
ATOM 7252 C CA . ILE A 1 905 ? -1.275 -10.689 54.732 1.00 48.12 905 ILE A CA 1
ATOM 7253 C C . ILE A 1 905 ? 0.138 -10.403 55.270 1.00 48.12 905 ILE A C 1
ATOM 7255 O O . ILE A 1 905 ? 1.097 -10.459 54.506 1.00 48.12 905 ILE A O 1
ATOM 7259 N N . GLN A 1 906 ? 0.294 -10.154 56.576 1.00 43.28 906 GLN A N 1
ATOM 7260 C CA . GLN A 1 906 ? 1.615 -9.984 57.199 1.00 43.28 906 GLN A CA 1
ATOM 7261 C C . GLN A 1 906 ? 2.438 -11.279 57.307 1.00 43.28 906 GLN A C 1
ATOM 7263 O O . GLN A 1 906 ? 3.655 -11.199 57.466 1.00 43.28 906 GLN A O 1
ATOM 7268 N N . ARG A 1 907 ? 1.809 -12.464 57.274 1.00 39.50 907 ARG A N 1
ATOM 7269 C CA . ARG A 1 907 ? 2.498 -13.742 57.538 1.00 39.50 907 ARG A CA 1
ATOM 7270 C C . ARG A 1 907 ? 2.931 -14.499 56.291 1.00 39.50 907 ARG A C 1
ATOM 7272 O O . ARG A 1 907 ? 3.924 -15.210 56.364 1.00 39.50 907 ARG A O 1
ATOM 7279 N N . GLU A 1 908 ? 2.232 -14.342 55.172 1.00 40.84 908 GLU A N 1
ATOM 7280 C CA . GLU A 1 908 ? 2.615 -14.915 53.879 1.00 40.84 908 GLU A CA 1
ATOM 7281 C C . GLU A 1 908 ? 2.025 -14.087 52.730 1.00 40.84 908 GLU A C 1
ATOM 7283 O O . GLU A 1 908 ? 0.872 -13.665 52.782 1.00 40.84 908 GLU A O 1
ATOM 7288 N N . CYS A 1 909 ? 2.783 -13.914 51.641 1.00 44.06 909 CYS A N 1
ATOM 7289 C CA . CYS A 1 909 ? 2.383 -13.119 50.467 1.00 44.06 909 CYS A CA 1
ATOM 7290 C C . CYS A 1 909 ? 1.231 -13.724 49.625 1.00 44.06 909 CYS A C 1
ATOM 7292 O O . CYS A 1 909 ? 1.015 -13.319 48.483 1.00 44.06 909 CYS A O 1
ATOM 7294 N N . VAL A 1 910 ? 0.494 -14.694 50.171 1.00 42.91 910 VAL A N 1
ATOM 7295 C CA . VAL A 1 910 ? -0.703 -15.321 49.599 1.00 42.91 910 VAL A CA 1
ATOM 7296 C C . VAL A 1 910 ? -1.683 -15.578 50.746 1.00 42.91 910 VAL A C 1
ATOM 7298 O O . VAL A 1 910 ? -1.297 -16.145 51.766 1.00 42.91 910 VAL A O 1
ATOM 7301 N N . LEU A 1 911 ? -2.961 -15.216 50.577 1.00 48.88 911 LEU A N 1
ATOM 7302 C CA . LEU A 1 911 ? -4.020 -15.567 51.534 1.00 48.88 911 LEU A CA 1
ATOM 7303 C C . LEU A 1 911 ? -4.153 -17.098 51.636 1.00 48.88 911 LEU A C 1
ATOM 7305 O O . LEU A 1 911 ? -4.848 -17.720 50.836 1.00 48.88 911 LEU A O 1
ATOM 7309 N N . LYS A 1 912 ? -3.513 -17.714 52.640 1.00 38.22 912 LYS A N 1
ATOM 7310 C CA . LYS A 1 912 ? -3.603 -19.166 52.894 1.00 38.22 912 LYS A CA 1
ATOM 7311 C C . LYS A 1 912 ? -5.006 -19.648 53.263 1.00 38.22 912 LYS A C 1
ATOM 7313 O O . LYS A 1 912 ? -5.273 -20.844 53.208 1.00 38.22 912 LYS A O 1
ATOM 7318 N N . THR A 1 913 ? -5.896 -18.752 53.682 1.00 48.69 913 THR A N 1
ATOM 7319 C CA . THR A 1 913 ? -7.307 -19.064 53.924 1.00 48.69 913 THR A CA 1
ATOM 7320 C C . THR A 1 913 ? -8.159 -18.328 52.893 1.00 48.69 913 THR A C 1
ATOM 7322 O O . THR A 1 913 ? -8.034 -17.107 52.793 1.00 48.69 913 THR A O 1
ATOM 7325 N N . PRO A 1 914 ? -9.052 -19.012 52.153 1.00 52.16 914 PRO A N 1
ATOM 7326 C CA . PRO A 1 914 ? -9.966 -18.335 51.245 1.00 52.16 914 PRO A CA 1
ATOM 7327 C C . PRO A 1 914 ? -10.810 -17.301 51.993 1.00 52.16 914 PRO A C 1
ATOM 7329 O O . PRO A 1 914 ? -11.421 -17.616 53.019 1.00 52.16 914 PRO A O 1
ATOM 7332 N N . LEU A 1 915 ? -10.888 -16.087 51.436 1.00 55.78 915 LEU A N 1
ATOM 7333 C CA . LEU A 1 915 ? -11.698 -14.963 51.933 1.00 55.78 915 LEU A CA 1
ATOM 7334 C C . LEU A 1 915 ? -13.114 -15.409 52.346 1.00 55.78 915 LEU A C 1
ATOM 7336 O O . LEU A 1 915 ? -13.622 -14.998 53.388 1.00 55.78 915 LEU A O 1
ATOM 7340 N N . VAL A 1 916 ? -13.691 -16.343 51.579 1.00 54.62 916 VAL A N 1
ATOM 7341 C CA . VAL A 1 916 ? -14.907 -17.125 51.869 1.00 54.62 916 VAL A CA 1
ATOM 7342 C C . VAL A 1 916 ? -15.141 -17.394 53.361 1.00 54.62 916 VAL A C 1
ATOM 7344 O O . VAL A 1 916 ? -16.237 -17.150 53.872 1.00 54.62 916 VAL A O 1
ATOM 7347 N N . ASN A 1 917 ? -14.131 -17.879 54.086 1.00 55.19 917 ASN A N 1
ATOM 7348 C CA . ASN A 1 917 ? -14.284 -18.346 55.466 1.00 55.19 917 ASN A CA 1
ATOM 7349 C C . ASN A 1 917 ? -14.630 -17.210 56.440 1.00 55.19 917 ASN A C 1
ATOM 7351 O O . ASN A 1 917 ? -15.335 -17.438 57.424 1.00 55.19 917 ASN A O 1
ATOM 7355 N N . VAL A 1 918 ? -14.252 -15.979 56.102 1.00 56.31 918 VAL A N 1
ATOM 7356 C CA . VAL A 1 918 ? -14.373 -14.787 56.950 1.00 56.31 918 VAL A CA 1
ATOM 7357 C C . VAL A 1 918 ? -15.600 -13.927 56.579 1.00 56.31 918 VAL A C 1
ATOM 7359 O O . VAL A 1 918 ? -16.200 -13.285 57.438 1.00 56.31 918 VAL A O 1
ATOM 7362 N N . LEU A 1 919 ? -16.042 -13.964 55.317 1.00 59.72 919 LEU A N 1
ATOM 7363 C CA . LEU A 1 919 ? -17.140 -13.135 54.787 1.00 59.72 919 LEU A CA 1
ATOM 7364 C C . LEU A 1 919 ? -18.543 -13.610 55.226 1.00 59.72 919 LEU A C 1
ATOM 7366 O O . LEU A 1 919 ? -18.740 -14.763 55.619 1.00 59.72 919 LEU A O 1
ATOM 7370 N N . ALA A 1 920 ? -19.550 -12.737 55.118 1.00 60.81 920 ALA A N 1
ATOM 7371 C CA . ALA A 1 920 ? -20.954 -13.094 55.339 1.00 60.81 920 ALA A CA 1
ATOM 7372 C C . ALA A 1 920 ? -21.614 -13.644 54.056 1.00 60.81 920 ALA A C 1
ATOM 7374 O O . ALA A 1 920 ? -21.127 -13.449 52.946 1.00 60.81 920 ALA A O 1
ATOM 7375 N N . ARG A 1 921 ? -22.757 -14.328 54.189 1.00 60.72 921 ARG A N 1
ATOM 7376 C CA . ARG A 1 921 ? -23.565 -14.756 53.034 1.00 60.72 921 ARG A CA 1
ATOM 7377 C C . ARG A 1 921 ? -24.240 -13.540 52.382 1.00 60.72 921 ARG A C 1
ATOM 7379 O O . ARG A 1 921 ? -24.852 -12.741 53.087 1.00 60.72 921 ARG A O 1
ATOM 7386 N N . GLY A 1 922 ? -24.158 -13.438 51.057 1.00 61.47 922 GLY A N 1
ATOM 7387 C CA . GLY A 1 922 ? -24.567 -12.273 50.266 1.00 61.47 922 GLY A CA 1
ATOM 7388 C C . GLY A 1 922 ? -23.502 -11.171 50.187 1.00 61.47 922 GLY A C 1
ATOM 7389 O O . GLY A 1 922 ? -23.791 -10.082 49.692 1.00 61.47 922 GLY A O 1
ATOM 7390 N N . SER A 1 923 ? -22.289 -11.413 50.702 1.00 68.31 923 SER A N 1
ATOM 7391 C CA . SER A 1 923 ? -21.172 -10.477 50.569 1.00 68.31 923 SER A CA 1
ATOM 7392 C C . SER A 1 923 ? -20.595 -10.473 49.159 1.00 68.31 923 SER A C 1
ATOM 7394 O O . SER A 1 923 ? -20.498 -11.514 48.507 1.00 68.31 923 SER A O 1
ATOM 7396 N N . ARG A 1 924 ? -20.151 -9.294 48.724 1.00 70.38 924 ARG A N 1
ATOM 7397 C CA . ARG A 1 924 ? -19.438 -9.102 47.462 1.00 70.38 924 ARG A CA 1
ATOM 7398 C C . ARG A 1 924 ? -18.089 -8.458 47.730 1.00 70.38 924 ARG A C 1
ATOM 7400 O O . ARG A 1 924 ? -17.997 -7.550 48.555 1.00 70.38 924 ARG A O 1
ATOM 7407 N N . VAL A 1 925 ? -17.053 -8.949 47.065 1.00 70.19 925 VAL A N 1
ATOM 7408 C CA . VAL A 1 925 ? -15.675 -8.489 47.247 1.00 70.19 925 VAL A CA 1
ATOM 7409 C C . VAL A 1 925 ? -15.095 -8.090 45.906 1.00 70.19 925 VAL A C 1
ATOM 7411 O O . VAL A 1 925 ? -15.155 -8.863 44.955 1.00 70.19 925 VAL A O 1
ATOM 7414 N N . LEU A 1 926 ? -14.512 -6.898 45.852 1.00 69.00 926 LEU A N 1
ATOM 7415 C CA . LEU A 1 926 ? -13.739 -6.431 44.708 1.00 69.00 926 LEU A CA 1
ATOM 7416 C C . LEU A 1 926 ? -12.257 -6.445 45.082 1.00 69.00 926 LEU A C 1
ATOM 7418 O O . LEU A 1 926 ? -11.880 -5.864 46.100 1.00 69.00 926 LEU A O 1
ATOM 7422 N N . VAL A 1 927 ? -11.428 -7.103 44.276 1.00 72.62 927 VAL A N 1
ATOM 7423 C CA . VAL A 1 927 ? -9.979 -7.225 44.502 1.00 72.62 927 VAL A CA 1
ATOM 7424 C C . VAL A 1 927 ? -9.226 -6.581 43.349 1.00 72.62 927 VAL A C 1
ATOM 7426 O O . VAL A 1 927 ? -9.465 -6.945 42.201 1.00 72.62 927 VAL A O 1
ATOM 7429 N N . THR A 1 928 ? -8.261 -5.700 43.620 1.00 70.19 928 THR A N 1
ATOM 7430 C CA . THR A 1 928 ? -7.301 -5.254 42.596 1.00 70.19 928 THR A CA 1
ATOM 7431 C C . THR A 1 928 ? -5.977 -6.014 42.712 1.00 70.19 928 THR A C 1
ATOM 7433 O O . THR A 1 928 ? -5.382 -6.078 43.784 1.00 70.19 928 THR A O 1
ATOM 7436 N N . THR A 1 929 ? -5.478 -6.589 41.615 1.00 66.44 929 THR A N 1
ATOM 7437 C CA . THR A 1 929 ? -4.192 -7.316 41.591 1.00 66.44 929 THR A CA 1
ATOM 7438 C C . THR A 1 929 ? -3.409 -7.066 40.299 1.00 66.44 929 THR A C 1
ATOM 7440 O O . THR A 1 929 ? -3.958 -6.629 39.288 1.00 66.44 929 THR A O 1
ATOM 7443 N N . ARG A 1 930 ? -2.095 -7.305 40.336 1.00 61.81 930 ARG A N 1
ATOM 7444 C CA . ARG A 1 930 ? -1.222 -7.320 39.148 1.00 61.81 930 ARG A CA 1
ATOM 7445 C C . ARG A 1 930 ? -1.032 -8.723 38.567 1.00 61.81 930 ARG A C 1
ATOM 7447 O O . ARG A 1 930 ? -0.628 -8.839 37.420 1.00 61.81 930 ARG A O 1
ATOM 7454 N N . ASP A 1 931 ? -1.343 -9.758 39.344 1.00 58.59 931 ASP A N 1
ATOM 7455 C CA . ASP A 1 931 ? -1.129 -11.162 38.997 1.00 58.59 931 ASP A CA 1
ATOM 7456 C C . ASP A 1 931 ? -2.465 -11.922 38.999 1.00 58.59 931 ASP A C 1
ATOM 7458 O O . ASP A 1 931 ? -3.202 -11.923 39.993 1.00 58.59 931 ASP A O 1
ATOM 7462 N N . ILE A 1 932 ? -2.765 -12.580 37.878 1.00 57.00 932 ILE A N 1
ATOM 7463 C CA . ILE A 1 932 ? -3.969 -13.393 37.675 1.00 57.00 932 ILE A CA 1
ATOM 7464 C C . ILE A 1 932 ? -4.015 -14.623 38.601 1.00 57.00 932 ILE A C 1
ATOM 7466 O O . ILE A 1 932 ? -5.095 -15.054 39.007 1.00 57.00 932 ILE A O 1
ATOM 7470 N N . ARG A 1 933 ? -2.856 -15.142 39.026 1.00 54.81 933 ARG A N 1
ATOM 7471 C CA . ARG A 1 933 ? -2.745 -16.250 39.989 1.00 54.81 933 ARG A CA 1
ATOM 7472 C C . ARG A 1 933 ? -3.267 -15.849 41.366 1.00 54.81 933 ARG A C 1
ATOM 7474 O O . ARG A 1 933 ? -3.853 -16.677 42.054 1.00 54.81 933 ARG A O 1
ATOM 7481 N N . VAL A 1 934 ? -3.126 -14.575 41.742 1.00 61.81 934 VAL A N 1
ATOM 7482 C CA . VAL A 1 934 ? -3.686 -14.027 42.989 1.00 61.81 934 VAL A CA 1
ATOM 7483 C C . VAL A 1 934 ? -5.211 -13.917 42.898 1.00 61.81 934 VAL A C 1
ATOM 7485 O O . VAL A 1 934 ? -5.895 -14.306 43.840 1.00 61.81 934 VAL A O 1
ATOM 7488 N N . ALA A 1 935 ? -5.759 -13.479 41.757 1.00 64.38 935 ALA A N 1
ATOM 7489 C CA . ALA A 1 935 ? -7.211 -13.468 41.529 1.00 64.38 935 ALA A CA 1
ATOM 7490 C C . ALA A 1 935 ? -7.812 -14.884 41.625 1.00 64.38 935 ALA A C 1
ATOM 7492 O O . ALA A 1 935 ? -8.787 -15.102 42.348 1.00 64.38 935 ALA A O 1
ATOM 7493 N N . ARG A 1 936 ? -7.168 -15.861 40.973 1.00 63.31 936 ARG A N 1
ATOM 7494 C CA . ARG A 1 936 ? -7.549 -17.278 41.030 1.00 63.31 936 ARG A CA 1
ATOM 7495 C C . ARG A 1 936 ? -7.425 -17.866 42.438 1.00 63.31 936 ARG A C 1
ATOM 7497 O O . ARG A 1 936 ? -8.347 -18.533 42.897 1.00 63.31 936 ARG A O 1
ATOM 7504 N N . GLY A 1 937 ? -6.335 -17.576 43.151 1.00 59.31 937 GLY A N 1
ATOM 7505 C CA . GLY A 1 937 ? -6.125 -18.008 44.539 1.00 59.31 937 GLY A CA 1
ATOM 7506 C C . GLY A 1 937 ? -7.142 -17.425 45.528 1.00 59.31 937 GLY A C 1
ATOM 7507 O O . GLY A 1 937 ? -7.480 -18.071 46.516 1.00 59.31 937 GLY A O 1
ATOM 7508 N N . MET A 1 938 ? -7.693 -16.242 45.239 1.00 62.78 938 MET A N 1
ATOM 7509 C CA . MET A 1 938 ? -8.794 -15.642 46.004 1.00 62.78 938 MET A CA 1
ATOM 7510 C C . MET A 1 938 ? -10.188 -16.154 45.602 1.00 62.78 938 MET A C 1
ATOM 7512 O O . MET A 1 938 ? -11.174 -15.668 46.150 1.00 62.78 938 MET A O 1
ATOM 7516 N N . MET A 1 939 ? -10.284 -17.133 44.694 1.00 63.84 939 MET A N 1
ATOM 7517 C CA . MET A 1 939 ? -11.544 -17.677 44.164 1.00 63.84 939 MET A CA 1
ATOM 7518 C C . MET A 1 939 ? -12.429 -16.617 43.482 1.00 63.84 939 MET A C 1
ATOM 7520 O O . MET A 1 939 ? -13.653 -16.657 43.598 1.00 63.84 939 MET A O 1
ATOM 7524 N N . ALA A 1 940 ? -11.821 -15.657 42.778 1.00 65.69 940 ALA A N 1
ATOM 7525 C CA . ALA A 1 940 ? -12.578 -14.710 41.965 1.00 65.69 940 ALA A CA 1
ATOM 7526 C C . ALA A 1 940 ? -13.281 -15.413 40.786 1.00 65.69 940 ALA A C 1
ATOM 7528 O O . ALA A 1 940 ? -12.714 -16.322 40.176 1.00 65.69 940 ALA A O 1
ATOM 7529 N N . GLU A 1 941 ? -14.496 -14.971 40.457 1.00 63.34 941 GLU A N 1
ATOM 7530 C CA . GLU A 1 941 ? -15.276 -15.471 39.320 1.00 63.34 941 GLU A CA 1
ATOM 7531 C C . GLU A 1 941 ? -14.652 -14.983 37.997 1.00 63.34 941 GLU A C 1
ATOM 7533 O O . GLU A 1 941 ? -14.311 -13.806 37.853 1.00 63.34 941 GLU A O 1
ATOM 7538 N N . GLU A 1 942 ? -14.461 -15.899 37.043 1.00 49.38 942 GLU A N 1
ATOM 7539 C CA . GLU A 1 942 ? -14.019 -15.575 35.681 1.00 49.38 942 GLU A CA 1
ATOM 7540 C C . GLU A 1 942 ? -15.250 -15.206 34.814 1.00 49.38 942 GLU A C 1
ATOM 7542 O O . GLU A 1 942 ? -16.293 -15.849 34.944 1.00 49.38 942 GLU A O 1
ATOM 7547 N N . PRO A 1 943 ? -15.167 -14.205 33.913 1.00 44.56 943 PRO A N 1
ATOM 7548 C CA . PRO A 1 943 ? -13.965 -13.480 33.503 1.00 44.56 943 PRO A CA 1
ATOM 7549 C C . PRO A 1 943 ? -13.574 -12.337 34.452 1.00 44.56 943 PRO A C 1
ATOM 7551 O O . PRO A 1 943 ? -14.406 -11.544 34.892 1.00 44.56 943 PRO A O 1
ATOM 7554 N N . TYR A 1 944 ? -12.270 -12.193 34.693 1.00 60.72 944 TYR A N 1
ATOM 7555 C CA . TYR A 1 944 ? -11.717 -11.058 35.432 1.00 60.72 944 TYR A CA 1
ATOM 7556 C C . TYR A 1 944 ? -11.797 -9.761 34.614 1.00 60.72 944 TYR A C 1
ATOM 7558 O O . TYR A 1 944 ? -11.629 -9.763 33.393 1.00 60.72 944 TYR A O 1
ATOM 7566 N N . HIS A 1 945 ? -11.985 -8.620 35.280 1.00 54.72 945 HIS A N 1
ATOM 7567 C CA . HIS A 1 945 ? -11.940 -7.322 34.615 1.00 54.72 945 HIS A CA 1
ATOM 7568 C C . HIS A 1 945 ? -10.497 -6.838 34.471 1.00 54.72 945 HIS A C 1
ATOM 7570 O O . HIS A 1 945 ? -9.855 -6.422 35.437 1.00 54.72 945 HIS A O 1
ATOM 7576 N N . HIS A 1 946 ? -9.979 -6.862 33.247 1.00 56.78 946 HIS A N 1
ATOM 7577 C CA . HIS A 1 946 ? -8.649 -6.342 32.949 1.00 56.78 946 HIS A CA 1
ATOM 7578 C C . HIS A 1 946 ? -8.703 -4.827 32.721 1.00 56.78 946 HIS A C 1
ATOM 7580 O O . HIS A 1 946 ? -9.276 -4.367 31.730 1.00 56.78 946 HIS A O 1
ATOM 7586 N N . VAL A 1 947 ? -8.114 -4.050 33.637 1.00 47.50 947 VAL A N 1
ATOM 7587 C CA . VAL A 1 947 ? -8.204 -2.580 33.606 1.00 47.50 947 VAL A CA 1
ATOM 7588 C C . VAL A 1 947 ? -7.383 -2.004 32.483 1.00 47.50 947 VAL A C 1
ATOM 7590 O O . VAL A 1 947 ? -6.177 -2.228 32.397 1.00 47.50 947 VAL A O 1
ATOM 7593 N N . LYS A 1 948 ? -8.043 -1.157 31.699 1.00 45.78 948 LYS A N 1
ATOM 7594 C CA . LYS A 1 948 ? -7.432 -0.371 30.639 1.00 45.78 948 LYS A CA 1
ATOM 7595 C C . LYS A 1 948 ? -7.613 1.119 30.959 1.00 45.78 948 LYS A C 1
ATOM 7597 O O . LYS A 1 948 ? -8.501 1.741 30.395 1.00 45.78 948 LYS A O 1
ATOM 7602 N N . LYS A 1 949 ? -6.763 1.626 31.872 1.00 37.28 949 LYS A N 1
ATOM 7603 C CA . LYS A 1 949 ? -6.477 3.041 32.226 1.00 37.28 949 LYS A CA 1
ATOM 7604 C C . LYS A 1 949 ? -7.703 3.961 32.250 1.00 37.28 949 LYS A C 1
ATOM 7606 O O . LYS A 1 949 ? -8.192 4.398 31.214 1.00 37.28 949 LYS A O 1
ATOM 7611 N N . LEU A 1 950 ? -8.126 4.318 33.462 1.00 32.47 950 LEU A N 1
ATOM 7612 C CA . LEU A 1 950 ? -9.010 5.465 33.666 1.00 32.47 950 LEU A CA 1
ATOM 7613 C C . LEU A 1 950 ? -8.276 6.783 33.411 1.00 32.47 950 LEU A C 1
ATOM 7615 O O . LEU A 1 950 ? -7.074 6.891 33.655 1.00 32.47 950 LEU A O 1
ATOM 7619 N N . GLU A 1 951 ? -9.028 7.775 32.951 1.00 33.47 951 GLU A N 1
ATOM 7620 C CA . GLU A 1 951 ? -8.517 9.089 32.568 1.00 33.47 951 GLU A CA 1
ATOM 7621 C C . GLU A 1 951 ? -8.551 10.111 33.723 1.00 33.47 951 GLU A C 1
ATOM 7623 O O . GLU A 1 951 ? -9.339 9.949 34.658 1.00 33.47 951 GLU A O 1
ATOM 7628 N N . PRO A 1 952 ? -7.738 11.188 33.665 1.00 30.97 952 PRO A N 1
ATOM 7629 C CA . PRO A 1 952 ? -7.675 12.202 34.725 1.00 30.97 952 PRO A CA 1
ATOM 7630 C C . PRO A 1 952 ? -8.868 13.174 34.797 1.00 30.97 952 PRO A C 1
ATOM 7632 O O . PRO A 1 952 ? -8.952 13.951 35.741 1.00 30.97 952 PRO A O 1
ATOM 7635 N N . GLU A 1 953 ? -9.794 13.169 33.836 1.00 32.53 953 GLU A N 1
ATOM 7636 C CA . GLU A 1 953 ? -10.850 14.200 33.714 1.00 32.53 953 GLU A CA 1
ATOM 7637 C C . GLU A 1 953 ? -11.972 14.120 34.770 1.00 32.53 953 GLU A C 1
ATOM 7639 O O . GLU A 1 953 ? -12.909 14.912 34.753 1.00 32.53 953 GLU A O 1
ATOM 7644 N N . PHE A 1 954 ? -11.856 13.216 35.746 1.00 30.41 954 PHE A N 1
ATOM 7645 C CA . PHE A 1 954 ? -12.799 13.061 36.859 1.00 30.41 954 PHE A CA 1
ATOM 7646 C C . PHE A 1 954 ? -12.393 13.806 38.149 1.00 30.41 954 PHE A C 1
ATOM 7648 O O . PHE A 1 954 ? -12.986 13.556 39.200 1.00 30.41 954 PHE A O 1
ATOM 7655 N N . PHE A 1 955 ? -11.409 14.715 38.104 1.00 34.56 955 PHE A N 1
ATOM 7656 C CA . PHE A 1 955 ? -10.892 15.425 39.287 1.00 34.56 955 PHE A CA 1
ATOM 7657 C C . PHE A 1 955 ? -11.226 16.932 39.338 1.00 34.56 955 PHE A C 1
ATOM 7659 O O . PHE A 1 955 ? -10.343 17.764 39.121 1.00 34.56 955 PHE A O 1
ATOM 7666 N N . PRO A 1 956 ? -12.443 17.337 39.745 1.00 27.09 956 PRO A N 1
ATOM 7667 C CA . PRO A 1 956 ? -12.626 18.636 40.372 1.00 27.09 956 PRO A CA 1
ATOM 7668 C C . PRO A 1 956 ? -12.093 18.560 41.816 1.00 27.09 956 PRO A C 1
ATOM 7670 O O . PRO A 1 956 ? -12.722 17.964 42.688 1.00 27.09 956 PRO A O 1
ATOM 7673 N N . ASN A 1 957 ? -10.949 19.207 42.061 1.00 29.22 957 ASN A N 1
ATOM 7674 C CA . ASN A 1 957 ? -10.281 19.390 43.363 1.00 29.22 957 ASN A CA 1
ATOM 7675 C C . ASN A 1 957 ? -9.528 18.176 43.949 1.00 29.22 957 ASN A C 1
ATOM 7677 O O . ASN A 1 957 ? -10.036 17.443 44.797 1.00 29.22 957 ASN A O 1
ATOM 7681 N N . LEU A 1 958 ? -8.234 18.090 43.634 1.00 26.80 958 LEU A N 1
ATOM 7682 C CA . LEU A 1 958 ? -7.211 17.526 44.522 1.00 26.80 958 LEU A CA 1
ATOM 7683 C C . LEU A 1 958 ? -6.000 18.467 44.497 1.00 26.80 958 LEU A C 1
ATOM 7685 O O . LEU A 1 958 ? -5.289 18.550 43.500 1.00 26.80 958 LEU A O 1
ATOM 7689 N N . ASN A 1 959 ? -5.810 19.229 45.579 1.00 25.61 959 ASN A N 1
ATOM 7690 C CA . ASN A 1 959 ? -4.757 20.242 45.662 1.00 25.61 959 ASN A CA 1
ATOM 7691 C C . ASN A 1 959 ? -3.360 19.616 45.572 1.00 25.61 959 ASN A C 1
ATOM 7693 O O . ASN A 1 959 ? -3.055 18.630 46.244 1.00 25.61 959 ASN A O 1
ATOM 7697 N N . SER A 1 960 ? -2.486 20.255 44.798 1.00 26.89 960 SER A N 1
ATOM 7698 C CA . SER A 1 960 ? -1.093 19.861 44.621 1.00 26.89 960 SER A CA 1
ATOM 7699 C C . SER A 1 960 ? -0.255 20.132 45.876 1.00 26.89 960 SER A C 1
ATOM 7701 O O . SER A 1 960 ? 0.300 21.218 46.044 1.00 26.89 960 SER A O 1
ATOM 7703 N N . SER A 1 961 ? -0.112 19.137 46.749 1.00 28.66 961 SER A N 1
ATOM 7704 C CA . SER A 1 961 ? 1.068 18.999 47.612 1.00 28.66 961 SER A CA 1
ATOM 7705 C C . SER A 1 961 ? 1.204 17.571 48.147 1.00 28.66 961 SER A C 1
ATOM 7707 O O . SER A 1 961 ? 0.220 16.904 48.449 1.00 28.66 961 SER A O 1
ATOM 7709 N N . THR A 1 962 ? 2.453 17.132 48.330 1.00 26.30 962 THR A N 1
ATOM 7710 C CA . THR A 1 962 ? 2.847 15.832 48.914 1.00 26.30 962 THR A CA 1
ATOM 7711 C C . THR A 1 962 ? 2.636 14.592 48.030 1.00 26.30 962 THR A C 1
ATOM 7713 O O . THR A 1 962 ? 1.661 13.872 48.197 1.00 26.30 962 THR A O 1
ATOM 7716 N N . LEU A 1 963 ? 3.616 14.281 47.166 1.00 26.06 963 LEU A N 1
ATOM 7717 C CA . LEU A 1 963 ? 4.149 12.912 46.977 1.00 26.06 963 LEU A CA 1
ATOM 7718 C C . LEU A 1 963 ? 5.352 12.893 46.013 1.00 26.06 963 LEU A C 1
ATOM 7720 O O . LEU A 1 963 ? 5.277 12.420 44.884 1.00 26.06 963 LEU A O 1
ATOM 7724 N N . GLY A 1 964 ? 6.500 13.375 46.493 1.00 25.78 964 GLY A N 1
ATOM 7725 C CA . GLY A 1 964 ? 7.787 12.917 45.973 1.00 25.78 964 GLY A CA 1
ATOM 7726 C C . GLY A 1 964 ? 8.200 11.663 46.739 1.00 25.78 964 GLY A C 1
ATOM 7727 O O . GLY A 1 964 ? 8.542 11.772 47.913 1.00 25.78 964 GLY A O 1
ATOM 7728 N N . ILE A 1 965 ? 8.148 10.484 46.110 1.00 25.30 965 ILE A N 1
ATOM 7729 C CA . ILE A 1 965 ? 8.752 9.252 46.644 1.00 25.30 965 ILE A CA 1
ATOM 7730 C C . ILE A 1 965 ? 9.511 8.541 45.521 1.00 25.30 965 ILE A C 1
ATOM 7732 O O . ILE A 1 965 ? 8.975 8.270 44.448 1.00 25.30 965 ILE A O 1
ATOM 7736 N N . THR A 1 966 ? 10.776 8.252 45.809 1.00 21.41 966 THR A N 1
ATOM 7737 C CA . THR A 1 966 ? 11.749 7.556 44.968 1.00 21.41 966 THR A CA 1
ATOM 7738 C C . THR A 1 966 ? 11.362 6.107 44.665 1.00 21.41 966 THR A C 1
ATOM 7740 O O . THR A 1 966 ? 10.687 5.432 45.447 1.00 21.41 966 THR A O 1
ATOM 7743 N N . MET A 1 967 ? 11.842 5.595 43.526 1.00 24.66 967 MET A N 1
ATOM 7744 C CA . MET A 1 967 ? 11.719 4.178 43.188 1.00 24.66 967 MET A CA 1
ATOM 7745 C C . MET A 1 967 ? 12.397 3.291 44.239 1.00 24.66 967 MET A C 1
ATOM 7747 O O . MET A 1 967 ? 13.571 3.462 44.555 1.00 24.66 967 MET A O 1
ATOM 7751 N N . SER A 1 968 ? 11.672 2.280 44.714 1.00 20.83 968 SER A N 1
ATOM 7752 C CA . SER A 1 968 ? 12.256 1.096 45.343 1.00 20.83 968 SER A CA 1
ATOM 7753 C C . SER A 1 968 ? 11.434 -0.144 44.986 1.00 20.83 968 SER A C 1
ATOM 7755 O O . SER A 1 968 ? 10.199 -0.132 44.990 1.00 20.83 968 SER A O 1
ATOM 7757 N N . TYR A 1 969 ? 12.134 -1.223 44.642 1.00 25.92 969 TYR A N 1
ATOM 7758 C CA . TYR A 1 969 ? 11.545 -2.511 44.293 1.00 25.92 969 TYR A CA 1
ATOM 7759 C C . TYR A 1 969 ? 11.096 -3.262 45.557 1.00 25.92 969 TYR A C 1
ATOM 7761 O O . TYR A 1 969 ? 11.869 -4.040 46.104 1.00 25.92 969 TYR A O 1
ATOM 7769 N N . SER A 1 970 ? 9.850 -3.068 46.017 1.00 25.98 970 SER A N 1
ATOM 7770 C CA . SER A 1 970 ? 9.118 -4.088 46.796 1.00 25.98 970 SER A CA 1
ATOM 7771 C C . SER A 1 970 ? 7.616 -3.782 46.983 1.00 25.98 970 SER A C 1
ATOM 7773 O O . SER A 1 970 ? 7.162 -2.642 46.864 1.00 25.98 970 SER A O 1
ATOM 7775 N N . ILE A 1 971 ? 6.871 -4.835 47.343 1.00 29.25 971 ILE A N 1
ATOM 7776 C CA . ILE A 1 971 ? 5.474 -4.884 47.819 1.00 29.25 971 ILE A CA 1
ATOM 7777 C C . ILE A 1 971 ? 4.390 -4.443 46.812 1.00 29.25 971 ILE A C 1
ATOM 7779 O O . ILE A 1 971 ? 4.216 -3.271 46.461 1.00 29.25 971 ILE A O 1
ATOM 7783 N N . ALA A 1 972 ? 3.568 -5.418 46.413 1.00 37.38 972 ALA A N 1
ATOM 7784 C CA . ALA A 1 972 ? 2.390 -5.216 45.580 1.00 37.38 972 ALA A CA 1
ATOM 7785 C C . ALA A 1 972 ? 1.247 -4.529 46.353 1.00 37.38 972 ALA A C 1
ATOM 7787 O O . ALA A 1 972 ? 0.760 -5.036 47.362 1.00 37.38 972 ALA A O 1
ATOM 7788 N N . THR A 1 973 ? 0.762 -3.402 45.827 1.00 44.59 973 THR A N 1
ATOM 7789 C CA . THR A 1 973 ? -0.491 -2.786 46.282 1.00 44.59 973 THR A CA 1
ATOM 7790 C C . THR A 1 973 ? -1.677 -3.615 45.790 1.00 44.59 973 THR A C 1
ATOM 7792 O O . THR A 1 973 ? -1.998 -3.590 44.599 1.00 44.59 973 THR A O 1
ATOM 7795 N N . ILE A 1 974 ? -2.315 -4.329 46.712 1.00 46.97 974 ILE A N 1
ATOM 7796 C CA . ILE A 1 974 ? -3.628 -4.951 46.558 1.00 46.97 974 ILE A CA 1
ATOM 7797 C C . ILE A 1 974 ? -4.630 -4.022 47.248 1.00 46.97 974 ILE A C 1
ATOM 7799 O O . ILE A 1 974 ? -4.346 -3.467 48.315 1.00 46.97 974 ILE A O 1
ATOM 7803 N N . SER A 1 975 ? -5.794 -3.829 46.637 1.00 48.16 975 SER A N 1
ATOM 7804 C CA . SER A 1 975 ? -6.928 -3.175 47.287 1.00 48.16 975 SER A CA 1
ATOM 7805 C C . SER A 1 975 ? -8.099 -4.137 47.387 1.00 48.16 975 SER A C 1
ATOM 7807 O O . SER A 1 975 ? -8.355 -4.906 46.457 1.00 48.16 975 SER A O 1
ATOM 7809 N N . PHE A 1 976 ? -8.795 -4.072 48.518 1.00 53.09 976 PHE A N 1
ATOM 7810 C CA . PHE A 1 976 ? -10.007 -4.827 48.788 1.00 53.09 976 PHE A CA 1
ATOM 7811 C C . PHE A 1 976 ? -11.161 -3.860 49.020 1.00 53.09 976 PHE A C 1
ATOM 7813 O O . PHE A 1 976 ? -11.048 -2.942 49.836 1.00 53.09 976 PHE A O 1
ATOM 7820 N N . LEU A 1 977 ? -12.290 -4.126 48.372 1.00 53.81 977 LEU A N 1
ATOM 7821 C CA . LEU A 1 977 ? -13.577 -3.586 48.781 1.00 53.81 977 LEU A CA 1
ATOM 7822 C C . LEU A 1 977 ? -14.431 -4.723 49.298 1.00 53.81 977 LEU A C 1
ATOM 7824 O O . LEU A 1 977 ? -14.521 -5.776 48.665 1.00 53.81 977 LEU A O 1
ATOM 7828 N N . PHE A 1 978 ? -15.117 -4.468 50.398 1.00 55.28 978 PHE A N 1
ATOM 7829 C CA . PHE A 1 978 ? -16.161 -5.332 50.911 1.00 55.28 978 PHE A CA 1
ATOM 7830 C C . PHE A 1 978 ? -17.510 -4.639 50.760 1.00 55.28 978 PHE A C 1
ATOM 7832 O O . PHE A 1 978 ? -17.629 -3.460 51.083 1.00 55.28 978 PHE A O 1
ATOM 7839 N N . PHE A 1 979 ? -18.525 -5.389 50.342 1.00 52.97 979 PHE A N 1
ATOM 7840 C CA . PHE A 1 979 ? -19.914 -4.952 50.268 1.00 52.97 979 PHE A CA 1
ATOM 7841 C C . PHE A 1 979 ? -20.828 -6.004 50.902 1.00 52.97 979 PHE A C 1
ATOM 7843 O O . PHE A 1 979 ? -20.692 -7.203 50.641 1.00 52.97 979 PHE A O 1
ATOM 7850 N N . ALA A 1 980 ? -21.783 -5.570 51.725 1.00 54.31 980 ALA A N 1
ATOM 7851 C CA . ALA A 1 980 ? -22.784 -6.433 52.344 1.00 54.31 980 ALA A CA 1
ATOM 7852 C C . ALA A 1 980 ? -24.178 -5.787 52.342 1.00 54.31 980 ALA A C 1
ATOM 7854 O O . ALA A 1 980 ? -24.396 -4.703 52.893 1.00 54.31 980 ALA A O 1
ATOM 7855 N N . ARG A 1 981 ? -25.147 -6.509 51.767 1.00 51.16 981 ARG A N 1
ATOM 7856 C CA . ARG A 1 981 ? -26.579 -6.187 51.852 1.00 51.16 981 ARG A CA 1
ATOM 7857 C C . ARG A 1 981 ? -27.093 -6.474 53.272 1.00 51.16 981 ARG A C 1
ATOM 7859 O O . ARG A 1 981 ? -26.928 -7.587 53.775 1.00 51.16 981 ARG A O 1
ATOM 7866 N N . ASN A 1 982 ? -27.756 -5.516 53.923 1.00 41.94 982 ASN A N 1
ATOM 7867 C CA . ASN A 1 982 ? -28.454 -5.777 55.188 1.00 41.94 982 ASN A CA 1
ATOM 7868 C C . ASN A 1 982 ? -29.677 -6.678 54.956 1.00 41.94 982 ASN A C 1
ATOM 7870 O O . ASN A 1 982 ? -30.569 -6.355 54.172 1.00 41.94 982 ASN A O 1
ATOM 7874 N N . ARG A 1 983 ? -29.820 -7.738 55.762 1.00 42.44 983 ARG A N 1
ATOM 7875 C CA . ARG A 1 983 ? -31.106 -8.436 55.946 1.00 42.44 983 ARG A CA 1
ATOM 7876 C C . ARG A 1 983 ? -32.080 -7.594 56.793 1.00 42.44 983 ARG A C 1
ATOM 7878 O O . ARG A 1 983 ? -32.422 -7.981 57.906 1.00 42.44 983 ARG A O 1
ATOM 7885 N N . LYS A 1 984 ? -32.540 -6.456 56.260 1.00 37.56 984 LYS A N 1
ATOM 7886 C CA . LYS A 1 984 ? -33.726 -5.707 56.734 1.00 37.56 984 LYS A CA 1
ATOM 7887 C C . LYS A 1 984 ? -34.472 -5.017 55.575 1.00 37.56 984 LYS A C 1
ATOM 7889 O O . LYS A 1 984 ? -34.812 -3.847 55.655 1.00 37.56 984 LYS A O 1
ATOM 7894 N N . ALA A 1 985 ? -34.744 -5.765 54.503 1.00 33.16 985 ALA A N 1
ATOM 7895 C CA . ALA A 1 985 ? -35.663 -5.352 53.430 1.00 33.16 985 ALA A CA 1
ATOM 7896 C C . ALA A 1 985 ? -36.489 -6.523 52.850 1.00 33.16 985 ALA A C 1
ATOM 7898 O O . ALA A 1 985 ? -37.049 -6.433 51.759 1.00 33.16 985 ALA A O 1
ATOM 7899 N N . GLY A 1 986 ? -36.610 -7.631 53.588 1.00 34.88 986 GLY A N 1
ATOM 7900 C CA . GLY A 1 986 ? -37.576 -8.679 53.260 1.00 34.88 986 GLY A CA 1
ATOM 7901 C C . GLY A 1 986 ? -38.988 -8.243 53.644 1.00 34.88 986 GLY A C 1
ATOM 7902 O O . GLY A 1 986 ? -39.454 -8.709 54.675 1.00 34.88 986 GLY A O 1
ATOM 7903 N N . ASN A 1 987 ? -39.581 -7.302 52.882 1.00 33.44 987 ASN A N 1
ATOM 7904 C CA . ASN A 1 987 ? -41.037 -7.057 52.737 1.00 33.44 987 ASN A CA 1
ATOM 7905 C C . ASN A 1 987 ? -41.436 -5.817 51.879 1.00 33.44 987 ASN A C 1
ATOM 7907 O O . ASN A 1 987 ? -42.519 -5.281 52.076 1.00 33.44 987 ASN A O 1
ATOM 7911 N N . ILE A 1 988 ? -40.635 -5.352 50.899 1.00 32.34 988 ILE A N 1
ATOM 7912 C CA . ILE A 1 988 ? -41.048 -4.235 49.993 1.00 32.34 988 ILE A CA 1
ATOM 7913 C C . ILE A 1 988 ? -41.052 -4.629 48.491 1.00 32.34 988 ILE A C 1
ATOM 7915 O O . ILE A 1 988 ? -41.251 -3.797 47.615 1.00 32.34 988 ILE A O 1
ATOM 7919 N N . HIS A 1 989 ? -40.923 -5.919 48.149 1.00 30.08 989 HIS A N 1
ATOM 7920 C CA . HIS A 1 989 ? -40.964 -6.372 46.740 1.00 30.08 989 HIS A CA 1
ATOM 7921 C C . HIS A 1 989 ? -42.068 -7.377 46.367 1.00 30.08 989 HIS A C 1
ATOM 7923 O O . HIS A 1 989 ? -42.092 -7.863 45.244 1.00 30.08 989 HIS A O 1
ATOM 7929 N N . ASN A 1 990 ? -43.045 -7.602 47.256 1.00 31.84 990 ASN A N 1
ATOM 7930 C CA . ASN A 1 990 ? -44.266 -8.370 46.951 1.00 31.84 990 ASN A CA 1
ATOM 7931 C C . ASN A 1 990 ? -45.550 -7.509 46.880 1.00 31.84 990 ASN A C 1
ATOM 7933 O O . ASN A 1 990 ? -46.637 -8.063 46.775 1.00 31.84 990 ASN A O 1
ATOM 7937 N N . SER A 1 991 ? -45.449 -6.171 46.915 1.00 29.02 991 SER A N 1
ATOM 7938 C CA . SER A 1 991 ? -46.623 -5.271 46.874 1.00 29.02 991 SER A CA 1
ATOM 7939 C C . SER A 1 991 ? -47.002 -4.796 45.457 1.00 29.02 991 SER A C 1
ATOM 7941 O O . SER A 1 991 ? -48.167 -4.554 45.164 1.00 29.02 991 SER A O 1
ATOM 7943 N N . LEU A 1 992 ? -46.045 -4.726 44.522 1.00 29.44 992 LEU A N 1
ATOM 7944 C CA . LEU A 1 992 ? -46.258 -4.167 43.172 1.00 29.44 992 LEU A CA 1
ATOM 7945 C C . LEU A 1 992 ? -46.692 -5.192 42.104 1.00 29.44 992 LEU A C 1
ATOM 7947 O O . LEU A 1 992 ? -46.596 -4.924 40.909 1.00 29.44 992 LEU A O 1
ATOM 7951 N N . ARG A 1 993 ? -47.189 -6.368 42.512 1.00 32.66 993 ARG A N 1
ATOM 7952 C CA . ARG A 1 993 ? -47.732 -7.392 41.592 1.00 32.66 993 ARG A CA 1
ATOM 7953 C C . ARG A 1 993 ? -49.208 -7.736 41.811 1.00 32.66 993 ARG A C 1
ATOM 7955 O O . ARG A 1 993 ? -49.707 -8.656 41.174 1.00 32.66 993 ARG A O 1
ATOM 7962 N N . ALA A 1 994 ? -49.901 -6.979 42.662 1.00 32.75 994 ALA A N 1
ATOM 7963 C CA . ALA A 1 994 ? -51.324 -7.137 42.955 1.00 32.75 994 ALA A CA 1
ATOM 7964 C C . ALA A 1 994 ? -52.069 -5.791 42.858 1.00 32.75 994 ALA A C 1
ATOM 7966 O O . ALA A 1 994 ? -52.652 -5.330 43.830 1.00 32.75 994 ALA A O 1
ATOM 7967 N N . ASN A 1 995 ? -52.003 -5.152 41.684 1.00 31.31 995 ASN A N 1
ATOM 7968 C CA . ASN A 1 995 ? -52.975 -4.152 41.219 1.00 31.31 995 ASN A CA 1
ATOM 7969 C C . ASN A 1 995 ? -52.847 -3.964 39.694 1.00 31.31 995 ASN A C 1
ATOM 7971 O O . ASN A 1 995 ? -52.286 -2.990 39.195 1.00 31.31 995 ASN A O 1
ATOM 7975 N N . ARG A 1 996 ? -53.346 -4.965 38.962 1.00 33.97 996 ARG A N 1
ATOM 7976 C CA . ARG A 1 996 ? -53.790 -4.873 37.564 1.00 33.97 996 ARG A CA 1
ATOM 7977 C C . ARG A 1 996 ? -55.023 -5.768 37.409 1.00 33.97 996 ARG A C 1
ATOM 7979 O O . ARG A 1 996 ? -54.888 -6.933 37.050 1.00 33.97 996 ARG A O 1
ATOM 7986 N N . ASN A 1 997 ? -56.176 -5.197 37.740 1.00 33.66 997 ASN A N 1
ATOM 7987 C CA . ASN A 1 997 ? -57.427 -5.413 37.014 1.00 33.66 997 ASN A CA 1
ATOM 7988 C C . ASN A 1 997 ? -57.697 -4.109 36.258 1.00 33.66 997 ASN A C 1
ATOM 7990 O O . ASN A 1 997 ? -57.423 -3.053 36.875 1.00 33.66 997 ASN A O 1
#

Radius of gyration: 35.7 Å; Cα contacts (8 Å, |Δi|>4): 1845; chains: 1; bounding box: 93×72×117 Å

pLDDT: mean 73.01, std 20.6, range [19.94, 98.31]

Solvent-accessible surface area (backbone atoms only — not comparable to full-atom values): 54313 Å² total; per-residue (Å²): 107,72,69,55,58,74,40,48,69,98,85,46,65,76,58,50,62,71,46,42,67,63,48,53,52,45,39,57,75,34,76,72,37,69,66,37,44,45,27,43,37,24,48,44,47,80,40,73,93,36,72,65,54,51,52,50,62,64,68,40,66,60,80,66,59,79,88,63,54,93,67,53,52,54,49,57,50,50,53,50,70,72,42,54,82,55,48,46,57,49,54,37,55,57,41,47,59,59,86,93,56,92,65,45,51,69,56,57,36,43,48,34,50,39,77,56,47,54,83,73,57,96,87,48,48,68,60,52,31,49,51,52,52,52,50,37,41,56,28,51,60,31,40,66,36,88,92,40,90,85,47,47,34,62,48,61,52,65,68,58,27,49,33,28,41,62,75,34,52,79,38,35,48,76,48,64,79,58,94,59,71,56,60,59,50,53,74,75,44,76,34,38,28,41,23,38,38,42,71,96,55,104,84,70,71,52,50,53,73,74,56,52,73,36,45,67,20,26,34,42,39,34,40,38,56,45,50,61,50,88,81,49,66,48,80,42,31,48,57,23,17,33,41,36,40,27,49,27,64,48,60,53,36,31,75,33,55,52,64,26,52,50,22,12,26,42,30,47,26,54,13,73,28,56,60,65,38,66,55,50,47,56,22,56,52,28,25,34,41,36,34,41,44,12,54,54,23,45,56,69,40,75,30,56,49,57,26,55,50,24,27,36,42,34,41,36,60,34,44,40,56,56,67,55,88,59,44,36,61,32,56,50,32,30,37,40,34,36,47,35,41,34,66,62,86,94,45,48,43,44,58,34,46,29,67,41,44,56,25,32,33,40,27,39,26,34,57,48,59,45,65,35,94,53,48,50,76,43,23,34,57,40,66,18,62,54,25,28,34,43,36,44,29,38,74,78,70,56,35,92,86,78,77,48,66,43,100,56,100,66,72,85,54,70,67,53,40,49,25,40,35,43,36,48,68,43,46,39,57,47,49,58,46,100,62,86,66,25,40,63,43,28,25,37,41,37,40,34,46,38,56,61,30,53,60,73,57,39,51,63,27,68,40,72,41,28,29,34,44,37,43,33,38,26,41,48,22,40,48,48,52,47,49,48,61,46,59,77,90,82,74,93,67,100,78,75,95,67,51,20,25,63,40,23,29,35,43,38,43,32,36,26,53,45,22,41,44,43,49,60,62,78,85,64,56,42,31,57,49,20,31,35,43,36,42,29,40,25,33,33,46,45,79,39,68,41,50,49,72,40,26,66,46,23,31,38,42,38,43,30,45,30,34,62,23,40,56,50,67,51,40,48,45,23,32,35,39,42,38,31,47,22,60,42,27,29,37,40,32,40,26,43,45,21,30,36,40,36,43,28,52,40,83,48,56,60,44,54,42,57,50,80,45,31,37,36,36,37,39,37,34,63,82,42,70,65,81,58,73,38,43,62,73,48,71,33,48,33,40,39,36,40,25,16,53,69,28,48,53,42,52,66,50,39,97,80,22,94,46,33,88,39,52,69,83,33,42,28,40,41,36,24,15,57,52,97,89,37,81,59,67,34,42,36,39,40,32,58,80,73,74,44,77,50,65,76,70,72,57,83,85,62,73,87,86,85,89,87,89,82,89,82,90,86,88,87,87,88,87,88,87,90,89,89,91,84,89,88,81,88,71,61,68,66,54,54,52,54,52,50,53,50,49,54,52,48,52,51,50,50,44,57,74,69,51,46,37,79,77,57,72,50,50,68,67,50,53,52,50,56,50,53,51,54,53,50,52,57,51,51,70,52,46,82,78,59,61,91,85,39,69,67,48,54,49,50,55,42,52,53,51,48,52,57,50,53,51,55,52,52,50,50,52,49,51,53,47,45,71,71,44,47,68,54,51,46,73,75,70,51,76,61,51,76,61,78,100,31,35,30,36,36,43,27,38,34,39,66,85,91,39,36,50,69,57,52,52,48,52,46,66,69,27,68,67,50,56,69,68,27,79,37,57,46,61,48,50,65,78,57,93,80,72,74,75,74,74,72,76,92,52,73,67,56,60,53,47,49,52,51,52,52,60,40,58,74,71,37,102,54,70,90,63,55,59,71,83,73,55,61,69,62,24,37,34,44,37,33,35,69,47,70,67,57,36,54,62,56,60,32,52,82,82,60,47,69,55,75,54,74,73,83,90,82,63,89,84,76,81,94,73,90,84,92,77,81,92,70,98,73,84,80,70,38,38,43,37,44,35,33,60,67,96,81,64,97,80,78,83,79,67,90,82,76,85,84,131

InterPro domains:
  IPR002182 NB-ARC [PF00931] (839-876)
  IPR027417 P-loop containing nucleoside triphosphate hydrolase [SSF52540] (14-93)
  IPR027417 P-loop containing nucleoside triphosphate hydrolase [SSF52540] (835-953)
  IPR032675 Leucine-rich repeat domain superfamily [G3DSA:3.80.10.10] (153-486)
  IPR032675 Leucine-rich repeat domain superfamily [G3DSA:3.80.10.10] (488-635)
  IPR041118 Disease resistance, N-terminal [PF18052] (742-827)
  IPR042197 Apoptotic protease-activating factors, helical domain [G3DSA:1.10.8.430] (2-84)
  IPR044974 Disease resistance protein, plants [PTHR23155] (12-538)
  IPR055414 Disease resistance R13L4/SHOC-2-like, LRR domain [PF23598] (233-571)
  IPR058922 Disease resistance protein, winged helix domain [PF23559] (98-164)